Protein 5TQ0 (pdb70)

Solvent-accessible surface area: 45813 Å² total; per-residue (Å²): 142,89,85,0,14,0,0,0,0,0,8,50,52,159,42,9,60,67,0,24,56,15,3,107,134,21,37,78,84,76,105,102,10,89,6,74,25,19,8,0,27,28,13,62,36,26,5,0,7,0,2,0,0,3,27,7,0,0,55,40,69,0,5,0,0,0,2,3,59,34,84,149,88,97,53,5,24,10,0,5,15,0,0,15,0,0,49,0,0,0,2,0,1,22,4,12,45,11,60,0,25,71,25,28,27,2,49,6,1,0,0,0,0,2,0,25,7,24,7,0,61,0,2,41,32,3,7,158,45,33,116,42,84,150,2,13,0,0,3,1,60,43,47,3,0,138,27,1,47,140,61,0,42,80,42,23,70,71,135,96,116,27,22,35,47,18,62,11,104,52,73,50,84,113,2,65,81,25,0,37,82,0,92,142,89,92,12,125,3,0,0,0,5,0,33,66,116,12,0,10,13,0,1,103,11,0,57,134,31,115,0,32,27,81,42,27,4,0,0,1,0,20,31,3,4,26,57,53,0,48,70,111,2,8,63,1,0,1,0,1,62,18,58,54,8,176,79,13,29,12,4,0,43,4,2,2,21,2,0,12,75,1,0,50,49,0,40,141,96,82,143,46,61,75,5,19,66,12,4,65,44,47,24,130,49,5,74,10,0,42,34,0,20,31,19,0,44,88,12,128,54,66,122,18,104,8,21,88,0,16,12,17,137,30,0,3,6,70,73,8,51,6,13,0,18,0,1,29,86,126,52,49,25,72,0,0,45,2,66,9,51,154,32,80,45,56,151,146,51,1,65,31,5,51,73,69,51,106,29,8,58,130,67,157,80,32,4,0,18,10,25,14,81,90,85,35,98,127,123,71,129,117,113,27,75,42,54,21,45,36,40,73,70,129,109,13,0,0,42,8,4,1,40,50,3,1,86,28,3,77,42,50,49,5,30,1,2,0,8,2,6,65,36,55,18,31,18,0,9,25,0,0,8,8,0,1,23,62,3,71,8,6,0,0,0,0,28,9,0,0,6,27,37,52,19,101,14,51,109,109,0,4,4,2,8,5,0,2,6,31,67,43,7,0,53,1,0,10,26,26,0,102,65,48,101,56,63,76,0,0,0,0,0,2,59,23,13,22,45,141,78,0,23,63,50,0,108,85,46,23,88,92,47,105,34,62,34,86,45,28,82,33,6,61,5,128,44,10,112,24,72,74,53,8,86,60,48,1,77,117,18,139,11,48,3,0,0,0,7,0,11,27,73,39,0,40,49,0,0,47,42,0,171,96,60,55,28,13,40,158,107,38,68,5,0,0,0,11,33,0,1,8,15,29,98,48,46,31,92,65,2,14,32,33,0,17,0,0,1,24,28,13,98,79,16,43,45,113,43,4,26,36,13,0,10,0,0,3,16,40,0,7,24,45,6,47,90,172,33,115,71,42,47,91,26,82,92,43,13,63,34,122,157,49,100,131,46,9,62,81,38,0,33,110,7,94,77,127,82,31,62,8,20,12,34,93,27,3,46,10,59,103,9,97,2,2,6,9,38,1,58,78,74,79,104,35,37,92,49,2,85,44,37,54,101,100,55,24,68,153,75,104,126,53,44,13,93,9,31,42,52,54,47,59,42,63,56,71,61,7,102,0,31,0,100,5,60,36,27,14,18,8,0,1,0,0,3,0,0,27,25,31,112,90,65,29,15,44,15,0,0,21,2,26,2,58,68,49,53,53,53,74,11,91,131,23,68,80,87,15,43,12,44,43,34,65,107,50,29,10,0,52,0,56,0,61,57,6,42,104,82,5,39,3,33,0,8,0,0,11,0,18,12,39,86,7,8,1,27,87,26,1,97,11,1,44,2,20,1,28,99,33,78,59,40,75,26,38,22,35,29,1,22,62,120,134,114,23,25,2,0,0,3,0,22,21,0,8,3,58,42,15,82,20,65,4,35,95,42,87,54,84,104,31,44,29,60,2,71,24,40,103,59,99,46,67,40,32,12,3,0,2,7,46,8,64,54,94,48,21,84,96,114,108,8,30,0,23,2,30,1,62,45,27,101,65,144,48,79,23,57,7,113,114,143,10,70,12,64,25,77,48,71,73,25,75,14,55,78,49,44,82,27,65,13,37,0,43,10,78,103,80,1,28,26,30,2,1,5,0,17,22,82,65,116,51,28,4,50,29,17,26,98,72,122,114,14,26,52,43,56,43,82,22,42,65,8,38,3,44,6,87,52,6,69,55,44,5,13,11,53,4,12,0,0,0,5,84,49,92,30,11,30,18,8,70,9,2,73,5,24,2,35,90,72,71,20,64,21,82,15,9,18,1,33,13,16,92,58,14,50,110,56,87,14,1,13,0,0,0,0,0,14,56,1,33,33,99,102,16,93,34,96,3,11,17,73,74,58,96,97,148,107,33,38,50,68,9,129,24,86,10,44,47,93,56,6,6,16,2,0,4,0,12,0,67,23,85,39,105,24,17,58,158,62,69,28,1,24,0,60,2,80,13,151,51,32,123,74,78,39,65,92,66,32,89,106,129

CATH classification: 3.40.50.2300 (+1 more: 3.40.50.2300)

Structure (mmCIF, N/CA/C/O backbone):
data_5TQ0
#
_entry.id   5TQ0
#
_cell.length_a   79.980
_cell.length_b   118.346
_cell.length_c   156.200
_cell.angle_alpha   90.000
_cell.angle_beta   90.000
_cell.angle_gamma   90.000
#
_symmetry.space_group_name_H-M   'P 21 21 21'
#
loop_
_entity.id
_entity.type
_entity.pdbx_description
1 polymer 'NMDA glutamate receptor subunit'
2 polymer 'Glutamate receptor ionotropic, NMDA 2A'
3 polymer 'FAB, HEAVY CHAIN'
4 polymer 'FAB, LIGHT CHAIN'
5 non-polymer 2-acetamido-2-deoxy-beta-D-glucopyranose
6 non-polymer GLYCEROL
7 non-polymer 'SULFATE ION'
8 non-polymer 'ISOPROPYL ALCOHOL'
9 water water
#
loop_
_atom_site.group_PDB
_atom_site.id
_atom_site.type_symbol
_atom_site.label_atom_id
_atom_site.label_alt_id
_atom_site.label_comp_id
_atom_site.label_asym_id
_atom_site.label_entity_id
_atom_site.label_seq_id
_atom_site.pdbx_PDB_ins_code
_atom_site.Cartn_x
_atom_site.Cartn_y
_atom_site.Cartn_z
_atom_site.occupancy
_atom_site.B_iso_or_equiv
_atom_site.auth_seq_id
_atom_site.auth_comp_id
_atom_site.auth_asym_id
_atom_site.auth_atom_id
_atom_site.pdbx_PDB_model_num
ATOM 1 N N . PRO A 1 1 ? -13.238 35.971 -69.381 1.00 89.01 24 PRO A N 1
ATOM 2 C CA . PRO A 1 1 ? -13.115 34.576 -68.936 1.00 86.49 24 PRO A CA 1
ATOM 3 C C . PRO A 1 1 ? -12.227 34.422 -67.704 1.00 73.28 24 PRO A C 1
ATOM 4 O O . PRO A 1 1 ? -11.009 34.313 -67.840 1.00 75.12 24 PRO A O 1
ATOM 8 N N . LYS A 1 2 ? -12.828 34.409 -66.517 1.00 74.18 25 LYS A N 1
ATOM 9 C CA . LYS A 1 2 ? -12.052 34.274 -65.294 1.00 82.03 25 LYS A CA 1
ATOM 10 C C . LYS A 1 2 ? -11.734 32.809 -65.022 1.00 77.48 25 LYS A C 1
ATOM 11 O O . LYS A 1 2 ? -12.503 31.905 -65.367 1.00 70.59 25 LYS A O 1
ATOM 17 N N . ILE A 1 3 ? -10.581 32.579 -64.406 1.00 70.67 26 ILE A N 1
ATOM 18 C CA . ILE A 1 3 ? -10.128 31.228 -64.113 1.00 64.56 26 ILE A CA 1
ATOM 19 C C . ILE A 1 3 ? -10.735 30.777 -62.795 1.00 64.30 26 ILE A C 1
ATOM 20 O O . ILE A 1 3 ? -10.910 31.571 -61.863 1.00 66.55 26 ILE A O 1
ATOM 25 N N . VAL A 1 4 ? -11.088 29.497 -62.735 1.00 62.00 27 VAL A N 1
ATOM 26 C CA . VAL A 1 4 ? -11.593 28.854 -61.532 1.00 52.62 27 VAL A CA 1
ATOM 27 C C . VAL A 1 4 ? -10.734 27.619 -61.316 1.00 52.78 27 VAL A C 1
ATOM 28 O O . VAL A 1 4 ? -10.760 26.689 -62.132 1.00 53.51 27 VAL A O 1
ATOM 32 N N . ASN A 1 5 ? -9.957 27.616 -60.237 1.00 50.59 28 ASN A N 1
ATOM 33 C CA . ASN A 1 5 ? -9.045 26.519 -59.952 1.00 58.69 28 ASN A CA 1
ATOM 34 C C . ASN A 1 5 ? -9.752 25.416 -59.177 1.00 53.84 28 ASN A C 1
ATOM 35 O O . ASN A 1 5 ? -10.561 25.686 -58.282 1.00 41.07 28 ASN A O 1
ATOM 40 N N . ILE A 1 6 ? -9.429 24.172 -59.525 1.00 45.11 29 ILE A N 1
ATOM 41 C CA . ILE A 1 6 ? -9.949 22.983 -58.861 1.00 45.28 29 ILE A CA 1
ATOM 42 C C . ILE A 1 6 ? -8.764 22.213 -58.299 1.00 45.74 29 ILE A C 1
ATOM 43 O O . ILE A 1 6 ? -7.849 21.842 -59.045 1.00 44.53 29 ILE A O 1
ATOM 48 N N . GLY A 1 7 ? -8.780 21.968 -56.983 1.00 48.54 30 GLY A N 1
ATOM 49 C CA . GLY A 1 7 ? -7.692 21.269 -56.336 1.00 40.70 30 GLY A CA 1
ATOM 50 C C . GLY A 1 7 ? -7.881 19.763 -56.310 1.00 38.12 30 GLY A C 1
ATOM 51 O O . GLY A 1 7 ? -8.986 19.259 -56.500 1.00 40.05 30 GLY A O 1
ATOM 52 N N . ALA A 1 8 ? -6.776 19.051 -56.071 1.00 39.77 31 ALA A N 1
ATOM 53 C CA . ALA A 1 8 ? -6.802 17.595 -56.026 1.00 33.95 31 ALA A CA 1
ATOM 54 C C . ALA A 1 8 ? -5.603 17.073 -55.245 1.00 32.47 31 ALA A C 1
ATOM 55 O O . ALA A 1 8 ? -4.515 17.652 -55.293 1.00 32.97 31 ALA A O 1
ATOM 57 N N . VAL A 1 9 ? -5.818 15.978 -54.522 1.00 34.18 32 VAL A N 1
ATOM 58 C CA . VAL A 1 9 ? -4.766 15.262 -53.809 1.00 33.14 32 VAL A CA 1
ATOM 59 C C . VAL A 1 9 ? -4.911 13.800 -54.217 1.00 40.39 32 VAL A C 1
ATOM 60 O O . VAL A 1 9 ? -5.819 13.103 -53.747 1.00 44.57 32 VAL A O 1
ATOM 64 N N . LEU A 1 10 ? -4.033 13.335 -55.093 1.00 37.21 33 LEU A N 1
ATOM 65 C CA . LEU A 1 10 ? -4.192 12.047 -55.748 1.00 39.85 33 LEU A CA 1
ATOM 66 C C . LEU A 1 10 ? -3.055 11.110 -55.355 1.00 44.42 33 LEU A C 1
ATOM 67 O O . LEU A 1 10 ? -2.127 11.483 -54.632 1.00 47.29 33 LEU A O 1
ATOM 72 N N . SER A 1 11 ? -3.139 9.877 -55.855 1.00 43.61 34 SER A N 1
ATOM 73 C CA . SER A 1 11 ? -2.235 8.819 -55.418 1.00 44.86 34 SER A CA 1
ATOM 74 C C . SER A 1 11 ? -0.873 8.917 -56.096 1.00 50.66 34 SER A C 1
ATOM 75 O O . SER A 1 11 ? 0.165 8.861 -55.427 1.00 54.44 34 SER A O 1
ATOM 78 N N . THR A 1 12 ? -0.857 9.052 -57.420 1.00 50.86 35 THR A N 1
ATOM 79 C CA . THR A 1 12 ? 0.372 9.046 -58.201 1.00 50.31 35 THR A CA 1
ATOM 80 C C . THR A 1 12 ? 0.375 10.224 -59.167 1.00 49.04 35 THR A C 1
ATOM 81 O O . THR A 1 12 ? -0.653 10.861 -59.412 1.00 51.53 35 THR A O 1
ATOM 85 N N . LYS A 1 13 ? 1.556 10.511 -59.721 1.00 51.23 36 LYS A N 1
ATOM 86 C CA . LYS A 1 13 ? 1.643 11.521 -60.771 1.00 51.01 36 LYS A CA 1
ATOM 87 C C . LYS A 1 13 ? 0.850 11.106 -62.002 1.00 44.14 36 LYS A C 1
ATOM 88 O O . LYS A 1 13 ? 0.308 11.962 -62.709 1.00 52.92 36 LYS A O 1
ATOM 90 N N . LYS A 1 14 ? 0.764 9.802 -62.268 1.00 52.35 37 LYS A N 1
ATOM 91 C CA . LYS A 1 14 ? -0.024 9.320 -63.398 1.00 55.93 37 LYS A CA 1
ATOM 92 C C . LYS A 1 14 ? -1.485 9.734 -63.262 1.00 51.37 37 LYS A C 1
ATOM 93 O O . LYS A 1 14 ? -2.141 10.063 -64.257 1.00 56.14 37 LYS A O 1
ATOM 99 N N . HIS A 1 15 ? -2.007 9.741 -62.032 1.00 54.57 38 HIS A N 1
ATOM 100 C CA . HIS A 1 15 ? -3.387 10.150 -61.799 1.00 48.92 38 HIS A CA 1
ATOM 101 C C . HIS A 1 15 ? -3.562 11.663 -61.870 1.00 44.66 38 HIS A C 1
ATOM 102 O O . HIS A 1 15 ? -4.642 12.140 -62.239 1.00 41.76 38 HIS A O 1
ATOM 109 N N . GLU A 1 16 ? -2.527 12.430 -61.519 1.00 46.82 39 GLU A N 1
ATOM 110 C CA . GLU A 1 16 ? -2.590 13.872 -61.727 1.00 44.20 39 GLU A CA 1
ATOM 111 C C . GLU A 1 16 ? -2.750 14.198 -63.206 1.00 42.85 39 GLU A C 1
ATOM 112 O O . GLU A 1 16 ? -3.489 15.118 -63.572 1.00 46.79 39 GLU A O 1
ATOM 118 N N . GLN A 1 17 ? -2.068 13.445 -64.072 1.00 39.29 40 GLN A N 1
ATOM 119 C CA . GLN A 1 17 ? -2.229 13.640 -65.507 1.00 44.06 40 GLN A CA 1
ATOM 120 C C . GLN A 1 17 ? -3.662 13.363 -65.935 1.00 45.97 40 GLN A C 1
ATOM 121 O O . GLN A 1 17 ? -4.232 14.099 -66.751 1.00 40.03 40 GLN A O 1
ATOM 127 N N . ILE A 1 18 ? -4.266 12.310 -65.382 1.00 41.36 41 ILE A N 1
ATOM 128 C CA . ILE A 1 18 ? -5.660 12.009 -65.685 1.00 41.55 41 ILE A CA 1
ATOM 129 C C . ILE A 1 18 ? -6.569 13.106 -65.149 1.00 42.44 41 ILE A C 1
ATOM 130 O O . ILE A 1 18 ? -7.553 13.485 -65.795 1.00 43.84 41 ILE A O 1
ATOM 135 N N . PHE A 1 19 ? -6.243 13.649 -63.971 1.00 41.46 42 PHE A N 1
ATOM 136 C CA . PHE A 1 19 ? -7.011 14.761 -63.420 1.00 40.48 42 PHE A CA 1
ATOM 137 C C . PHE A 1 19 ? -6.943 15.981 -64.332 1.00 40.79 42 PHE A C 1
ATOM 138 O O . PHE A 1 19 ? -7.968 16.610 -64.621 1.00 40.15 42 PHE A O 1
ATOM 146 N N . ARG A 1 20 ? -5.741 16.329 -64.802 1.00 33.48 43 ARG A N 1
ATOM 147 C CA . ARG A 1 20 ? -5.620 17.451 -65.729 1.00 39.67 43 ARG A CA 1
ATOM 148 C C . ARG A 1 20 ? -6.375 17.190 -67.025 1.00 43.39 43 ARG A C 1
ATOM 149 O O . ARG A 1 20 ? -6.962 18.116 -67.598 1.00 42.80 43 ARG A O 1
ATOM 157 N N . GLU A 1 21 ? -6.388 15.941 -67.495 1.00 40.79 44 GLU A N 1
ATOM 158 C CA . GLU A 1 21 ? -7.119 15.634 -68.718 1.00 42.20 44 GLU A CA 1
ATOM 159 C C . GLU A 1 21 ? -8.623 15.803 -68.525 1.00 47.03 44 GLU A C 1
ATOM 160 O O . GLU A 1 21 ? -9.307 16.342 -69.404 1.00 47.25 44 GLU A O 1
ATOM 162 N N . ALA A 1 22 ? -9.157 15.358 -67.382 1.00 34.69 45 ALA A N 1
ATOM 163 C CA . ALA A 1 22 ? -10.594 15.474 -67.156 1.00 37.17 45 ALA A CA 1
ATOM 164 C C . ALA A 1 22 ? -11.028 16.932 -67.098 1.00 41.57 45 ALA A C 1
ATOM 165 O O . ALA A 1 22 ? -12.098 17.289 -67.603 1.00 43.33 45 ALA A O 1
ATOM 167 N N . VAL A 1 23 ? -10.211 17.787 -66.478 1.00 43.08 46 VAL A N 1
ATOM 168 C CA . VAL A 1 23 ? -10.518 19.212 -66.427 1.00 46.82 46 VAL A CA 1
ATOM 169 C C . VAL A 1 23 ? -10.378 19.833 -67.810 1.00 52.80 46 VAL A C 1
ATOM 170 O O . VAL A 1 23 ? -11.120 20.758 -68.169 1.00 43.27 46 VAL A O 1
ATOM 174 N N . ASN A 1 24 ? -9.436 19.333 -68.610 1.00 49.02 47 ASN A N 1
ATOM 175 C CA . ASN A 1 24 ? -9.291 19.807 -69.980 1.00 47.15 47 ASN A CA 1
ATOM 176 C C . ASN A 1 24 ? -10.514 19.449 -70.819 1.00 53.61 47 ASN A C 1
ATOM 177 O O . ASN A 1 24 ? -11.002 20.274 -71.599 1.00 54.70 47 ASN A O 1
ATOM 182 N N . GLN A 1 25 ? -11.023 18.222 -70.671 1.00 50.71 48 GLN A N 1
ATOM 183 C CA . GLN A 1 25 ? -12.258 17.840 -71.351 1.00 54.81 48 GLN A CA 1
ATOM 184 C C . GLN A 1 25 ? -13.459 18.613 -70.818 1.00 55.14 48 GLN A C 1
ATOM 185 O O . GLN A 1 25 ? -14.403 18.883 -71.570 1.00 58.76 48 GLN A O 1
ATOM 191 N N . ALA A 1 26 ? -13.450 18.965 -69.531 1.00 44.00 49 ALA A N 1
ATOM 192 C CA . ALA A 1 26 ? -14.529 19.781 -68.989 1.00 51.83 49 ALA A CA 1
ATOM 193 C C . ALA A 1 26 ? -14.517 21.182 -69.585 1.00 55.95 49 ALA A C 1
ATOM 194 O O . ALA A 1 26 ? -15.580 21.783 -69.772 1.00 58.72 49 ALA A O 1
ATOM 196 N N . ASN A 1 27 ? -13.333 21.713 -69.899 1.00 56.48 50 ASN A N 1
ATOM 197 C CA . ASN A 1 27 ? -13.261 23.022 -70.539 1.00 57.89 50 ASN A CA 1
ATOM 198 C C . ASN A 1 27 ? -13.742 22.971 -71.983 1.00 63.63 50 ASN A C 1
ATOM 199 O O . ASN A 1 27 ? -14.262 23.969 -72.493 1.00 75.77 50 ASN A O 1
ATOM 204 N N . LYS A 1 28 ? -13.589 21.824 -72.652 1.00 64.54 51 LYS A N 1
ATOM 205 C CA . LYS A 1 28 ? -14.071 21.703 -74.025 1.00 64.25 51 LYS A CA 1
ATOM 206 C C . LYS A 1 28 ? -15.588 21.798 -74.096 1.00 69.97 51 LYS A C 1
ATOM 207 O O . LYS A 1 28 ? -16.134 22.283 -75.093 1.00 79.36 51 LYS A O 1
ATOM 209 N N . ARG A 1 29 ? -16.281 21.360 -73.044 1.00 74.09 52 ARG A N 1
ATOM 210 C CA . ARG A 1 29 ? -17.738 21.303 -73.042 1.00 82.12 52 ARG A CA 1
ATOM 211 C C . ARG A 1 29 ? -18.399 22.675 -73.007 1.00 90.87 52 ARG A C 1
ATOM 212 O O . ARG A 1 29 ? -19.616 22.755 -73.212 1.00 94.92 52 ARG A O 1
ATOM 214 N N . HIS A 1 30 ? -17.643 23.740 -72.755 1.00 93.38 53 HIS A N 1
ATOM 215 C CA . HIS A 1 30 ? -18.197 25.088 -72.634 1.00 106.54 53 HIS A CA 1
ATOM 216 C C . HIS A 1 30 ? -19.247 25.164 -71.525 1.00 104.18 53 HIS A C 1
ATOM 217 O O . HIS A 1 30 ? -18.910 25.222 -70.341 1.00 100.06 53 HIS A O 1
ATOM 219 N N . ARG A 1 33 ? -21.976 32.468 -69.574 1.00 118.20 56 ARG A N 1
ATOM 220 C CA . ARG A 1 33 ? -20.720 32.718 -68.880 1.00 105.94 56 ARG A CA 1
ATOM 221 C C . ARG A 1 33 ? -19.631 31.792 -69.395 1.00 100.25 56 ARG A C 1
ATOM 222 O O . ARG A 1 33 ? -19.871 30.606 -69.617 1.00 110.18 56 ARG A O 1
ATOM 224 N N . LYS A 1 34 ? -18.429 32.322 -69.595 1.00 93.82 57 LYS A N 1
ATOM 225 C CA . LYS A 1 34 ? -17.294 31.497 -69.974 1.00 92.36 57 LYS A CA 1
ATOM 226 C C . LYS A 1 34 ? -16.317 31.429 -68.810 1.00 89.57 57 LYS A C 1
ATOM 227 O O . LYS A 1 34 ? -15.873 32.463 -68.295 1.00 82.90 57 LYS A O 1
ATOM 233 N N . ILE A 1 35 ? -16.012 30.203 -68.385 1.00 88.20 58 ILE A N 1
ATOM 234 C CA . ILE A 1 35 ? -15.097 29.919 -67.290 1.00 79.10 58 ILE A CA 1
ATOM 235 C C . ILE A 1 35 ? -13.969 29.066 -67.842 1.00 70.30 58 ILE A C 1
ATOM 236 O O . ILE A 1 35 ? -14.183 28.192 -68.688 1.00 84.72 58 ILE A O 1
ATOM 241 N N . GLN A 1 36 ? -12.760 29.318 -67.355 1.00 68.54 59 GLN A N 1
ATOM 242 C CA . GLN A 1 36 ? -11.597 28.508 -67.681 1.00 64.35 59 GLN A CA 1
ATOM 243 C C . GLN A 1 36 ? 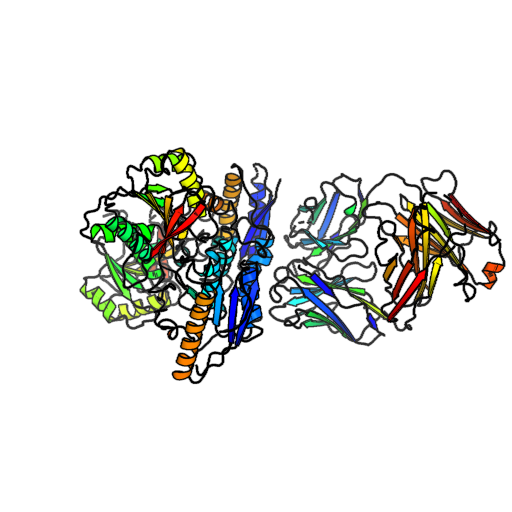-11.230 27.732 -66.425 1.00 61.84 59 GLN A C 1
ATOM 244 O O . GLN A 1 36 ? -10.677 28.298 -65.475 1.00 61.44 59 GLN A O 1
ATOM 250 N N . LEU A 1 37 ? -11.568 26.448 -66.402 1.00 51.52 60 LEU A N 1
ATOM 251 C CA . LEU A 1 37 ? -11.178 25.598 -65.291 1.00 50.05 60 LEU A CA 1
ATOM 252 C C . LEU A 1 37 ? -9.694 25.277 -65.380 1.00 52.85 60 LEU A C 1
ATOM 253 O O . LEU A 1 37 ? -9.173 24.972 -66.457 1.00 55.72 60 LEU A O 1
ATOM 258 N N . GLN A 1 38 ? -9.012 25.356 -64.243 1.00 47.57 61 GLN A N 1
ATOM 259 C CA . GLN A 1 38 ? -7.600 25.024 -64.154 1.00 52.25 61 GLN A CA 1
ATOM 260 C C . GLN A 1 38 ? -7.400 23.942 -63.102 1.00 57.19 61 GLN A C 1
ATOM 261 O O . GLN A 1 38 ? -8.068 23.939 -62.062 1.00 53.33 61 GLN A O 1
ATOM 267 N N . ALA A 1 39 ? -6.479 23.028 -63.382 1.00 47.95 62 ALA A N 1
ATOM 268 C CA . ALA A 1 39 ? -6.195 21.900 -62.510 1.00 36.83 62 ALA A CA 1
ATOM 269 C C . ALA A 1 39 ? -4.940 22.186 -61.695 1.00 44.80 62 ALA A C 1
ATOM 270 O O . ALA A 1 39 ? -3.882 22.486 -62.258 1.00 50.35 62 ALA A O 1
ATOM 272 N N . THR A 1 40 ? -5.063 22.088 -60.375 1.00 44.11 63 THR A N 1
ATOM 273 C CA . THR A 1 40 ? -3.941 22.185 -59.453 1.00 40.47 63 THR A CA 1
ATOM 274 C C . THR A 1 40 ? -3.988 20.980 -58.529 1.00 42.62 63 THR A C 1
ATOM 275 O O . THR A 1 40 ? -5.018 20.718 -57.903 1.00 41.98 63 THR A O 1
ATOM 279 N N . SER A 1 41 ? -2.884 20.246 -58.441 1.00 33.88 64 SER A N 1
ATOM 280 C CA . SER A 1 41 ? -2.904 19.014 -57.672 1.00 39.61 64 SER A CA 1
ATOM 281 C C . SER A 1 41 ? -1.529 18.739 -57.089 1.00 42.62 64 SER A C 1
ATOM 282 O O . SER A 1 41 ? -0.515 19.261 -57.557 1.00 47.23 64 SER A O 1
ATOM 285 N N . VAL A 1 42 ? -1.518 17.903 -56.050 1.00 45.60 65 VAL A N 1
ATOM 286 C CA . VAL A 1 42 ? -0.299 17.349 -55.475 1.00 47.41 65 VAL A CA 1
ATOM 287 C C . VAL A 1 42 ? -0.572 15.897 -55.113 1.00 44.09 65 VAL A C 1
ATOM 288 O O . VAL A 1 42 ? -1.720 15.457 -55.038 1.00 46.93 65 VAL A O 1
ATOM 292 N N . THR A 1 43 ? 0.503 15.149 -54.895 1.00 45.28 66 THR A N 1
ATOM 293 C CA . THR A 1 43 ? 0.387 13.820 -54.321 1.00 46.62 66 THR A CA 1
ATOM 294 C C . THR A 1 43 ? 0.387 13.922 -52.799 1.00 45.19 66 THR A C 1
ATOM 295 O O . THR A 1 43 ? 0.655 14.979 -52.224 1.00 56.84 66 THR A O 1
ATOM 299 N N . HIS A 1 44 ? 0.069 12.809 -52.143 1.00 41.20 67 HIS A N 1
ATOM 300 C CA . HIS A 1 44 ? 0.020 12.800 -50.689 1.00 44.53 67 HIS A CA 1
ATOM 301 C C . HIS A 1 44 ? 1.413 13.009 -50.111 1.00 50.93 67 HIS A C 1
ATOM 302 O O . HIS A 1 44 ? 2.413 12.550 -50.668 1.00 57.00 67 HIS A O 1
ATOM 309 N N . ARG A 1 45 ? 1.474 13.727 -48.997 1.00 59.12 68 ARG A N 1
ATOM 310 C CA . ARG A 1 45 ? 2.731 13.992 -48.319 1.00 54.26 68 ARG A CA 1
ATOM 311 C C . ARG A 1 45 ? 3.050 12.843 -47.371 1.00 58.71 68 ARG A C 1
ATOM 312 O O . ARG A 1 45 ? 2.206 11.980 -47.116 1.00 58.02 68 ARG A O 1
ATOM 320 N N . PRO A 1 46 ? 4.283 12.789 -46.845 1.00 69.07 69 PRO A N 1
ATOM 321 C CA . PRO A 1 46 ? 4.634 11.713 -45.905 1.00 70.87 69 PRO A CA 1
ATOM 322 C C . PRO A 1 46 ? 3.733 11.650 -44.681 1.00 67.82 69 PRO A C 1
ATOM 323 O O . PRO A 1 46 ? 2.996 10.674 -44.501 1.00 67.13 69 PRO A O 1
ATOM 327 N N . ASN A 1 47 ? 3.781 12.675 -43.835 1.00 57.05 70 ASN A N 1
ATOM 328 C CA . ASN A 1 47 ? 2.993 12.707 -42.612 1.00 54.51 70 ASN A CA 1
ATOM 329 C C . ASN A 1 47 ? 1.788 13.632 -42.763 1.00 52.46 70 ASN A C 1
ATOM 330 O O . ASN A 1 47 ? 1.706 14.457 -43.676 1.00 54.01 70 ASN A O 1
ATOM 335 N N . ALA A 1 48 ? 0.844 13.482 -41.831 1.00 51.09 71 ALA A N 1
ATOM 336 C CA . ALA A 1 48 ? -0.391 14.258 -41.880 1.00 42.84 71 ALA A CA 1
ATOM 337 C C . ALA A 1 48 ? -0.134 15.750 -41.712 1.00 46.64 71 ALA A C 1
ATOM 338 O O . ALA A 1 48 ? -0.824 16.566 -42.334 1.00 44.38 71 ALA A O 1
ATOM 340 N N . ILE A 1 49 ? 0.841 16.124 -40.879 1.00 49.97 72 ILE A N 1
ATOM 341 C CA . ILE A 1 49 ? 1.160 17.538 -40.688 1.00 49.43 72 ILE A CA 1
ATOM 342 C C . ILE A 1 49 ? 1.598 18.165 -42.004 1.00 47.57 72 ILE A C 1
ATOM 343 O O . ILE A 1 49 ? 1.059 19.193 -42.431 1.00 49.70 72 ILE A O 1
ATOM 348 N N . GLN A 1 50 ? 2.581 17.551 -42.671 1.00 47.01 73 GLN A N 1
ATOM 349 C CA . GLN A 1 50 ? 3.040 18.087 -43.948 1.00 43.69 73 GLN A CA 1
ATOM 350 C C . GLN A 1 50 ? 1.935 18.067 -44.991 1.00 43.84 73 GLN A C 1
ATOM 351 O O . GLN A 1 50 ? 1.890 18.943 -45.863 1.00 45.91 73 GLN A O 1
ATOM 357 N N . MET A 1 51 ? 1.036 17.084 -44.921 1.00 46.18 74 MET A N 1
ATOM 358 C CA . MET A 1 51 ? -0.109 17.070 -45.824 1.00 44.23 74 MET A CA 1
ATOM 359 C C . MET A 1 51 ? -0.988 18.297 -45.603 1.00 42.51 74 MET A C 1
ATOM 360 O O . MET A 1 51 ? -1.390 18.968 -46.560 1.00 39.06 74 MET A O 1
ATOM 365 N N . ALA A 1 52 ? -1.292 18.608 -44.339 1.00 40.13 75 ALA A N 1
ATOM 366 C CA . ALA A 1 52 ? -2.119 19.773 -44.045 1.00 37.24 75 ALA A CA 1
ATOM 367 C C . ALA A 1 52 ? -1.449 21.052 -44.524 1.00 39.94 75 ALA A C 1
ATOM 368 O O . ALA A 1 52 ? -2.100 21.919 -45.120 1.00 41.67 75 ALA A O 1
ATOM 370 N N . LEU A 1 53 ? -0.143 21.179 -44.281 1.00 38.29 76 LEU A N 1
ATOM 371 C CA . LEU A 1 53 ? 0.591 22.349 -44.746 1.00 43.10 76 LEU A CA 1
ATOM 372 C C . LEU A 1 53 ? 0.589 22.436 -46.270 1.00 47.68 76 LEU A C 1
ATOM 373 O O . LEU A 1 53 ? 0.488 23.531 -46.837 1.00 42.61 76 LEU A O 1
ATOM 378 N N . SER A 1 54 ? 0.681 21.290 -46.951 1.00 41.55 77 SER A N 1
ATOM 379 C CA . SER A 1 54 ? 0.653 21.299 -48.408 1.00 43.75 77 SER A CA 1
ATOM 380 C C . SER A 1 54 ? -0.721 21.685 -48.943 1.00 42.40 77 SER A C 1
ATOM 381 O O . SER A 1 54 ? -0.830 22.206 -50.060 1.00 40.41 77 SER A O 1
ATOM 384 N N . VAL A 1 55 ? -1.778 21.434 -48.172 1.00 40.11 78 VAL A N 1
ATOM 385 C CA . VAL A 1 55 ? -3.095 21.915 -48.571 1.00 43.58 78 VAL A CA 1
ATOM 386 C C . VAL A 1 55 ? -3.136 23.435 -48.526 1.00 42.16 78 VAL A C 1
ATOM 387 O O . VAL A 1 55 ? -3.721 24.080 -49.403 1.00 45.72 78 VAL A O 1
ATOM 391 N N . CYS A 1 56 ? -2.496 24.030 -47.518 1.00 45.42 79 CYS A N 1
ATOM 392 C CA . CYS A 1 56 ? -2.437 25.484 -47.426 1.00 42.91 79 CYS A CA 1
ATOM 393 C C . CYS A 1 56 ? -1.524 26.067 -48.496 1.00 43.57 79 CYS A C 1
ATOM 394 O O . CYS A 1 56 ? -1.917 26.975 -49.236 1.00 50.77 79 CYS A O 1
ATOM 397 N N . GLU A 1 57 ? -0.305 25.546 -48.601 1.00 42.33 80 GLU A N 1
ATOM 398 C CA . GLU A 1 57 ? 0.714 26.195 -49.416 1.00 44.66 80 GLU A CA 1
ATOM 399 C C . GLU A 1 57 ? 0.538 25.920 -50.907 1.00 47.86 80 GLU A C 1
ATOM 400 O O . GLU A 1 57 ? 0.823 26.794 -51.732 1.00 45.87 80 GLU A O 1
ATOM 406 N N . ASP A 1 58 ? 0.078 24.725 -51.280 1.00 45.76 81 ASP A N 1
ATOM 407 C CA . ASP A 1 58 ? 0.023 24.350 -52.691 1.00 41.81 81 ASP A CA 1
ATOM 408 C C . ASP A 1 58 ? -1.368 24.433 -53.303 1.00 48.55 81 ASP A C 1
ATOM 409 O O . ASP A 1 58 ? -1.485 24.621 -54.521 1.00 50.47 81 ASP A O 1
ATOM 414 N N . LEU A 1 59 ? -2.425 24.295 -52.505 1.00 43.16 82 LEU A N 1
ATOM 415 C CA . LEU A 1 59 ? -3.784 24.244 -53.027 1.00 37.29 82 LEU A CA 1
ATOM 416 C C . LEU A 1 59 ? -4.581 25.500 -52.701 1.00 44.49 82 LEU A C 1
ATOM 417 O O . LEU A 1 59 ? -5.082 26.164 -53.614 1.00 46.62 82 LEU A O 1
ATOM 422 N N . ILE A 1 60 ? -4.721 25.840 -51.417 1.00 44.19 83 ILE A N 1
ATOM 423 C CA . ILE A 1 60 ? -5.499 27.019 -51.050 1.00 45.78 83 ILE A CA 1
ATOM 424 C C . ILE A 1 60 ? -4.809 28.292 -51.533 1.00 46.68 83 ILE A C 1
ATOM 425 O O . ILE A 1 60 ? -5.475 29.270 -51.894 1.00 48.95 83 ILE A O 1
ATOM 430 N N . SER A 1 61 ? -3.477 28.291 -51.587 1.00 43.04 84 SER A N 1
ATOM 431 C CA . SER A 1 61 ? -2.751 29.438 -52.116 1.00 42.82 84 SER A CA 1
ATOM 432 C C . SER A 1 61 ? -3.060 29.699 -53.583 1.00 41.52 84 SER A C 1
ATOM 433 O O . SER A 1 61 ? -2.794 30.803 -54.069 1.00 54.20 84 SER A O 1
ATOM 436 N N . SER A 1 62 ? -3.602 28.717 -54.301 1.00 42.25 85 SER A N 1
ATOM 437 C CA . SER A 1 62 ? -4.020 28.895 -55.686 1.00 43.49 85 SER A CA 1
ATOM 438 C C . SER A 1 62 ? -5.499 29.231 -55.817 1.00 44.05 85 SER A C 1
ATOM 439 O O . SER A 1 62 ? -6.015 29.251 -56.939 1.00 44.59 85 SER A O 1
ATOM 442 N N . GLN A 1 63 ? -6.187 29.477 -54.697 1.00 45.15 86 GLN A N 1
ATOM 443 C CA . GLN A 1 63 ? -7.616 29.799 -54.661 1.00 45.63 86 GLN A CA 1
ATOM 444 C C . GLN A 1 63 ? -8.440 28.720 -55.371 1.00 41.74 86 GLN A C 1
ATOM 445 O O . GLN A 1 63 ? -8.996 28.921 -56.449 1.00 51.67 86 GLN A O 1
ATOM 451 N N . VAL A 1 64 ? -8.512 27.570 -54.725 1.00 39.75 87 VAL A N 1
ATOM 452 C CA . VAL A 1 64 ? -9.256 26.436 -55.259 1.00 44.06 87 VAL A CA 1
ATOM 453 C C . VAL A 1 64 ? -10.692 26.501 -54.764 1.00 46.29 87 VAL A C 1
ATOM 454 O O . VAL A 1 64 ? -10.950 26.795 -53.592 1.00 45.33 87 VAL A O 1
ATOM 458 N N . TYR A 1 65 ? -11.636 26.226 -55.667 1.00 43.60 88 TYR A N 1
ATOM 459 C CA . TYR A 1 65 ? -13.042 26.181 -55.289 1.00 40.46 88 TYR A CA 1
ATOM 460 C C . TYR A 1 65 ? -13.420 24.850 -54.658 1.00 43.51 88 TYR A C 1
ATOM 461 O O . TYR A 1 65 ? -14.383 24.786 -53.886 1.00 44.92 88 TYR A O 1
ATOM 470 N N . ALA A 1 66 ? -12.697 23.784 -54.985 1.00 44.04 89 ALA A N 1
ATOM 471 C CA . ALA A 1 66 ? -12.929 22.475 -54.394 1.00 39.84 89 ALA A CA 1
ATOM 472 C C . ALA A 1 66 ? -11.625 21.699 -54.449 1.00 36.56 89 ALA A C 1
ATOM 473 O O . ALA A 1 66 ? -10.681 22.086 -55.140 1.00 43.48 89 ALA A O 1
ATOM 475 N N . ILE A 1 67 ? -11.572 20.600 -53.699 1.00 40.60 90 ILE A N 1
ATOM 476 C CA . ILE A 1 67 ? -10.391 19.743 -53.659 1.00 39.98 90 ILE A CA 1
ATOM 477 C C . ILE A 1 67 ? -10.843 18.289 -53.714 1.00 43.27 90 ILE A C 1
ATOM 478 O O . ILE A 1 67 ? -11.600 17.835 -52.847 1.00 42.10 90 ILE A O 1
ATOM 483 N N . LEU A 1 68 ? -10.377 17.563 -54.726 1.00 38.60 91 LEU A N 1
ATOM 484 C CA . LEU A 1 68 ? -10.649 16.140 -54.874 1.00 38.08 91 LEU A CA 1
ATOM 485 C C . LEU A 1 68 ? -9.589 15.351 -54.119 1.00 38.43 91 LEU A C 1
ATOM 486 O O . LEU A 1 68 ? -8.397 15.648 -54.227 1.00 45.43 91 LEU A O 1
ATOM 491 N N . VAL A 1 69 ? -10.012 14.352 -53.351 1.00 36.45 92 VAL A N 1
ATOM 492 C CA . VAL A 1 69 ? -9.080 13.580 -52.538 1.00 42.51 92 VAL A CA 1
ATOM 493 C C . VAL A 1 69 ? -9.271 12.098 -52.813 1.00 40.36 92 VAL A C 1
ATOM 494 O O . VAL A 1 69 ? -10.385 11.574 -52.698 1.00 43.51 92 VAL A O 1
ATOM 498 N N . SER A 1 70 ? -8.189 11.427 -53.170 1.00 43.03 93 SER A N 1
ATOM 499 C CA . SER A 1 70 ? -8.134 9.975 -53.202 1.00 46.69 93 SER A CA 1
ATOM 500 C C . SER A 1 70 ? -7.137 9.509 -52.141 1.00 47.67 93 SER A C 1
ATOM 501 O O . SER A 1 70 ? -6.749 10.264 -51.247 1.00 75.60 93 SER A O 1
ATOM 504 N N . HIS A 1 71 ? -6.705 8.270 -52.259 1.00 52.45 94 HIS A N 1
ATOM 505 C CA . HIS A 1 71 ? -5.828 7.640 -51.282 1.00 52.61 94 HIS A CA 1
ATOM 506 C C . HIS A 1 71 ? -4.378 7.737 -51.728 1.00 53.24 94 HIS A C 1
ATOM 507 O O . HIS A 1 71 ? -4.082 8.086 -52.871 1.00 57.95 94 HIS A O 1
ATOM 514 N N . PRO A 1 72 ? -3.434 7.436 -50.840 1.00 55.20 95 PRO A N 1
ATOM 515 C CA . PRO A 1 72 ? -2.047 7.220 -51.274 1.00 54.30 95 PRO A CA 1
ATOM 516 C C . PRO A 1 72 ? -1.861 5.795 -51.761 1.00 57.17 95 PRO A C 1
ATOM 517 O O . PRO A 1 72 ? -2.768 4.963 -51.611 1.00 63.12 95 PRO A O 1
ATOM 521 N N . PRO A 1 73 ? -0.713 5.471 -52.364 1.00 63.26 96 PRO A N 1
ATOM 522 C CA . PRO A 1 73 ? -0.436 4.074 -52.731 1.00 63.73 96 PRO A CA 1
ATOM 523 C C . PRO A 1 73 ? -0.033 3.268 -51.510 1.00 76.51 96 PRO A C 1
ATOM 524 O O . PRO A 1 73 ? 1.011 3.521 -50.892 1.00 75.00 96 PRO A O 1
ATOM 528 N N . ALA A 1 74 ? -0.862 2.290 -51.146 1.00 80.37 97 ALA A N 1
ATOM 529 C CA . ALA A 1 74 ? -0.643 1.448 -49.968 1.00 87.49 97 ALA A CA 1
ATOM 530 C C . ALA A 1 74 ? -0.458 2.282 -48.699 1.00 85.29 97 ALA A C 1
ATOM 531 O O . ALA A 1 74 ? -1.243 2.183 -47.753 1.00 79.20 97 ALA A O 1
ATOM 533 N N . HIS A 1 78 ? -8.869 3.457 -44.413 1.00 77.52 101 HIS A N 1
ATOM 534 C CA . HIS A 1 78 ? -8.375 4.633 -45.126 1.00 90.25 101 HIS A CA 1
ATOM 535 C C . HIS A 1 78 ? -8.896 5.929 -44.511 1.00 91.80 101 HIS A C 1
ATOM 536 O O . HIS A 1 78 ? -9.992 6.388 -44.844 1.00 73.42 101 HIS A O 1
ATOM 543 N N . LEU A 1 79 ? -8.094 6.515 -43.615 1.00 94.12 102 LEU A N 1
ATOM 544 C CA . LEU A 1 79 ? -8.409 7.777 -42.954 1.00 73.81 102 LEU A CA 1
ATOM 545 C C . LEU A 1 79 ? -7.412 8.870 -43.330 1.00 64.67 102 LEU A C 1
ATOM 546 O O . LEU A 1 79 ? -7.169 9.797 -42.556 1.00 62.29 102 LEU A O 1
ATOM 551 N N . THR A 1 80 ? -6.831 8.769 -44.518 1.00 69.22 103 THR A N 1
ATOM 552 C CA . THR A 1 80 ? -5.886 9.753 -45.035 1.00 66.62 103 THR A CA 1
ATOM 553 C C . THR A 1 80 ? -6.521 11.075 -45.476 1.00 53.13 103 THR A C 1
ATOM 554 O O . THR A 1 80 ? -5.830 12.099 -45.447 1.00 58.01 103 THR A O 1
ATOM 558 N N . PRO A 1 81 ? -7.785 11.124 -45.923 1.00 52.95 104 PRO A N 1
ATOM 559 C CA . PRO A 1 81 ? -8.363 12.429 -46.296 1.00 49.18 104 PRO A CA 1
ATOM 560 C C . PRO A 1 81 ? -8.628 13.364 -45.126 1.00 41.49 104 PRO A C 1
ATOM 561 O O . PRO A 1 81 ? -8.992 14.522 -45.363 1.00 47.04 104 PRO A O 1
ATOM 565 N N . THR A 1 82 ? -8.443 12.918 -43.889 1.00 43.76 105 THR A N 1
ATOM 566 C CA . THR A 1 82 ? -8.744 13.777 -42.745 1.00 45.05 105 THR A CA 1
ATOM 567 C C . THR A 1 82 ? -7.925 15.064 -42.722 1.00 51.51 105 THR A C 1
ATOM 568 O O . THR A 1 82 ? -8.526 16.142 -42.562 1.00 49.60 105 THR A O 1
ATOM 572 N N . PRO A 1 83 ? -6.591 15.050 -42.869 1.00 48.23 106 PRO A N 1
ATOM 573 C CA . PRO A 1 83 ? -5.859 16.329 -42.873 1.00 47.28 106 PRO A CA 1
ATOM 574 C C . PRO A 1 83 ? -6.312 17.279 -43.963 1.00 46.79 106 PRO A C 1
ATOM 575 O O . PRO A 1 83 ? -6.264 18.499 -43.768 1.00 46.66 106 PRO A O 1
ATOM 579 N N . ILE A 1 84 ? -6.752 16.757 -45.109 1.00 47.91 107 ILE A N 1
ATOM 580 C CA . ILE A 1 84 ? -7.275 17.627 -46.154 1.00 47.32 107 ILE A CA 1
ATOM 581 C C . ILE A 1 84 ? -8.651 18.153 -45.765 1.00 45.11 107 ILE A C 1
ATOM 582 O O . ILE A 1 84 ? -8.968 19.327 -45.991 1.00 41.87 107 ILE A O 1
ATOM 587 N N . SER A 1 85 ? -9.477 17.302 -45.152 1.00 47.67 108 SER A N 1
ATOM 588 C CA . SER A 1 85 ? -10.825 17.710 -44.763 1.00 41.75 108 SER A CA 1
ATOM 589 C C . SER A 1 85 ? -10.798 18.848 -43.747 1.00 40.62 108 SER A C 1
ATOM 590 O O . SER A 1 85 ? -11.545 19.823 -43.881 1.00 41.09 108 SER A O 1
ATOM 593 N N . TYR A 1 86 ? -9.941 18.744 -42.727 1.00 46.79 109 TYR A N 1
ATOM 594 C CA . TYR A 1 86 ? -9.872 19.775 -41.693 1.00 39.09 109 TYR A CA 1
ATOM 595 C C . TYR A 1 86 ? -9.368 21.099 -42.257 1.00 37.70 109 TYR A C 1
ATOM 596 O O . TYR A 1 86 ? -9.949 22.158 -41.998 1.00 42.25 109 TYR A O 1
ATOM 605 N N . THR A 1 87 ? -8.270 21.062 -43.011 1.00 37.67 110 THR A N 1
ATOM 606 C CA . THR A 1 87 ? -7.636 22.298 -43.455 1.00 40.63 110 THR A CA 1
ATOM 607 C C . THR A 1 87 ? -8.511 23.044 -44.455 1.00 40.81 110 THR A C 1
ATOM 608 O O . THR A 1 87 ? -8.706 24.257 -44.338 1.00 49.94 110 THR A O 1
ATOM 612 N N . ALA A 1 88 ? -9.046 22.340 -45.448 1.00 40.41 111 ALA A N 1
ATOM 613 C CA . ALA A 1 88 ? -9.926 22.993 -46.405 1.00 35.18 111 ALA A CA 1
ATOM 614 C C . ALA A 1 88 ? -11.308 23.247 -45.818 1.00 40.77 111 ALA A C 1
ATOM 615 O O . ALA A 1 88 ? -11.968 24.218 -46.200 1.00 43.81 111 ALA A O 1
ATOM 617 N N . GLY A 1 89 ? -11.761 22.398 -44.893 1.00 39.26 112 GLY A N 1
ATOM 618 C CA . GLY A 1 89 ? -13.008 22.664 -44.196 1.00 39.67 112 GLY A CA 1
ATOM 619 C C . GLY A 1 89 ? -12.953 23.871 -43.282 1.00 40.16 112 GLY A C 1
ATOM 620 O O . GLY A 1 89 ? -14.000 24.451 -42.979 1.00 44.07 112 GLY A O 1
ATOM 621 N N . PHE A 1 90 ? -11.752 24.254 -42.835 1.00 38.01 113 PHE A N 1
ATOM 622 C CA . PHE A 1 90 ? -11.579 25.481 -42.063 1.00 42.03 113 PHE A CA 1
ATOM 623 C C . PHE A 1 90 ? -12.240 26.672 -42.752 1.00 52.21 113 PHE A C 1
ATOM 624 O O . PHE A 1 90 ? -12.941 27.461 -42.106 1.00 46.67 113 PHE A O 1
ATOM 632 N N . TYR A 1 91 ? -12.032 26.815 -44.064 1.00 43.38 114 TYR A N 1
ATOM 633 C CA . TYR A 1 91 ? -12.641 27.879 -44.851 1.00 40.62 114 TYR A CA 1
ATOM 634 C C . TYR A 1 91 ? -13.911 27.430 -45.555 1.00 45.27 114 TYR A C 1
ATOM 635 O O . TYR A 1 91 ? -14.408 28.153 -46.425 1.00 42.12 114 TYR A O 1
ATOM 644 N N . ARG A 1 92 ? -14.440 26.254 -45.202 1.00 43.57 115 ARG A N 1
ATOM 645 C CA . ARG A 1 92 ? -15.669 25.716 -45.794 1.00 39.55 115 ARG A CA 1
ATOM 646 C C . ARG A 1 92 ? -15.510 25.478 -47.298 1.00 43.40 115 ARG A C 1
ATOM 647 O O . ARG A 1 92 ? -16.444 25.665 -48.081 1.00 43.69 115 ARG A O 1
ATOM 655 N N . ILE A 1 93 ? -14.319 25.050 -47.703 1.00 41.26 116 ILE A N 1
ATOM 656 C CA . ILE A 1 93 ? -14.035 24.704 -49.090 1.00 38.95 116 ILE A CA 1
ATOM 657 C C . ILE A 1 93 ? -14.438 23.245 -49.304 1.00 41.17 116 ILE A C 1
ATOM 658 O O . ILE A 1 93 ? -13.959 22.375 -48.560 1.00 42.80 116 ILE A O 1
ATOM 663 N N . PRO A 1 94 ? -15.297 22.943 -50.274 1.00 40.42 117 PRO A N 1
ATOM 664 C CA . PRO A 1 94 ? -15.780 21.565 -50.423 1.00 37.92 117 PRO A CA 1
ATOM 665 C C . PRO A 1 94 ? -14.651 20.595 -50.739 1.00 38.81 117 PRO A C 1
ATOM 666 O O . PRO A 1 94 ? -13.749 20.888 -51.525 1.00 42.19 117 PRO A O 1
ATOM 670 N N . VAL A 1 95 ? -14.714 19.428 -50.109 1.00 42.60 118 VAL A N 1
ATOM 671 C CA . VAL A 1 95 ? -13.728 18.370 -50.283 1.00 45.72 118 VAL A CA 1
ATOM 672 C C . VAL A 1 95 ? -14.463 17.131 -50.776 1.00 43.81 118 VAL A C 1
ATOM 673 O O . VAL A 1 95 ? -15.342 16.605 -50.080 1.00 41.28 118 VAL A O 1
ATOM 677 N N . ILE A 1 96 ? -14.119 16.675 -51.974 1.00 37.25 119 ILE A N 1
ATOM 678 C CA . ILE A 1 96 ? -14.802 15.556 -52.609 1.00 36.40 119 ILE A CA 1
ATOM 679 C C . ILE A 1 96 ? -13.918 14.325 -52.464 1.00 42.95 119 ILE A C 1
ATOM 680 O O . ILE A 1 96 ? -12.872 14.214 -53.116 1.00 38.25 119 ILE A O 1
ATOM 685 N N . GLY A 1 97 ? -14.341 13.398 -51.606 1.00 44.48 120 GLY A N 1
ATOM 686 C CA . GLY A 1 97 ? -13.616 12.148 -51.434 1.00 35.21 120 GLY A CA 1
ATOM 687 C C . GLY A 1 97 ? -13.923 11.174 -52.557 1.00 43.38 120 GLY A C 1
ATOM 688 O O . GLY A 1 97 ? -15.083 10.985 -52.939 1.00 45.76 120 GLY A O 1
ATOM 689 N N . LEU A 1 98 ? -12.872 10.548 -53.087 1.00 42.39 121 LEU A N 1
ATOM 690 C CA . LEU A 1 98 ? -12.991 9.644 -54.218 1.00 39.09 121 LEU A CA 1
ATOM 691 C C . LEU A 1 98 ? -12.829 8.179 -53.852 1.00 43.86 121 LEU A C 1
ATOM 692 O O . LEU A 1 98 ? -13.328 7.319 -54.582 1.00 46.52 121 LEU A O 1
ATOM 697 N N . THR A 1 99 ? -12.157 7.875 -52.746 1.00 46.11 122 THR A N 1
ATOM 698 C CA . THR A 1 99 ? -11.804 6.505 -52.404 1.00 50.05 122 THR A CA 1
ATOM 699 C C . THR A 1 99 ? -12.403 6.052 -51.084 1.00 48.27 122 THR A C 1
ATOM 700 O O . THR A 1 99 ? -12.967 4.955 -51.014 1.00 49.00 122 THR A O 1
ATOM 704 N N . THR A 1 100 ? -12.305 6.872 -50.039 1.00 47.35 123 THR A N 1
ATOM 705 C CA . THR A 1 100 ? -12.599 6.406 -48.690 1.00 43.48 123 THR A CA 1
ATOM 706 C C . THR A 1 100 ? -14.065 6.028 -48.528 1.00 51.25 123 THR A C 1
ATOM 707 O O . THR A 1 100 ? -14.964 6.671 -49.077 1.00 46.39 123 THR A O 1
ATOM 711 N N . ARG A 1 101 ? -14.299 4.971 -47.751 1.00 51.46 124 ARG A N 1
ATOM 712 C CA . ARG A 1 101 ? -15.643 4.488 -47.481 1.00 47.70 124 ARG A CA 1
ATOM 713 C C . ARG A 1 101 ? -15.930 4.407 -45.989 1.00 44.17 124 ARG A C 1
ATOM 714 O O . ARG A 1 101 ? -16.951 3.833 -45.596 1.00 47.87 124 ARG A O 1
ATOM 722 N N . MET A 1 102 ? -15.062 4.963 -45.152 1.00 42.95 125 MET A N 1
ATOM 723 C CA . MET A 1 102 ? -15.297 4.945 -43.718 1.00 44.72 125 MET A CA 1
ATOM 724 C C . MET A 1 102 ? -16.429 5.899 -43.362 1.00 41.50 125 MET A C 1
ATOM 725 O O . MET A 1 102 ? -16.590 6.958 -43.974 1.00 47.58 125 MET A O 1
ATOM 730 N N . SER A 1 103 ? -17.222 5.512 -42.369 1.00 42.71 126 SER A N 1
ATOM 731 C CA . SER A 1 103 ? -18.445 6.235 -42.056 1.00 43.65 126 SER A CA 1
ATOM 732 C C . SER A 1 103 ? -18.218 7.477 -41.206 1.00 42.05 126 SER A C 1
ATOM 733 O O . SER A 1 103 ? -19.139 8.290 -41.077 1.00 43.75 126 SER A O 1
ATOM 736 N N . ILE A 1 104 ? -17.024 7.665 -40.641 1.00 41.34 127 ILE A N 1
ATOM 737 C CA . ILE A 1 104 ? -16.786 8.860 -39.843 1.00 41.09 127 ILE A CA 1
ATOM 738 C C . ILE A 1 104 ? -16.890 10.126 -40.688 1.00 50.85 127 ILE A C 1
ATOM 739 O O . ILE A 1 104 ? -17.130 11.211 -40.146 1.00 58.42 127 ILE A O 1
ATOM 744 N N . TYR A 1 105 ? -16.740 10.020 -42.010 1.00 45.40 128 TYR A N 1
ATOM 745 C CA . TYR A 1 105 ? -16.857 11.196 -42.862 1.00 46.25 128 TYR A CA 1
ATOM 746 C C . TYR A 1 105 ? -18.301 11.600 -43.119 1.00 44.35 128 TYR A C 1
ATOM 747 O O . TYR A 1 105 ? -18.535 12.692 -43.646 1.00 47.49 128 TYR A O 1
ATOM 756 N N . SER A 1 106 ? -19.270 10.763 -42.750 1.00 42.74 129 SER A N 1
ATOM 757 C CA . SER A 1 106 ? -20.672 11.138 -42.861 1.00 40.52 129 SER A CA 1
ATOM 758 C C . SER A 1 106 ? -21.143 12.001 -41.700 1.00 45.57 129 SER A C 1
ATOM 759 O O . SER A 1 106 ? -22.264 12.518 -41.748 1.00 52.40 129 SER A O 1
ATOM 762 N N . ASP A 1 107 ? -20.321 12.160 -40.664 1.00 50.02 130 ASP A N 1
ATOM 763 C CA . ASP A 1 107 ? -20.651 12.993 -39.513 1.00 47.38 130 ASP A CA 1
ATOM 764 C C . ASP A 1 107 ? -20.249 14.429 -39.828 1.00 47.71 130 ASP A C 1
ATOM 765 O O . ASP A 1 107 ? -19.058 14.757 -39.857 1.00 47.87 130 ASP A O 1
ATOM 770 N N . LYS A 1 108 ? -21.242 15.288 -40.051 1.00 47.41 131 LYS A N 1
ATOM 771 C CA . LYS A 1 108 ? -20.952 16.664 -40.429 1.00 48.41 131 LYS A CA 1
ATOM 772 C C . LYS A 1 108 ? -20.476 17.514 -39.261 1.00 43.17 131 LYS A C 1
ATOM 773 O O . LYS A 1 108 ? -19.992 18.626 -39.490 1.00 44.72 131 LYS A O 1
ATOM 779 N N . SER A 1 109 ? -20.588 17.024 -38.028 1.00 42.34 132 SER A N 1
ATOM 780 C CA . SER A 1 109 ? -20.045 17.760 -36.895 1.00 52.57 132 SER A CA 1
ATOM 781 C C . SER A 1 109 ? -18.525 17.815 -36.924 1.00 53.07 132 SER A C 1
ATOM 782 O O . SER A 1 109 ? -17.938 18.678 -36.263 1.00 61.76 132 SER A O 1
ATOM 785 N N . ILE A 1 110 ? -17.877 16.925 -37.674 1.00 46.71 133 ILE A N 1
ATOM 786 C CA . ILE A 1 110 ? -16.421 16.886 -37.717 1.00 50.13 133 ILE A CA 1
ATOM 787 C C . ILE A 1 110 ? -15.921 17.084 -39.146 1.00 44.17 133 ILE A C 1
ATOM 788 O O . ILE A 1 110 ? -14.865 17.689 -39.364 1.00 48.21 133 ILE A O 1
ATOM 793 N N . HIS A 1 111 ? -16.676 16.601 -40.129 1.00 39.91 134 HIS A N 1
ATOM 794 C CA . HIS A 1 111 ? -16.344 16.771 -41.545 1.00 32.73 134 HIS A CA 1
ATOM 795 C C . HIS A 1 111 ? -17.503 17.475 -42.250 1.00 45.05 134 HIS A C 1
ATOM 796 O O . HIS A 1 111 ? -18.184 16.886 -43.094 1.00 48.79 134 HIS A O 1
ATOM 803 N N . LEU A 1 112 ? -17.706 18.751 -41.922 1.00 48.10 135 LEU A N 1
ATOM 804 C CA . LEU A 1 112 ? -18.854 19.479 -42.454 1.00 42.29 135 LEU A CA 1
ATOM 805 C C . LEU A 1 112 ? -18.759 19.670 -43.966 1.00 43.94 135 LEU A C 1
ATOM 806 O O . LEU A 1 112 ? -19.767 19.560 -44.673 1.00 49.38 135 LEU A O 1
ATOM 811 N N . SER A 1 113 ? -17.563 19.955 -44.483 1.00 37.59 136 SER A N 1
ATOM 812 C CA . SER A 1 113 ? -17.380 20.311 -45.885 1.00 44.66 136 SER A CA 1
ATOM 813 C C . SER A 1 113 ? -16.926 19.134 -46.740 1.00 46.42 136 SER A C 1
ATOM 814 O O . SER A 1 113 ? -16.186 19.327 -47.710 1.00 49.56 136 SER A O 1
ATOM 817 N N . PHE A 1 114 ? -17.366 17.922 -46.414 1.00 42.01 137 PHE A N 1
ATOM 818 C CA . PHE A 1 114 ? -16.887 16.713 -47.067 1.00 41.87 137 PHE A CA 1
ATOM 819 C C . PHE A 1 114 ? -18.004 16.065 -47.877 1.00 44.88 137 PHE A C 1
ATOM 820 O O . PHE A 1 114 ? -19.142 15.962 -47.409 1.00 50.63 137 PHE A O 1
ATOM 828 N N . LEU A 1 115 ? -17.671 15.641 -49.097 1.00 42.10 138 LEU A N 1
ATOM 829 C CA . LEU A 1 115 ? -18.559 14.872 -49.957 1.00 35.73 138 LEU A CA 1
ATOM 830 C C . LEU A 1 115 ? -17.809 13.649 -50.460 1.00 39.61 138 LEU A C 1
ATOM 831 O O . LEU A 1 115 ? -16.601 13.508 -50.255 1.00 44.44 138 LEU A O 1
ATOM 836 N N . ARG A 1 116 ? -18.534 12.776 -51.157 1.00 37.04 139 ARG A N 1
ATOM 837 C CA . ARG A 1 116 ? -18.001 11.489 -51.581 1.00 33.75 139 ARG A CA 1
ATOM 838 C C . ARG A 1 116 ? -18.646 11.054 -52.889 1.00 40.90 139 ARG A C 1
ATOM 839 O O . ARG A 1 116 ? -19.870 11.113 -53.033 1.00 39.40 139 ARG A O 1
ATOM 847 N N . THR A 1 117 ? -17.823 10.585 -53.827 1.00 37.51 140 THR A N 1
ATOM 848 C CA . THR A 1 117 ? -18.344 9.911 -55.010 1.00 36.23 140 THR A CA 1
ATOM 849 C C . THR A 1 117 ? -18.541 8.417 -54.796 1.00 41.88 140 THR A C 1
ATOM 850 O O . THR A 1 117 ? -19.045 7.739 -55.699 1.00 42.98 140 THR A O 1
ATOM 854 N N . VAL A 1 118 ? -18.150 7.893 -53.637 1.00 39.16 141 VAL A N 1
ATOM 855 C CA . VAL A 1 118 ? -18.403 6.505 -53.261 1.00 37.77 141 VAL A CA 1
ATOM 856 C C . VAL A 1 118 ? -19.219 6.503 -51.975 1.00 41.96 141 VAL A C 1
ATOM 857 O O . VAL A 1 118 ? -19.066 7.412 -51.145 1.00 37.12 141 VAL A O 1
ATOM 861 N N . PRO A 1 119 ? -20.089 5.520 -51.765 1.00 37.90 142 PRO A N 1
ATOM 862 C CA . PRO A 1 119 ? -20.861 5.461 -50.524 1.00 39.52 142 PRO A CA 1
ATOM 863 C C . PRO A 1 119 ? -20.058 4.813 -49.412 1.00 40.11 142 PRO A C 1
ATOM 864 O O . PRO A 1 119 ? -19.187 3.969 -49.672 1.00 46.32 142 PRO A O 1
ATOM 868 N N . PRO A 1 120 ? -20.324 5.171 -48.158 1.00 45.06 143 PRO A N 1
ATOM 869 C CA . PRO A 1 120 ? -19.674 4.477 -47.043 1.00 50.02 143 PRO A CA 1
ATOM 870 C C . PRO A 1 120 ? -20.151 3.035 -46.933 1.00 41.15 143 PRO A C 1
ATOM 871 O O . PRO A 1 120 ? -21.172 2.644 -47.500 1.00 43.97 143 PRO A O 1
ATOM 875 N N . TYR A 1 121 ? -19.384 2.239 -46.183 1.00 44.20 144 TYR A N 1
ATOM 876 C CA . TYR A 1 121 ? -19.758 0.845 -45.964 1.00 46.94 144 TYR A CA 1
ATOM 877 C C . TYR A 1 121 ? -21.141 0.722 -45.342 1.00 46.51 144 TYR A C 1
ATOM 878 O O . TYR A 1 121 ? -21.845 -0.262 -45.590 1.00 45.86 144 TYR A O 1
ATOM 887 N N . SER A 1 122 ? -21.548 1.709 -44.538 1.00 48.44 145 SER A N 1
ATOM 888 C CA . SER A 1 122 ? -22.836 1.643 -43.855 1.00 44.33 145 SER A CA 1
ATOM 889 C C . SER A 1 122 ? -24.004 1.609 -44.832 1.00 44.51 145 SER A C 1
ATOM 890 O O . SER A 1 122 ? -25.047 1.022 -44.528 1.00 49.26 145 SER A O 1
ATOM 893 N N . HIS A 1 123 ? -23.862 2.234 -45.998 1.00 49.92 146 HIS A N 1
ATOM 894 C CA . HIS A 1 123 ? -24.952 2.246 -46.968 1.00 47.38 146 HIS A CA 1
ATOM 895 C C . HIS A 1 123 ? -25.145 0.910 -47.673 1.00 46.07 146 HIS A C 1
ATOM 896 O O . HIS A 1 123 ? -26.055 0.799 -48.503 1.00 46.19 146 HIS A O 1
ATOM 903 N N . GLN A 1 124 ? -24.322 -0.098 -47.379 1.00 41.76 147 GLN A N 1
ATOM 904 C CA . GLN A 1 124 ? -24.595 -1.438 -47.884 1.00 45.63 147 GLN A CA 1
ATOM 905 C C . GLN A 1 124 ? -25.906 -1.993 -47.341 1.00 46.95 147 GLN A C 1
ATOM 906 O O . GLN A 1 124 ? -26.477 -2.912 -47.942 1.00 42.55 147 GLN A O 1
ATOM 912 N N . ALA A 1 125 ? -26.403 -1.447 -46.226 1.00 43.07 148 ALA A N 1
ATOM 913 C CA . ALA A 1 125 ? -27.678 -1.897 -45.679 1.00 52.04 148 ALA A CA 1
ATOM 914 C C . ALA A 1 125 ? -28.834 -1.629 -46.630 1.00 48.23 148 ALA A C 1
ATOM 915 O O . ALA A 1 125 ? -29.887 -2.261 -46.506 1.00 53.31 148 ALA A O 1
ATOM 917 N N . LEU A 1 126 ? -28.663 -0.703 -47.572 1.00 44.20 149 LEU A N 1
ATOM 918 C CA . LEU A 1 126 ? -29.683 -0.492 -48.589 1.00 47.70 149 LEU A CA 1
ATOM 919 C C . LEU A 1 126 ? -29.907 -1.761 -49.401 1.00 48.10 149 LEU A C 1
ATOM 920 O O . LEU A 1 126 ? -31.047 -2.103 -49.739 1.00 49.68 149 LEU A O 1
ATOM 925 N N . VAL A 1 127 ? -28.831 -2.486 -49.708 1.00 45.09 150 VAL A N 1
ATOM 926 C CA . VAL A 1 127 ? -28.971 -3.718 -50.473 1.00 45.42 150 VAL A CA 1
ATOM 927 C C . VAL A 1 127 ? -29.514 -4.831 -49.587 1.00 46.37 150 VAL A C 1
ATOM 928 O O . VAL A 1 127 ? -30.345 -5.639 -50.020 1.00 51.84 150 VAL A O 1
ATOM 932 N N . TRP A 1 128 ? -29.056 -4.888 -48.333 1.00 41.49 151 TRP A N 1
ATOM 933 C CA . TRP A 1 128 ? -29.612 -5.832 -47.369 1.00 42.11 151 TRP A CA 1
ATOM 934 C C . TRP A 1 128 ? -31.115 -5.639 -47.208 1.00 49.85 151 TRP A C 1
ATOM 935 O O . TRP A 1 128 ? -31.868 -6.614 -47.115 1.00 44.56 151 TRP A O 1
ATOM 946 N N . PHE A 1 129 ? -31.572 -4.384 -47.173 1.00 50.36 152 PHE A N 1
ATOM 947 C CA . PHE A 1 129 ? -33.002 -4.125 -47.063 1.00 47.73 152 PHE A CA 1
ATOM 948 C C . PHE A 1 129 ? -33.750 -4.630 -48.291 1.00 50.05 152 PHE A C 1
ATOM 949 O O . PHE A 1 129 ? -34.849 -5.181 -48.172 1.00 56.64 152 PHE A O 1
ATOM 957 N N . GLU A 1 130 ? -33.166 -4.464 -49.479 1.00 43.77 153 GLU A N 1
ATOM 958 C CA . GLU A 1 130 ? -33.864 -4.865 -50.696 1.00 58.44 153 GLU A CA 1
ATOM 959 C C . GLU A 1 130 ? -33.923 -6.378 -50.851 1.00 57.59 153 GLU A C 1
ATOM 960 O O . GLU A 1 130 ? -34.905 -6.906 -51.387 1.00 54.23 153 GLU A O 1
ATOM 966 N N . MET A 1 131 ? -32.891 -7.093 -50.403 1.00 47.00 154 MET A N 1
ATOM 967 C CA . MET A 1 131 ? -32.960 -8.547 -50.451 1.00 51.46 154 MET A CA 1
ATOM 968 C C . MET A 1 131 ? -33.939 -9.097 -49.424 1.00 51.93 154 MET A C 1
ATOM 969 O O . MET A 1 131 ? -34.518 -10.167 -49.637 1.00 57.28 154 MET A O 1
ATOM 974 N N . MET A 1 132 ? -34.139 -8.390 -48.309 1.00 55.37 155 MET A N 1
ATOM 975 C CA . MET A 1 132 ? -35.168 -8.808 -47.367 1.00 48.17 155 MET A CA 1
ATOM 976 C C . MET A 1 132 ? -36.557 -8.649 -47.968 1.00 52.29 155 MET A C 1
ATOM 977 O O . MET A 1 132 ? -37.453 -9.446 -47.672 1.00 58.94 155 MET A O 1
ATOM 982 N N . ARG A 1 133 ? -36.753 -7.636 -48.817 1.00 49.00 156 ARG A N 1
ATOM 983 C CA . ARG A 1 133 ? -38.020 -7.503 -49.527 1.00 52.23 156 ARG A CA 1
ATOM 984 C C . ARG A 1 133 ? -38.135 -8.513 -50.662 1.00 58.12 156 ARG A C 1
ATOM 985 O O . ARG A 1 133 ? -39.242 -8.961 -50.983 1.00 60.64 156 ARG A O 1
ATOM 993 N N . LEU A 1 134 ? -37.010 -8.878 -51.281 1.00 57.02 157 LEU A N 1
ATOM 994 C CA . LEU A 1 134 ? -37.041 -9.824 -52.391 1.00 55.94 157 LEU A CA 1
ATOM 995 C C . LEU A 1 134 ? -37.417 -11.221 -51.913 1.00 59.97 157 LEU A C 1
ATOM 996 O O . LEU A 1 134 ? -38.258 -11.892 -52.522 1.00 62.65 157 LEU A O 1
ATOM 1001 N N . PHE A 1 135 ? -36.804 -11.675 -50.825 1.00 56.43 158 PHE A N 1
ATOM 1002 C CA . PHE A 1 135 ? -37.075 -12.993 -50.269 1.00 64.39 158 PHE A CA 1
ATOM 1003 C C . PHE A 1 135 ? -38.146 -12.975 -49.187 1.00 64.30 158 PHE A C 1
ATOM 1004 O O . PHE A 1 135 ? -38.410 -14.020 -48.582 1.00 64.15 158 PHE A O 1
ATOM 1012 N N . ASN A 1 136 ? -38.757 -11.818 -48.925 1.00 58.64 159 ASN A N 1
ATOM 1013 C CA . ASN A 1 136 ? -39.764 -11.673 -47.873 1.00 60.93 159 ASN A CA 1
ATOM 1014 C C . ASN A 1 136 ? -39.216 -12.113 -46.515 1.00 62.62 159 ASN A C 1
ATOM 1015 O O . ASN A 1 136 ? -39.925 -12.704 -45.698 1.00 66.52 159 ASN A O 1
ATOM 1020 N N . TRP A 1 137 ? -37.938 -11.832 -46.274 1.00 62.65 160 TRP A N 1
ATOM 1021 C CA . TRP A 1 137 ? -37.347 -12.094 -44.969 1.00 54.44 160 TRP A CA 1
ATOM 1022 C C . TRP A 1 137 ? -37.858 -11.076 -43.959 1.00 60.19 160 TRP A C 1
ATOM 1023 O O . TRP A 1 137 ? -37.833 -9.869 -44.216 1.00 71.13 160 TRP A O 1
ATOM 1034 N N . ASN A 1 138 ? -38.329 -11.561 -42.810 1.00 56.90 161 ASN A N 1
ATOM 1035 C CA . ASN A 1 138 ? -38.883 -10.689 -41.784 1.00 57.66 161 ASN A CA 1
ATOM 1036 C C . ASN A 1 138 ? -38.212 -10.837 -40.429 1.00 58.11 161 ASN A C 1
ATOM 1037 O O . ASN A 1 138 ? -38.553 -10.090 -39.505 1.00 72.10 161 ASN A O 1
ATOM 1042 N N . HIS A 1 139 ? -37.273 -11.769 -40.278 1.00 58.03 162 HIS A N 1
ATOM 1043 C CA . HIS A 1 139 ? -36.576 -11.980 -39.009 1.00 54.37 162 HIS A CA 1
ATOM 1044 C C . HIS A 1 139 ? -35.103 -12.206 -39.330 1.00 50.63 162 HIS A C 1
ATOM 1045 O O . HIS A 1 139 ? -34.721 -13.290 -39.778 1.00 65.85 162 HIS A O 1
ATOM 1052 N N . VAL A 1 140 ? -34.281 -11.184 -39.106 1.00 55.37 163 VAL A N 1
ATOM 1053 C CA . VAL A 1 140 ? -32.849 -11.284 -39.348 1.00 51.90 163 VAL A CA 1
ATOM 1054 C C . VAL A 1 140 ? -32.110 -10.987 -38.051 1.00 50.22 163 VAL A C 1
ATOM 1055 O O . VAL A 1 140 ? -32.628 -10.337 -37.140 1.00 50.11 163 VAL A O 1
ATOM 1059 N N . ILE A 1 141 ? -30.885 -11.490 -37.972 1.00 48.71 164 ILE A N 1
ATOM 1060 C CA . ILE A 1 141 ? -29.995 -11.242 -36.845 1.00 46.79 164 ILE A CA 1
ATOM 1061 C C . ILE A 1 141 ? -28.832 -10.410 -37.361 1.00 46.29 164 ILE A C 1
ATOM 1062 O O . ILE A 1 141 ? -28.122 -10.827 -38.284 1.00 45.67 164 ILE A O 1
ATOM 1067 N N . LEU A 1 142 ? -28.640 -9.234 -36.772 1.00 47.45 165 LEU A N 1
ATOM 1068 C CA . LEU A 1 142 ? -27.580 -8.319 -37.170 1.00 45.78 165 LEU A CA 1
ATOM 1069 C C . LEU A 1 142 ? -26.433 -8.413 -36.171 1.00 48.96 165 LEU A C 1
ATOM 1070 O O . LEU A 1 142 ? -26.627 -8.165 -34.977 1.00 49.51 165 LEU A O 1
ATOM 1075 N N . ILE A 1 143 ? -25.246 -8.776 -36.656 1.00 47.03 166 ILE A N 1
ATOM 1076 C CA . ILE A 1 143 ? -24.036 -8.837 -35.839 1.00 49.20 166 ILE A CA 1
ATOM 1077 C C . ILE A 1 143 ? -23.087 -7.756 -36.334 1.00 47.71 166 ILE A C 1
ATOM 1078 O O . ILE A 1 143 ? -22.592 -7.823 -37.465 1.00 48.15 166 ILE A O 1
ATOM 1083 N N . VAL A 1 144 ? -22.820 -6.764 -35.486 1.00 54.52 167 VAL A N 1
ATOM 1084 C CA . VAL A 1 144 ? -21.980 -5.629 -35.839 1.00 52.73 167 VAL A CA 1
ATOM 1085 C C . VAL A 1 144 ? -20.877 -5.481 -34.801 1.00 55.59 167 VAL A C 1
ATOM 1086 O O . VAL A 1 144 ? -20.998 -5.930 -33.661 1.00 55.98 167 VAL A O 1
ATOM 1090 N N . SER A 1 145 ? -19.791 -4.836 -35.214 1.00 56.00 168 SER A N 1
ATOM 1091 C CA . SER A 1 145 ? -18.703 -4.522 -34.303 1.00 56.95 168 SER A CA 1
ATOM 1092 C C . SER A 1 145 ? -18.986 -3.219 -33.568 1.00 62.22 168 SER A C 1
ATOM 1093 O O . SER A 1 145 ? -19.628 -2.307 -34.096 1.00 64.84 168 SER A O 1
ATOM 1096 N N . ASP A 1 146 ? -18.498 -3.137 -32.332 1.00 68.16 169 ASP A N 1
ATOM 1097 C CA . ASP A 1 146 ? -18.718 -1.959 -31.494 1.00 68.24 169 ASP A CA 1
ATOM 1098 C C . ASP A 1 146 ? -17.698 -0.888 -31.870 1.00 72.77 169 ASP A C 1
ATOM 1099 O O . ASP A 1 146 ? -16.702 -0.649 -31.182 1.00 74.33 169 ASP A O 1
ATOM 1104 N N . ASP A 1 147 ? -17.961 -0.232 -32.996 1.00 70.21 170 ASP A N 1
ATOM 1105 C CA . ASP A 1 147 ? -17.113 0.842 -33.490 1.00 63.53 170 ASP A CA 1
ATOM 1106 C C . ASP A 1 147 ? -17.966 1.755 -34.361 1.00 59.94 170 ASP A C 1
ATOM 1107 O O . ASP A 1 147 ? -19.168 1.534 -34.530 1.00 56.90 170 ASP A O 1
ATOM 1112 N N . HIS A 1 148 ? -17.333 2.794 -34.913 1.00 54.51 171 HIS A N 1
ATOM 1113 C CA . HIS A 1 148 ? -18.071 3.754 -35.729 1.00 58.59 171 HIS A CA 1
ATOM 1114 C C . HIS A 1 148 ? -18.730 3.073 -36.922 1.00 55.84 171 HIS A C 1
ATOM 1115 O O . HIS A 1 148 ? -19.893 3.349 -37.239 1.00 56.30 171 HIS A O 1
ATOM 1117 N N . GLU A 1 149 ? -18.012 2.161 -37.580 1.00 54.79 172 GLU A N 1
ATOM 1118 C CA . GLU A 1 149 ? -18.565 1.508 -38.760 1.00 56.99 172 GLU A CA 1
ATOM 1119 C C . GLU A 1 149 ? -19.689 0.544 -38.408 1.00 61.09 172 GLU A C 1
ATOM 1120 O O . GLU A 1 149 ? -20.648 0.406 -39.178 1.00 58.34 172 GLU A O 1
ATOM 1126 N N . GLY A 1 150 ? -19.595 -0.129 -37.261 1.00 60.55 173 GLY A N 1
ATOM 1127 C CA . GLY A 1 150 ? -20.634 -1.074 -36.889 1.00 52.63 173 GLY A CA 1
ATOM 1128 C C . GLY A 1 150 ? -21.942 -0.397 -36.528 1.00 57.09 173 GLY A C 1
ATOM 1129 O O . GLY A 1 150 ? -23.017 -0.861 -36.915 1.00 53.67 173 GLY A O 1
ATOM 1130 N N . ARG A 1 151 ? -21.871 0.708 -35.780 1.00 55.82 174 ARG A N 1
ATOM 1131 C CA . ARG A 1 151 ? -23.091 1.414 -35.403 1.00 48.50 174 ARG A CA 1
ATOM 1132 C C . ARG A 1 151 ? -23.755 2.046 -36.619 1.00 46.71 174 ARG A C 1
ATOM 1133 O O . ARG A 1 151 ? -24.987 2.062 -36.721 1.00 47.18 174 ARG A O 1
ATOM 1141 N N . ALA A 1 152 ? -22.956 2.570 -37.550 1.00 51.84 175 ALA A N 1
ATOM 1142 C CA . ALA A 1 152 ? -23.522 3.230 -38.722 1.00 45.65 175 ALA A CA 1
ATOM 1143 C C . ALA A 1 152 ? -24.261 2.238 -39.611 1.00 48.62 175 ALA A C 1
ATOM 1144 O O . ALA A 1 152 ? -25.311 2.564 -40.176 1.00 51.59 175 ALA A O 1
ATOM 1146 N N . ALA A 1 153 ? -23.728 1.023 -39.748 1.00 52.55 176 ALA A N 1
ATOM 1147 C CA . ALA A 1 153 ? -24.441 -0.003 -40.499 1.00 49.40 176 ALA A CA 1
ATOM 1148 C C . ALA A 1 153 ? -25.734 -0.388 -39.796 1.00 46.12 176 ALA A C 1
ATOM 1149 O O . ALA A 1 153 ? -26.766 -0.591 -40.447 1.00 47.73 176 ALA A O 1
ATOM 1151 N N . GLN A 1 154 ? -25.700 -0.474 -38.466 1.00 43.34 177 GLN A N 1
ATOM 1152 C CA . GLN A 1 154 ? -26.905 -0.809 -37.716 1.00 49.98 177 GLN A CA 1
ATOM 1153 C C . GLN A 1 154 ? -27.967 0.275 -37.853 1.00 51.01 177 GLN A C 1
ATOM 1154 O O . GLN A 1 154 ? -29.148 -0.030 -38.056 1.00 51.47 177 GLN A O 1
ATOM 1160 N N . LYS A 1 155 ? -27.565 1.545 -37.759 1.00 48.73 178 LYS A N 1
ATOM 1161 C CA . LYS A 1 155 ? -28.542 2.631 -37.763 1.00 53.15 178 LYS A CA 1
ATOM 1162 C C . LYS A 1 155 ? -29.207 2.786 -39.127 1.00 56.30 178 LYS A C 1
ATOM 1163 O O . LYS A 1 155 ? -30.407 3.077 -39.211 1.00 48.21 178 LYS A O 1
ATOM 1169 N N . LYS A 1 156 ? -28.442 2.603 -40.206 1.00 55.60 179 LYS A N 1
ATOM 1170 C CA . LYS A 1 156 ? -29.008 2.727 -41.546 1.00 49.99 179 LYS A CA 1
ATOM 1171 C C . LYS A 1 156 ? -30.005 1.608 -41.829 1.00 52.06 179 LYS A C 1
ATOM 1172 O O . LYS A 1 156 ? -31.040 1.839 -42.469 1.00 48.42 179 LYS A O 1
ATOM 1178 N N . LEU A 1 157 ? -29.715 0.393 -41.352 1.00 50.66 180 LEU A N 1
ATOM 1179 C CA . LEU A 1 157 ? -30.629 -0.728 -41.562 1.00 53.97 180 LEU A CA 1
ATOM 1180 C C . LEU A 1 157 ? -31.919 -0.550 -40.768 1.00 52.89 180 LEU A C 1
ATOM 1181 O O . LEU A 1 157 ? -33.014 -0.775 -41.298 1.00 49.68 180 LEU A O 1
ATOM 1186 N N . GLU A 1 158 ? -31.811 -0.144 -39.499 1.00 53.16 181 GLU A N 1
ATOM 1187 C CA . GLU A 1 158 ? -33.001 0.004 -38.668 1.00 58.00 181 GLU A CA 1
ATOM 1188 C C . GLU A 1 158 ? -33.867 1.170 -39.124 1.00 56.46 181 GLU A C 1
ATOM 1189 O O . GLU A 1 158 ? -35.080 1.168 -38.890 1.00 58.88 181 GLU A O 1
ATOM 1195 N N . THR A 1 159 ? -33.270 2.167 -39.773 1.00 55.07 182 THR A N 1
ATOM 1196 C CA . THR A 1 159 ? -34.060 3.264 -40.320 1.00 59.65 182 THR A CA 1
ATOM 1197 C C . THR A 1 159 ? -34.933 2.787 -41.473 1.00 64.59 182 THR A C 1
ATOM 1198 O O . THR A 1 159 ? -36.125 3.111 -41.539 1.00 67.99 182 THR A O 1
ATOM 1202 N N . LEU A 1 160 ? -34.354 2.013 -42.396 1.00 52.08 183 LEU A N 1
ATOM 1203 C CA . LEU A 1 160 ? -35.129 1.509 -43.523 1.00 51.12 183 LEU A CA 1
ATOM 1204 C C . LEU A 1 160 ? -36.231 0.566 -43.066 1.00 57.19 183 LEU A C 1
ATOM 1205 O O . LEU A 1 160 ? -37.299 0.512 -43.687 1.00 59.34 183 LEU A O 1
ATOM 1210 N N . LEU A 1 161 ? -35.992 -0.185 -41.987 1.00 63.14 184 LEU A N 1
ATOM 1211 C CA . LEU A 1 161 ? -37.014 -1.089 -41.470 1.00 64.65 184 LEU A CA 1
ATOM 1212 C C . LEU A 1 161 ? -38.101 -0.322 -40.727 1.00 68.06 184 LEU A C 1
ATOM 1213 O O . LEU A 1 161 ? -39.284 -0.666 -40.821 1.00 70.17 184 LEU A O 1
ATOM 1218 N N . GLU A 1 162 ? -37.720 0.724 -39.989 1.00 67.24 185 GLU A N 1
ATOM 1219 C CA . GLU A 1 162 ? -38.695 1.542 -39.279 1.00 68.16 185 GLU A CA 1
ATOM 1220 C C . GLU A 1 162 ? -39.555 2.375 -40.218 1.00 73.57 185 GLU A C 1
ATOM 1221 O O . GLU A 1 162 ? -40.558 2.940 -39.771 1.00 82.62 185 GLU A O 1
ATOM 1223 N N . GLY A 1 163 ? -39.193 2.464 -41.496 1.00 64.47 186 GLY A N 1
ATOM 1224 C CA . GLY A 1 163 ? -40.015 3.151 -42.469 1.00 74.48 186 GLY A CA 1
ATOM 1225 C C . GLY A 1 163 ? -41.257 2.401 -42.901 1.00 91.19 186 GLY A C 1
ATOM 1226 O O . GLY A 1 163 ? -41.958 2.870 -43.803 1.00 101.68 186 GLY A O 1
ATOM 1227 N N . LYS A 1 164 ? -41.546 1.253 -42.292 1.00 93.96 187 LYS A N 1
ATOM 1228 C CA . LYS A 1 164 ? -42.744 0.477 -42.607 1.00 97.77 187 LYS A CA 1
ATOM 1229 C C . LYS A 1 164 ? -43.909 0.852 -41.690 1.00 103.62 187 LYS A C 1
ATOM 1230 O O . LYS A 1 164 ? -45.052 0.981 -42.134 1.00 100.33 187 LYS A O 1
ATOM 1232 N N . PRO A 1 187 ? -36.231 -1.758 -35.480 1.00 102.13 210 PRO A N 1
ATOM 1233 C CA . PRO A 1 187 ? -36.680 -2.755 -34.502 1.00 105.91 210 PRO A CA 1
ATOM 1234 C C . PRO A 1 187 ? -37.872 -3.573 -34.996 1.00 99.86 210 PRO A C 1
ATOM 1235 O O . PRO A 1 187 ? -38.349 -3.344 -36.110 1.00 103.12 210 PRO A O 1
ATOM 1239 N N . LYS A 1 188 ? -38.317 -4.527 -34.173 1.00 94.87 211 LYS A N 1
ATOM 1240 C CA . LYS A 1 188 ? -39.487 -5.364 -34.436 1.00 102.08 211 LYS A CA 1
ATOM 1241 C C . LYS A 1 188 ? -39.269 -6.329 -35.597 1.00 95.43 211 LYS A C 1
ATOM 1242 O O . LYS A 1 188 ? -40.133 -7.165 -35.878 1.00 98.40 211 LYS A O 1
ATOM 1244 N N . ALA A 1 189 ? -38.125 -6.230 -36.273 1.00 87.23 212 ALA A N 1
ATOM 1245 C CA . ALA A 1 189 ? -37.804 -7.141 -37.366 1.00 82.88 212 ALA A CA 1
ATOM 1246 C C . ALA A 1 189 ? -36.372 -7.646 -37.336 1.00 74.11 212 ALA A C 1
ATOM 1247 O O . ALA A 1 189 ? -36.053 -8.568 -38.093 1.00 64.47 212 ALA A O 1
ATOM 1249 N N . ASP A 1 190 ? -35.505 -7.089 -36.496 1.00 59.82 213 ASP A N 1
ATOM 1250 C CA . ASP A 1 190 ? -34.110 -7.487 -36.441 1.00 60.05 213 ASP A CA 1
ATOM 1251 C C . ASP A 1 190 ? -33.636 -7.447 -34.999 1.00 62.26 213 ASP A C 1
ATOM 1252 O O . ASP A 1 190 ? -34.088 -6.622 -34.202 1.00 75.93 213 ASP A O 1
ATOM 1257 N N . LYS A 1 191 ? -32.721 -8.349 -34.671 1.00 58.98 214 LYS A N 1
ATOM 1258 C CA . LYS A 1 191 ? -32.070 -8.370 -33.371 1.00 57.63 214 LYS A CA 1
ATOM 1259 C C . LYS A 1 191 ? -30.592 -8.071 -33.577 1.00 60.32 214 LYS A C 1
ATOM 1260 O O . LYS A 1 191 ? -29.964 -8.629 -34.483 1.00 64.74 214 LYS A O 1
ATOM 1262 N N . VAL A 1 192 ? -30.046 -7.180 -32.755 1.00 57.24 215 VAL A N 1
ATOM 1263 C CA . VAL A 1 192 ? -28.687 -6.684 -32.921 1.00 52.80 215 VAL A CA 1
ATOM 1264 C C . VAL A 1 192 ? -27.809 -7.266 -31.824 1.00 59.12 215 VAL A C 1
ATOM 1265 O O . VAL A 1 192 ? -28.176 -7.240 -30.644 1.00 57.89 215 VAL A O 1
ATOM 1269 N N . LEU A 1 193 ? -26.649 -7.787 -32.217 1.00 61.48 216 LEU A N 1
ATOM 1270 C CA . LEU A 1 193 ? -25.645 -8.295 -31.291 1.00 59.95 216 LEU A CA 1
ATOM 1271 C C . LEU A 1 193 ? -24.322 -7.620 -31.618 1.00 62.31 216 LEU A C 1
ATOM 1272 O O . LEU A 1 193 ? -23.840 -7.711 -32.751 1.00 62.13 216 LEU A O 1
ATOM 1277 N N . GLN A 1 194 ? -23.741 -6.938 -30.640 1.00 61.39 217 GLN A N 1
ATOM 1278 C CA . GLN A 1 194 ? -22.501 -6.212 -30.846 1.00 64.53 217 GLN A CA 1
ATOM 1279 C C . GLN A 1 194 ? -21.359 -6.916 -30.125 1.00 69.45 217 GLN A C 1
ATOM 1280 O O . GLN A 1 194 ? -21.563 -7.591 -29.112 1.00 77.05 217 GLN A O 1
ATOM 1282 N N . PHE A 1 195 ? -20.154 -6.758 -30.667 1.00 70.14 218 PHE A N 1
ATOM 1283 C CA . PHE A 1 195 ? -18.956 -7.346 -30.088 1.00 73.73 218 PHE A CA 1
ATOM 1284 C C . PHE A 1 195 ? -17.814 -6.347 -30.181 1.00 70.96 218 PHE A C 1
ATOM 1285 O O . PHE A 1 195 ? -17.711 -5.586 -31.145 1.00 69.69 218 PHE A O 1
ATOM 1293 N N . GLU A 1 196 ? -16.960 -6.358 -29.170 1.00 76.91 219 GLU A N 1
ATOM 1294 C CA . GLU A 1 196 ? -15.835 -5.436 -29.148 1.00 77.32 219 GLU A CA 1
ATOM 1295 C C . GLU A 1 196 ? -14.841 -5.821 -30.236 1.00 74.57 219 GLU A C 1
ATOM 1296 O O . GLU A 1 196 ? -14.519 -7.006 -30.383 1.00 71.56 219 GLU A O 1
ATOM 1302 N N . PRO A 1 197 ? -14.356 -4.866 -31.029 1.00 73.93 220 PRO A N 1
ATOM 1303 C CA . PRO A 1 197 ? -13.370 -5.197 -32.065 1.00 75.19 220 PRO A CA 1
ATOM 1304 C C . PRO A 1 197 ? -12.083 -5.741 -31.462 1.00 71.74 220 PRO A C 1
ATOM 1305 O O . PRO A 1 197 ? -11.704 -5.404 -30.338 1.00 66.85 220 PRO A O 1
ATOM 1309 N N . GLY A 1 198 ? -11.408 -6.595 -32.229 1.00 68.27 221 GLY A N 1
ATOM 1310 C CA . GLY A 1 198 ? -10.199 -7.244 -31.766 1.00 81.06 221 GLY A CA 1
ATOM 1311 C C . GLY A 1 198 ? -10.420 -8.484 -30.930 1.00 77.13 221 GLY A C 1
ATOM 1312 O O . GLY A 1 198 ? -9.443 -9.150 -30.565 1.00 75.54 221 GLY A O 1
ATOM 1313 N N . THR A 1 199 ? -11.669 -8.812 -30.614 1.00 81.13 222 THR A N 1
ATOM 1314 C CA . THR A 1 199 ? -11.984 -9.992 -29.826 1.00 79.92 222 THR A CA 1
ATOM 1315 C C . THR A 1 199 ? -12.063 -11.213 -30.731 1.00 81.06 222 THR A C 1
ATOM 1316 O O . THR A 1 199 ? -12.812 -11.220 -31.713 1.00 79.75 222 THR A O 1
ATOM 1320 N N . LYS A 1 200 ? -11.286 -12.243 -30.404 1.00 81.07 223 LYS A N 1
ATOM 1321 C CA . LYS A 1 200 ? -11.298 -13.493 -31.150 1.00 83.63 223 LYS A CA 1
ATOM 1322 C C . LYS A 1 200 ? -12.129 -14.574 -30.467 1.00 74.93 223 LYS A C 1
ATOM 1323 O O . LYS A 1 200 ? -12.087 -15.732 -30.890 1.00 76.97 223 LYS A O 1
ATOM 1325 N N . ASN A 1 201 ? -12.891 -14.219 -29.439 1.00 68.81 224 ASN A N 1
ATOM 1326 C CA . ASN A 1 201 ? -13.641 -15.173 -28.627 1.00 69.00 224 ASN A CA 1
ATOM 1327 C C . ASN A 1 201 ? -15.125 -14.828 -28.721 1.00 69.94 224 ASN A C 1
ATOM 1328 O O . ASN A 1 201 ? -15.727 -14.346 -27.755 1.00 66.24 224 ASN A O 1
ATOM 1333 N N . LEU A 1 202 ? -15.715 -15.077 -29.890 1.00 64.65 225 LEU A N 1
ATOM 1334 C CA . LEU A 1 202 ? -17.126 -14.804 -30.125 1.00 65.41 225 LEU A CA 1
ATOM 1335 C C . LEU A 1 202 ? -18.012 -16.003 -29.817 1.00 60.37 225 LEU A C 1
ATOM 1336 O O . LEU A 1 202 ? -19.139 -16.077 -30.322 1.00 59.61 225 LEU A O 1
ATOM 1341 N N . THR A 1 203 ? -17.528 -16.941 -29.002 1.00 66.47 226 THR A N 1
ATOM 1342 C CA . THR A 1 203 ? -18.299 -18.149 -28.734 1.00 66.14 226 THR A CA 1
ATOM 1343 C C . THR A 1 203 ? -19.585 -17.829 -27.984 1.00 61.57 226 THR A C 1
ATOM 1344 O O . THR A 1 203 ? -20.656 -18.342 -28.327 1.00 62.59 226 THR A O 1
ATOM 1348 N N . ALA A 1 204 ? -19.502 -16.976 -26.962 1.00 64.76 227 ALA A N 1
ATOM 1349 C CA . ALA A 1 204 ? -20.695 -16.639 -26.192 1.00 60.24 227 ALA A CA 1
ATOM 1350 C C . ALA A 1 204 ? -21.676 -15.815 -27.018 1.00 59.67 227 ALA A C 1
ATOM 1351 O O . ALA A 1 204 ? -22.893 -16.014 -26.925 1.00 55.68 227 ALA A O 1
ATOM 1353 N N . LEU A 1 205 ? -21.164 -14.887 -27.832 1.00 62.90 228 LEU A N 1
ATOM 1354 C CA . LEU A 1 205 ? -22.036 -14.068 -28.668 1.00 62.72 228 LEU A CA 1
ATOM 1355 C C . LEU A 1 205 ? -22.774 -14.917 -29.693 1.00 59.47 228 LEU A C 1
ATOM 1356 O O . LEU A 1 205 ? -23.972 -14.719 -29.931 1.00 57.43 228 LEU A O 1
ATOM 1361 N N . LEU A 1 206 ? -22.074 -15.869 -30.311 1.00 58.32 229 LEU A N 1
ATOM 1362 C CA . LEU A 1 206 ? -22.699 -16.692 -31.339 1.00 60.77 229 LEU A CA 1
ATOM 1363 C C . LEU A 1 206 ? -23.692 -17.676 -30.736 1.00 67.36 229 LEU A C 1
ATOM 1364 O O . LEU A 1 206 ? -24.727 -17.972 -31.347 1.00 65.51 229 LEU A O 1
ATOM 1369 N N . LEU A 1 207 ? -23.399 -18.198 -29.539 1.00 62.51 230 LEU A N 1
ATOM 1370 C CA . LEU A 1 207 ? -24.371 -19.048 -28.858 1.00 61.22 230 LEU A CA 1
ATOM 1371 C C . LEU A 1 207 ? -25.634 -18.270 -28.520 1.00 63.16 230 LEU A C 1
ATOM 1372 O O . LEU A 1 207 ? -26.735 -18.829 -28.552 1.00 66.91 230 LEU A O 1
ATOM 1374 N N . GLU A 1 208 ? -25.497 -16.978 -28.214 1.00 57.29 231 GLU A N 1
ATOM 1375 C CA . GLU A 1 208 ? -26.672 -16.133 -28.028 1.00 62.86 231 GLU A CA 1
ATOM 1376 C C . GLU A 1 208 ? -27.454 -15.980 -29.329 1.00 63.24 231 GLU A C 1
ATOM 1377 O O . GLU A 1 208 ? -28.690 -15.946 -29.318 1.00 63.12 231 GLU A O 1
ATOM 1383 N N . ALA A 1 209 ? -26.752 -15.878 -30.460 1.00 59.02 232 ALA A N 1
ATOM 1384 C CA . ALA A 1 209 ? -27.440 -15.834 -31.745 1.00 58.95 232 ALA A CA 1
ATOM 1385 C C . ALA A 1 209 ? -28.208 -17.121 -31.990 1.00 62.11 232 ALA A C 1
ATOM 1386 O O . ALA A 1 209 ? -29.332 -17.097 -32.504 1.00 62.43 232 ALA A O 1
ATOM 1388 N N . LYS A 1 210 ? -27.617 -18.259 -31.622 1.00 66.84 233 LYS A N 1
ATOM 1389 C CA . LYS A 1 210 ? -28.309 -19.534 -31.769 1.00 65.38 233 LYS A CA 1
ATOM 1390 C C . LYS A 1 210 ? -29.539 -19.593 -30.871 1.00 67.41 233 LYS A C 1
ATOM 1391 O O . LYS A 1 210 ? -30.612 -20.032 -31.303 1.00 61.39 233 LYS A O 1
ATOM 1397 N N . GLU A 1 211 ? -29.410 -19.127 -29.626 1.00 67.94 234 GLU A N 1
ATOM 1398 C CA . GLU A 1 211 ? -30.533 -19.142 -28.695 1.00 63.29 234 GLU A CA 1
ATOM 1399 C C . GLU A 1 211 ? -31.680 -18.252 -29.153 1.00 66.88 234 GLU A C 1
ATOM 1400 O O . GLU A 1 211 ? -32.819 -18.459 -28.722 1.00 75.30 234 GLU A O 1
ATOM 1406 N N . LEU A 1 212 ? -31.413 -17.271 -30.010 1.00 65.49 235 LEU A N 1
ATOM 1407 C CA . LEU A 1 212 ? -32.454 -16.403 -30.542 1.00 67.64 235 LEU A CA 1
ATOM 1408 C C . LEU A 1 212 ? -33.066 -16.944 -31.828 1.00 69.98 235 LEU A C 1
ATOM 1409 O O . LEU A 1 212 ? -33.760 -16.198 -32.529 1.00 66.54 235 LEU A O 1
ATOM 1414 N N . GLU A 1 213 ? -32.827 -18.218 -32.145 1.00 63.98 236 GLU A N 1
ATOM 1415 C CA . GLU A 1 213 ? -33.396 -18.873 -33.322 1.00 71.57 236 GLU A CA 1
ATOM 1416 C C . GLU A 1 213 ? -32.984 -18.136 -34.597 1.00 74.11 236 GLU A C 1
ATOM 1417 O O . GLU A 1 213 ? -33.810 -17.667 -35.384 1.00 79.61 236 GLU A O 1
ATOM 1419 N N . ALA A 1 214 ? -31.672 -18.040 -34.780 1.00 69.43 237 ALA A N 1
ATOM 1420 C CA . ALA A 1 214 ? -31.116 -17.307 -35.905 1.00 66.81 237 ALA A CA 1
ATOM 1421 C C . ALA A 1 214 ? -31.228 -18.127 -37.183 1.00 69.03 237 ALA A C 1
ATOM 1422 O O . ALA A 1 214 ? -30.878 -19.311 -37.206 1.00 75.53 237 ALA A O 1
ATOM 1424 N N . ARG A 1 215 ? -31.727 -17.489 -38.240 1.00 70.59 238 ARG A N 1
ATOM 1425 C CA . ARG A 1 215 ? -31.778 -18.069 -39.578 1.00 67.29 238 ARG A CA 1
ATOM 1426 C C . ARG A 1 215 ? -30.947 -17.249 -40.556 1.00 63.54 238 ARG A C 1
ATOM 1427 O O . ARG A 1 215 ? -29.968 -17.758 -41.108 1.00 60.33 238 ARG A O 1
ATOM 1435 N N . VAL A 1 216 ? -31.290 -15.982 -40.765 1.00 61.71 239 VAL A N 1
ATOM 1436 C CA . VAL A 1 216 ? -30.537 -15.085 -41.632 1.00 49.36 239 VAL A CA 1
ATOM 1437 C C . VAL A 1 216 ? -29.674 -14.196 -40.746 1.00 52.09 239 VAL A C 1
ATOM 1438 O O . VAL A 1 216 ? -30.198 -13.456 -39.904 1.00 51.98 239 VAL A O 1
ATOM 1442 N N . ILE A 1 217 ? -28.358 -14.272 -40.923 1.00 47.99 240 ILE A N 1
ATOM 1443 C CA . ILE A 1 217 ? -27.411 -13.467 -40.161 1.00 44.42 240 ILE A CA 1
ATOM 1444 C C . ILE A 1 217 ? -26.802 -12.428 -41.086 1.00 49.60 240 ILE A C 1
ATOM 1445 O O . ILE A 1 217 ? -26.325 -12.765 -42.178 1.00 48.66 240 ILE A O 1
ATOM 1450 N N . ILE A 1 218 ? -26.814 -11.173 -40.645 1.00 47.62 241 ILE A N 1
ATOM 1451 C CA . ILE A 1 218 ? -26.186 -10.072 -41.356 1.00 42.98 241 ILE A CA 1
ATOM 1452 C C . ILE A 1 218 ? -25.002 -9.613 -40.523 1.00 37.23 241 ILE A C 1
ATOM 1453 O O . ILE A 1 218 ? -25.168 -9.222 -39.361 1.00 43.20 241 ILE A O 1
ATOM 1458 N N . LEU A 1 219 ? -23.810 -9.680 -41.106 1.00 44.41 242 LEU A N 1
ATOM 1459 C CA . LEU A 1 219 ? -22.567 -9.368 -40.414 1.00 44.34 242 LEU A CA 1
ATOM 1460 C C . LEU A 1 219 ? -21.981 -8.075 -40.963 1.00 46.97 242 LEU A C 1
ATOM 1461 O O . LEU A 1 219 ? -21.878 -7.902 -42.182 1.00 51.54 242 LEU A O 1
ATOM 1466 N N . SER A 1 220 ? -21.599 -7.175 -40.062 1.00 41.88 243 SER A N 1
ATOM 1467 C CA . SER A 1 220 ? -20.932 -5.924 -40.414 1.00 47.35 243 SER A CA 1
ATOM 1468 C C . SER A 1 220 ? -19.697 -5.790 -39.526 1.00 57.69 243 SER A C 1
ATOM 1469 O O . SER A 1 220 ? -19.811 -5.440 -38.347 1.00 57.56 243 SER A O 1
ATOM 1472 N N . ALA A 1 221 ? -18.522 -6.075 -40.086 1.00 59.36 244 ALA A N 1
ATOM 1473 C CA . ALA A 1 221 ? -17.274 -5.999 -39.336 1.00 55.43 244 ALA A CA 1
ATOM 1474 C C . ALA A 1 221 ? -16.116 -5.841 -40.310 1.00 58.26 244 ALA A C 1
ATOM 1475 O O . ALA A 1 221 ? -16.286 -5.925 -41.529 1.00 59.91 244 ALA A O 1
ATOM 1477 N N . SER A 1 222 ? -14.930 -5.608 -39.753 1.00 58.71 245 SER A N 1
ATOM 1478 C CA . SER A 1 222 ? -13.728 -5.495 -40.563 1.00 58.41 245 SER A CA 1
ATOM 1479 C C . SER A 1 222 ? -13.279 -6.875 -41.039 1.00 64.94 245 SER A C 1
ATOM 1480 O O . SER A 1 222 ? -13.837 -7.907 -40.658 1.00 61.04 245 SER A O 1
ATOM 1483 N N . GLU A 1 223 ? -12.247 -6.887 -41.889 1.00 66.75 246 GLU A N 1
ATOM 1484 C CA . GLU A 1 223 ? -11.719 -8.156 -42.380 1.00 61.89 246 GLU A CA 1
ATOM 1485 C C . GLU A 1 223 ? -11.196 -9.014 -41.236 1.00 64.68 246 GLU A C 1
ATOM 1486 O O . GLU A 1 223 ? -11.466 -10.218 -41.182 1.00 64.77 246 GLU A O 1
ATOM 1492 N N . ASP A 1 224 ? -10.451 -8.408 -40.307 1.00 67.49 247 ASP A N 1
ATOM 1493 C CA . ASP A 1 224 ? -9.928 -9.160 -39.171 1.00 63.63 247 ASP A CA 1
ATOM 1494 C C . ASP A 1 224 ? -11.046 -9.608 -38.240 1.00 62.62 247 ASP A C 1
ATOM 1495 O O . ASP A 1 224 ? -10.998 -10.714 -37.692 1.00 72.60 247 ASP A O 1
ATOM 1500 N N . ASP A 1 225 ? -12.061 -8.769 -38.048 1.00 63.28 248 ASP A N 1
ATOM 1501 C CA . ASP A 1 225 ? -13.154 -9.152 -37.164 1.00 59.58 248 ASP A CA 1
ATOM 1502 C C . ASP A 1 225 ? -14.064 -10.187 -37.814 1.00 59.39 248 ASP A C 1
ATOM 1503 O O . ASP A 1 225 ? -14.495 -11.136 -37.149 1.00 53.99 248 ASP A O 1
ATOM 1508 N N . ALA A 1 226 ? -14.372 -10.024 -39.104 1.00 59.51 249 ALA A N 1
ATOM 1509 C CA . ALA A 1 226 ? -15.215 -11.001 -39.784 1.00 52.19 249 ALA A CA 1
ATOM 1510 C C . ALA A 1 226 ? -14.549 -12.363 -39.829 1.00 62.41 249 ALA A C 1
ATOM 1511 O O . ALA A 1 226 ? -15.229 -13.392 -39.749 1.00 63.51 249 ALA A O 1
ATOM 1513 N N . THR A 1 227 ? -13.221 -12.388 -39.956 1.00 59.32 250 THR A N 1
ATOM 1514 C CA . THR A 1 227 ? -12.503 -13.655 -39.904 1.00 59.52 250 THR A CA 1
ATOM 1515 C C . THR A 1 227 ? -12.723 -14.350 -38.569 1.00 59.47 250 THR A C 1
ATOM 1516 O O . THR A 1 227 ? -12.960 -15.563 -38.523 1.00 65.67 250 THR A O 1
ATOM 1520 N N . ALA A 1 228 ? -12.666 -13.595 -37.472 1.00 61.62 251 ALA A N 1
ATOM 1521 C CA . ALA A 1 228 ? -12.888 -14.183 -36.157 1.00 57.28 251 ALA A CA 1
ATOM 1522 C C . ALA A 1 228 ? -14.319 -14.675 -35.994 1.00 59.95 251 ALA A C 1
ATOM 1523 O O . ALA A 1 228 ? -14.557 -15.666 -35.294 1.00 64.78 251 ALA A O 1
ATOM 1525 N N . VAL A 1 229 ? -15.281 -14.005 -36.630 1.00 59.11 252 VAL A N 1
ATOM 1526 C CA . VAL A 1 229 ? -16.665 -14.455 -36.547 1.00 58.12 252 VAL A CA 1
ATOM 1527 C C . VAL A 1 229 ? -16.841 -15.768 -37.296 1.00 60.25 252 VAL A C 1
ATOM 1528 O O . VAL A 1 229 ? -17.481 -16.700 -36.797 1.00 56.75 252 VAL A O 1
ATOM 1532 N N . TYR A 1 230 ? -16.257 -15.873 -38.493 1.00 57.83 253 TYR A N 1
ATOM 1533 C CA . TYR A 1 230 ? -16.408 -17.088 -39.287 1.00 60.11 253 TYR A CA 1
ATOM 1534 C C . TYR A 1 230 ? -15.793 -18.294 -38.585 1.00 66.21 253 TYR A C 1
ATOM 1535 O O . TYR A 1 230 ? -16.376 -19.386 -38.584 1.00 60.80 253 TYR A O 1
ATOM 1544 N N . LYS A 1 231 ? -14.612 -18.117 -37.984 1.00 65.36 254 LYS A N 1
ATOM 1545 C CA . LYS A 1 231 ? -13.944 -19.240 -37.332 1.00 62.54 254 LYS A CA 1
ATOM 1546 C C . LYS A 1 231 ? -14.739 -19.736 -36.132 1.00 66.72 254 LYS A C 1
ATOM 1547 O O . LYS A 1 231 ? -14.844 -20.947 -35.908 1.00 74.01 254 LYS A O 1
ATOM 1553 N N . SER A 1 232 ? -15.319 -18.821 -35.358 1.00 63.88 255 SER A N 1
ATOM 1554 C CA . SER A 1 232 ? -16.178 -19.229 -34.257 1.00 63.39 255 SER A CA 1
ATOM 1555 C C . SER A 1 232 ? -17.542 -19.705 -34.731 1.00 67.41 255 SER A C 1
ATOM 1556 O O . SER A 1 232 ? -18.217 -20.439 -34.001 1.00 75.92 255 SER A O 1
ATOM 1559 N N . ALA A 1 233 ? -17.965 -19.307 -35.931 1.00 68.78 256 ALA A N 1
ATOM 1560 C CA . ALA A 1 233 ? -19.231 -19.803 -36.458 1.00 70.89 256 ALA A CA 1
ATOM 1561 C C . ALA A 1 233 ? -19.110 -21.257 -36.895 1.00 70.75 256 ALA A C 1
ATOM 1562 O O . ALA A 1 233 ? -20.023 -22.057 -36.666 1.00 71.92 256 ALA A O 1
ATOM 1564 N N . ALA A 1 234 ? -17.989 -21.617 -37.525 1.00 72.96 257 ALA A N 1
ATOM 1565 C CA . ALA A 1 234 ? -17.747 -23.016 -37.855 1.00 76.35 257 ALA A CA 1
ATOM 1566 C C . ALA A 1 234 ? -17.645 -23.877 -36.606 1.00 76.30 257 ALA A C 1
ATOM 1567 O O . ALA A 1 234 ? -17.877 -25.089 -36.677 1.00 75.09 257 ALA A O 1
ATOM 1569 N N . MET A 1 235 ? -17.314 -23.273 -35.464 1.00 77.24 258 MET A N 1
ATOM 1570 C CA . MET A 1 235 ? -17.267 -24.016 -34.211 1.00 84.04 258 MET A CA 1
ATOM 1571 C C . MET A 1 235 ? -18.640 -24.540 -33.817 1.00 83.83 258 MET A C 1
ATOM 1572 O O . MET A 1 235 ? -18.768 -25.687 -33.376 1.00 87.95 258 MET A O 1
ATOM 1577 N N . LEU A 1 236 ? -19.678 -23.719 -33.963 1.00 76.32 259 LEU A N 1
ATOM 1578 C CA . LEU A 1 236 ? -21.017 -24.084 -33.527 1.00 72.77 259 LEU A CA 1
ATOM 1579 C C . LEU A 1 236 ? -21.858 -24.655 -34.662 1.00 78.48 259 LEU A C 1
ATOM 1580 O O . LEU A 1 236 ? -23.087 -24.717 -34.545 1.00 77.18 259 LEU A O 1
ATOM 1585 N N . ASP A 1 237 ? -21.214 -25.072 -35.754 1.00 74.82 260 ASP A N 1
ATOM 1586 C CA . ASP A 1 237 ? -21.897 -25.622 -36.924 1.00 78.24 260 ASP A CA 1
ATOM 1587 C C . ASP A 1 237 ? -22.965 -24.656 -37.439 1.00 73.73 260 ASP A C 1
ATOM 1588 O O . ASP A 1 237 ? -24.108 -25.036 -37.701 1.00 75.51 260 ASP A O 1
ATOM 1593 N N . MET A 1 238 ? -22.579 -23.386 -37.570 1.00 71.55 261 MET A N 1
ATOM 1594 C CA . MET A 1 238 ? -23.443 -22.347 -38.117 1.00 72.98 261 MET A CA 1
ATOM 1595 C C . MET A 1 238 ? -22.979 -21.866 -39.487 1.00 70.56 261 MET A C 1
ATOM 1596 O O . MET A 1 238 ? -23.531 -20.894 -40.012 1.00 65.78 261 MET A O 1
ATOM 1601 N N . THR A 1 239 ? -21.977 -22.513 -40.075 1.00 69.69 262 THR A N 1
ATOM 1602 C CA . THR A 1 239 ? -21.511 -22.174 -41.410 1.00 63.91 262 THR A CA 1
ATOM 1603 C C . THR A 1 239 ? -22.120 -23.060 -42.485 1.00 64.94 262 THR A C 1
ATOM 1604 O O . THR A 1 239 ? -21.782 -22.906 -43.662 1.00 71.29 262 THR A O 1
ATOM 1608 N N . GLY A 1 240 ? -23.007 -23.977 -42.112 1.00 69.23 263 GLY A N 1
ATOM 1609 C CA . GLY A 1 240 ? -23.579 -24.901 -43.068 1.00 58.93 263 GLY A CA 1
ATOM 1610 C C . GLY A 1 240 ? -25.071 -24.730 -43.247 1.00 70.39 263 GLY A C 1
ATOM 1611 O O . GLY A 1 240 ? -25.579 -23.605 -43.242 1.00 65.20 263 GLY A O 1
ATOM 1612 N N . ALA A 1 241 ? -25.783 -25.843 -43.399 1.00 77.09 264 ALA A N 1
ATOM 1613 C CA . ALA A 1 241 ? -27.211 -25.786 -43.667 1.00 62.57 264 ALA A CA 1
ATOM 1614 C C . ALA A 1 241 ? -27.951 -25.107 -42.520 1.00 62.18 264 ALA A C 1
ATOM 1615 O O . ALA A 1 241 ? -27.473 -25.039 -41.384 1.00 63.24 264 ALA A O 1
ATOM 1617 N N . GLY A 1 242 ? -29.136 -24.593 -42.835 1.00 68.05 265 GLY A N 1
ATOM 1618 C CA . GLY A 1 242 ? -29.963 -23.946 -41.840 1.00 57.24 265 GLY A CA 1
ATOM 1619 C C . GLY A 1 242 ? -29.605 -22.511 -41.541 1.00 59.72 265 GLY A C 1
ATOM 1620 O O . GLY A 1 242 ? -30.156 -21.939 -40.593 1.00 68.74 265 GLY A O 1
ATOM 1621 N N . TYR A 1 243 ? -28.706 -21.908 -42.315 1.00 67.11 266 TYR A N 1
ATOM 1622 C CA . TYR A 1 243 ? -28.262 -20.546 -42.069 1.00 61.44 266 TYR A CA 1
ATOM 1623 C C . TYR A 1 243 ? -28.016 -19.832 -43.390 1.00 58.17 266 TYR A C 1
ATOM 1624 O O . TYR A 1 243 ? -27.618 -20.443 -44.384 1.00 59.54 266 TYR A O 1
ATOM 1633 N N . VAL A 1 244 ? -28.260 -18.526 -43.384 1.00 56.21 267 VAL A N 1
ATOM 1634 C CA . VAL A 1 244 ? -28.012 -17.659 -44.527 1.00 54.23 267 VAL A CA 1
ATOM 1635 C C . VAL A 1 244 ? -27.163 -16.494 -44.039 1.00 54.58 267 VAL A C 1
ATOM 1636 O O . VAL A 1 244 ? -27.542 -15.805 -43.084 1.00 56.12 267 VAL A O 1
ATOM 1640 N N . TRP A 1 245 ? -26.016 -16.280 -44.681 1.00 47.82 268 TRP A N 1
ATOM 1641 C CA . TRP A 1 245 ? -25.086 -15.223 -44.300 1.00 53.94 268 TRP A CA 1
ATOM 1642 C C . TRP A 1 245 ? -25.137 -14.097 -45.326 1.00 49.94 268 TRP A C 1
ATOM 1643 O O . TRP A 1 245 ? -24.866 -14.316 -46.512 1.00 50.46 268 TRP A O 1
ATOM 1654 N N . LEU A 1 246 ? -25.490 -12.898 -44.863 1.00 46.88 269 LEU A N 1
ATOM 1655 C CA . LEU A 1 246 ? -25.532 -11.689 -45.678 1.00 51.03 269 LEU A CA 1
ATOM 1656 C C . LEU A 1 246 ? -24.494 -10.718 -45.135 1.00 49.32 269 LEU A C 1
ATOM 1657 O O . LEU A 1 246 ? -24.588 -10.297 -43.978 1.00 47.33 269 LEU A O 1
ATOM 1662 N N . VAL A 1 247 ? -23.505 -10.370 -45.955 1.00 46.15 270 VAL A N 1
ATOM 1663 C CA . VAL A 1 247 ? -22.392 -9.528 -45.533 1.00 48.36 270 VAL A CA 1
ATOM 1664 C C . VAL A 1 247 ? -22.134 -8.470 -46.600 1.00 50.78 270 VAL A C 1
ATOM 1665 O O . VAL A 1 247 ? -22.788 -8.433 -47.646 1.00 49.42 270 VAL A O 1
ATOM 1669 N N . GLY A 1 248 ? -21.167 -7.605 -46.322 1.00 53.69 271 GLY A N 1
ATOM 1670 C CA . GLY A 1 248 ? -20.725 -6.556 -47.220 1.00 48.41 271 GLY A CA 1
ATOM 1671 C C . GLY A 1 248 ? -19.444 -6.921 -47.940 1.00 53.93 271 GLY A C 1
ATOM 1672 O O . GLY A 1 248 ? -19.196 -8.089 -48.264 1.00 53.44 271 GLY A O 1
ATOM 1673 N N . GLU A 1 249 ? -18.606 -5.912 -48.186 1.00 52.39 272 GLU A N 1
ATOM 1674 C CA . GLU A 1 249 ? -17.406 -6.126 -48.986 1.00 48.08 272 GLU A CA 1
ATOM 1675 C C . GLU A 1 249 ? -16.196 -6.518 -48.152 1.00 48.69 272 GLU A C 1
ATOM 1676 O O . GLU A 1 249 ? -15.452 -7.42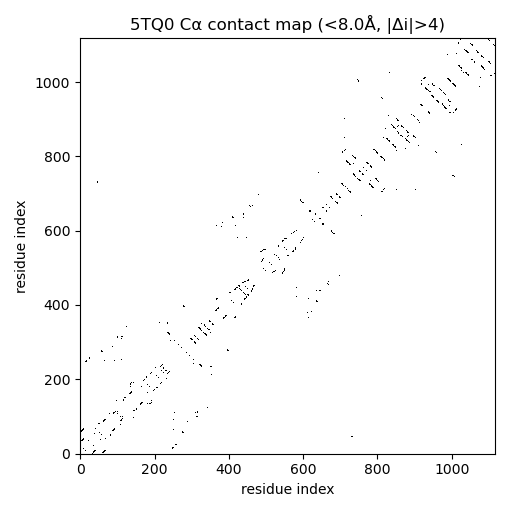8 -48.536 1.00 52.07 272 GLU A O 1
ATOM 1682 N N . ARG A 1 250 ? -15.968 -5.847 -47.022 1.00 45.04 273 ARG A N 1
ATOM 1683 C CA . ARG A 1 250 ? -14.817 -6.192 -46.195 1.00 50.81 273 ARG A CA 1
ATOM 1684 C C . ARG A 1 250 ? -14.893 -7.630 -45.703 1.00 53.34 273 ARG A C 1
ATOM 1685 O O . ARG A 1 250 ? -13.859 -8.283 -45.533 1.00 52.62 273 ARG A O 1
ATOM 1693 N N . GLU A 1 251 ? -16.102 -8.141 -45.479 1.00 56.91 274 GLU A N 1
ATOM 1694 C CA . GLU A 1 251 ? -16.281 -9.483 -44.949 1.00 50.91 274 GLU A CA 1
ATOM 1695 C C . GLU A 1 251 ? -16.053 -10.569 -45.992 1.00 55.15 274 GLU A C 1
ATOM 1696 O O . GLU A 1 251 ? -16.068 -11.754 -45.642 1.00 56.07 274 GLU A O 1
ATOM 1702 N N . ILE A 1 252 ? -15.851 -10.202 -47.257 1.00 51.85 275 ILE A N 1
ATOM 1703 C CA . ILE A 1 252 ? -15.480 -11.170 -48.283 1.00 54.57 275 ILE A CA 1
ATOM 1704 C C . ILE A 1 252 ? -14.189 -10.717 -48.954 1.00 58.24 275 ILE A C 1
ATOM 1705 O O . ILE A 1 252 ? -13.985 -10.947 -50.151 1.00 66.37 275 ILE A O 1
ATOM 1710 N N . SER A 1 253 ? -13.302 -10.082 -48.187 1.00 52.96 276 SER A N 1
ATOM 1711 C CA . SER A 1 253 ? -12.072 -9.513 -48.724 1.00 62.07 276 SER A CA 1
ATOM 1712 C C . SER A 1 253 ? -10.874 -10.043 -47.951 1.00 71.25 276 SER A C 1
ATOM 1713 O O . SER A 1 253 ? -10.848 -9.980 -46.718 1.00 67.39 276 SER A O 1
ATOM 1716 N N . GLY A 1 254 ? -9.886 -10.557 -48.681 1.00 62.90 277 GLY A N 1
ATOM 1717 C CA . GLY A 1 254 ? -8.638 -10.990 -48.086 1.00 56.74 277 GLY A CA 1
ATOM 1718 C C . GLY A 1 254 ? -8.761 -12.140 -47.108 1.00 64.15 277 GLY A C 1
ATOM 1719 O O . GLY A 1 254 ? -9.206 -13.235 -47.470 1.00 67.64 277 GLY A O 1
ATOM 1720 N N . SER A 1 255 ? -8.365 -11.894 -45.857 1.00 65.54 278 SER A N 1
ATOM 1721 C CA . SER A 1 255 ? -8.348 -12.954 -44.855 1.00 60.95 278 SER A CA 1
ATOM 1722 C C . SER A 1 255 ? -9.748 -13.488 -44.585 1.00 71.36 278 SER A C 1
ATOM 1723 O O . SER A 1 255 ? -9.928 -14.691 -44.363 1.00 72.40 278 SER A O 1
ATOM 1726 N N . ALA A 1 256 ? -10.750 -12.606 -44.591 1.00 69.03 279 ALA A N 1
ATOM 1727 C CA . ALA A 1 256 ? -12.116 -13.034 -44.310 1.00 57.73 279 ALA A CA 1
ATOM 1728 C C . ALA A 1 256 ? -12.629 -14.007 -45.363 1.00 64.48 279 ALA A C 1
ATOM 1729 O O . ALA A 1 256 ? -13.396 -14.923 -45.039 1.00 65.04 279 ALA A O 1
ATOM 1731 N N . LEU A 1 257 ? -12.218 -13.834 -46.621 1.00 61.61 280 LEU A N 1
ATOM 1732 C CA . LEU A 1 257 ? -12.671 -14.740 -47.669 1.00 61.11 280 LEU A CA 1
ATOM 1733 C C . LEU A 1 257 ? -12.127 -16.147 -47.471 1.00 66.52 280 LEU A C 1
ATOM 1734 O O . LEU A 1 257 ? -12.788 -17.122 -47.847 1.00 68.18 280 LEU A O 1
ATOM 1739 N N . ARG A 1 258 ? -10.936 -16.274 -46.881 1.00 68.42 281 ARG A N 1
ATOM 1740 C CA . ARG A 1 258 ? -10.342 -17.595 -46.700 1.00 72.00 281 ARG A CA 1
ATOM 1741 C C . ARG A 1 258 ? -11.112 -18.423 -45.680 1.00 68.98 281 ARG A C 1
ATOM 1742 O O . ARG A 1 258 ? -11.102 -19.656 -45.753 1.00 80.60 281 ARG A O 1
ATOM 1744 N N . TYR A 1 259 ? -11.782 -17.774 -44.733 1.00 69.17 282 TYR A N 1
ATOM 1745 C CA . TYR A 1 259 ? -12.562 -18.468 -43.719 1.00 64.92 282 TYR A CA 1
ATOM 1746 C C . TYR A 1 259 ? -14.063 -18.309 -43.910 1.00 65.24 282 TYR A C 1
ATOM 1747 O O . TYR A 1 259 ? -14.837 -18.828 -43.098 1.00 63.65 282 TYR A O 1
ATOM 1756 N N . ALA A 1 260 ? -14.493 -17.610 -44.953 1.00 66.96 283 ALA A N 1
ATOM 1757 C CA . ALA A 1 260 ? -15.915 -17.402 -45.163 1.00 63.90 283 ALA A CA 1
ATOM 1758 C C . ALA A 1 260 ? -16.599 -18.739 -45.439 1.00 62.64 283 ALA A C 1
ATOM 1759 O O . ALA A 1 260 ? -16.027 -19.603 -46.111 1.00 70.59 283 ALA A O 1
ATOM 1761 N N . PRO A 1 261 ? -17.810 -18.949 -44.932 1.00 61.17 284 PRO A N 1
ATOM 1762 C CA . PRO A 1 261 ? -18.519 -20.199 -45.226 1.00 61.18 284 PRO A CA 1
ATOM 1763 C C . PRO A 1 261 ? -18.968 -20.253 -46.675 1.00 61.05 284 PRO A C 1
ATOM 1764 O O . PRO A 1 261 ? -19.345 -19.238 -47.264 1.00 62.38 284 PRO A O 1
ATOM 1768 N N . ASP A 1 262 ? -18.922 -21.452 -47.249 1.00 68.89 285 ASP A N 1
ATOM 1769 C CA . ASP A 1 262 ? -19.447 -21.650 -48.592 1.00 64.63 285 ASP A CA 1
ATOM 1770 C C . ASP A 1 262 ? -20.931 -21.314 -48.624 1.00 61.35 285 ASP A C 1
ATOM 1771 O O . ASP A 1 262 ? -21.700 -21.756 -47.765 1.00 59.01 285 ASP A O 1
ATOM 1776 N N . GLY A 1 263 ? -21.330 -20.521 -49.617 1.00 54.06 286 GLY A N 1
ATOM 1777 C CA . GLY A 1 263 ? -22.702 -20.086 -49.752 1.00 51.38 286 GLY A CA 1
ATOM 1778 C C . GLY A 1 263 ? -22.984 -18.708 -49.205 1.00 56.09 286 GLY A C 1
ATOM 1779 O O . GLY A 1 263 ? -24.134 -18.256 -49.269 1.00 47.61 286 GLY A O 1
ATOM 1780 N N . ILE A 1 264 ? -21.972 -18.033 -48.659 1.00 57.85 287 ILE A N 1
ATOM 1781 C CA . ILE A 1 264 ? -22.144 -16.680 -48.158 1.00 48.30 287 ILE A CA 1
ATOM 1782 C C . ILE A 1 264 ? -22.453 -15.744 -49.321 1.00 52.99 287 ILE A C 1
ATOM 1783 O O . ILE A 1 264 ? -22.083 -16.001 -50.476 1.00 51.02 287 ILE A O 1
ATOM 1788 N N . ILE A 1 265 ? -23.167 -14.662 -49.024 1.00 43.16 288 ILE A N 1
ATOM 1789 C CA . ILE A 1 265 ? -23.523 -13.658 -50.017 1.00 43.31 288 ILE A CA 1
ATOM 1790 C C . ILE A 1 265 ? -22.994 -12.311 -49.543 1.00 45.82 288 ILE A C 1
ATOM 1791 O O . ILE A 1 265 ? -23.357 -11.839 -48.459 1.00 44.96 288 ILE A O 1
ATOM 1796 N N . GLY A 1 266 ? -22.128 -11.702 -50.353 1.00 46.39 289 GLY A N 1
ATOM 1797 C CA . GLY A 1 266 ? -21.529 -10.428 -50.024 1.00 45.90 289 GLY A CA 1
ATOM 1798 C C . GLY A 1 266 ? -21.727 -9.426 -51.146 1.00 46.73 289 GLY A C 1
ATOM 1799 O O . GLY A 1 266 ? -22.400 -9.699 -52.142 1.00 45.71 289 GLY A O 1
ATOM 1800 N N . LEU A 1 267 ? -21.123 -8.258 -50.958 1.00 46.47 290 LEU A N 1
ATOM 1801 C CA . LEU A 1 267 ? -21.276 -7.151 -51.885 1.00 48.77 290 LEU A CA 1
ATOM 1802 C C . LEU A 1 267 ? -19.912 -6.668 -52.352 1.00 53.84 290 LEU A C 1
ATOM 1803 O O . LEU A 1 267 ? -18.909 -6.804 -51.647 1.00 52.67 290 LEU A O 1
ATOM 1808 N N . GLN A 1 268 ? -19.884 -6.110 -53.558 1.00 49.97 291 GLN A N 1
ATOM 1809 C CA . GLN A 1 268 ? -18.680 -5.492 -54.098 1.00 49.90 291 GLN A CA 1
ATOM 1810 C C . GLN A 1 268 ? -19.091 -4.227 -54.824 1.00 44.97 291 GLN A C 1
ATOM 1811 O O . GLN A 1 268 ? -19.854 -4.294 -55.792 1.00 38.59 291 GLN A O 1
ATOM 1817 N N . LEU A 1 269 ? -18.597 -3.086 -54.349 1.00 43.67 292 LEU A N 1
ATOM 1818 C CA . LEU A 1 269 ? -18.957 -1.801 -54.936 1.00 43.09 292 LEU A CA 1
ATOM 1819 C C . LEU A 1 269 ? -18.343 -1.670 -56.324 1.00 41.89 292 LEU A C 1
ATOM 1820 O O . LEU A 1 269 ? -17.117 -1.688 -56.473 1.00 37.06 292 LEU A O 1
ATOM 1825 N N . ILE A 1 270 ? -19.196 -1.538 -57.337 1.00 35.62 293 ILE A N 1
ATOM 1826 C CA . ILE A 1 270 ? -18.724 -1.403 -58.707 1.00 36.46 293 ILE A CA 1
ATOM 1827 C C . ILE A 1 270 ? -17.953 -0.100 -58.845 1.00 39.39 293 ILE A C 1
ATOM 1828 O O . ILE A 1 270 ? -18.415 0.960 -58.404 1.00 48.77 293 ILE A O 1
ATOM 1833 N N . ASN A 1 271 ? -16.755 -0.181 -59.427 1.00 39.05 294 ASN A N 1
ATOM 1834 C CA . ASN A 1 271 ? -15.862 0.962 -59.623 1.00 43.28 294 ASN A CA 1
ATOM 1835 C C . ASN A 1 271 ? -15.446 1.617 -58.309 1.00 47.13 294 ASN A C 1
ATOM 1836 O O . ASN A 1 271 ? -14.975 2.762 -58.306 1.00 44.91 294 ASN A O 1
ATOM 1841 N N . GLY A 1 272 ? -15.601 0.907 -57.189 1.00 39.71 295 GLY A N 1
ATOM 1842 C CA . GLY A 1 272 ? -15.259 1.485 -55.904 1.00 38.42 295 GLY A CA 1
ATOM 1843 C C . GLY A 1 272 ? -13.782 1.774 -55.758 1.00 45.46 295 GLY A C 1
ATOM 1844 O O . GLY A 1 272 ? -13.395 2.703 -55.043 1.00 55.24 295 GLY A O 1
ATOM 1845 N N . LYS A 1 273 ? -12.939 0.999 -56.433 1.00 45.42 296 LYS A N 1
ATOM 1846 C CA . LYS A 1 273 ? -11.494 1.164 -56.352 1.00 46.20 296 LYS A CA 1
ATOM 1847 C C . LYS A 1 273 ? -10.886 1.732 -57.629 1.00 46.26 296 LYS A C 1
ATOM 1848 O O . LYS A 1 273 ? -9.661 1.721 -57.768 1.00 57.47 296 LYS A O 1
ATOM 1854 N N . ASN A 1 274 ? -11.696 2.225 -58.566 1.00 46.33 297 ASN A N 1
ATOM 1855 C CA . ASN A 1 274 ? -11.151 2.806 -59.791 1.00 48.56 297 ASN A CA 1
ATOM 1856 C C . ASN A 1 274 ? -11.023 4.310 -59.585 1.00 47.89 297 ASN A C 1
ATOM 1857 O O . ASN A 1 274 ? -12.002 5.051 -59.686 1.00 48.45 297 ASN A O 1
ATOM 1862 N N . GLU A 1 275 ? -9.797 4.759 -59.303 1.00 50.49 298 GLU A N 1
ATOM 1863 C CA . GLU A 1 275 ? -9.569 6.162 -58.974 1.00 48.23 298 GLU A CA 1
ATOM 1864 C C . GLU A 1 275 ? -9.853 7.071 -60.163 1.00 45.27 298 GLU A C 1
ATOM 1865 O O . GLU A 1 275 ? -10.460 8.136 -60.007 1.00 45.02 298 GLU A O 1
ATOM 1871 N N . SER A 1 276 ? -9.431 6.666 -61.359 1.00 41.77 299 SER A N 1
ATOM 1872 C CA . SER A 1 276 ? -9.617 7.520 -62.525 1.00 47.28 299 SER A CA 1
ATOM 1873 C C . SER A 1 276 ? -11.094 7.729 -62.832 1.00 41.28 299 SER A C 1
ATOM 1874 O O . SER A 1 276 ? -11.512 8.841 -63.169 1.00 42.33 299 SER A O 1
ATOM 1877 N N . ALA A 1 277 ? -11.901 6.673 -62.716 1.00 40.84 300 ALA A N 1
ATOM 1878 C CA . ALA A 1 277 ? -13.333 6.816 -62.953 1.00 37.76 300 ALA A CA 1
ATOM 1879 C C . ALA A 1 277 ? -13.941 7.864 -62.032 1.00 37.36 300 ALA A C 1
ATOM 1880 O O . ALA A 1 277 ? -14.770 8.676 -62.456 1.00 37.71 300 ALA A O 1
ATOM 1882 N N . HIS A 1 278 ? -13.534 7.870 -60.767 1.00 37.06 301 HIS A N 1
ATOM 1883 C CA . HIS A 1 278 ? -14.047 8.865 -59.840 1.00 42.73 301 HIS A CA 1
ATOM 1884 C C . HIS A 1 278 ? -13.358 10.211 -59.998 1.00 42.67 301 HIS A C 1
ATOM 1885 O O . HIS A 1 278 ? -13.914 11.229 -59.575 1.00 42.84 301 HIS A O 1
ATOM 1892 N N . ILE A 1 279 ? -12.172 10.243 -60.603 1.00 39.75 302 ILE A N 1
ATOM 1893 C CA . ILE A 1 279 ? -11.562 11.523 -60.937 1.00 40.73 302 ILE A CA 1
ATOM 1894 C C . ILE A 1 279 ? -12.376 12.229 -62.012 1.00 37.95 302 ILE A C 1
ATOM 1895 O O . ILE A 1 279 ? -12.680 13.420 -61.901 1.00 45.15 302 ILE A O 1
ATOM 1900 N N . SER A 1 280 ? -12.764 11.499 -63.058 1.00 39.12 303 SER A N 1
ATOM 1901 C CA . SER A 1 280 ? -13.478 12.136 -64.158 1.00 44.73 303 SER A CA 1
ATOM 1902 C C . SER A 1 280 ? -14.941 12.373 -63.815 1.00 45.68 303 SER A C 1
ATOM 1903 O O . SER A 1 280 ? -15.569 13.279 -64.374 1.00 49.67 303 SER A O 1
ATOM 1906 N N . ASP A 1 281 ? -15.502 11.581 -62.905 1.00 47.30 304 ASP A N 1
ATOM 1907 C CA . ASP A 1 281 ? -16.876 11.821 -62.483 1.00 44.15 304 ASP A CA 1
ATOM 1908 C C . ASP A 1 281 ? -16.978 13.029 -61.562 1.00 46.69 304 ASP A C 1
ATOM 1909 O O . ASP A 1 281 ? -17.889 13.852 -61.717 1.00 43.90 304 ASP A O 1
ATOM 1914 N N . ALA A 1 282 ? -16.056 13.150 -60.601 1.00 42.68 305 ALA A N 1
ATOM 1915 C CA . ALA A 1 282 ? -16.088 14.291 -59.690 1.00 43.95 305 ALA A CA 1
ATOM 1916 C C . ALA A 1 282 ? -15.831 15.594 -60.430 1.00 40.68 305 ALA A C 1
ATOM 1917 O O . ALA A 1 282 ? -16.475 16.609 -60.147 1.00 42.63 305 ALA A O 1
ATOM 1919 N N . VAL A 1 283 ? -14.888 15.583 -61.379 1.00 38.71 306 VAL A N 1
ATOM 1920 C CA . VAL A 1 283 ? -14.636 16.762 -62.205 1.00 39.08 306 VAL A CA 1
ATOM 1921 C C . VAL A 1 283 ? -15.904 17.180 -62.941 1.00 41.24 306 VAL A C 1
ATOM 1922 O O . VAL A 1 283 ? -16.255 18.366 -62.977 1.00 46.41 306 VAL A O 1
ATOM 1926 N N . ALA A 1 284 ? -16.623 16.217 -63.519 1.00 41.98 307 ALA A N 1
ATOM 1927 C CA . ALA A 1 284 ? -17.845 16.545 -64.246 1.00 44.45 307 ALA A CA 1
ATOM 1928 C C . ALA A 1 284 ? -18.887 17.171 -63.326 1.00 46.69 307 ALA A C 1
ATOM 1929 O O . ALA A 1 284 ? -19.542 18.153 -63.695 1.00 49.46 307 ALA A O 1
ATOM 1931 N N . VAL A 1 285 ? -19.052 16.618 -62.123 1.00 45.79 308 VAL A N 1
ATOM 1932 C CA . VAL A 1 285 ? -20.019 17.167 -61.177 1.00 40.98 308 VAL A CA 1
ATOM 1933 C C . VAL A 1 285 ? -19.588 18.554 -60.716 1.00 44.07 308 VAL A C 1
ATOM 1934 O O . VAL A 1 285 ? -20.408 19.477 -60.630 1.00 50.21 308 VAL A O 1
ATOM 1938 N N . VAL A 1 286 ? -18.296 18.729 -60.427 1.00 46.17 309 VAL A N 1
ATOM 1939 C CA . VAL A 1 286 ? -17.802 20.029 -59.981 1.00 48.70 309 VAL A CA 1
ATOM 1940 C C . VAL A 1 286 ? -17.957 21.067 -61.085 1.00 46.39 309 VAL A C 1
ATOM 1941 O O . VAL A 1 286 ? -18.402 22.193 -60.837 1.00 49.27 309 VAL A O 1
ATOM 1945 N N . ALA A 1 287 ? -17.611 20.702 -62.322 1.00 44.27 310 ALA A N 1
ATOM 1946 C CA . ALA A 1 287 ? -17.739 21.639 -63.435 1.00 38.23 310 ALA A CA 1
ATOM 1947 C C . ALA A 1 287 ? -19.188 22.068 -63.628 1.00 49.88 310 ALA A C 1
ATOM 1948 O O . ALA A 1 287 ? -19.483 23.261 -63.774 1.00 50.95 310 ALA A O 1
ATOM 1950 N N . GLN A 1 288 ? -20.109 21.104 -63.626 1.00 54.48 311 GLN A N 1
ATOM 1951 C CA . GLN A 1 288 ? -21.524 21.437 -63.750 1.00 45.13 311 GLN A CA 1
ATOM 1952 C C . GLN A 1 288 ? -21.979 22.329 -62.601 1.00 48.46 311 GLN A C 1
ATOM 1953 O O . GLN A 1 288 ? -22.806 23.227 -62.793 1.00 49.04 311 GLN A O 1
ATOM 1959 N N . ALA A 1 289 ? -21.434 22.110 -61.402 1.00 49.24 312 ALA A N 1
ATOM 1960 C CA . ALA A 1 289 ? -21.836 22.902 -60.246 1.00 48.48 312 ALA A CA 1
ATOM 1961 C C . ALA A 1 289 ? -21.183 24.276 -60.236 1.00 45.33 312 ALA A C 1
ATOM 1962 O O . ALA A 1 289 ? -21.763 25.223 -59.695 1.00 43.46 312 ALA A O 1
ATOM 1964 N N . ILE A 1 290 ? -19.985 24.405 -60.812 1.00 47.19 313 ILE A N 1
ATOM 1965 C CA . ILE A 1 290 ? -19.344 25.715 -60.902 1.00 51.68 313 ILE A CA 1
ATOM 1966 C C . ILE A 1 290 ? -20.174 26.654 -61.768 1.00 58.49 313 ILE A C 1
ATOM 1967 O O . ILE A 1 290 ? -20.372 27.826 -61.428 1.00 55.56 313 ILE A O 1
ATOM 1972 N N . HIS A 1 291 ? -20.680 26.155 -62.897 1.00 58.76 314 HIS A N 1
ATOM 1973 C CA . HIS A 1 291 ? -21.449 27.016 -63.787 1.00 56.55 314 HIS A CA 1
ATOM 1974 C C . HIS A 1 291 ? -22.825 27.315 -63.211 1.00 56.23 314 HIS A C 1
ATOM 1975 O O . HIS A 1 291 ? -23.328 28.435 -63.352 1.00 57.69 314 HIS A O 1
ATOM 1982 N N . GLU A 1 292 ? -23.446 26.335 -62.551 1.00 51.64 315 GLU A N 1
ATOM 1983 C CA . GLU A 1 292 ? -24.707 26.598 -61.869 1.00 49.50 315 GLU A CA 1
ATOM 1984 C C . GLU A 1 292 ? -24.521 27.521 -60.670 1.00 54.52 315 GLU A C 1
ATOM 1985 O O . GLU A 1 292 ? -25.498 28.111 -60.198 1.00 58.71 315 GLU A O 1
ATOM 1987 N N . LEU A 1 293 ? -23.289 27.667 -60.178 1.00 55.85 316 LEU A N 1
ATOM 1988 C CA . LEU A 1 293 ? -23.014 28.592 -59.083 1.00 51.17 316 LEU A CA 1
ATOM 1989 C C . LEU A 1 293 ? -22.887 30.023 -59.588 1.00 57.54 316 LEU A C 1
ATOM 1990 O O . LEU A 1 293 ? -23.443 30.951 -58.990 1.00 58.24 316 LEU A O 1
ATOM 1995 N N . PHE A 1 294 ? -22.156 30.218 -60.689 1.00 54.34 317 PHE A N 1
ATOM 1996 C CA . PHE A 1 294 ? -21.920 31.549 -61.239 1.00 60.30 317 PHE A CA 1
ATOM 1997 C C . PHE A 1 294 ? -23.145 32.143 -61.927 1.00 60.56 317 PHE A C 1
ATOM 1998 O O . PHE A 1 294 ? -23.070 33.282 -62.398 1.00 67.76 317 PHE A O 1
ATOM 2006 N N . GLU A 1 295 ? -24.256 31.409 -62.008 1.00 61.11 318 GLU A N 1
ATOM 2007 C CA . GLU A 1 295 ? -25.518 31.984 -62.453 1.00 66.22 318 GLU A CA 1
ATOM 2008 C C . GLU A 1 295 ? -26.176 32.838 -61.379 1.00 63.23 318 GLU A C 1
ATOM 2009 O O . GLU A 1 295 ? -27.180 33.500 -61.662 1.00 68.26 318 GLU A O 1
ATOM 2015 N N . MET A 1 296 ? -25.635 32.836 -60.165 1.00 65.59 319 MET A N 1
ATOM 2016 C CA . MET A 1 296 ? -26.170 33.585 -59.042 1.00 62.41 319 MET A CA 1
ATOM 2017 C C . MET A 1 296 ? -25.342 34.849 -58.825 1.00 66.66 319 MET A C 1
ATOM 2018 O O . MET A 1 296 ? -24.338 35.093 -59.499 1.00 70.73 319 MET A O 1
ATOM 2023 N N . GLU A 1 297 ? -25.771 35.662 -57.868 1.00 72.51 320 GLU A N 1
ATOM 2024 C CA . GLU A 1 297 ? -25.145 36.944 -57.590 1.00 74.26 320 GLU A CA 1
ATOM 2025 C C . GLU A 1 297 ? -24.418 36.900 -56.250 1.00 75.59 320 GLU A C 1
ATOM 2026 O O . GLU A 1 297 ? -24.595 35.980 -55.448 1.00 79.58 320 GLU A O 1
ATOM 2028 N N . ASN A 1 298 ? -23.587 37.920 -56.021 1.00 82.27 321 ASN A N 1
ATOM 2029 C CA . ASN A 1 298 ? -22.833 38.081 -54.776 1.00 82.19 321 ASN A CA 1
ATOM 2030 C C . ASN A 1 298 ? -21.959 36.854 -54.501 1.00 78.50 321 ASN A C 1
ATOM 2031 O O . ASN A 1 298 ? -22.137 36.132 -53.517 1.00 77.56 321 ASN A O 1
ATOM 2036 N N . ILE A 1 299 ? -20.997 36.636 -55.394 1.00 72.37 322 ILE A N 1
ATOM 2037 C CA . ILE A 1 299 ? -20.124 35.467 -55.359 1.00 55.89 322 ILE A CA 1
ATOM 2038 C C . ILE A 1 299 ? -18.702 35.937 -55.102 1.00 55.22 322 ILE A C 1
ATOM 2039 O O . ILE A 1 299 ? -18.144 36.707 -55.892 1.00 56.11 322 ILE A O 1
ATOM 2044 N N . THR A 1 300 ? -18.111 35.458 -54.019 1.00 59.03 323 THR A N 1
ATOM 2045 C CA . THR A 1 300 ? -16.756 35.825 -53.644 1.00 55.49 323 THR A CA 1
ATOM 2046 C C . THR A 1 300 ? -15.776 34.732 -54.055 1.00 52.83 323 THR A C 1
ATOM 2047 O O . THR A 1 300 ? -16.151 33.581 -54.290 1.00 53.35 323 THR A O 1
ATOM 2051 N N . ASP A 1 301 ? -14.512 35.114 -54.157 1.00 54.09 324 ASP A N 1
ATOM 2052 C CA . ASP A 1 301 ? -13.457 34.180 -54.505 1.00 49.37 324 ASP A CA 1
ATOM 2053 C C . ASP A 1 301 ? -12.985 33.425 -53.265 1.00 51.99 324 ASP A C 1
ATOM 2054 O O . ASP A 1 301 ? -13.064 33.942 -52.147 1.00 57.67 324 ASP A O 1
ATOM 2059 N N . PRO A 1 302 ? -12.499 32.200 -53.438 1.00 53.59 325 PRO A N 1
ATOM 2060 C CA . PRO A 1 302 ? -11.944 31.447 -52.305 1.00 46.73 325 PRO A CA 1
ATOM 2061 C C . PRO A 1 302 ? -10.725 32.145 -51.730 1.00 46.30 325 PRO A C 1
ATOM 2062 O O . PRO A 1 302 ? -10.104 32.982 -52.402 1.00 47.05 325 PRO A O 1
ATOM 2066 N N . PRO A 1 303 ? -10.356 31.834 -50.486 1.00 48.90 326 PRO A N 1
ATOM 2067 C CA . PRO A 1 303 ? -9.198 32.494 -49.873 1.00 42.45 326 PRO A CA 1
ATOM 2068 C C . PRO A 1 303 ? -7.932 32.286 -50.688 1.00 46.60 326 PRO A C 1
ATOM 2069 O O . PRO A 1 303 ? -7.748 31.257 -51.341 1.00 50.45 326 PRO A O 1
ATOM 2073 N N . ARG A 1 304 ? -7.053 33.288 -50.649 1.00 46.61 327 ARG A N 1
ATOM 2074 C CA . ARG A 1 304 ? -5.748 33.204 -51.303 1.00 52.70 327 ARG A CA 1
ATOM 2075 C C . ARG A 1 304 ? -4.709 32.890 -50.231 1.00 48.88 327 ARG A C 1
ATOM 2076 O O . ARG A 1 304 ? -4.071 33.772 -49.660 1.00 69.57 327 ARG A O 1
ATOM 2078 N N . GLY A 1 305 ? -4.546 31.600 -49.958 1.00 46.63 328 GLY A N 1
ATOM 2079 C CA . GLY A 1 305 ? -3.637 31.150 -48.925 1.00 49.39 328 GLY A CA 1
ATOM 2080 C C . GLY A 1 305 ? -4.312 31.023 -47.577 1.00 46.52 328 GLY A C 1
ATOM 2081 O O . GLY A 1 305 ? -5.490 31.337 -47.390 1.00 47.94 328 GLY A O 1
ATOM 2082 N N . CYS A 1 306 ? -3.534 30.542 -46.608 1.00 49.78 329 CYS A N 1
ATOM 2083 C CA . CYS A 1 306 ? -4.013 30.367 -45.242 1.00 50.57 329 CYS A CA 1
ATOM 2084 C C . CYS A 1 306 ? -3.594 31.494 -44.308 1.00 43.58 329 CYS A C 1
ATOM 2085 O O . CYS A 1 306 ? -4.421 31.974 -43.529 1.00 48.30 329 CYS A O 1
ATOM 2088 N N . VAL A 1 307 ? -2.335 31.936 -44.383 1.00 40.96 330 VAL A N 1
ATOM 2089 C CA . VAL A 1 307 ? -1.797 32.880 -43.404 1.00 53.30 330 VAL A CA 1
ATOM 2090 C C . VAL A 1 307 ? -2.581 34.184 -43.429 1.00 52.95 330 VAL A C 1
ATOM 2091 O O . VAL A 1 307 ? -2.771 34.799 -44.486 1.00 55.19 330 VAL A O 1
ATOM 2095 N N . GLY A 1 308 ? -3.035 34.618 -42.251 1.00 44.03 331 GLY A N 1
ATOM 2096 C CA . GLY A 1 308 ? -3.801 35.837 -42.117 1.00 55.60 331 GLY A CA 1
ATOM 2097 C C . GLY A 1 308 ? -5.284 35.707 -42.387 1.00 58.50 331 GLY A C 1
ATOM 2098 O O . GLY A 1 308 ? -6.044 36.620 -42.039 1.00 63.66 331 GLY A O 1
ATOM 2099 N N . ASN A 1 309 ? -5.724 34.608 -42.993 1.00 53.67 332 ASN A N 1
ATOM 2100 C CA . ASN A 1 309 ? -7.131 34.388 -43.304 1.00 51.11 332 ASN A CA 1
ATOM 2101 C C . ASN A 1 309 ? -7.735 33.498 -42.227 1.00 55.62 332 ASN A C 1
ATOM 2102 O O . ASN A 1 309 ? -7.369 32.324 -42.105 1.00 58.16 332 ASN A O 1
ATOM 2107 N N . THR A 1 310 ? -8.660 34.057 -41.448 1.00 57.58 333 THR A N 1
ATOM 2108 C CA . THR A 1 310 ? -9.343 33.322 -40.393 1.00 52.27 333 THR A CA 1
ATOM 2109 C C . THR A 1 310 ? -10.832 33.149 -40.647 1.00 46.81 333 THR A C 1
ATOM 2110 O O . THR A 1 310 ? -11.398 32.127 -40.258 1.00 50.48 333 THR A O 1
ATOM 2114 N N . ASN A 1 311 ? -11.472 34.104 -41.312 1.00 55.25 334 ASN A N 1
ATOM 2115 C CA . ASN A 1 311 ? -12.872 33.946 -41.665 1.00 61.76 334 ASN A CA 1
ATOM 2116 C C . ASN A 1 311 ? -13.031 32.904 -42.766 1.00 57.74 334 ASN A C 1
ATOM 2117 O O . ASN A 1 311 ? -12.109 32.626 -43.538 1.00 64.29 334 ASN A O 1
ATOM 2122 N N . ILE A 1 312 ? -14.228 32.329 -42.839 1.00 49.18 335 ILE A N 1
ATOM 2123 C CA . ILE A 1 312 ? -14.515 31.296 -43.826 1.00 48.00 335 ILE A CA 1
ATOM 2124 C C . ILE A 1 312 ? -14.715 31.932 -45.192 1.00 47.75 335 ILE A C 1
ATOM 2125 O O . ILE A 1 312 ? -14.879 33.150 -45.308 1.00 48.90 335 ILE A O 1
ATOM 2130 N N . TRP A 1 313 ? -14.698 31.103 -46.229 1.00 48.68 336 TRP A N 1
ATOM 2131 C CA . TRP A 1 313 ? -15.088 31.543 -47.557 1.00 42.61 336 TRP A CA 1
ATOM 2132 C C . TRP A 1 313 ? -16.561 31.920 -47.543 1.00 53.71 336 TRP A C 1
ATOM 2133 O O . TRP A 1 313 ? -17.413 31.094 -47.199 1.00 53.65 336 TRP A O 1
ATOM 2144 N N . LYS A 1 314 ? -16.854 33.174 -47.906 1.00 51.16 337 LYS A N 1
ATOM 2145 C CA . LYS A 1 314 ? -18.214 33.697 -47.785 1.00 48.59 337 LYS A CA 1
ATOM 2146 C C . LYS A 1 314 ? -19.220 32.819 -48.524 1.00 55.28 337 LYS A C 1
ATOM 2147 O O . LYS A 1 314 ? -20.264 32.453 -47.973 1.00 52.84 337 LYS A O 1
ATOM 2149 N N . THR A 1 315 ? -18.924 32.468 -49.775 1.00 48.72 338 THR A N 1
ATOM 2150 C CA . THR A 1 315 ? -19.813 31.628 -50.565 1.00 48.35 338 THR A CA 1
ATOM 2151 C C . THR A 1 315 ? -19.472 30.149 -50.442 1.00 53.01 338 THR A C 1
ATOM 2152 O O . THR A 1 315 ? -19.922 29.345 -51.267 1.00 45.15 338 THR A O 1
ATOM 2156 N N . GLY A 1 316 ? -18.692 29.780 -49.428 1.00 52.73 339 GLY A N 1
ATOM 2157 C CA . GLY A 1 316 ? -18.337 28.403 -49.180 1.00 48.41 339 GLY A CA 1
ATOM 2158 C C . GLY A 1 316 ? -19.531 27.502 -48.939 1.00 48.93 339 GLY A C 1
ATOM 2159 O O . GLY A 1 316 ? -19.737 26.510 -49.649 1.00 47.46 339 GLY A O 1
ATOM 2160 N N . PRO A 1 317 ? -20.335 27.814 -47.915 1.00 48.51 340 PRO A N 1
ATOM 2161 C CA . PRO A 1 317 ? -21.521 26.979 -47.652 1.00 46.50 340 PRO A CA 1
ATOM 2162 C C . PRO A 1 317 ? -22.480 26.901 -48.828 1.00 46.30 340 PRO A C 1
ATOM 2163 O O . PRO A 1 317 ? -23.066 25.839 -49.071 1.00 57.53 340 PRO A O 1
ATOM 2167 N N . LEU A 1 318 ? -22.65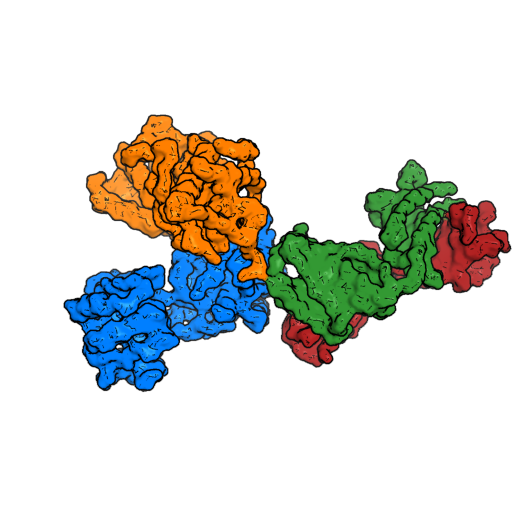7 27.993 -49.572 1.00 47.61 341 LEU A N 1
ATOM 2168 C CA . LEU A 1 318 ? -23.555 27.957 -50.722 1.00 45.27 341 LEU A CA 1
ATOM 2169 C C . LEU A 1 318 ? -23.060 26.975 -51.775 1.00 50.10 341 LEU A C 1
ATOM 2170 O O . LEU A 1 318 ? -23.834 26.168 -52.304 1.00 48.07 341 LEU A O 1
ATOM 2175 N N . PHE A 1 319 ? -21.765 27.031 -52.095 1.00 42.74 342 PHE A N 1
ATOM 2176 C CA . PHE A 1 319 ? -21.211 26.109 -53.078 1.00 42.25 342 PHE A CA 1
ATOM 2177 C C . PHE A 1 319 ? -21.399 24.661 -52.638 1.00 49.19 342 PHE A C 1
ATOM 2178 O O . PHE A 1 319 ? -21.667 23.781 -53.467 1.00 43.80 342 PHE A O 1
ATOM 2186 N N . LYS A 1 320 ? -21.276 24.395 -51.333 1.00 46.16 343 LYS A N 1
ATOM 2187 C CA . LYS A 1 320 ? -21.495 23.040 -50.835 1.00 43.18 343 LYS A CA 1
ATOM 2188 C C . LYS A 1 320 ? -22.943 22.612 -51.039 1.00 50.34 343 LYS A C 1
ATOM 2189 O O . LYS A 1 320 ? -23.215 21.457 -51.391 1.00 53.10 343 LYS A O 1
ATOM 2195 N N . ARG A 1 321 ? -23.890 23.531 -50.836 1.00 48.50 344 ARG A N 1
ATOM 2196 C CA . ARG A 1 321 ? -25.285 23.201 -51.103 1.00 49.09 344 ARG A CA 1
ATOM 2197 C C . ARG A 1 321 ? -25.542 23.018 -52.593 1.00 48.65 344 ARG A C 1
ATOM 2198 O O . ARG A 1 321 ? -26.422 22.239 -52.977 1.00 51.43 344 ARG A O 1
ATOM 2200 N N . VAL A 1 322 ? -24.791 23.718 -53.445 1.00 43.71 345 VAL A N 1
ATOM 2201 C CA . VAL A 1 322 ? -24.962 23.554 -54.886 1.00 42.78 345 VAL A CA 1
ATOM 2202 C C . VAL A 1 322 ? -24.437 22.196 -55.328 1.00 49.79 345 VAL A C 1
ATOM 2203 O O . VAL A 1 322 ? -25.048 21.518 -56.163 1.00 50.00 345 VAL A O 1
ATOM 2207 N N . LEU A 1 323 ? -23.307 21.770 -54.760 1.00 52.53 346 LEU A N 1
ATOM 2208 C CA . LEU A 1 323 ? -22.750 20.461 -55.084 1.00 47.66 346 LEU A CA 1
ATOM 2209 C C . LEU A 1 323 ? -23.681 19.338 -54.643 1.00 46.64 346 LEU A C 1
ATOM 2210 O O . LEU A 1 323 ? -23.990 18.433 -55.428 1.00 46.31 346 LEU A O 1
ATOM 2215 N N . MET A 1 324 ? -24.139 19.376 -53.389 1.00 46.41 347 MET A N 1
ATOM 2216 C CA . MET A 1 324 ? -24.961 18.282 -52.881 1.00 54.14 347 MET A CA 1
ATOM 2217 C C . MET A 1 324 ? -26.297 18.197 -53.603 1.00 51.50 347 MET A C 1
ATOM 2218 O O . MET A 1 324 ? -26.866 17.104 -53.718 1.00 49.80 347 MET A O 1
ATOM 2223 N N . SER A 1 325 ? -26.805 19.322 -54.104 1.00 45.86 348 SER A N 1
ATOM 2224 C CA . SER A 1 325 ? -28.044 19.312 -54.869 1.00 44.07 348 SER A CA 1
ATOM 2225 C C . SER A 1 325 ? -27.845 18.878 -56.314 1.00 53.69 348 SER A C 1
ATOM 2226 O O . SER A 1 325 ? -28.837 18.703 -57.028 1.00 58.25 348 SER A O 1
ATOM 2229 N N . SER A 1 326 ? -26.602 18.688 -56.753 1.00 46.08 349 SER A N 1
ATOM 2230 C CA . SER A 1 326 ? -26.334 18.367 -58.147 1.00 46.77 349 SER A CA 1
ATOM 2231 C C . SER A 1 326 ? -26.850 16.979 -58.515 1.00 47.23 349 SER A C 1
ATOM 2232 O O . SER A 1 326 ? -26.860 16.052 -57.702 1.00 53.32 349 SER A O 1
ATOM 2235 N N . LYS A 1 327 ? -27.282 16.849 -59.766 1.00 51.62 350 LYS A N 1
ATOM 2236 C CA . LYS A 1 327 ? -27.702 15.575 -60.337 1.00 46.82 350 LYS A CA 1
ATOM 2237 C C . LYS A 1 327 ? -26.972 15.401 -61.659 1.00 47.34 350 LYS A C 1
ATOM 2238 O O . LYS A 1 327 ? -27.219 16.146 -62.612 1.00 61.28 350 LYS A O 1
ATOM 2244 N N . TYR A 1 328 ? -26.068 14.427 -61.717 1.00 47.84 351 TYR A N 1
ATOM 2245 C CA . TYR A 1 328 ? -25.290 14.141 -62.919 1.00 45.72 351 TYR A CA 1
ATOM 2246 C C . TYR A 1 328 ? -25.567 12.693 -63.306 1.00 48.70 351 TYR A C 1
ATOM 2247 O O . TYR A 1 328 ? -24.862 11.771 -62.862 1.00 50.09 351 TYR A O 1
ATOM 2256 N N . PRO A 1 329 ? -26.601 12.449 -64.123 1.00 46.54 352 PRO A N 1
ATOM 2257 C CA . PRO A 1 329 ? -26.991 11.065 -64.433 1.00 47.53 352 PRO A CA 1
ATOM 2258 C C . PRO A 1 329 ? -26.030 10.364 -65.367 1.00 44.13 352 PRO A C 1
ATOM 2259 O O . PRO A 1 329 ? -25.774 9.168 -65.191 1.00 50.91 352 PRO A O 1
ATOM 2263 N N . ASP A 1 330 ? -25.511 11.061 -66.368 1.00 52.92 353 ASP A N 1
ATOM 2264 C CA . ASP A 1 330 ? -24.511 10.521 -67.286 1.00 54.02 353 ASP A CA 1
ATOM 2265 C C . ASP A 1 330 ? -23.177 10.472 -66.569 1.00 57.41 353 ASP A C 1
ATOM 2266 O O . ASP A 1 330 ? -22.302 11.310 -66.817 1.00 75.44 353 ASP A O 1
ATOM 2271 N N . GLY A 1 331 ? -23.013 9.504 -65.672 1.00 55.75 354 GLY A N 1
ATOM 2272 C CA . GLY A 1 331 ? -21.733 9.402 -65.012 1.00 52.12 354 GLY A CA 1
ATOM 2273 C C . GLY A 1 331 ? -21.061 8.087 -65.320 1.00 55.50 354 GLY A C 1
ATOM 2274 O O . GLY A 1 331 ? -21.735 7.073 -65.533 1.00 58.17 354 GLY A O 1
ATOM 2275 N N . VAL A 1 332 ? -19.730 8.068 -65.345 1.00 49.72 355 VAL A N 1
ATOM 2276 C CA . VAL A 1 332 ? -19.066 6.815 -65.678 1.00 50.76 355 VAL A CA 1
ATOM 2277 C C . VAL A 1 332 ? -19.340 5.768 -64.603 1.00 48.84 355 VAL A C 1
ATOM 2278 O O . VAL A 1 332 ? -19.359 4.564 -64.888 1.00 46.26 355 VAL A O 1
ATOM 2282 N N . THR A 1 333 ? -19.617 6.206 -63.375 1.00 47.93 356 THR A N 1
ATOM 2283 C CA . THR A 1 333 ? -20.057 5.338 -62.283 1.00 46.98 356 THR A CA 1
ATOM 2284 C C . THR A 1 333 ? -21.550 5.488 -62.013 1.00 49.30 356 THR A C 1
ATOM 2285 O O . THR A 1 333 ? -21.979 5.551 -60.858 1.00 53.68 356 THR A O 1
ATOM 2289 N N . GLY A 1 334 ? -22.366 5.566 -63.059 1.00 49.34 357 GLY A N 1
ATOM 2290 C CA . GLY A 1 334 ? -23.801 5.661 -62.886 1.00 49.12 357 GLY A CA 1
ATOM 2291 C C . GLY A 1 334 ? -24.256 7.060 -62.517 1.00 50.11 357 GLY A C 1
ATOM 2292 O O . GLY A 1 334 ? -23.509 8.037 -62.595 1.00 52.53 357 GLY A O 1
ATOM 2293 N N . ARG A 1 335 ? -25.522 7.148 -62.110 1.00 50.13 358 ARG A N 1
ATOM 2294 C CA . ARG A 1 335 ? -26.074 8.422 -61.673 1.00 41.48 358 ARG A CA 1
ATOM 2295 C C . ARG A 1 335 ? -25.356 8.906 -60.421 1.00 45.69 358 ARG A C 1
ATOM 2296 O O . ARG A 1 335 ? -25.137 8.136 -59.481 1.00 44.35 358 ARG A O 1
ATOM 2304 N N . ILE A 1 336 ? -24.987 10.186 -60.415 1.00 42.07 359 ILE A N 1
ATOM 2305 C CA . ILE A 1 336 ? -24.269 10.801 -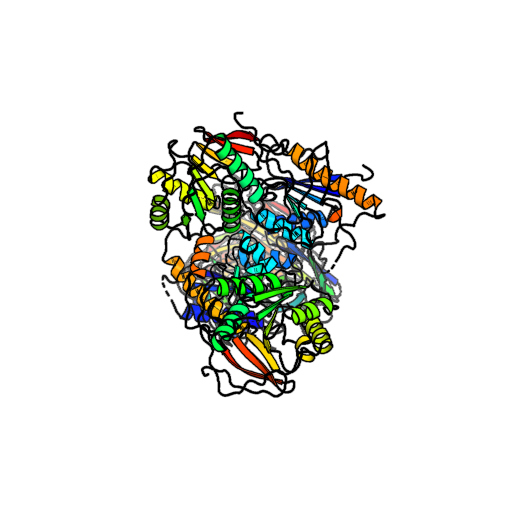59.305 1.00 41.70 359 ILE A CA 1
ATOM 2306 C C . ILE A 1 336 ? -25.199 11.822 -58.663 1.00 46.31 359 ILE A C 1
ATOM 2307 O O . ILE A 1 336 ? -25.394 12.924 -59.188 1.00 48.70 359 ILE A O 1
ATOM 2312 N N . GLU A 1 337 ? -25.779 11.457 -57.524 1.00 44.76 360 GLU A N 1
ATOM 2313 C CA . GLU A 1 337 ? -26.433 12.403 -56.633 1.00 48.94 360 GLU A CA 1
ATOM 2314 C C . GLU A 1 337 ? -25.839 12.215 -55.246 1.00 44.79 360 GLU A C 1
ATOM 2315 O O . GLU A 1 337 ? -25.197 11.203 -54.957 1.00 46.62 360 GLU A O 1
ATOM 2321 N N . PHE A 1 338 ? -26.040 13.201 -54.385 1.00 40.88 361 PHE A N 1
ATOM 2322 C CA . PHE A 1 338 ? -25.362 13.208 -53.101 1.00 44.31 361 PHE A CA 1
ATOM 2323 C C . PHE A 1 338 ? -26.358 13.204 -51.952 1.00 46.94 361 PHE A C 1
ATOM 2324 O O . PHE A 1 338 ? -27.432 13.808 -52.025 1.00 43.93 361 PHE A O 1
ATOM 2332 N N . ASN A 1 339 ? -25.966 12.508 -50.888 1.00 56.20 362 ASN A N 1
ATOM 2333 C CA . ASN A 1 339 ? -26.746 12.396 -49.671 1.00 52.44 362 ASN A CA 1
ATOM 2334 C C . ASN A 1 339 ? -26.918 13.762 -49.012 1.00 58.41 362 ASN A C 1
ATOM 2335 O O . ASN A 1 339 ? -26.256 14.747 -49.353 1.00 57.80 362 ASN A O 1
ATOM 2340 N N . GLU A 1 340 ? -27.820 13.806 -48.034 1.00 59.38 363 GLU A N 1
ATOM 2341 C CA . GLU A 1 340 ? -27.919 14.983 -47.186 1.00 58.53 363 GLU A CA 1
ATOM 2342 C C . GLU A 1 340 ? -26.635 15.208 -46.395 1.00 62.98 363 GLU A C 1
ATOM 2343 O O . GLU A 1 340 ? -26.366 16.337 -45.970 1.00 62.65 363 GLU A O 1
ATOM 2349 N N . ASP A 1 341 ? -25.831 14.162 -46.203 1.00 61.54 364 ASP A N 1
ATOM 2350 C CA . ASP A 1 341 ? -24.525 14.269 -45.569 1.00 52.99 364 ASP A CA 1
ATOM 2351 C C . ASP A 1 341 ? -23.386 14.342 -46.576 1.00 53.78 364 ASP A C 1
ATOM 2352 O O . ASP A 1 341 ? -22.220 14.343 -46.175 1.00 47.84 364 ASP A O 1
ATOM 2357 N N . GLY A 1 342 ? -23.688 14.388 -47.870 1.00 57.32 365 GLY A N 1
ATOM 2358 C CA . GLY A 1 342 ? -22.658 14.419 -48.882 1.00 43.39 365 GLY A CA 1
ATOM 2359 C C . GLY A 1 342 ? -22.211 13.067 -49.396 1.00 43.48 365 GLY A C 1
ATOM 2360 O O . GLY A 1 342 ? -21.305 13.019 -50.236 1.00 53.55 365 GLY A O 1
ATOM 2361 N N . ASP A 1 343 ? -22.806 11.972 -48.929 1.00 37.33 366 ASP A N 1
ATOM 2362 C CA . ASP A 1 343 ? -22.422 10.653 -49.410 1.00 45.11 366 ASP A CA 1
ATOM 2363 C C . ASP A 1 343 ? -23.082 10.366 -50.751 1.00 43.25 366 ASP A C 1
ATOM 2364 O O . ASP A 1 343 ? -24.158 10.881 -51.061 1.00 39.49 366 ASP A O 1
ATOM 2369 N N . ARG A 1 344 ? -22.431 9.530 -51.551 1.00 38.57 367 ARG A N 1
ATOM 2370 C CA . ARG A 1 344 ? -22.918 9.273 -52.896 1.00 42.56 367 ARG A CA 1
ATOM 2371 C C . ARG A 1 344 ? -24.174 8.410 -52.869 1.00 44.92 367 ARG A C 1
ATOM 2372 O O . ARG A 1 344 ? -24.256 7.419 -52.134 1.00 43.27 367 ARG A O 1
ATOM 2380 N N . LYS A 1 345 ? -25.154 8.797 -53.682 1.00 39.69 368 LYS A N 1
ATOM 2381 C CA . LYS A 1 345 ? -26.382 8.042 -53.873 1.00 36.81 368 LYS A CA 1
ATOM 2382 C C . LYS A 1 345 ? -26.367 7.320 -55.214 1.00 44.26 368 LYS A C 1
ATOM 2383 O O . LYS A 1 345 ? -25.596 7.651 -56.118 1.00 47.74 368 LYS A O 1
ATOM 2389 N N . PHE A 1 346 ? -27.242 6.320 -55.329 1.00 47.39 369 PHE A N 1
ATOM 2390 C CA . PHE A 1 346 ? -27.423 5.552 -56.561 1.00 51.05 369 PHE A CA 1
ATOM 2391 C C . PHE A 1 346 ? -26.153 4.805 -56.949 1.00 51.85 369 PHE A C 1
ATOM 2392 O O . PHE A 1 346 ? -25.855 4.625 -58.133 1.00 53.42 369 PHE A O 1
ATOM 2400 N N . ALA A 1 347 ? -25.394 4.369 -55.951 1.00 50.66 370 ALA A N 1
ATOM 2401 C CA . ALA A 1 347 ? -24.234 3.537 -56.216 1.00 46.90 370 ALA A CA 1
ATOM 2402 C C . ALA A 1 347 ? -24.681 2.125 -56.579 1.00 45.24 370 ALA A C 1
ATOM 2403 O O . ALA A 1 347 ? -25.748 1.662 -56.167 1.00 50.43 370 ALA A O 1
ATOM 2405 N N . GLN A 1 348 ? -23.863 1.443 -57.373 1.00 43.94 371 GLN A N 1
ATOM 2406 C CA . GLN A 1 348 ? -24.173 0.101 -57.842 1.00 44.63 371 GLN A CA 1
ATOM 2407 C C . GLN A 1 348 ? -23.249 -0.907 -57.177 1.00 46.62 371 GLN A C 1
ATOM 2408 O O . GLN A 1 348 ? -22.049 -0.658 -57.022 1.00 48.00 371 GLN A O 1
ATOM 2414 N N . TYR A 1 349 ? -23.811 -2.045 -56.788 1.00 40.96 372 TYR A N 1
ATOM 2415 C CA . TYR A 1 349 ? -23.062 -3.099 -56.124 1.00 42.11 372 TYR A CA 1
ATOM 2416 C C . TYR A 1 349 ? -23.182 -4.400 -56.906 1.00 45.54 372 TYR A C 1
ATOM 2417 O O . TYR A 1 349 ? -24.142 -4.620 -57.648 1.00 48.46 372 TYR A O 1
ATOM 2426 N N . SER A 1 350 ? -22.191 -5.267 -56.726 1.00 47.95 373 SER A N 1
ATOM 2427 C CA . SER A 1 350 ? -22.254 -6.637 -57.216 1.00 46.20 373 SER A CA 1
ATOM 2428 C C . SER A 1 350 ? -22.617 -7.555 -56.059 1.00 49.69 373 SER A C 1
ATOM 2429 O O . SER A 1 350 ? -21.975 -7.518 -55.004 1.00 47.55 373 SER A O 1
ATOM 2432 N N . ILE A 1 351 ? -23.653 -8.365 -56.258 1.00 49.85 374 ILE A N 1
ATOM 2433 C CA . ILE A 1 351 ? -24.096 -9.333 -55.265 1.00 40.22 374 ILE A CA 1
ATOM 2434 C C . ILE A 1 351 ? -23.309 -10.615 -55.515 1.00 50.75 374 ILE A C 1
ATOM 2435 O O . ILE A 1 351 ? -23.615 -11.383 -56.428 1.00 50.45 374 ILE A O 1
ATOM 2440 N N . MET A 1 352 ? -22.282 -10.837 -54.703 1.00 52.46 375 MET A N 1
ATOM 2441 C CA . MET A 1 352 ? -21.382 -11.968 -54.860 1.00 52.87 375 MET A CA 1
ATOM 2442 C C . MET A 1 352 ? -21.813 -13.119 -53.960 1.00 56.44 375 MET A C 1
ATOM 2443 O O . MET A 1 352 ? -22.213 -12.907 -52.812 1.00 54.61 375 MET A O 1
ATOM 2448 N N . ASN A 1 353 ? -21.723 -14.339 -54.486 1.00 58.44 376 ASN A N 1
ATOM 2449 C CA . ASN A 1 353 ? -22.085 -15.548 -53.755 1.00 44.94 376 ASN A CA 1
ATOM 2450 C C . ASN A 1 353 ? -20.937 -16.541 -53.863 1.00 51.61 376 ASN A C 1
ATOM 2451 O O . ASN A 1 353 ? -20.572 -16.948 -54.971 1.00 56.71 376 ASN A O 1
ATOM 2456 N N . LEU A 1 354 ? -20.368 -16.923 -52.719 1.00 50.27 377 LEU A N 1
ATOM 2457 C CA . LEU A 1 354 ? -19.192 -17.787 -52.702 1.00 52.31 377 LEU A CA 1
ATOM 2458 C C . LEU A 1 354 ? -19.582 -19.226 -53.031 1.00 70.64 377 LEU A C 1
ATOM 2459 O O . LEU A 1 354 ? -20.301 -19.876 -52.262 1.00 61.28 377 LEU A O 1
ATOM 2464 N N . GLN A 1 355 ? -19.094 -19.726 -54.167 1.00 74.24 378 GLN A N 1
ATOM 2465 C CA . GLN A 1 355 ? -19.366 -21.085 -54.629 1.00 68.78 378 GLN A CA 1
ATOM 2466 C C . GLN A 1 355 ? -18.037 -21.800 -54.839 1.00 69.56 378 GLN A C 1
ATOM 2467 O O . GLN A 1 355 ? -17.260 -21.424 -55.723 1.00 71.72 378 GLN A O 1
ATOM 2473 N N . ASN A 1 356 ? -17.784 -22.828 -54.032 1.00 72.05 379 ASN A N 1
ATOM 2474 C CA . ASN A 1 356 ? -16.588 -23.663 -54.145 1.00 79.86 379 ASN A CA 1
ATOM 2475 C C . ASN A 1 356 ? -15.318 -22.814 -54.113 1.00 76.43 379 ASN A C 1
ATOM 2476 O O . ASN A 1 356 ? -14.482 -22.854 -55.018 1.00 77.38 379 ASN A O 1
ATOM 2478 N N . ARG A 1 357 ? -15.198 -22.026 -53.046 1.00 72.68 380 ARG A N 1
ATOM 2479 C CA . ARG A 1 357 ? -14.040 -21.170 -52.800 1.00 75.79 380 ARG A CA 1
ATOM 2480 C C . ARG A 1 357 ? -13.857 -20.099 -53.877 1.00 76.99 380 ARG A C 1
ATOM 2481 O O . ARG A 1 357 ? -12.783 -19.498 -53.983 1.00 75.12 380 ARG A O 1
ATOM 2489 N N . LYS A 1 358 ? -14.886 -19.833 -54.680 1.00 68.77 381 LYS A N 1
ATOM 2490 C CA . LYS A 1 358 ? -14.804 -18.838 -55.742 1.00 71.97 381 LYS A CA 1
ATOM 2491 C C . LYS A 1 358 ? -16.019 -17.923 -55.672 1.00 66.82 381 LYS A C 1
ATOM 2492 O O . LYS A 1 358 ? -17.156 -18.400 -55.596 1.00 67.26 381 LYS A O 1
ATOM 2494 N N . LEU A 1 359 ? -15.776 -16.614 -55.697 1.00 52.27 382 LEU A N 1
ATOM 2495 C CA . LEU A 1 359 ? -16.868 -15.651 -55.656 1.00 49.81 382 LEU A CA 1
ATOM 2496 C C . LEU A 1 359 ? -17.563 -15.591 -57.009 1.00 53.97 382 LEU A C 1
ATOM 2497 O O . LEU A 1 359 ? -16.914 -15.415 -58.043 1.00 68.31 382 LEU A O 1
ATOM 2502 N N . VAL A 1 360 ? -18.886 -15.736 -57.001 1.00 53.48 383 VAL A N 1
ATOM 2503 C CA . VAL A 1 360 ? -19.693 -15.745 -58.216 1.00 53.78 383 VAL A CA 1
ATOM 2504 C C . VAL A 1 360 ? -20.719 -14.624 -58.127 1.00 50.17 383 VAL A C 1
ATOM 2505 O O . VAL A 1 360 ? -21.436 -14.509 -57.127 1.00 55.28 383 VAL A O 1
ATOM 2509 N N . GLN A 1 361 ? -20.792 -13.806 -59.171 1.00 47.87 384 GLN A N 1
ATOM 2510 C CA . GLN A 1 361 ? -21.765 -12.724 -59.214 1.00 52.63 384 GLN A CA 1
ATOM 2511 C C . GLN A 1 361 ? -23.129 -13.293 -59.583 1.00 56.90 384 GLN A C 1
ATOM 2512 O O . GLN A 1 361 ? -23.311 -13.818 -60.686 1.00 64.55 384 GLN A O 1
ATOM 2518 N N . VAL A 1 362 ? -24.082 -13.196 -58.662 1.00 63.31 385 VAL A N 1
ATOM 2519 C CA . VAL A 1 362 ? -25.429 -13.705 -58.875 1.00 59.92 385 VAL A CA 1
ATOM 2520 C C . VAL A 1 362 ? -26.421 -12.570 -59.110 1.00 57.84 385 VAL A C 1
ATOM 2521 O O . VAL A 1 362 ? -27.621 -12.750 -58.927 1.00 60.80 385 VAL A O 1
ATOM 2525 N N . GLY A 1 363 ? -25.932 -11.398 -59.508 1.00 65.63 386 GLY A N 1
ATOM 2526 C CA . GLY A 1 363 ? -26.797 -10.258 -59.740 1.00 64.47 386 GLY A CA 1
ATOM 2527 C C . GLY A 1 363 ? -26.179 -8.945 -59.307 1.00 57.17 386 GLY A C 1
ATOM 2528 O O . GLY A 1 363 ? -25.132 -8.934 -58.654 1.00 60.85 386 GLY A O 1
ATOM 2529 N N . ILE A 1 364 ? -26.807 -7.830 -59.671 1.00 53.06 387 ILE A N 1
ATOM 2530 C CA . ILE A 1 364 ? -26.312 -6.511 -59.307 1.00 56.13 387 ILE A CA 1
ATOM 2531 C C . ILE A 1 364 ? -27.458 -5.691 -58.735 1.00 55.72 387 ILE A C 1
ATOM 2532 O O . ILE A 1 364 ? -28.631 -5.908 -59.057 1.00 55.44 387 ILE A O 1
ATOM 2537 N N . PHE A 1 365 ? -27.106 -4.752 -57.862 1.00 49.80 388 PHE A N 1
ATOM 2538 C CA . PHE A 1 365 ? -28.024 -3.731 -57.375 1.00 45.55 388 PHE A CA 1
ATOM 2539 C C . PHE A 1 365 ? -27.709 -2.463 -58.158 1.00 48.91 388 PHE A C 1
ATOM 2540 O O . PHE A 1 365 ? -26.671 -1.835 -57.934 1.00 53.97 388 PHE A O 1
ATOM 2548 N N . ASN A 1 366 ? -28.589 -2.101 -59.091 1.00 52.03 389 ASN A N 1
ATOM 2549 C CA . ASN A 1 366 ? -28.280 -1.051 -60.053 1.00 59.90 389 ASN A CA 1
ATOM 2550 C C . ASN A 1 366 ? -28.579 0.353 -59.529 1.00 61.51 389 ASN A C 1
ATOM 2551 O O . ASN A 1 366 ? -28.659 1.296 -60.325 1.00 65.76 389 ASN A O 1
ATOM 2556 N N . GLY A 1 367 ? -28.728 0.513 -58.212 1.00 55.85 390 GLY A N 1
ATOM 2557 C CA . GLY A 1 367 ? -28.976 1.793 -57.582 1.00 53.52 390 GLY A CA 1
ATOM 2558 C C . GLY A 1 367 ? -30.338 1.893 -56.926 1.00 53.96 390 GLY A C 1
ATOM 2559 O O . GLY A 1 367 ? -30.485 2.609 -55.928 1.00 54.87 390 GLY A O 1
ATOM 2560 N N . SER A 1 368 ? -31.332 1.196 -57.466 1.00 55.27 391 SER A N 1
ATOM 2561 C CA . SER A 1 368 ? -32.672 1.198 -56.890 1.00 67.47 391 SER A CA 1
ATOM 2562 C C . SER A 1 368 ? -33.327 -0.176 -56.838 1.00 66.60 391 SER A C 1
ATOM 2563 O O . SER A 1 368 ? -34.190 -0.389 -55.981 1.00 66.39 391 SER A O 1
ATOM 2565 N N . TYR A 1 369 ? -32.948 -1.117 -57.703 1.00 60.76 392 TYR A N 1
ATOM 2566 C CA . TYR A 1 369 ? -33.542 -2.444 -57.728 1.00 58.18 392 TYR A CA 1
ATOM 2567 C C . TYR A 1 369 ? -32.438 -3.487 -57.868 1.00 61.03 392 TYR A C 1
ATOM 2568 O O . TYR A 1 369 ? -31.261 -3.162 -58.046 1.00 61.68 392 TYR A O 1
ATOM 2577 N N . ILE A 1 370 ? -32.829 -4.757 -57.784 1.00 58.82 393 ILE A N 1
ATOM 2578 C CA . ILE A 1 370 ? -31.918 -5.888 -57.920 1.00 48.57 393 ILE A CA 1
ATOM 2579 C C . ILE A 1 370 ? -32.232 -6.603 -59.227 1.00 56.19 393 ILE A C 1
ATOM 2580 O O . ILE A 1 370 ? -33.396 -6.902 -59.511 1.00 61.31 393 ILE A O 1
ATOM 2585 N N . ILE A 1 371 ? -31.196 -6.888 -60.012 1.00 63.12 394 ILE A N 1
ATOM 2586 C CA . ILE A 1 371 ? -31.323 -7.513 -61.327 1.00 61.74 394 ILE A CA 1
ATOM 2587 C C . ILE A 1 371 ? -30.718 -8.912 -61.237 1.00 65.13 394 ILE A C 1
ATOM 2588 O O . ILE A 1 371 ? -29.611 -9.077 -60.706 1.00 69.91 394 ILE A O 1
ATOM 2593 N N . GLN A 1 372 ? -31.415 -9.910 -61.793 1.00 71.92 395 GLN A N 1
ATOM 2594 C CA . GLN A 1 372 ? -31.195 -11.294 -61.371 1.00 81.00 395 GLN A CA 1
ATOM 2595 C C . GLN A 1 372 ? -29.918 -11.908 -61.973 1.00 79.88 395 GLN A C 1
ATOM 2596 O O . GLN A 1 372 ? -29.075 -12.443 -61.244 1.00 81.29 395 GLN A O 1
ATOM 2598 N N . ASN A 1 373 ? -29.799 -11.924 -63.298 1.00 78.22 396 ASN A N 1
ATOM 2599 C CA . ASN A 1 373 ? -28.577 -12.113 -64.110 1.00 87.43 396 ASN A CA 1
ATOM 2600 C C . ASN A 1 373 ? -28.278 -13.545 -64.566 1.00 99.99 396 ASN A C 1
ATOM 2601 O O . ASN A 1 373 ? -27.193 -13.756 -65.135 1.00 112.89 396 ASN A O 1
ATOM 2606 N N . ASP A 1 374 ? -29.154 -14.527 -64.337 1.00 90.04 397 ASP A N 1
ATOM 2607 C CA . ASP A 1 374 ? -29.084 -15.843 -64.977 1.00 93.29 397 ASP A CA 1
ATOM 2608 C C . ASP A 1 374 ? -28.244 -16.868 -64.221 1.00 93.51 397 ASP A C 1
ATOM 2609 O O . ASP A 1 374 ? -28.128 -18.008 -64.681 1.00 101.38 397 ASP A O 1
ATOM 2614 N N . ARG A 1 375 ? -27.644 -16.523 -63.089 1.00 90.26 398 ARG A N 1
ATOM 2615 C CA . ARG A 1 375 ? -26.960 -17.526 -62.284 1.00 87.38 398 ARG A CA 1
ATOM 2616 C C . ARG A 1 375 ? -27.859 -17.967 -61.124 1.00 83.77 398 ARG A C 1
ATOM 2617 O O . ARG A 1 375 ? -28.903 -17.375 -60.839 1.00 85.87 398 ARG A O 1
ATOM 2625 N N . LYS A 1 376 ? -27.458 -19.045 -60.463 1.00 73.64 399 LYS A N 1
ATOM 2626 C CA . LYS A 1 376 ? -28.218 -19.581 -59.346 1.00 75.04 399 LYS A CA 1
ATOM 2627 C C . LYS A 1 376 ? -27.399 -19.443 -58.072 1.00 73.73 399 LYS A C 1
ATOM 2628 O O . LYS A 1 376 ? -26.199 -19.744 -58.058 1.00 74.73 399 LYS A O 1
ATOM 2630 N N . ILE A 1 377 ? -28.053 -18.965 -57.011 1.00 73.01 400 ILE A N 1
ATOM 2631 C CA . ILE A 1 377 ? -27.415 -18.863 -55.708 1.00 66.45 400 ILE A CA 1
ATOM 2632 C C . ILE A 1 377 ? -27.242 -20.256 -55.122 1.00 72.08 400 ILE A C 1
ATOM 2633 O O . ILE A 1 377 ? -28.139 -21.105 -55.211 1.00 79.68 400 ILE A O 1
ATOM 2638 N N . ILE A 1 378 ? -26.083 -20.501 -54.529 1.00 63.77 401 ILE A N 1
ATOM 2639 C CA . ILE A 1 378 ? -25.819 -21.723 -53.786 1.00 55.31 401 ILE A CA 1
ATOM 2640 C C . ILE A 1 378 ? -25.828 -21.357 -52.309 1.00 59.29 401 ILE A C 1
ATOM 2641 O O . ILE A 1 378 ? -24.888 -20.730 -51.809 1.00 63.68 401 ILE A O 1
ATOM 2646 N N . TRP A 1 379 ? -26.898 -21.727 -51.611 1.00 61.34 402 TRP A N 1
ATOM 2647 C CA . TRP A 1 379 ? -27.003 -21.451 -50.192 1.00 51.05 402 TRP A CA 1
ATOM 2648 C C . TRP A 1 379 ? -25.953 -22.244 -49.418 1.00 55.96 402 TRP A C 1
ATOM 2649 O O . TRP A 1 379 ? -25.380 -23.204 -49.935 1.00 65.11 402 TRP A O 1
ATOM 2660 N N . PRO A 1 380 ? -25.664 -21.846 -48.181 1.00 61.95 403 PRO A N 1
ATOM 2661 C CA . PRO A 1 380 ? -24.700 -22.611 -47.377 1.00 61.61 403 PRO A CA 1
ATOM 2662 C C . PRO A 1 380 ? -25.125 -24.058 -47.174 1.00 63.89 403 PRO A C 1
ATOM 2663 O O . PRO A 1 380 ? -25.968 -24.359 -46.325 1.00 56.75 403 PRO A O 1
ATOM 2667 N N . GLY A 1 381 ? -24.542 -24.961 -47.958 1.00 84.23 404 GLY A N 1
ATOM 2668 C CA . GLY A 1 381 ? -24.917 -26.361 -47.933 1.00 75.38 404 GLY A CA 1
ATOM 2669 C C . GLY A 1 381 ? -25.155 -26.932 -49.318 1.00 81.78 404 GLY A C 1
ATOM 2670 O O . GLY A 1 381 ? -24.306 -26.803 -50.206 1.00 68.88 404 GLY A O 1
ATOM 2671 N N . GLY A 1 382 ? -26.310 -27.558 -49.521 1.00 91.26 405 GLY A N 1
ATOM 2672 C CA . GLY A 1 382 ? -26.612 -28.167 -50.802 1.00 93.94 405 GLY A CA 1
ATOM 2673 C C . GLY A 1 382 ? -27.746 -27.496 -51.549 1.00 99.64 405 GLY A C 1
ATOM 2674 O O . GLY A 1 382 ? -27.809 -27.568 -52.781 1.00 102.25 405 GLY A O 1
ATOM 2675 N N . GLU A 1 383 ? -28.650 -26.846 -50.818 1.00 98.26 406 GLU A N 1
ATOM 2676 C CA . GLU A 1 383 ? -29.763 -26.152 -51.451 1.00 89.82 406 GLU A CA 1
ATOM 2677 C C . GLU A 1 383 ? -29.248 -25.056 -52.380 1.00 89.52 406 GLU A C 1
ATOM 2678 O O . GLU A 1 383 ? -28.315 -24.321 -52.045 1.00 88.53 406 GLU A O 1
ATOM 2680 N N . THR A 1 384 ? -29.857 -24.966 -53.562 1.00 88.82 407 THR A N 1
ATOM 2681 C CA . THR A 1 384 ? -29.487 -24.010 -54.598 1.00 81.71 407 THR A CA 1
ATOM 2682 C C . THR A 1 384 ? -30.751 -23.342 -55.126 1.00 93.45 407 THR A C 1
ATOM 2683 O O . THR A 1 384 ? -31.752 -24.022 -55.363 1.00 107.06 407 THR A O 1
ATOM 2685 N N . GLU A 1 385 ? -30.712 -22.019 -55.314 1.00 94.05 408 GLU A N 1
ATOM 2686 C CA . GLU A 1 385 ? -31.879 -21.292 -55.812 1.00 93.07 408 GLU A CA 1
ATOM 2687 C C . GLU A 1 385 ? -31.435 -20.031 -56.549 1.00 97.54 408 GLU A C 1
ATOM 2688 O O . GLU A 1 385 ? -30.291 -19.592 -56.429 1.00 93.35 408 GLU A O 1
ATOM 2694 N N . GLY A 1 386 ? -32.360 -19.451 -57.327 1.00 104.29 409 GLY A N 1
ATOM 2695 C CA . GLY A 1 386 ? -32.042 -18.280 -58.123 1.00 92.31 409 GLY A CA 1
ATOM 2696 C C . GLY A 1 386 ? -32.220 -16.973 -57.364 1.00 99.23 409 GLY A C 1
ATOM 2697 O O . GLY A 1 386 ? -32.659 -16.941 -56.215 1.00 94.79 409 GLY A O 1
ATOM 2698 N N . THR A 1 387 ? -31.886 -15.864 -58.036 1.00 101.35 410 THR A N 1
ATOM 2699 C CA . THR A 1 387 ? -32.073 -14.548 -57.430 1.00 92.37 410 THR A CA 1
ATOM 2700 C C . THR A 1 387 ? -33.549 -14.171 -57.495 1.00 96.08 410 THR A C 1
ATOM 2701 O O . THR A 1 387 ? -33.916 -13.045 -57.844 1.00 79.08 410 THR A O 1
ATOM 2705 N N . LEU A 1 388 ? -34.388 -15.155 -57.177 1.00 103.90 411 LEU A N 1
ATOM 2706 C CA . LEU A 1 388 ? -35.798 -15.050 -56.777 1.00 100.63 411 LEU A CA 1
ATOM 2707 C C . LEU A 1 388 ? -36.597 -14.253 -57.810 1.00 103.86 411 LEU A C 1
ATOM 2708 O O . LEU A 1 388 ? -36.439 -14.507 -59.012 1.00 100.50 411 LEU A O 1
ATOM 2713 N N . VAL A 1 389 ? -37.466 -13.335 -57.385 1.00 100.37 412 VAL A N 1
ATOM 2714 C CA . VAL A 1 389 ? -38.521 -12.666 -58.151 1.00 111.53 412 VAL A CA 1
ATOM 2715 C C . VAL A 1 389 ? -39.687 -13.645 -58.316 1.00 112.21 412 VAL A C 1
ATOM 2716 O O . VAL A 1 389 ? -40.678 -13.315 -58.985 1.00 114.01 412 VAL A O 1
ATOM 2720 N N . PRO A 1 390 ? -39.669 -14.824 -57.637 1.00 119.80 413 PRO A N 1
ATOM 2721 C CA . PRO A 1 390 ? -40.797 -15.771 -57.752 1.00 119.22 413 PRO A CA 1
ATOM 2722 C C . PRO A 1 390 ? -41.075 -16.543 -56.458 1.00 113.39 413 PRO A C 1
ATOM 2723 O O . PRO A 1 390 ? -40.203 -16.613 -55.586 1.00 104.92 413 PRO A O 1
ATOM 2725 N N . ARG A 1 391 ? -42.264 -17.140 -56.331 1.00 115.73 414 ARG A N 1
ATOM 2726 C CA . ARG A 1 391 ? -42.688 -17.861 -55.112 1.00 104.57 414 ARG A CA 1
ATOM 2727 C C . ARG A 1 391 ? -41.583 -18.673 -54.426 1.00 86.00 414 ARG A C 1
ATOM 2728 O O . ARG A 1 391 ? -41.725 -19.081 -53.271 1.00 75.71 414 ARG A O 1
ATOM 2730 N N . LEU B 2 1 ? 6.198 20.348 -16.850 1.00 87.18 34 LEU B N 1
ATOM 2731 C CA . LEU B 2 1 ? 7.548 20.887 -16.726 1.00 92.26 34 LEU B CA 1
ATOM 2732 C C . LEU B 2 1 ? 7.738 22.087 -17.652 1.00 90.11 34 LEU B C 1
ATOM 2733 O O . LEU B 2 1 ? 8.153 23.160 -17.214 1.00 96.53 34 LEU B O 1
ATOM 2738 N N . ASN B 2 2 ? 7.435 21.896 -18.935 1.00 83.87 35 ASN B N 1
ATOM 2739 C CA . ASN B 2 2 ? 7.470 22.961 -19.931 1.00 82.20 35 ASN B CA 1
ATOM 2740 C C . ASN B 2 2 ? 6.091 23.085 -20.557 1.00 75.95 35 ASN B C 1
ATOM 2741 O O . ASN B 2 2 ? 5.611 22.147 -21.200 1.00 77.00 35 ASN B O 1
ATOM 2746 N N . ILE B 2 3 ? 5.460 24.239 -20.370 1.00 72.42 36 ILE B N 1
ATOM 2747 C CA . ILE B 2 3 ? 4.109 24.488 -20.851 1.00 68.12 36 ILE B CA 1
ATOM 2748 C C . ILE B 2 3 ? 4.097 25.817 -21.587 1.00 72.10 36 ILE B C 1
ATOM 2749 O O . ILE B 2 3 ? 4.738 26.780 -21.153 1.00 77.13 36 ILE B O 1
ATOM 2754 N N . ALA B 2 4 ? 3.383 25.870 -22.707 1.00 71.29 37 ALA B N 1
ATOM 2755 C CA . ALA B 2 4 ? 3.254 27.091 -23.487 1.00 74.39 37 ALA B CA 1
ATOM 2756 C C . ALA B 2 4 ? 1.834 27.633 -23.386 1.00 65.67 37 ALA B C 1
ATOM 2757 O O . ALA B 2 4 ? 0.879 26.882 -23.160 1.00 62.20 37 ALA B O 1
ATOM 2759 N N . VAL B 2 5 ? 1.705 28.950 -23.544 1.00 61.37 38 VAL B N 1
ATOM 2760 C CA . VAL B 2 5 ? 0.417 29.638 -23.507 1.00 67.86 38 VAL B CA 1
ATOM 2761 C C . VAL B 2 5 ? 0.345 30.584 -24.699 1.00 68.86 38 VAL B C 1
ATOM 2762 O O . VAL B 2 5 ? 1.203 31.463 -24.851 1.00 64.04 38 VAL B O 1
ATOM 2766 N N . LEU B 2 6 ? -0.679 30.411 -25.536 1.00 64.26 39 LEU B N 1
ATOM 2767 C CA . LEU B 2 6 ? -0.895 31.242 -26.714 1.00 63.08 39 LEU B CA 1
ATOM 2768 C C . LEU B 2 6 ? -2.228 31.960 -26.582 1.00 68.04 39 LEU B C 1
ATOM 2769 O O . LEU B 2 6 ? -3.258 31.321 -26.339 1.00 73.70 39 LEU B O 1
ATOM 2774 N N . LEU B 2 7 ? -2.212 33.283 -26.755 1.00 76.06 40 LEU B N 1
ATOM 2775 C CA . LEU B 2 7 ? -3.431 34.070 -26.600 1.00 78.68 40 LEU B CA 1
ATOM 2776 C C . LEU B 2 7 ? -3.643 35.054 -27.743 1.00 85.77 40 LEU B C 1
ATOM 2777 O O . LEU B 2 7 ? -2.946 35.003 -28.761 1.00 81.39 40 LEU B O 1
ATOM 2782 N N . GLY B 2 8 ? -4.612 35.952 -27.572 1.00 90.98 41 GLY B N 1
ATOM 2783 C CA . GLY B 2 8 ? -4.850 37.031 -28.510 1.00 91.06 41 GLY B CA 1
ATOM 2784 C C . GLY B 2 8 ? -4.638 38.393 -27.884 1.00 90.18 41 GLY B C 1
ATOM 2785 O O . GLY B 2 8 ? -4.492 38.504 -26.664 1.00 92.90 41 GLY B O 1
ATOM 2786 N N . HIS B 2 9 ? -4.634 39.439 -28.703 1.00 91.16 42 HIS B N 1
ATOM 2787 C CA . HIS B 2 9 ? -4.357 40.777 -28.197 1.00 91.42 42 HIS B CA 1
ATOM 2788 C C . HIS B 2 9 ? -5.484 41.277 -27.289 1.00 93.74 42 HIS B C 1
ATOM 2789 O O . HIS B 2 9 ? -6.674 41.098 -27.572 1.00 94.16 42 HIS B O 1
ATOM 2791 N N . SER B 2 10 ? -5.071 41.920 -26.193 1.00 97.27 43 SER B N 1
ATOM 2792 C CA . SER B 2 10 ? -5.848 42.440 -25.071 1.00 104.01 43 SER B CA 1
ATOM 2793 C C . SER B 2 10 ? -4.797 42.687 -23.994 1.00 113.67 43 SER B C 1
ATOM 2794 O O . SER B 2 10 ? -3.600 42.678 -24.307 1.00 117.89 43 SER B O 1
ATOM 2797 N N . HIS B 2 11 ? -5.197 42.890 -22.740 1.00 107.00 44 HIS B N 1
ATOM 2798 C CA . HIS B 2 11 ? -4.230 42.835 -21.650 1.00 107.18 44 HIS B CA 1
ATOM 2799 C C . HIS B 2 11 ? -3.604 41.447 -21.585 1.00 110.57 44 HIS B C 1
ATOM 2800 O O . HIS B 2 11 ? -4.315 40.442 -21.447 1.00 113.65 44 HIS B O 1
ATOM 2802 N N . ASP B 2 12 ? -2.273 41.408 -21.700 1.00 102.71 45 ASP B N 1
ATOM 2803 C CA . ASP B 2 12 ? -1.523 40.163 -21.841 1.00 103.57 45 ASP B CA 1
ATOM 2804 C C . ASP B 2 12 ? -0.019 40.401 -21.662 1.00 105.34 45 ASP B C 1
ATOM 2805 O O . ASP B 2 12 ? 0.465 41.543 -21.676 1.00 104.55 45 ASP B O 1
ATOM 2807 N N . VAL B 2 13 ? 0.669 39.290 -21.326 1.00 117.42 46 VAL B N 1
ATOM 2808 C CA . VAL B 2 13 ? 2.059 38.929 -21.647 1.00 103.07 46 VAL B CA 1
ATOM 2809 C C . VAL B 2 13 ? 2.964 38.817 -20.417 1.00 114.33 46 VAL B C 1
ATOM 2810 O O . VAL B 2 13 ? 4.180 38.816 -20.576 1.00 118.19 46 VAL B O 1
ATOM 2814 N N . THR B 2 14 ? 2.426 38.632 -19.200 1.00 116.58 47 THR B N 1
ATOM 2815 C CA . THR B 2 14 ? 3.234 38.796 -17.996 1.00 112.08 47 THR B CA 1
ATOM 2816 C C . THR B 2 14 ? 3.817 37.471 -17.480 1.00 121.23 47 THR B C 1
ATOM 2817 O O . THR B 2 14 ? 4.362 37.396 -16.372 1.00 121.05 47 THR B O 1
ATOM 2821 N N . GLU B 2 15 ? 3.783 36.437 -18.323 1.00 125.18 48 GLU B N 1
ATOM 2822 C CA . GLU B 2 15 ? 4.411 35.126 -18.093 1.00 117.39 48 GLU B CA 1
ATOM 2823 C C . GLU B 2 15 ? 3.657 34.432 -16.967 1.00 111.91 48 GLU B C 1
ATOM 2824 O O . GLU B 2 15 ? 2.441 34.207 -17.094 1.00 104.52 48 GLU B O 1
ATOM 2830 N N . ARG B 2 16 ? 4.288 34.172 -15.825 1.00 106.70 49 ARG B N 1
ATOM 2831 C CA . ARG B 2 16 ? 4.053 32.947 -15.097 1.00 110.58 49 ARG B CA 1
ATOM 2832 C C . ARG B 2 16 ? 3.035 33.093 -13.958 1.00 116.98 49 ARG B C 1
ATOM 2833 O O . ARG B 2 16 ? 2.612 34.191 -13.553 1.00 110.99 49 ARG B O 1
ATOM 2835 N N . GLU B 2 17 ? 2.648 31.934 -13.441 1.00 117.44 50 GLU B N 1
ATOM 2836 C CA . GLU B 2 17 ? 1.754 31.818 -12.301 1.00 114.66 50 GLU B CA 1
ATOM 2837 C C . GLU B 2 17 ? 2.469 32.121 -10.987 1.00 121.85 50 GLU B C 1
ATOM 2838 O O . GLU B 2 17 ? 2.669 31.237 -10.151 1.00 119.91 50 GLU B O 1
ATOM 2844 N N . LEU B 2 30 ? 3.823 21.516 -8.278 1.00 91.82 63 LEU B N 1
ATOM 2845 C CA . LEU B 2 30 ? 4.127 20.785 -7.053 1.00 101.57 63 LEU B CA 1
ATOM 2846 C C . LEU B 2 30 ? 5.553 20.130 -7.213 1.00 109.24 63 LEU B C 1
ATOM 2847 O O . LEU B 2 30 ? 6.522 20.891 -7.161 1.00 103.48 63 LEU B O 1
ATOM 2849 N N . PRO B 2 31 ? 5.748 18.806 -7.417 1.00 112.14 64 PRO B N 1
ATOM 2850 C CA . PRO B 2 31 ? 7.139 18.362 -7.642 1.00 111.10 64 PRO B CA 1
ATOM 2851 C C . PRO B 2 31 ? 7.733 18.869 -8.945 1.00 115.70 64 PRO B C 1
ATOM 2852 O O . PRO B 2 31 ? 8.955 19.050 -9.027 1.00 110.70 64 PRO B O 1
ATOM 2856 N N . LEU B 2 32 ? 6.913 19.102 -9.963 1.00 118.81 65 LEU B N 1
ATOM 2857 C CA . LEU B 2 32 ? 7.411 19.591 -11.238 1.00 116.65 65 LEU B CA 1
ATOM 2858 C C . LEU B 2 32 ? 7.759 21.074 -11.154 1.00 116.34 65 LEU B C 1
ATOM 2859 O O . LEU B 2 32 ? 7.134 21.845 -10.419 1.00 111.52 65 LEU B O 1
ATOM 2861 N N . ASP B 2 33 ? 8.782 21.465 -11.911 1.00 113.74 66 ASP B N 1
ATOM 2862 C CA . ASP B 2 33 ? 9.136 22.865 -12.109 1.00 111.17 66 ASP B CA 1
ATOM 2863 C C . ASP B 2 33 ? 8.538 23.319 -13.435 1.00 104.60 66 ASP B C 1
ATOM 2864 O O . ASP B 2 33 ? 8.834 22.734 -14.483 1.00 107.33 66 ASP B O 1
ATOM 2866 N N . VAL B 2 34 ? 7.706 24.353 -13.389 1.00 86.61 67 VAL B N 1
ATOM 2867 C CA . VAL B 2 34 ? 6.898 24.764 -14.530 1.00 86.98 67 VAL B CA 1
ATOM 2868 C C . VAL B 2 34 ? 7.557 25.972 -15.184 1.00 94.35 67 VAL B C 1
ATOM 2869 O O . VAL B 2 34 ? 7.604 27.060 -14.600 1.00 88.14 67 VAL B O 1
ATOM 2871 N N . ASN B 2 35 ? 8.059 25.786 -16.403 1.00 91.45 68 ASN B N 1
ATOM 2872 C CA . ASN B 2 35 ? 8.576 26.879 -17.224 1.00 88.69 68 ASN B CA 1
ATOM 2873 C C . ASN B 2 35 ? 7.505 27.213 -18.255 1.00 91.16 68 ASN B C 1
ATOM 2874 O O . ASN B 2 35 ? 7.308 26.474 -19.223 1.00 92.05 68 ASN B O 1
ATOM 2876 N N . VAL B 2 36 ? 6.807 28.318 -18.044 1.00 84.58 69 VAL B N 1
ATOM 2877 C CA . VAL B 2 36 ? 5.715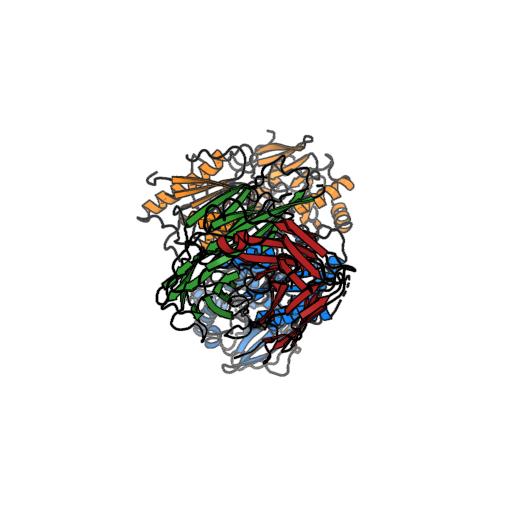 28.709 -18.925 1.00 83.04 69 VAL B CA 1
ATOM 2878 C C . VAL B 2 36 ? 6.269 29.545 -20.069 1.00 83.71 69 VAL B C 1
ATOM 2879 O O . VAL B 2 36 ? 7.124 30.418 -19.874 1.00 85.54 69 VAL B O 1
ATOM 2883 N N . VAL B 2 37 ? 5.796 29.260 -21.277 1.00 79.50 70 VAL B N 1
ATOM 2884 C CA . VAL B 2 37 ? 6.165 30.011 -22.470 1.00 80.03 70 VAL B CA 1
ATOM 2885 C C . VAL B 2 37 ? 4.942 30.806 -22.900 1.00 77.85 70 VAL B C 1
ATOM 2886 O O . VAL B 2 37 ? 3.875 30.231 -23.149 1.00 79.24 70 VAL B O 1
ATOM 2890 N N . ALA B 2 38 ? 5.090 32.124 -22.974 1.00 74.47 71 ALA B N 1
ATOM 2891 C CA . ALA B 2 38 ? 3.988 33.019 -23.293 1.00 76.86 71 ALA B CA 1
ATOM 2892 C C . ALA B 2 38 ? 4.284 33.717 -24.611 1.00 80.15 71 ALA B C 1
ATOM 2893 O O . ALA B 2 38 ? 5.238 34.496 -24.703 1.00 83.26 71 ALA B O 1
ATOM 2895 N N . LEU B 2 39 ? 3.470 33.435 -25.626 1.00 77.52 72 LEU B N 1
ATOM 2896 C CA . LEU B 2 39 ? 3.579 34.104 -26.912 1.00 81.15 72 LEU B CA 1
ATOM 2897 C C . LEU B 2 39 ? 2.192 34.534 -27.365 1.00 77.94 72 LEU B C 1
ATOM 2898 O O . LEU B 2 39 ? 1.189 33.896 -27.033 1.00 77.65 72 LEU B O 1
ATOM 2900 N N . LEU B 2 40 ? 2.142 35.631 -28.119 1.00 77.37 73 LEU B N 1
ATOM 2901 C CA . LEU B 2 40 ? 0.901 36.144 -28.679 1.00 83.48 73 LEU B CA 1
ATOM 2902 C C . LEU B 2 40 ? 0.991 36.165 -30.199 1.00 81.15 73 LEU B C 1
ATOM 2903 O O . LEU B 2 40 ? 2.074 36.327 -30.770 1.00 81.31 73 LEU B O 1
ATOM 2908 N N . MET B 2 41 ? -0.157 35.996 -30.853 1.00 83.54 74 MET B N 1
ATOM 2909 C CA . MET B 2 41 ? -0.220 36.051 -32.306 1.00 79.66 74 MET B CA 1
ATOM 2910 C C . MET B 2 41 ? -1.626 36.444 -32.731 1.00 63.39 74 MET B C 1
ATOM 2911 O O . MET B 2 41 ? -2.607 36.053 -32.093 1.00 70.38 74 MET B O 1
ATOM 2916 N N . ASN B 2 42 ? -1.713 37.225 -33.806 1.00 63.58 75 ASN B N 1
ATOM 2917 C CA . ASN B 2 42 ? -2.992 37.665 -34.342 1.00 76.25 75 ASN B CA 1
ATOM 2918 C C . ASN B 2 42 ? -3.550 36.717 -35.393 1.00 71.63 75 ASN B C 1
ATOM 2919 O O . ASN B 2 42 ? -4.734 36.819 -35.733 1.00 77.86 75 ASN B O 1
ATOM 2924 N N . ARG B 2 43 ? -2.735 35.803 -35.905 1.00 70.92 76 ARG B N 1
ATOM 2925 C CA . ARG B 2 43 ? -3.139 34.896 -36.967 1.00 72.45 76 ARG B CA 1
ATOM 2926 C C . ARG B 2 43 ? -3.486 33.535 -36.380 1.00 67.79 76 ARG B C 1
ATOM 2927 O O . ARG B 2 43 ? -2.700 32.957 -35.619 1.00 68.74 76 ARG B O 1
ATOM 2935 N N . THR B 2 44 ? -4.672 33.034 -36.736 1.00 59.12 77 THR B N 1
ATOM 2936 C CA . THR B 2 44 ? -5.181 31.754 -36.256 1.00 55.69 77 THR B CA 1
ATOM 2937 C C . THR B 2 44 ? -5.758 30.989 -37.448 1.00 59.29 77 THR B C 1
ATOM 2938 O O . THR B 2 44 ? -6.957 30.724 -37.519 1.00 72.29 77 THR B O 1
ATOM 2942 N N . ASP B 2 45 ? -4.899 30.641 -38.389 1.00 55.97 78 ASP B N 1
ATOM 2943 C CA . ASP B 2 45 ? -5.270 29.869 -39.559 1.00 51.92 78 ASP B CA 1
ATOM 2944 C C . ASP B 2 45 ? -4.580 28.515 -39.485 1.00 52.90 78 ASP B C 1
ATOM 2945 O O . ASP B 2 45 ? -3.646 28.333 -38.692 1.00 47.01 78 ASP B O 1
ATOM 2950 N N . PRO B 2 46 ? -5.041 27.530 -40.267 1.00 50.42 79 PRO B N 1
ATOM 2951 C CA . PRO B 2 46 ? -4.434 26.191 -40.197 1.00 50.72 79 PRO B CA 1
ATOM 2952 C C . PRO B 2 46 ? -2.916 26.189 -40.278 1.00 45.87 79 PRO B C 1
ATOM 2953 O O . PRO B 2 46 ? -2.269 25.484 -39.496 1.00 46.29 79 PRO B O 1
ATOM 2957 N N . LYS B 2 47 ? -2.326 26.974 -41.183 1.00 53.48 80 LYS B N 1
ATOM 2958 C CA . LYS B 2 47 ? -0.870 27.008 -41.281 1.00 48.21 80 LYS B CA 1
ATOM 2959 C C . LYS B 2 47 ? -0.246 27.683 -40.065 1.00 50.50 80 LYS B C 1
ATOM 2960 O O . LYS B 2 47 ? 0.773 27.214 -39.544 1.00 40.68 80 LYS B O 1
ATOM 2966 N N . SER B 2 48 ? -0.840 28.785 -39.599 1.00 50.90 81 SER B N 1
ATOM 2967 C CA . SER B 2 48 ? -0.288 29.478 -38.438 1.00 50.30 81 SER B CA 1
ATOM 2968 C C . SER B 2 48 ? -0.417 28.636 -37.175 1.00 52.59 81 SER B C 1
ATOM 2969 O O . SER B 2 48 ? 0.492 28.622 -36.339 1.00 56.43 81 SER B O 1
ATOM 2972 N N . LEU B 2 49 ? -1.537 27.928 -37.018 1.00 48.40 82 LEU B N 1
ATOM 2973 C CA . LEU B 2 49 ? -1.703 27.067 -35.853 1.00 50.91 82 LEU B CA 1
ATOM 2974 C C . LEU B 2 49 ? -0.668 25.949 -35.844 1.00 53.41 82 LEU B C 1
ATOM 2975 O O . LEU B 2 49 ? -0.009 25.708 -34.827 1.00 57.89 82 LEU B O 1
ATOM 2980 N N . ILE B 2 50 ? -0.511 25.253 -36.975 1.00 52.39 83 ILE B N 1
ATOM 2981 C CA . ILE B 2 50 ? 0.446 24.150 -37.042 1.00 51.21 83 ILE B CA 1
ATOM 2982 C C . ILE B 2 50 ? 1.867 24.659 -36.840 1.00 50.49 83 ILE B C 1
ATOM 2983 O O . ILE B 2 50 ? 2.651 24.075 -36.083 1.00 57.74 83 ILE B O 1
ATOM 2988 N N . THR B 2 51 ? 2.218 25.764 -37.497 1.00 52.70 84 THR B N 1
ATOM 2989 C CA . THR B 2 51 ? 3.588 26.261 -37.436 1.00 52.34 84 THR B CA 1
ATOM 2990 C C . THR B 2 51 ? 3.975 26.645 -36.013 1.00 61.62 84 THR B C 1
ATOM 2991 O O . THR B 2 51 ? 5.061 26.296 -35.538 1.00 65.77 84 THR B O 1
ATOM 2995 N N . HIS B 2 52 ? 3.092 27.361 -35.312 1.00 64.22 85 HIS B N 1
ATOM 2996 C CA . HIS B 2 52 ? 3.423 27.827 -33.969 1.00 56.46 85 HIS B CA 1
ATOM 2997 C C . HIS B 2 52 ? 3.591 26.665 -33.004 1.00 61.89 85 HIS B C 1
ATOM 2998 O O . HIS B 2 52 ? 4.533 26.649 -32.208 1.00 65.63 85 HIS B O 1
ATOM 3005 N N . VAL B 2 53 ? 2.690 25.683 -33.056 1.00 53.28 86 VAL B N 1
ATOM 3006 C CA . VAL B 2 53 ? 2.807 24.542 -32.156 1.00 55.84 86 VAL B CA 1
ATOM 3007 C C . VAL B 2 53 ? 4.031 23.706 -32.507 1.00 61.39 86 VAL B C 1
ATOM 3008 O O . VAL B 2 53 ? 4.721 23.191 -31.621 1.00 63.78 86 VAL B O 1
ATOM 3012 N N . CYS B 2 54 ? 4.333 23.571 -33.799 1.00 59.70 87 CYS B N 1
ATOM 3013 C CA . CYS B 2 54 ? 5.492 22.781 -34.202 1.00 66.64 87 CYS B CA 1
ATOM 3014 C C . CYS B 2 54 ? 6.793 23.511 -33.887 1.00 70.80 87 CYS B C 1
ATOM 3015 O O . CYS B 2 54 ? 7.723 22.918 -33.326 1.00 71.06 87 CYS B O 1
ATOM 3018 N N . ASP B 2 55 ? 6.883 24.798 -34.244 1.00 72.55 88 ASP B N 1
ATOM 3019 C CA . ASP B 2 55 ? 8.043 25.593 -33.843 1.00 71.95 88 ASP B CA 1
ATOM 3020 C C . ASP B 2 55 ? 8.210 25.589 -32.329 1.00 75.65 88 ASP B C 1
ATOM 3021 O O . ASP B 2 55 ? 9.334 25.506 -31.816 1.00 75.18 88 ASP B O 1
ATOM 3026 N N . LEU B 2 56 ? 7.091 25.672 -31.603 1.00 75.97 89 LEU B N 1
ATOM 3027 C CA . LEU B 2 56 ? 7.114 25.583 -30.144 1.00 71.06 89 LEU B CA 1
ATOM 3028 C C . LEU B 2 56 ? 7.527 24.198 -29.676 1.00 72.53 89 LEU B C 1
ATOM 3029 O O . LEU B 2 56 ? 8.105 24.036 -28.596 1.00 75.38 89 LEU B O 1
ATOM 3034 N N . MET B 2 57 ? 7.185 23.168 -30.448 1.00 79.31 90 MET B N 1
ATOM 3035 C CA . MET B 2 57 ? 7.580 21.844 -30.003 1.00 75.61 90 MET B CA 1
ATOM 3036 C C . MET B 2 57 ? 9.054 21.618 -30.292 1.00 80.37 90 MET B C 1
ATOM 3037 O O . MET B 2 57 ? 9.779 21.074 -29.450 1.00 78.96 90 MET B O 1
ATOM 3042 N N . SER B 2 58 ? 9.536 22.140 -31.426 1.00 80.89 91 SER B N 1
ATOM 3043 C CA . SER B 2 58 ? 10.912 21.888 -31.843 1.00 80.83 91 SER B CA 1
ATOM 3044 C C . SER B 2 58 ? 11.913 22.621 -30.949 1.00 87.94 91 SER B C 1
ATOM 3045 O O . SER B 2 58 ? 13.000 22.100 -30.674 1.00 92.87 91 SER B O 1
ATOM 3048 N N . GLY B 2 59 ? 11.576 23.820 -30.487 1.00 82.61 92 GLY B N 1
ATOM 3049 C CA . GLY B 2 59 ? 12.331 24.496 -29.440 1.00 84.68 92 GLY B CA 1
ATOM 3050 C C . GLY B 2 59 ? 11.449 24.630 -28.211 1.00 92.29 92 GLY B C 1
ATOM 3051 O O . GLY B 2 59 ? 10.316 25.105 -28.322 1.00 102.65 92 GLY B O 1
ATOM 3052 N N . ALA B 2 60 ? 11.967 24.141 -27.072 1.00 81.20 93 ALA B N 1
ATOM 3053 C CA . ALA B 2 60 ? 11.427 24.242 -25.709 1.00 89.88 93 ALA B CA 1
ATOM 3054 C C . ALA B 2 60 ? 10.922 22.934 -25.117 1.00 92.72 93 ALA B C 1
ATOM 3055 O O . ALA B 2 60 ? 10.709 22.847 -23.907 1.00 103.07 93 ALA B O 1
ATOM 3057 N N . ARG B 2 61 ? 10.693 21.933 -25.957 1.00 81.02 94 ARG B N 1
ATOM 3058 C CA . ARG B 2 61 ? 10.241 20.619 -25.522 1.00 84.24 94 ARG B CA 1
ATOM 3059 C C . ARG B 2 61 ? 9.074 20.740 -24.542 1.00 83.54 94 ARG B C 1
ATOM 3060 O O . ARG B 2 61 ? 9.179 20.410 -23.358 1.00 82.21 94 ARG B O 1
ATOM 3062 N N . ILE B 2 62 ? 7.954 21.214 -25.066 1.00 77.62 95 ILE B N 1
ATOM 3063 C CA . ILE B 2 62 ? 6.769 21.503 -24.263 1.00 77.08 95 ILE B CA 1
ATOM 3064 C C . ILE B 2 62 ? 5.987 20.221 -23.998 1.00 79.61 95 ILE B C 1
ATOM 3065 O O . ILE B 2 62 ? 5.864 19.358 -24.875 1.00 82.64 95 ILE B O 1
ATOM 3070 N N . HIS B 2 63 ? 5.446 20.090 -22.780 1.00 74.28 96 HIS B N 1
ATOM 3071 C CA . HIS B 2 63 ? 4.670 18.913 -22.399 1.00 73.03 96 HIS B CA 1
ATOM 3072 C C . HIS B 2 63 ? 3.167 19.151 -22.431 1.00 73.95 96 HIS B C 1
ATOM 3073 O O . HIS B 2 63 ? 2.400 18.193 -22.281 1.00 77.38 96 HIS B O 1
ATOM 3080 N N . GLY B 2 64 ? 2.731 20.391 -22.627 1.00 69.14 97 GLY B N 1
ATOM 3081 C CA . GLY B 2 64 ? 1.318 20.702 -22.680 1.00 71.55 97 GLY B CA 1
ATOM 3082 C C . GLY B 2 64 ? 1.076 22.116 -23.161 1.00 67.63 97 GLY B C 1
ATOM 3083 O O . GLY B 2 64 ? 1.900 23.001 -22.922 1.00 64.18 97 GLY B O 1
ATOM 3084 N N . LEU B 2 65 ? -0.049 22.346 -23.834 1.00 63.09 98 LEU B N 1
ATOM 3085 C CA . LEU B 2 65 ? -0.352 23.641 -24.423 1.00 57.96 98 LEU B CA 1
ATOM 3086 C C . LEU B 2 65 ? -1.662 24.190 -23.872 1.00 57.32 98 LEU B C 1
ATOM 3087 O O . LEU B 2 65 ? -2.659 23.469 -23.759 1.00 55.98 98 LEU B O 1
ATOM 3092 N N . VAL B 2 66 ? -1.647 25.470 -23.524 1.00 55.66 99 VAL B N 1
ATOM 3093 C CA . VAL B 2 66 ? -2.833 26.201 -23.102 1.00 56.58 99 VAL B CA 1
ATOM 3094 C C . VAL B 2 66 ? -3.087 27.256 -24.169 1.00 62.61 99 VAL B C 1
ATOM 3095 O O . VAL B 2 66 ? -2.310 28.207 -24.316 1.00 58.18 99 VAL B O 1
ATOM 3099 N N . PHE B 2 67 ? -4.154 27.076 -24.941 1.00 62.12 100 PHE B N 1
ATOM 3100 C CA . PHE B 2 67 ? -4.436 27.931 -26.082 1.00 60.50 100 PHE B CA 1
ATOM 3101 C C . PHE B 2 67 ? -5.727 28.696 -25.850 1.00 56.56 100 PHE B C 1
ATOM 3102 O O . PHE B 2 67 ? -6.753 28.103 -25.500 1.00 52.99 100 PHE B O 1
ATOM 3110 N N . GLY B 2 68 ? -5.668 29.998 -26.056 1.00 60.07 101 GLY B N 1
ATOM 3111 C CA . GLY B 2 68 ? -6.854 30.835 -26.002 1.00 61.24 101 GLY B CA 1
ATOM 3112 C C . GLY B 2 68 ? -6.980 31.633 -27.281 1.00 56.35 101 GLY B C 1
ATOM 3113 O O . GLY B 2 68 ? -5.985 31.957 -27.926 1.00 62.96 101 GLY B O 1
ATOM 3114 N N . ASP B 2 69 ? -8.214 31.961 -27.629 1.00 63.08 102 ASP B N 1
ATOM 3115 C CA . ASP B 2 69 ? -8.532 32.512 -28.932 1.00 66.55 102 ASP B CA 1
ATOM 3116 C C . ASP B 2 69 ? -9.550 33.641 -28.783 1.00 62.03 102 ASP B C 1
ATOM 3117 O O . ASP B 2 69 ? -10.267 33.737 -27.780 1.00 67.67 102 ASP B O 1
ATOM 3122 N N . ASP B 2 70 ? -9.621 34.492 -29.804 1.00 64.21 103 ASP B N 1
ATOM 3123 C CA . ASP B 2 70 ? -10.488 35.663 -29.787 1.00 70.71 103 ASP B CA 1
ATOM 3124 C C . ASP B 2 70 ? -11.325 35.741 -31.060 1.00 63.12 103 ASP B C 1
ATOM 3125 O O . ASP B 2 70 ? -11.567 36.826 -31.597 1.00 58.07 103 ASP B O 1
ATOM 3127 N N . THR B 2 71 ? -11.791 34.600 -31.571 1.00 61.45 104 THR B N 1
ATOM 3128 C CA . THR B 2 71 ? -12.534 34.570 -32.826 1.00 62.99 104 THR B CA 1
ATOM 3129 C C . THR B 2 71 ? -13.806 33.738 -32.672 1.00 70.45 104 THR B C 1
ATOM 3130 O O . THR B 2 71 ? -14.089 33.167 -31.614 1.00 73.48 104 THR B O 1
ATOM 3134 N N . ASP B 2 72 ? -14.586 33.697 -33.751 1.00 74.32 105 ASP B N 1
ATOM 3135 C CA . ASP B 2 72 ? -15.784 32.875 -33.857 1.00 73.99 105 ASP B CA 1
ATOM 3136 C C . ASP B 2 72 ? -15.561 31.626 -34.695 1.00 67.16 105 ASP B C 1
ATOM 3137 O O . ASP B 2 72 ? -16.522 30.909 -34.991 1.00 68.26 105 ASP B O 1
ATOM 3142 N N . GLN B 2 73 ? -14.326 31.359 -35.102 1.00 67.32 106 GLN B N 1
ATOM 3143 C CA . GLN B 2 73 ? -14.033 30.223 -35.970 1.00 61.86 106 GLN B CA 1
ATOM 3144 C C . GLN B 2 73 ? -14.029 28.953 -35.127 1.00 56.61 106 GLN B C 1
ATOM 3145 O O . GLN B 2 73 ? -13.070 28.672 -34.405 1.00 59.60 106 GLN B O 1
ATOM 3151 N N . GLU B 2 74 ? -15.109 28.174 -35.217 1.00 56.83 107 GLU B N 1
ATOM 3152 C CA . GLU B 2 74 ? -15.157 26.894 -34.522 1.00 52.67 107 GLU B CA 1
ATOM 3153 C C . GLU B 2 74 ? -14.107 25.921 -35.040 1.00 53.60 107 GLU B C 1
ATOM 3154 O O . GLU B 2 74 ? -13.746 24.978 -34.327 1.00 53.68 107 GLU B O 1
ATOM 3156 N N . ALA B 2 75 ? -13.600 26.133 -36.256 1.00 56.47 108 ALA B N 1
ATOM 3157 C CA . ALA B 2 75 ? -12.628 25.219 -36.839 1.00 42.74 108 ALA B CA 1
ATOM 3158 C C . ALA B 2 75 ? -11.248 25.339 -36.209 1.00 46.20 108 ALA B C 1
ATOM 3159 O O . ALA B 2 75 ? -10.385 24.506 -36.502 1.00 43.58 108 ALA B O 1
ATOM 3161 N N . VAL B 2 76 ? -11.009 26.350 -35.370 1.00 49.83 109 VAL B N 1
ATOM 3162 C CA . VAL B 2 76 ? -9.752 26.401 -34.630 1.00 44.75 109 VAL B CA 1
ATOM 3163 C C . VAL B 2 76 ? -9.636 25.187 -33.718 1.00 48.40 109 VAL B C 1
ATOM 3164 O O . VAL B 2 76 ? -8.576 24.558 -33.627 1.00 49.03 109 VAL B O 1
ATOM 3168 N N . ALA B 2 77 ? -10.731 24.827 -33.043 1.00 47.42 110 ALA B N 1
ATOM 3169 C CA . ALA B 2 77 ? -10.715 23.636 -32.202 1.00 47.95 110 ALA B CA 1
ATOM 3170 C C . ALA B 2 77 ? -10.531 22.380 -33.033 1.00 47.42 110 ALA B C 1
ATOM 3171 O O . ALA B 2 77 ? -9.961 21.392 -32.555 1.00 52.93 110 ALA B O 1
ATOM 3173 N N . GLN B 2 78 ? -11.010 22.396 -34.276 1.00 51.65 111 GLN B N 1
ATOM 3174 C CA . GLN B 2 78 ? -10.788 21.266 -35.169 1.00 45.15 111 GLN B CA 1
ATOM 3175 C C . GLN B 2 78 ? -9.300 21.082 -35.459 1.00 52.67 111 GLN B C 1
ATOM 3176 O O . GLN B 2 78 ? -8.789 19.956 -35.441 1.00 54.67 111 GLN B O 1
ATOM 3182 N N . MET B 2 79 ? -8.583 22.183 -35.710 1.00 49.70 112 MET B N 1
ATOM 3183 C CA . MET B 2 79 ? -7.152 22.090 -35.985 1.00 47.27 112 MET B CA 1
ATOM 3184 C C . MET B 2 79 ? -6.365 21.702 -34.739 1.00 48.09 112 MET B C 1
ATOM 3185 O O . MET B 2 79 ? -5.434 20.896 -34.819 1.00 48.79 112 MET B O 1
ATOM 3190 N N . LEU B 2 80 ? -6.720 22.260 -33.578 1.00 53.69 113 LEU B N 1
ATOM 3191 C CA . LEU B 2 80 ? -6.011 21.909 -32.350 1.00 52.94 113 LEU B CA 1
ATOM 3192 C C . LEU B 2 80 ? -6.200 20.442 -31.986 1.00 51.64 113 LEU B C 1
ATOM 3193 O O . LEU B 2 80 ? -5.274 19.815 -31.462 1.00 53.35 113 LEU B O 1
ATOM 3198 N N . ASP B 2 81 ? -7.385 19.882 -32.250 1.00 56.65 114 ASP B N 1
ATOM 3199 C CA . ASP B 2 81 ? -7.592 18.450 -32.044 1.00 48.48 114 ASP B CA 1
ATOM 3200 C C . ASP B 2 81 ? -6.697 17.635 -32.967 1.00 52.28 114 ASP B C 1
ATOM 3201 O O . ASP B 2 81 ? -6.118 16.625 -32.552 1.00 54.28 114 ASP B O 1
ATOM 3206 N N . PHE B 2 82 ? -6.566 18.067 -34.222 1.00 52.68 115 PHE B N 1
ATOM 3207 C CA . PHE B 2 82 ? -5.703 17.372 -35.172 1.00 51.07 115 PHE B CA 1
ATOM 3208 C C . PHE B 2 82 ? -4.235 17.476 -34.766 1.00 49.71 115 PHE B C 1
ATOM 3209 O O . PHE B 2 82 ? -3.503 16.479 -34.783 1.00 48.69 115 PHE B O 1
ATOM 3217 N N . ILE B 2 83 ? -3.787 18.679 -34.398 1.00 48.17 116 ILE B N 1
ATOM 3218 C CA . ILE B 2 83 ? -2.401 18.869 -33.974 1.00 47.95 116 ILE B CA 1
ATOM 3219 C C . ILE B 2 83 ? -2.094 18.026 -32.740 1.00 50.67 116 ILE B C 1
ATOM 3220 O O . ILE B 2 83 ? -1.003 17.459 -32.614 1.00 52.19 116 ILE B O 1
ATOM 3225 N N . SER B 2 84 ? -3.053 17.922 -31.816 1.00 50.42 117 SER B N 1
ATOM 3226 C CA . SER B 2 84 ? -2.809 17.193 -30.575 1.00 55.03 117 SER B CA 1
ATOM 3227 C C . SER B 2 84 ? -2.641 15.697 -30.815 1.00 58.30 117 SER B C 1
ATOM 3228 O O . SER B 2 84 ? -1.893 15.036 -30.086 1.00 55.57 117 SER B O 1
ATOM 3231 N N . SER B 2 85 ? -3.326 15.142 -31.815 1.00 48.60 118 SER B N 1
ATOM 3232 C CA . SER B 2 85 ? -3.176 13.725 -32.113 1.00 55.15 118 SER B CA 1
ATOM 3233 C C . SER B 2 85 ? -1.958 13.434 -32.980 1.00 55.44 118 SER B C 1
ATOM 3234 O O . SER B 2 85 ? -1.571 12.266 -33.107 1.00 57.92 118 SER B O 1
ATOM 3237 N N . GLN B 2 86 ? -1.338 14.458 -33.563 1.00 57.42 119 GLN B N 1
ATOM 3238 C CA . GLN B 2 86 ? -0.162 14.276 -34.403 1.00 61.60 119 GLN B CA 1
ATOM 3239 C C . GLN B 2 86 ? 1.144 14.567 -33.683 1.00 57.28 119 GLN B C 1
ATOM 3240 O O . GLN B 2 86 ? 2.183 14.032 -34.079 1.00 62.27 119 GLN B O 1
ATOM 3246 N N . THR B 2 87 ? 1.120 15.399 -32.641 1.00 52.55 120 THR B N 1
ATOM 3247 C CA . THR B 2 87 ? 2.306 15.686 -31.845 1.00 56.56 120 THR B CA 1
ATOM 3248 C C . THR B 2 87 ? 2.275 15.047 -30.464 1.00 61.43 120 THR B C 1
ATOM 3249 O O . THR B 2 87 ? 3.284 15.107 -29.752 1.00 60.20 120 THR B O 1
ATOM 3253 N N . PHE B 2 88 ? 1.151 14.442 -30.073 1.00 61.00 121 PHE B N 1
ATOM 3254 C CA . PHE B 2 88 ? 0.956 13.877 -28.737 1.00 60.69 121 PHE B CA 1
ATOM 3255 C C . PHE B 2 88 ? 1.112 14.935 -27.646 1.00 65.41 121 PHE B C 1
ATOM 3256 O O . PHE B 2 88 ? 1.515 14.632 -26.520 1.00 66.53 121 PHE B O 1
ATOM 3264 N N . ILE B 2 89 ? 0.781 16.180 -27.966 1.00 63.24 122 ILE B N 1
ATOM 3265 C CA . ILE B 2 89 ? 0.862 17.293 -27.025 1.00 64.00 122 ILE B CA 1
ATOM 3266 C C . ILE B 2 89 ? -0.530 17.534 -26.450 1.00 57.06 122 ILE B C 1
ATOM 3267 O O . ILE B 2 89 ? -1.464 17.794 -27.221 1.00 56.52 122 ILE B O 1
ATOM 3272 N N . PRO B 2 90 ? -0.714 17.453 -25.135 1.00 64.14 123 PRO B N 1
ATOM 3273 C CA . PRO B 2 90 ? -2.001 17.843 -24.545 1.00 64.14 123 PRO B CA 1
ATOM 3274 C C . PRO B 2 90 ? -2.267 19.328 -24.749 1.00 67.43 123 PRO B C 1
ATOM 3275 O O . PRO B 2 90 ? -1.455 20.181 -24.378 1.00 59.50 123 PRO B O 1
ATOM 3279 N N . ILE B 2 91 ? -3.418 19.635 -25.341 1.00 59.34 124 ILE B N 1
ATOM 3280 C CA . ILE B 2 91 ? -3.804 21.006 -25.643 1.00 56.84 124 ILE B CA 1
ATOM 3281 C C . ILE B 2 91 ? -5.125 21.301 -24.948 1.00 55.40 124 ILE B C 1
ATOM 3282 O O . ILE B 2 91 ? -6.054 20.486 -24.997 1.00 55.76 124 ILE B O 1
ATOM 3287 N N . LEU B 2 92 ? -5.206 22.457 -24.296 1.00 51.38 125 LEU B N 1
ATOM 3288 C CA . LEU B 2 92 ? -6.391 22.857 -23.545 1.00 52.72 125 LEU B CA 1
ATOM 3289 C C . LEU B 2 92 ? -7.017 24.079 -24.208 1.00 54.91 125 LEU B C 1
ATOM 3290 O O . LEU B 2 92 ? -6.438 25.172 -24.193 1.00 50.05 125 LEU B O 1
ATOM 3295 N N . GLY B 2 93 ? -8.200 23.888 -24.788 1.00 62.28 126 GLY B N 1
ATOM 3296 C CA . GLY B 2 93 ? -8.953 24.999 -25.337 1.00 58.75 126 GLY B CA 1
ATOM 3297 C C . GLY B 2 93 ? -9.493 25.867 -24.221 1.00 57.48 126 GLY B C 1
ATOM 3298 O O . GLY B 2 93 ? -10.308 25.406 -23.404 1.00 58.19 126 GLY B O 1
ATOM 3299 N N . ILE B 2 94 ? -9.061 27.123 -24.173 1.00 59.71 127 ILE B N 1
ATOM 3300 C CA . ILE B 2 94 ? -9.320 28.000 -23.041 1.00 59.44 127 ILE B CA 1
ATOM 3301 C C . ILE B 2 94 ? -10.393 29.034 -23.357 1.00 61.79 127 ILE B C 1
ATOM 3302 O O . ILE B 2 94 ? -11.276 29.285 -22.537 1.00 63.96 127 ILE B O 1
ATOM 3307 N N . HIS B 2 95 ? -10.333 29.639 -24.537 1.00 63.87 128 HIS B N 1
ATOM 3308 C CA . HIS B 2 95 ? -11.239 30.726 -24.867 1.00 62.85 128 HIS B CA 1
ATOM 3309 C C . HIS B 2 95 ? -11.327 30.850 -26.381 1.00 61.36 128 HIS B C 1
ATOM 3310 O O . HIS B 2 95 ? -10.404 30.462 -27.102 1.00 58.88 128 HIS B O 1
ATOM 3317 N N . GLY B 2 96 ? -12.454 31.379 -26.852 1.00 54.85 129 GLY B N 1
ATOM 3318 C CA . GLY B 2 96 ? -12.617 31.632 -28.271 1.00 57.19 129 GLY B CA 1
ATOM 3319 C C . GLY B 2 96 ? -13.063 30.396 -29.036 1.00 58.19 129 GLY B C 1
ATOM 3320 O O . GLY B 2 96 ? -13.745 29.517 -28.507 1.00 57.91 129 GLY B O 1
ATOM 3321 N N . GLY B 2 97 ? -12.670 30.343 -30.311 1.00 61.13 130 GLY B N 1
ATOM 3322 C CA . GLY B 2 97 ? -12.983 29.193 -31.141 1.00 47.53 130 GLY B CA 1
ATOM 3323 C C . GLY B 2 97 ? -12.345 27.906 -30.661 1.00 53.18 130 GLY B C 1
ATOM 3324 O O . GLY B 2 97 ? -12.851 26.820 -30.965 1.00 48.12 130 GLY B O 1
ATOM 3325 N N . ALA B 2 98 ? -11.247 28.001 -29.910 1.00 52.11 131 ALA B N 1
ATOM 3326 C CA . ALA B 2 98 ? -10.621 26.801 -29.373 1.00 52.77 131 ALA B CA 1
ATOM 3327 C C . ALA B 2 98 ? -11.523 26.102 -28.365 1.00 53.32 131 ALA B C 1
ATOM 3328 O O . ALA B 2 98 ? -11.422 24.883 -28.182 1.00 55.04 131 ALA B O 1
ATOM 3330 N N . SER B 2 99 ? -12.415 26.844 -27.714 1.00 47.81 132 SER B N 1
ATOM 3331 C CA . SER B 2 99 ? -13.257 26.295 -26.661 1.00 49.94 132 SER B CA 1
ATOM 3332 C C . SER B 2 99 ? -14.672 25.988 -27.127 1.00 56.20 132 SER B C 1
ATOM 3333 O O . SER B 2 99 ? -15.476 25.482 -26.336 1.00 55.66 132 SER B O 1
ATOM 3336 N N . MET B 2 100 ? -14.997 26.268 -28.386 1.00 56.32 133 MET B N 1
ATOM 3337 C CA . MET B 2 100 ? -16.326 25.978 -28.901 1.00 52.49 133 MET B CA 1
ATOM 3338 C C . MET B 2 100 ? -16.475 24.479 -29.120 1.00 54.96 133 MET B C 1
ATOM 3339 O O . MET B 2 100 ? -15.640 23.849 -29.777 1.00 63.34 133 MET B O 1
ATOM 3344 N N . ILE B 2 101 ? -17.535 23.906 -28.569 1.00 51.57 134 ILE B N 1
ATOM 3345 C CA . ILE B 2 101 ? -17.762 22.472 -28.641 1.00 46.45 134 ILE B CA 1
ATOM 3346 C C . ILE B 2 101 ? -18.573 22.182 -29.894 1.00 54.12 134 ILE B C 1
ATOM 3347 O O . ILE B 2 101 ? -19.675 22.714 -30.072 1.00 58.06 134 ILE B O 1
ATOM 3352 N N . MET B 2 102 ? -18.018 21.348 -30.767 1.00 62.35 135 MET B N 1
ATOM 3353 C CA . MET B 2 102 ? -18.688 20.924 -31.983 1.00 62.33 135 MET B CA 1
ATOM 3354 C C . MET B 2 102 ? -18.404 19.442 -32.189 1.00 60.79 135 MET B C 1
ATOM 3355 O O . MET B 2 102 ? -19.287 18.599 -31.996 1.00 64.16 135 MET B O 1
ATOM 3360 N N . ALA B 2 103 ? -17.163 19.114 -32.534 1.00 59.57 136 ALA B N 1
ATOM 3361 C CA . ALA B 2 103 ? -16.769 17.739 -32.792 1.00 59.88 136 ALA B CA 1
ATOM 3362 C C . ALA B 2 103 ? -16.248 17.065 -31.526 1.00 54.75 136 ALA B C 1
ATOM 3363 O O . ALA B 2 103 ? -15.578 17.685 -30.692 1.00 63.93 136 ALA B O 1
ATOM 3365 N N . ASP B 2 104 ? -16.544 15.773 -31.404 1.00 63.97 137 ASP B N 1
ATOM 3366 C CA . ASP B 2 104 ? -16.007 14.987 -30.303 1.00 58.31 137 ASP B CA 1
ATOM 3367 C C . ASP B 2 104 ? -14.493 14.904 -30.421 1.00 61.19 137 ASP B C 1
ATOM 3368 O O . ASP B 2 104 ? -13.950 14.793 -31.523 1.00 68.44 137 ASP B O 1
ATOM 3373 N N . LYS B 2 105 ? -13.814 14.984 -29.280 1.00 56.22 138 LYS B N 1
ATOM 3374 C CA . LYS B 2 105 ? -12.372 14.792 -29.250 1.00 59.98 138 LYS B CA 1
ATOM 3375 C C . LYS B 2 105 ? -12.002 13.464 -29.898 1.00 65.34 138 LYS B C 1
ATOM 3376 O O . LYS B 2 105 ? -12.688 12.454 -29.716 1.00 65.71 138 LYS B O 1
ATOM 3382 N N . ASP B 2 106 ? -10.927 13.476 -30.677 1.00 67.35 139 ASP B N 1
ATOM 3383 C CA . ASP B 2 106 ? -10.390 12.233 -31.203 1.00 65.38 139 ASP B CA 1
ATOM 3384 C C . ASP B 2 106 ? -9.936 11.348 -30.043 1.00 69.52 139 ASP B C 1
ATOM 3385 O O . ASP B 2 106 ? -9.320 11.845 -29.090 1.00 67.83 139 ASP B O 1
ATOM 3390 N N . PRO B 2 107 ? -10.237 10.046 -30.078 1.00 66.09 140 PRO B N 1
ATOM 3391 C CA . PRO B 2 107 ? -9.894 9.188 -28.930 1.00 68.04 140 PRO B CA 1
ATOM 3392 C C . PRO B 2 107 ? -8.412 9.181 -28.598 1.00 73.18 140 PRO B C 1
ATOM 3393 O O . PRO B 2 107 ? -8.045 9.218 -27.416 1.00 71.83 140 PRO B O 1
ATOM 3397 N N . THR B 2 108 ? -7.546 9.143 -29.609 1.00 71.78 141 THR B N 1
ATOM 3398 C CA . THR B 2 108 ? -6.110 9.175 -29.368 1.00 70.57 141 THR B CA 1
ATOM 3399 C C . THR B 2 108 ? -5.608 10.563 -28.997 1.00 67.45 141 THR B C 1
ATOM 3400 O O . THR B 2 108 ? -4.482 10.689 -28.505 1.00 73.58 141 THR B O 1
ATOM 3404 N N . SER B 2 109 ? -6.414 11.595 -29.208 1.00 61.31 142 SER B N 1
ATOM 3405 C CA . SER B 2 109 ? -5.993 12.958 -28.942 1.00 60.34 142 SER B CA 1
ATOM 3406 C C . SER B 2 109 ? -6.058 13.271 -27.451 1.00 60.90 142 SER B C 1
ATOM 3407 O O . SER B 2 109 ? -6.712 12.582 -26.664 1.00 58.79 142 SER B O 1
ATOM 3410 N N . THR B 2 110 ? -5.366 14.337 -27.070 1.00 59.90 143 THR B N 1
ATOM 3411 C CA . THR B 2 110 ? -5.377 14.846 -25.706 1.00 66.81 143 THR B CA 1
ATOM 3412 C C . THR B 2 110 ? -5.793 16.310 -25.694 1.00 59.57 143 THR B C 1
ATOM 3413 O O . THR B 2 110 ? -5.200 17.142 -25.000 1.00 64.80 143 THR B O 1
ATOM 3417 N N . PHE B 2 111 ? -6.828 16.644 -26.463 1.00 58.38 144 PHE B N 1
ATOM 3418 C CA . PHE B 2 111 ? -7.303 18.015 -26.616 1.00 62.55 144 PHE B CA 1
ATOM 3419 C C . PHE B 2 111 ? -8.634 18.172 -25.889 1.00 58.56 144 PHE B C 1
ATOM 3420 O O . PHE B 2 111 ? -9.628 17.540 -26.260 1.00 51.60 144 PHE B O 1
ATOM 3428 N N . PHE B 2 112 ? -8.653 19.017 -24.864 1.00 57.99 145 PHE B N 1
ATOM 3429 C CA . PHE B 2 112 ? -9.852 19.246 -24.074 1.00 54.53 145 PHE B CA 1
ATOM 3430 C C . PHE B 2 112 ? -10.167 20.733 -24.044 1.00 52.12 145 PHE B C 1
ATOM 3431 O O . PHE B 2 112 ? -9.272 21.576 -24.139 1.00 50.00 145 PHE B O 1
ATOM 3439 N N . GLN B 2 113 ? -11.453 21.046 -23.913 1.00 49.85 146 GLN B N 1
ATOM 3440 C CA . GLN B 2 113 ? -11.938 22.409 -24.062 1.00 54.26 146 GLN B CA 1
ATOM 3441 C C . GLN B 2 113 ? -12.736 22.830 -22.837 1.00 53.53 146 GLN B C 1
ATOM 3442 O O . GLN B 2 113 ? -13.437 22.021 -22.224 1.00 55.21 146 GLN B O 1
ATOM 3448 N N . PHE B 2 114 ? -12.624 24.114 -22.487 1.00 49.70 147 PHE B N 1
ATOM 3449 C CA . PHE B 2 114 ? -13.451 24.713 -21.436 1.00 49.54 147 PHE B CA 1
ATOM 3450 C C . PHE B 2 114 ? -14.797 25.118 -22.041 1.00 54.16 147 PHE B C 1
ATOM 3451 O O . PHE B 2 114 ? -15.118 26.294 -22.222 1.00 57.27 147 PHE B O 1
ATOM 3459 N N . GLY B 2 115 ? -15.597 24.103 -22.367 1.00 47.32 148 GLY B N 1
ATOM 3460 C CA . GLY B 2 115 ? -16.847 24.330 -23.057 1.00 51.19 148 GLY B CA 1
ATOM 3461 C C . GLY B 2 115 ? -17.934 23.406 -22.549 1.00 53.63 148 GLY B C 1
ATOM 3462 O O . GLY B 2 115 ? -17.682 22.473 -21.785 1.00 60.50 148 GLY B O 1
ATOM 3463 N N . ALA B 2 116 ? -19.154 23.688 -22.994 1.00 46.61 149 ALA B N 1
ATOM 3464 C CA . ALA B 2 116 ? -20.339 22.949 -22.590 1.00 53.28 149 ALA B CA 1
ATOM 3465 C C . ALA B 2 116 ? -20.956 22.270 -23.802 1.00 56.73 149 ALA B C 1
ATOM 3466 O O . ALA B 2 116 ? -20.975 22.837 -24.898 1.00 61.54 149 ALA B O 1
ATOM 3468 N N . SER B 2 117 ? -21.463 21.058 -23.601 1.00 52.62 150 SER B N 1
ATOM 3469 C CA . SER B 2 117 ? -22.124 20.353 -24.683 1.00 54.06 150 SER B CA 1
ATOM 3470 C C . SER B 2 117 ? -23.490 20.976 -24.961 1.00 57.33 150 SER B C 1
ATOM 3471 O O . SER B 2 117 ? -24.012 21.776 -24.180 1.00 55.47 150 SER B O 1
ATOM 3474 N N . ILE B 2 118 ? -24.076 20.590 -26.097 1.00 53.90 151 ILE B N 1
ATOM 3475 C CA . ILE B 2 118 ? -25.393 21.110 -26.447 1.00 51.22 151 ILE B CA 1
ATOM 3476 C C . ILE B 2 118 ? -26.447 20.625 -25.455 1.00 55.98 151 ILE B C 1
ATOM 3477 O O . ILE B 2 118 ? -27.403 21.350 -25.157 1.00 57.67 151 ILE B O 1
ATOM 3482 N N . GLN B 2 119 ? -26.286 19.414 -24.911 1.00 61.96 152 GLN B N 1
ATOM 3483 C CA . GLN B 2 119 ? -27.257 18.904 -23.946 1.00 55.54 152 GLN B CA 1
ATOM 3484 C C . GLN B 2 119 ? -27.206 19.694 -22.643 1.00 50.83 152 GLN B C 1
ATOM 3485 O O . GLN B 2 119 ? -28.244 19.942 -22.019 1.00 63.71 152 GLN B O 1
ATOM 3491 N N . GLN B 2 120 ? -26.010 20.097 -22.219 1.00 48.24 153 GLN B N 1
ATOM 3492 C CA . GLN B 2 120 ? -25.893 20.916 -21.019 1.00 55.73 153 GLN B CA 1
ATOM 3493 C C . GLN B 2 120 ? -26.495 22.299 -21.225 1.00 62.46 153 GLN B C 1
ATOM 3494 O O . GLN B 2 120 ? -27.071 22.870 -20.291 1.00 67.14 153 GLN B O 1
ATOM 3500 N N . GLN B 2 121 ? -26.381 22.851 -22.434 1.00 64.48 154 GLN B N 1
ATOM 3501 C CA . GLN B 2 121 ? -26.932 24.177 -22.690 1.00 66.97 154 GLN B CA 1
ATOM 3502 C C . GLN B 2 121 ? -28.452 24.143 -22.736 1.00 62.87 154 GLN B C 1
ATOM 3503 O O . GLN B 2 121 ? -29.113 25.025 -22.177 1.00 66.75 154 GLN B O 1
ATOM 3509 N N . ALA B 2 122 ? -29.023 23.137 -23.400 1.00 56.69 155 ALA B N 1
ATOM 3510 C CA . ALA B 2 122 ? -30.476 23.030 -23.456 1.00 63.72 155 ALA B CA 1
ATOM 3511 C C . ALA B 2 122 ? -31.068 22.767 -22.077 1.00 65.71 155 ALA B C 1
ATOM 3512 O O . ALA B 2 122 ? -32.217 23.141 -21.814 1.00 64.32 155 ALA B O 1
ATOM 3514 N N . THR B 2 123 ? -30.302 22.133 -21.184 1.00 60.58 156 THR B N 1
ATOM 3515 C CA . THR B 2 123 ? -30.746 21.994 -19.801 1.00 63.09 156 THR B CA 1
ATOM 3516 C C . THR B 2 123 ? -30.942 23.359 -19.153 1.00 65.31 156 THR B C 1
ATOM 3517 O O . THR B 2 123 ? -31.906 23.569 -18.406 1.00 66.87 156 THR B O 1
ATOM 3521 N N . VAL B 2 124 ? -30.045 24.305 -19.440 1.00 62.94 157 VAL B N 1
ATOM 3522 C CA . VAL B 2 124 ? -30.181 25.654 -18.901 1.00 64.91 157 VAL B CA 1
ATOM 3523 C C . VAL B 2 124 ? -31.368 26.369 -19.534 1.00 64.76 157 VAL B C 1
ATOM 3524 O O . VAL B 2 124 ? -32.124 27.069 -18.852 1.00 64.27 157 VAL B O 1
ATOM 3528 N N . MET B 2 125 ? -31.553 26.205 -20.845 1.00 65.11 158 MET B N 1
ATOM 3529 C CA . MET B 2 125 ? -32.624 26.923 -21.531 1.00 71.41 158 MET B CA 1
ATOM 3530 C C . MET B 2 125 ? -33.996 26.469 -21.046 1.00 71.97 158 MET B C 1
ATOM 3531 O O . MET B 2 125 ? -34.916 27.285 -20.920 1.00 71.33 158 MET B O 1
ATOM 3536 N N . LEU B 2 126 ? -34.150 25.173 -20.759 1.00 74.63 159 LEU B N 1
ATOM 3537 C CA . LEU B 2 126 ? -35.428 24.676 -20.258 1.00 75.70 159 LEU B CA 1
ATOM 3538 C C . LEU B 2 126 ? -35.693 25.161 -18.838 1.00 78.48 159 LEU B C 1
ATOM 3539 O O . LEU B 2 126 ? -36.839 25.461 -18.482 1.00 80.51 159 LEU B O 1
ATOM 3544 N N . LYS B 2 127 ? -34.648 25.236 -18.010 1.00 71.13 160 LYS B N 1
ATOM 3545 C CA . LYS B 2 127 ? -34.822 25.753 -16.659 1.00 74.88 160 LYS B CA 1
ATOM 3546 C C . LYS B 2 127 ? -35.245 27.214 -16.680 1.00 78.66 160 LYS B C 1
ATOM 3547 O O . LYS B 2 127 ? -36.025 27.645 -15.824 1.00 86.15 160 LYS B O 1
ATOM 3549 N N . ILE B 2 128 ? -34.749 27.986 -17.650 1.00 80.50 161 ILE B N 1
ATOM 3550 C CA . ILE B 2 128 ? -35.179 29.374 -17.800 1.00 76.02 161 ILE B CA 1
ATOM 3551 C C . ILE B 2 128 ? -36.675 29.434 -18.073 1.00 81.18 161 ILE B C 1
ATOM 3552 O O . ILE B 2 128 ? -37.413 30.200 -17.442 1.00 82.16 161 ILE B O 1
ATOM 3557 N N . MET B 2 129 ? -37.143 28.618 -19.021 1.00 80.05 162 MET B N 1
ATOM 3558 C CA . MET B 2 129 ? -38.554 28.633 -19.391 1.00 83.87 162 MET B CA 1
ATOM 3559 C C . MET B 2 129 ? -39.434 28.141 -18.249 1.00 88.95 162 MET B C 1
ATOM 3560 O O . MET B 2 129 ? -40.552 28.637 -18.063 1.00 87.75 162 MET B O 1
ATOM 3565 N N . GLN B 2 130 ? -38.949 27.165 -17.475 1.00 89.81 163 GLN B N 1
ATOM 3566 C CA . GLN B 2 130 ? -39.723 26.662 -16.345 1.00 89.61 163 GLN B CA 1
ATOM 3567 C C . GLN B 2 130 ? -39.895 27.730 -15.273 1.00 87.96 163 GLN B C 1
ATOM 3568 O O . GLN B 2 130 ? -40.961 27.833 -14.656 1.00 95.37 163 GLN B O 1
ATOM 3574 N N . ASP B 2 131 ? -38.859 28.539 -15.043 1.00 78.28 164 ASP B N 1
ATOM 3575 C CA . ASP B 2 131 ? -38.956 29.609 -14.055 1.00 87.64 164 ASP B CA 1
ATOM 3576 C C . ASP B 2 131 ? -39.982 30.654 -14.475 1.00 87.88 164 ASP B C 1
ATOM 3577 O O . ASP B 2 131 ? -40.883 31.003 -13.703 1.00 92.53 164 ASP B O 1
ATOM 3582 N N . TYR B 2 132 ? -39.865 31.163 -15.698 1.00 83.42 165 TYR B N 1
ATOM 3583 C CA . TYR B 2 132 ? -40.777 32.183 -16.198 1.00 79.69 165 TYR B CA 1
ATOM 3584 C C . TYR B 2 132 ? -42.100 31.608 -16.697 1.00 80.24 165 TYR B C 1
ATOM 3585 O O . TYR B 2 132 ? -42.896 32.353 -17.277 1.00 80.09 165 TYR B O 1
ATOM 3587 N N . ASP B 2 133 ? -42.348 30.317 -16.480 1.00 81.34 166 ASP B N 1
ATOM 3588 C CA . ASP B 2 133 ? -43.586 29.649 -16.885 1.00 86.56 166 ASP B CA 1
ATOM 3589 C C . ASP B 2 133 ? -43.870 29.864 -18.372 1.00 86.19 166 ASP B C 1
ATOM 3590 O O . ASP B 2 133 ? -44.912 30.385 -18.773 1.00 91.70 166 ASP B O 1
ATOM 3595 N N . TRP B 2 134 ? -42.908 29.447 -19.189 1.00 85.62 167 TRP B N 1
ATOM 3596 C CA . TRP B 2 134 ? -43.022 29.502 -20.642 1.00 85.11 167 TRP B CA 1
ATOM 3597 C C . TRP B 2 134 ? -43.238 28.088 -21.174 1.00 84.47 167 TRP B C 1
ATOM 3598 O O . TRP B 2 134 ? -42.369 27.491 -21.812 1.00 87.21 167 TRP B O 1
ATOM 3609 N N . HIS B 2 135 ? -44.424 27.547 -20.897 1.00 81.61 168 HIS B N 1
ATOM 3610 C CA . HIS B 2 135 ? -44.738 26.181 -21.296 1.00 83.97 168 HIS B CA 1
ATOM 3611 C C . HIS B 2 135 ? -45.035 26.053 -22.781 1.00 76.52 168 HIS B C 1
ATOM 3612 O O . HIS B 2 135 ? -45.086 24.928 -23.286 1.00 81.85 168 HIS B O 1
ATOM 3619 N N . VAL B 2 136 ? -45.238 27.161 -23.485 1.00 69.46 169 VAL B N 1
ATOM 3620 C CA . VAL B 2 136 ? -45.554 27.151 -24.908 1.00 76.90 169 VAL B CA 1
ATOM 3621 C C . VAL B 2 136 ? -44.361 27.729 -25.656 1.00 78.76 169 VAL B C 1
ATOM 3622 O O . VAL B 2 136 ? -43.930 28.854 -25.376 1.00 77.60 169 VAL B O 1
ATOM 3626 N N . PHE B 2 137 ? -43.829 26.964 -26.607 1.00 81.60 170 PHE B N 1
ATOM 3627 C CA . PHE B 2 137 ? -42.637 27.382 -27.331 1.00 77.88 170 PHE B CA 1
ATOM 3628 C C . PHE B 2 137 ? -42.564 26.638 -28.655 1.00 74.33 170 PHE B C 1
ATOM 3629 O O . PHE B 2 137 ? -43.157 25.570 -28.827 1.00 64.25 170 PHE B O 1
ATOM 3637 N N . SER B 2 138 ? -41.819 27.224 -29.588 1.00 68.98 171 SER B N 1
ATOM 3638 C CA . SER B 2 138 ? -41.584 26.640 -30.896 1.00 69.95 171 SER B CA 1
ATOM 3639 C C . SER B 2 138 ? -40.095 26.386 -31.079 1.00 67.23 171 SER B C 1
ATOM 3640 O O . SER B 2 138 ? -39.249 27.027 -30.449 1.00 66.49 171 SER B O 1
ATOM 3643 N N . LEU B 2 139 ? -39.785 25.437 -31.956 1.00 70.96 172 LEU B N 1
ATOM 3644 C CA . LEU B 2 139 ? -38.415 25.017 -32.219 1.00 62.92 172 LEU B CA 1
ATOM 3645 C C . LEU B 2 139 ? -38.084 25.334 -33.670 1.00 61.23 172 LEU B C 1
ATOM 3646 O O . LEU B 2 139 ? -38.750 24.836 -34.583 1.00 62.80 172 LEU B O 1
ATOM 3651 N N . VAL B 2 140 ? -37.067 26.165 -33.877 1.00 61.20 173 VAL B N 1
ATOM 3652 C CA . VAL B 2 140 ? -36.632 26.585 -35.206 1.00 66.22 173 VAL B CA 1
ATOM 3653 C C . VAL B 2 140 ? -35.165 26.207 -35.353 1.00 62.56 173 VAL B C 1
ATOM 3654 O O . VAL B 2 140 ? -34.297 26.793 -34.693 1.00 62.59 173 VAL B O 1
ATOM 3658 N N . THR B 2 141 ? -34.882 25.234 -36.215 1.00 54.43 174 THR B N 1
ATOM 3659 C CA . THR B 2 141 ? -33.519 24.777 -36.438 1.00 61.72 174 THR B CA 1
ATOM 3660 C C . THR B 2 141 ? -33.219 24.745 -37.929 1.00 62.54 174 THR B C 1
ATOM 3661 O O . THR B 2 141 ? -34.120 24.715 -38.772 1.00 60.09 174 THR B O 1
ATOM 3665 N N . THR B 2 142 ? -31.931 24.756 -38.239 1.00 58.20 175 THR B N 1
ATOM 3666 C CA . THR B 2 142 ? -31.446 24.516 -39.584 1.00 59.92 175 THR B CA 1
ATOM 3667 C C . THR B 2 142 ? -30.885 23.096 -39.654 1.00 58.15 175 THR B C 1
ATOM 3668 O O . THR B 2 142 ? -31.033 22.301 -38.721 1.00 64.16 175 THR B O 1
ATOM 3672 N N . ILE B 2 143 ? -30.242 22.758 -40.770 1.00 61.60 176 ILE B N 1
ATOM 3673 C CA . ILE B 2 143 ? -29.657 21.431 -40.934 1.00 56.62 176 ILE B CA 1
ATOM 3674 C C . ILE B 2 143 ? -28.203 21.480 -40.485 1.00 47.51 176 ILE B C 1
ATOM 3675 O O . ILE B 2 143 ? -27.384 20.649 -40.894 1.00 49.55 176 ILE B O 1
ATOM 3677 N N . PHE B 2 144 ? -27.873 22.459 -39.648 1.00 44.83 177 PHE B N 1
ATOM 3678 C CA . PHE B 2 144 ? -26.503 22.607 -39.183 1.00 49.74 177 PHE B CA 1
ATOM 3679 C C . PHE B 2 144 ? -26.151 21.458 -38.240 1.00 52.43 177 PHE B C 1
ATOM 3680 O O . PHE B 2 144 ? -27.017 20.975 -37.505 1.00 51.90 177 PHE B O 1
ATOM 3688 N N . PRO B 2 145 ? -24.905 20.985 -38.257 1.00 54.60 178 PRO B N 1
ATOM 3689 C CA . PRO B 2 145 ? -24.527 19.860 -37.392 1.00 50.76 178 PRO B CA 1
ATOM 3690 C C . PRO B 2 145 ? -24.851 20.125 -35.930 1.00 55.20 178 PRO B C 1
ATOM 3691 O O . PRO B 2 145 ? -24.521 21.177 -35.378 1.00 51.09 178 PRO B O 1
ATOM 3695 N N . GLY B 2 146 ? -25.514 19.154 -35.307 1.00 54.12 179 GLY B N 1
ATOM 3696 C CA . GLY B 2 146 ? -25.932 19.241 -33.923 1.00 56.57 179 GLY B CA 1
ATOM 3697 C C . GLY B 2 146 ? -27.417 19.435 -33.730 1.00 58.25 179 GLY B C 1
ATOM 3698 O O . GLY B 2 146 ? -27.905 19.265 -32.606 1.00 55.67 179 GLY B O 1
ATOM 3699 N N . TYR B 2 147 ? -28.157 19.771 -34.789 1.00 61.36 180 TYR B N 1
ATOM 3700 C CA . TYR B 2 147 ? -29.569 20.094 -34.623 1.00 60.38 180 TYR B CA 1
ATOM 3701 C C . TYR B 2 147 ? -30.394 18.861 -34.284 1.00 59.15 180 TYR B C 1
ATOM 3702 O O . TYR B 2 147 ? -31.423 18.975 -33.610 1.00 64.50 180 TYR B O 1
ATOM 3711 N N . ARG B 2 148 ? -29.968 17.679 -34.731 1.00 61.98 181 ARG B N 1
ATOM 3712 C CA . ARG B 2 148 ? -30.712 16.473 -34.386 1.00 61.05 181 ARG B CA 1
ATOM 3713 C C . ARG B 2 148 ? -30.514 16.108 -32.920 1.00 57.44 181 ARG B C 1
ATOM 3714 O O . ARG B 2 148 ? -31.456 15.666 -32.256 1.00 61.97 181 ARG B O 1
ATOM 3722 N N . ASP B 2 149 ? -29.302 16.299 -32.392 1.00 53.86 182 ASP B N 1
ATOM 3723 C CA . ASP B 2 149 ? -29.093 16.116 -30.960 1.00 61.27 182 ASP B CA 1
ATOM 3724 C C . ASP B 2 149 ? -29.871 17.144 -30.155 1.00 63.71 182 ASP B C 1
ATOM 3725 O O . ASP B 2 149 ? -30.343 16.847 -29.052 1.00 63.60 182 ASP B O 1
ATOM 3730 N N . PHE B 2 150 ? -30.010 18.356 -30.692 1.00 65.79 183 PHE B N 1
ATOM 3731 C CA . PHE B 2 150 ? -30.746 19.407 -30.001 1.00 59.76 183 PHE B CA 1
ATOM 3732 C C . PHE B 2 150 ? -32.226 19.061 -29.894 1.00 63.31 183 PHE B C 1
ATOM 3733 O O . PHE B 2 150 ? -32.826 19.174 -28.818 1.00 65.69 183 PHE B O 1
ATOM 3741 N N . ILE B 2 151 ? -32.831 18.630 -31.002 1.00 59.69 184 ILE B N 1
ATOM 3742 C CA . ILE B 2 151 ? -34.251 18.299 -30.988 1.00 63.41 184 ILE B CA 1
ATOM 3743 C C . ILE B 2 151 ? -34.512 17.095 -30.091 1.00 70.89 184 ILE B C 1
ATOM 3744 O O . ILE B 2 151 ? -35.498 17.062 -29.345 1.00 69.60 184 ILE B O 1
ATOM 3749 N N . SER B 2 152 ? -33.626 16.097 -30.133 1.00 68.49 185 SER B N 1
ATOM 3750 C CA . SER B 2 152 ? -33.834 14.887 -29.344 1.00 70.67 185 SER B CA 1
ATOM 3751 C C . SER B 2 152 ? -33.826 15.191 -27.853 1.00 66.13 185 SER B C 1
ATOM 3752 O O . SER B 2 152 ? -34.744 14.799 -27.124 1.00 68.81 185 SER B O 1
ATOM 3755 N N . PHE B 2 153 ? -32.797 15.894 -27.381 1.00 61.00 186 PHE B N 1
ATOM 3756 C CA . PHE B 2 153 ? -32.711 16.196 -25.958 1.00 58.61 186 PHE B CA 1
ATOM 3757 C C . PHE B 2 153 ? -33.900 17.020 -25.486 1.00 67.49 186 PHE B C 1
ATOM 3758 O O . PHE B 2 153 ? -34.332 16.882 -24.337 1.00 68.85 186 PHE B O 1
ATOM 3766 N N . ILE B 2 154 ? -34.449 17.869 -26.353 1.00 70.91 187 ILE B N 1
ATOM 3767 C CA . ILE B 2 154 ? -35.585 18.692 -25.951 1.00 72.87 187 ILE B CA 1
ATOM 3768 C C . ILE B 2 154 ? -36.882 17.897 -26.014 1.00 73.03 187 ILE B C 1
ATOM 3769 O O . ILE B 2 154 ? -37.742 18.028 -25.137 1.00 75.95 187 ILE B O 1
ATOM 3774 N N . LYS B 2 155 ? -37.047 17.057 -27.038 1.00 64.84 188 LYS B N 1
ATOM 3775 C CA . LYS B 2 155 ? -38.249 16.233 -27.117 1.00 71.20 188 LYS B CA 1
ATOM 3776 C C . LYS B 2 155 ? -38.298 15.219 -25.980 1.00 75.78 188 LYS B C 1
ATOM 3777 O O . LYS B 2 155 ? -39.345 15.028 -25.351 1.00 81.93 188 LYS B O 1
ATOM 3783 N N . THR B 2 156 ? -37.174 14.557 -25.699 1.00 73.54 189 THR B N 1
ATOM 3784 C CA . THR B 2 156 ? -37.176 13.536 -24.658 1.00 73.45 189 THR B CA 1
ATOM 3785 C C . THR B 2 156 ? -37.367 14.156 -23.283 1.00 76.90 189 THR B C 1
ATOM 3786 O O . THR B 2 156 ? -38.134 13.636 -22.464 1.00 87.65 189 THR B O 1
ATOM 3790 N N . THR B 2 157 ? -36.683 15.268 -23.009 1.00 75.18 190 THR B N 1
ATOM 3791 C CA . THR B 2 157 ? -36.820 15.898 -21.701 1.00 78.46 190 THR B CA 1
ATOM 3792 C C . THR B 2 157 ? -38.231 16.429 -21.498 1.00 83.67 190 THR B C 1
ATOM 3793 O O . THR B 2 157 ? -38.809 16.277 -20.416 1.00 93.29 190 THR B O 1
ATOM 3797 N N . VAL B 2 158 ? -38.810 17.039 -22.533 1.00 83.70 191 VAL B N 1
ATOM 3798 C CA . VAL B 2 158 ? -40.173 17.552 -22.429 1.00 89.80 191 VAL B CA 1
ATOM 3799 C C . VAL B 2 158 ? -41.163 16.407 -22.246 1.00 91.88 191 VAL B C 1
ATOM 3800 O O . VAL B 2 158 ? -42.088 16.491 -21.429 1.00 100.50 191 VAL B O 1
ATOM 3804 N N . ASP B 2 159 ? -40.974 15.312 -22.985 1.00 86.01 192 ASP B N 1
ATOM 3805 C CA . ASP B 2 159 ? -41.892 14.183 -22.865 1.00 89.17 192 ASP B CA 1
ATOM 3806 C C . ASP B 2 159 ? -41.679 13.413 -21.565 1.00 99.91 192 ASP B C 1
ATOM 3807 O O . ASP B 2 159 ? -42.632 12.835 -21.028 1.00 104.27 192 ASP B O 1
ATOM 3809 N N . ASN B 2 160 ? -40.450 13.392 -21.040 1.00 96.00 193 ASN B N 1
ATOM 3810 C CA . ASN B 2 160 ? -40.189 12.662 -19.803 1.00 92.63 193 ASN B CA 1
ATOM 3811 C C . ASN B 2 160 ? -40.524 13.484 -18.565 1.00 100.69 193 ASN B C 1
ATOM 3812 O O . ASN B 2 160 ? -40.896 12.913 -17.534 1.00 110.12 193 ASN B O 1
ATOM 3814 N N . SER B 2 161 ? -40.400 14.807 -18.636 1.00 103.02 194 SER B N 1
ATOM 3815 C CA . SER B 2 161 ? -40.737 15.642 -17.494 1.00 111.17 194 SER B CA 1
ATOM 3816 C C . SER B 2 161 ? -42.252 15.713 -17.309 1.00 117.32 194 SER B C 1
ATOM 3817 O O . SER B 2 161 ? -43.039 15.249 -18.143 1.00 117.01 194 SER B O 1
ATOM 3819 N N . PHE B 2 162 ? -42.658 16.318 -16.192 1.00 116.98 195 PHE B N 1
ATOM 3820 C CA . PHE B 2 162 ? -44.068 16.509 -15.878 1.00 116.02 195 PHE B CA 1
ATOM 3821 C C . PHE B 2 162 ? -44.484 17.974 -15.903 1.00 115.59 195 PHE B C 1
ATOM 3822 O O . PHE B 2 162 ? -45.605 18.295 -15.494 1.00 116.63 195 PHE B O 1
ATOM 3824 N N . VAL B 2 163 ? -43.623 18.872 -16.387 1.00 115.33 196 VAL B N 1
ATOM 3825 C CA . VAL B 2 163 ? -43.972 20.281 -16.454 1.00 97.69 196 VAL B CA 1
ATOM 3826 C C . VAL B 2 163 ? -45.154 20.538 -17.377 1.00 105.65 196 VAL B C 1
ATOM 3827 O O . VAL B 2 163 ? -45.725 21.631 -17.347 1.00 110.52 196 VAL B O 1
ATOM 3829 N N . GLY B 2 164 ? -45.537 19.557 -18.192 1.00 108.46 197 GLY B N 1
ATOM 3830 C CA . GLY B 2 164 ? -46.712 19.686 -19.034 1.00 114.31 197 GLY B CA 1
ATOM 3831 C C . GLY B 2 164 ? -46.582 20.774 -20.079 1.00 108.61 197 GLY B C 1
ATOM 3832 O O . GLY B 2 164 ? -47.433 21.667 -20.178 1.00 104.05 197 GLY B O 1
ATOM 3833 N N . TRP B 2 165 ? -45.515 20.703 -20.866 1.00 100.84 198 TRP B N 1
ATOM 3834 C CA . TRP B 2 165 ? -45.250 21.714 -21.871 1.00 94.33 198 TRP B CA 1
ATOM 3835 C C . TRP B 2 165 ? -46.122 21.507 -23.102 1.00 90.38 198 TRP B C 1
ATOM 3836 O O . TRP B 2 165 ? -46.635 20.417 -23.372 1.00 84.54 198 TRP B O 1
ATOM 3847 N N . ASP B 2 166 ? -46.242 22.574 -23.878 1.00 85.44 199 ASP B N 1
ATOM 3848 C CA . ASP B 2 166 ? -46.793 22.532 -25.220 1.00 80.07 199 ASP B CA 1
ATOM 3849 C C . ASP B 2 166 ? -45.679 22.916 -26.178 1.00 85.03 199 ASP B C 1
ATOM 3850 O O . ASP B 2 166 ? -45.053 23.967 -26.007 1.00 86.75 199 ASP B O 1
ATOM 3855 N N . MET B 2 167 ? -45.418 22.066 -27.169 1.00 78.38 200 MET B N 1
ATOM 3856 C CA . MET B 2 167 ? -44.342 22.295 -28.126 1.00 76.54 200 MET B CA 1
ATOM 3857 C C . MET B 2 167 ? -44.890 22.166 -29.538 1.00 81.39 200 MET B C 1
ATOM 3858 O O . MET B 2 167 ? -45.400 21.106 -29.915 1.00 83.53 200 MET B O 1
ATOM 3863 N N . GLN B 2 168 ? -44.783 23.242 -30.314 1.00 77.79 201 GLN B N 1
ATOM 3864 C CA . GLN B 2 168 ? -45.148 23.194 -31.720 1.00 84.39 201 GLN B CA 1
ATOM 3865 C C . GLN B 2 168 ? -44.211 22.252 -32.468 1.00 90.05 201 GLN B C 1
ATOM 3866 O O . GLN B 2 168 ? -43.063 22.037 -32.068 1.00 82.26 201 GLN B O 1
ATOM 3872 N N . ASN B 2 169 ? -44.726 21.664 -33.549 1.00 97.61 202 ASN B N 1
ATOM 3873 C CA . ASN B 2 169 ? -43.897 20.858 -34.433 1.00 95.19 202 ASN B CA 1
ATOM 3874 C C . ASN B 2 169 ? -42.679 21.657 -34.879 1.00 89.35 202 ASN B C 1
ATOM 3875 O O . ASN B 2 169 ? -42.777 22.848 -35.187 1.00 89.28 202 ASN B O 1
ATOM 3877 N N . VAL B 2 170 ? -41.524 20.992 -34.899 1.00 82.67 203 VAL B N 1
ATOM 3878 C CA . VAL B 2 170 ? -40.261 21.681 -35.132 1.00 77.94 203 VAL B CA 1
ATOM 3879 C C . VAL B 2 170 ? -40.238 22.262 -36.539 1.00 71.66 203 VAL B C 1
ATOM 3880 O O . VAL B 2 170 ? -40.528 21.571 -37.524 1.00 69.86 203 VAL B O 1
ATOM 3884 N N . ILE B 2 171 ? -39.895 23.541 -36.635 1.00 65.68 204 ILE B N 1
ATOM 3885 C CA . ILE B 2 171 ? -39.751 24.223 -37.915 1.00 70.31 204 ILE B CA 1
ATOM 3886 C C . ILE B 2 171 ? -38.297 24.099 -38.350 1.00 71.66 204 ILE B C 1
ATOM 3887 O O . ILE B 2 171 ? -37.386 24.528 -37.633 1.00 66.78 204 ILE B O 1
ATOM 3892 N N . THR B 2 172 ? -38.075 23.508 -39.521 1.00 71.30 205 THR B N 1
ATOM 3893 C CA . THR B 2 172 ? -36.733 23.236 -40.016 1.00 75.19 205 THR B CA 1
ATOM 3894 C C . THR B 2 172 ? -36.496 23.988 -41.316 1.00 79.24 205 THR B C 1
ATOM 3895 O O . THR B 2 172 ? -37.311 23.909 -42.241 1.00 81.37 205 THR B O 1
ATOM 3899 N N . LEU B 2 173 ? -35.378 24.707 -41.378 1.00 77.66 206 LEU B N 1
ATOM 3900 C CA . LEU B 2 173 ? -34.956 25.442 -42.564 1.00 78.01 206 LEU B CA 1
ATOM 3901 C C . LEU B 2 173 ? -33.766 24.711 -43.175 1.00 86.78 206 LEU B C 1
ATOM 3902 O O . LEU B 2 173 ? -32.720 24.582 -42.530 1.00 85.36 206 LEU B O 1
ATOM 3907 N N . ASP B 2 174 ? -33.924 24.240 -44.415 1.00 97.67 207 ASP B N 1
ATOM 3908 C CA . ASP B 2 174 ? -32.887 23.418 -45.038 1.00 97.41 207 ASP B CA 1
ATOM 3909 C C . ASP B 2 174 ? -31.723 24.247 -45.557 1.00 103.58 207 ASP B C 1
ATOM 3910 O O . ASP B 2 174 ? -30.559 23.916 -45.308 1.00 107.73 207 ASP B O 1
ATOM 3915 N N . THR B 2 175 ? -32.010 25.301 -46.302 1.00 104.26 208 THR B N 1
ATOM 3916 C CA . THR B 2 175 ? -30.992 26.226 -46.768 1.00 105.69 208 THR B CA 1
ATOM 3917 C C . THR B 2 175 ? -31.247 27.561 -46.102 1.00 106.60 208 THR B C 1
ATOM 3918 O O . THR B 2 175 ? -32.399 28.014 -46.061 1.00 108.71 208 THR B O 1
ATOM 3920 N N . SER B 2 176 ? -30.182 28.200 -45.587 1.00 115.48 209 SER B N 1
ATOM 3921 C CA . SER B 2 176 ? -30.281 29.618 -45.283 1.00 114.47 209 SER B CA 1
ATOM 3922 C C . SER B 2 176 ? -30.482 30.285 -46.627 1.00 111.61 209 SER B C 1
ATOM 3923 O O . SER B 2 176 ? -31.215 29.755 -47.475 1.00 125.00 209 SER B O 1
ATOM 3926 N N . PHE B 2 177 ? -29.815 31.417 -46.880 1.00 109.91 210 PHE B N 1
ATOM 3927 C CA . PHE B 2 177 ? -29.977 32.125 -48.165 1.00 111.74 210 PHE B CA 1
ATOM 3928 C C . PHE B 2 177 ? -31.308 31.831 -48.896 1.00 115.45 210 PHE B C 1
ATOM 3929 O O . PHE B 2 177 ? -31.381 31.865 -50.131 1.00 116.17 210 PHE B O 1
ATOM 3937 N N . GLU B 2 178 ? -32.360 31.561 -48.129 1.00 115.38 211 GLU B N 1
ATOM 3938 C CA . GLU B 2 178 ? -33.539 30.902 -48.673 1.00 114.20 211 GLU B CA 1
ATOM 3939 C C . GLU B 2 178 ? -34.437 31.909 -49.349 1.00 116.92 211 GLU B C 1
ATOM 3940 O O . GLU B 2 178 ? -35.215 31.561 -50.248 1.00 122.24 211 GLU B O 1
ATOM 3942 N N . ASP B 2 179 ? -34.298 33.172 -48.950 1.00 116.38 212 ASP B N 1
ATOM 3943 C CA . ASP B 2 179 ? -35.172 34.252 -49.366 1.00 111.45 212 ASP B CA 1
ATOM 3944 C C . ASP B 2 179 ? -36.592 33.910 -48.950 1.00 103.53 212 ASP B C 1
ATOM 3945 O O . ASP B 2 179 ? -36.917 33.930 -47.758 1.00 94.66 212 ASP B O 1
ATOM 3947 N N . ALA B 2 180 ? -37.436 33.567 -49.920 1.00 100.45 213 ALA B N 1
ATOM 3948 C CA . ALA B 2 180 ? -38.839 33.313 -49.613 1.00 103.79 213 ALA B CA 1
ATOM 3949 C C . ALA B 2 180 ? -39.008 32.085 -48.721 1.00 97.96 213 ALA B C 1
ATOM 3950 O O . ALA B 2 180 ? -39.924 32.036 -47.892 1.00 92.78 213 ALA B O 1
ATOM 3952 N N . LYS B 2 181 ? -38.137 31.082 -48.874 1.00 96.72 214 LYS B N 1
ATOM 3953 C CA . LYS B 2 181 ? -38.300 29.846 -48.113 1.00 97.62 214 LYS B CA 1
ATOM 3954 C C . LYS B 2 181 ? -38.186 30.092 -46.608 1.00 90.16 214 LYS B C 1
ATOM 3955 O O . LYS B 2 181 ? -38.997 29.574 -45.829 1.00 86.66 214 LYS B O 1
ATOM 3957 N N . THR B 2 182 ? -37.182 30.871 -46.178 1.00 88.23 215 THR B N 1
ATOM 3958 C CA . THR B 2 182 ? -37.111 31.286 -44.777 1.00 87.49 215 THR B CA 1
ATOM 3959 C C . THR B 2 182 ? -38.377 32.017 -44.359 1.00 87.60 215 THR B C 1
ATOM 3960 O O . THR B 2 182 ? -38.920 31.767 -43.278 1.00 88.61 215 THR B O 1
ATOM 3964 N N . GLN B 2 183 ? -38.859 32.930 -45.205 1.00 89.46 216 GLN B N 1
ATOM 3965 C CA . GLN B 2 183 ? -40.071 33.675 -44.891 1.00 86.71 216 GLN B CA 1
ATOM 3966 C C . GLN B 2 183 ? -41.289 32.763 -44.792 1.00 83.98 216 GLN B C 1
ATOM 3967 O O . GLN B 2 183 ? -42.178 33.000 -43.965 1.00 81.86 216 GLN B O 1
ATOM 3973 N N . VAL B 2 184 ? -41.347 31.717 -45.618 1.00 81.22 217 VAL B N 1
ATOM 3974 C CA . VAL B 2 184 ? -42.475 30.792 -45.565 1.00 82.34 217 VAL B CA 1
ATOM 3975 C C . VAL B 2 184 ? -42.407 29.935 -44.307 1.00 83.93 217 VAL B C 1
ATOM 3976 O O . VAL B 2 184 ? -43.437 29.618 -43.700 1.00 84.58 217 VAL B O 1
ATOM 3978 N N . GLN B 2 185 ? -41.200 29.547 -43.893 1.00 84.30 218 GLN B N 1
ATOM 3979 C CA . GLN B 2 185 ? -41.063 28.705 -42.709 1.00 84.11 218 GLN B CA 1
ATOM 3980 C C . GLN B 2 185 ? -41.258 29.503 -41.424 1.00 83.48 218 GLN B C 1
ATOM 3981 O O . GLN B 2 185 ? -41.874 29.008 -40.473 1.00 81.17 218 GLN B O 1
ATOM 3987 N N . LEU B 2 186 ? -40.740 30.735 -41.377 1.00 85.16 219 LEU B N 1
ATOM 3988 C CA . LEU B 2 186 ? -40.902 31.575 -40.195 1.00 80.84 219 LEU B CA 1
ATOM 3989 C C . LEU B 2 186 ? -42.354 31.969 -39.958 1.00 81.85 219 LEU B C 1
ATOM 3990 O O . LEU B 2 186 ? -42.720 32.283 -38.820 1.00 86.39 219 LEU B O 1
ATOM 3995 N N . LYS B 2 187 ? -43.187 31.957 -41.000 1.00 83.33 220 LYS B N 1
ATOM 3996 C CA . LYS B 2 187 ? -44.603 32.245 -40.819 1.00 82.73 220 LYS B CA 1
ATOM 3997 C C . LYS B 2 187 ? -45.337 31.114 -40.111 1.00 82.91 220 LYS B C 1
ATOM 3998 O O . LYS B 2 187 ? -46.419 31.345 -39.563 1.00 84.53 220 LYS B O 1
ATOM 4000 N N . LYS B 2 188 ? -44.777 29.901 -40.110 1.00 84.96 221 LYS B N 1
ATOM 4001 C CA . LYS B 2 188 ? -45.412 28.788 -39.411 1.00 86.65 221 LYS B CA 1
ATOM 4002 C C . LYS B 2 188 ? -45.332 28.935 -37.898 1.00 88.92 221 LYS B C 1
ATOM 4003 O O . LYS B 2 188 ? -46.049 28.229 -37.182 1.00 94.72 221 LYS B O 1
ATOM 4009 N N . ILE B 2 189 ? -44.479 29.828 -37.397 1.00 83.09 222 ILE B N 1
ATOM 4010 C CA . ILE B 2 189 ? -44.359 30.025 -35.959 1.00 89.91 222 ILE B CA 1
ATOM 4011 C C . ILE B 2 189 ? -45.638 30.654 -35.426 1.00 92.63 222 ILE B C 1
ATOM 4012 O O . ILE B 2 189 ? -46.157 31.623 -35.994 1.00 102.92 222 ILE B O 1
ATOM 4017 N N . HIS B 2 190 ? -46.155 30.103 -34.333 1.00 90.06 223 HIS B N 1
ATOM 4018 C CA . HIS B 2 190 ? -47.310 30.673 -33.648 1.00 94.56 223 HIS B CA 1
ATOM 4019 C C . HIS B 2 190 ? -47.138 30.522 -32.139 1.00 86.89 223 HIS B C 1
ATOM 4020 O O . HIS B 2 190 ? -48.041 30.091 -31.420 1.00 82.92 223 HIS B O 1
ATOM 4027 N N . SER B 2 191 ? -45.955 30.887 -31.645 1.00 76.62 224 SER B N 1
ATOM 4028 C CA . SER B 2 191 ? -45.658 30.853 -30.221 1.00 74.08 224 SER B CA 1
ATOM 4029 C C . SER B 2 191 ? -44.869 32.097 -29.843 1.00 69.42 224 SER B C 1
ATOM 4030 O O . SER B 2 191 ? -44.227 32.732 -30.683 1.00 72.70 224 SER B O 1
ATOM 4033 N N . SER B 2 192 ? -44.926 32.443 -28.557 1.00 71.16 225 SER B N 1
ATOM 4034 C CA . SER B 2 192 ? -44.224 33.628 -28.079 1.00 75.40 225 SER B CA 1
ATOM 4035 C C . SER B 2 192 ? -42.758 33.341 -27.784 1.00 71.72 225 SER B C 1
ATOM 4036 O O . SER B 2 192 ? -41.908 34.219 -27.969 1.00 67.95 225 SER B O 1
ATOM 4038 N N . VAL B 2 193 ? -42.445 32.132 -27.329 1.00 64.75 226 VAL B N 1
ATOM 4039 C CA . VAL B 2 193 ? -41.076 31.722 -27.043 1.00 69.05 226 VAL B CA 1
ATOM 4040 C C . VAL B 2 193 ? -40.579 30.871 -28.202 1.00 64.95 226 VAL B C 1
ATOM 4041 O O . VAL B 2 193 ? -41.284 29.968 -28.669 1.00 66.10 226 VAL B O 1
ATOM 4045 N N . ILE B 2 194 ? -39.372 31.163 -28.677 1.00 54.14 227 ILE B N 1
ATOM 4046 C CA . ILE B 2 194 ? -38.806 30.488 -29.837 1.00 57.64 227 ILE B CA 1
ATOM 4047 C C . ILE B 2 194 ? -37.380 30.076 -29.506 1.00 56.73 227 ILE B C 1
ATOM 4048 O O . ILE B 2 194 ? -36.549 30.925 -29.158 1.00 56.77 227 ILE B O 1
ATOM 4053 N N . LEU B 2 195 ? -37.095 28.782 -29.613 1.00 57.61 228 LEU B N 1
ATOM 4054 C CA . LEU B 2 195 ? -35.744 28.257 -29.447 1.00 55.83 228 LEU B CA 1
ATOM 4055 C C . LEU B 2 195 ? -35.132 28.087 -30.832 1.00 57.52 228 LEU B C 1
ATOM 4056 O O . LEU B 2 195 ? -35.577 27.240 -31.612 1.00 65.25 228 LEU B O 1
ATOM 4061 N N . LEU B 2 196 ? -34.119 28.891 -31.137 1.00 54.68 229 LEU B N 1
ATOM 4062 C CA . LEU B 2 196 ? -33.469 28.869 -32.440 1.00 55.81 229 LEU B CA 1
ATOM 4063 C C . LEU B 2 196 ? -32.118 28.174 -32.332 1.00 57.47 229 LEU B C 1
ATOM 4064 O O . LEU B 2 196 ? -31.298 28.533 -31.480 1.00 61.66 229 LEU B O 1
ATOM 4069 N N . TYR B 2 197 ? -31.891 27.182 -33.193 1.00 48.93 230 TYR B N 1
ATOM 4070 C CA . TYR B 2 197 ? -30.607 26.493 -33.275 1.00 54.74 230 TYR B CA 1
ATOM 4071 C C . TYR B 2 197 ? -30.060 26.634 -34.688 1.00 49.20 230 TYR B C 1
ATOM 4072 O O . TYR B 2 197 ? -30.679 26.159 -35.645 1.00 52.52 230 TYR B O 1
ATOM 4081 N N . CYS B 2 198 ? -28.903 27.276 -34.811 1.00 41.74 231 CYS B N 1
ATOM 4082 C CA . CYS B 2 198 ? -28.226 27.465 -36.091 1.00 49.29 231 CYS B CA 1
ATOM 4083 C C . CYS B 2 198 ? -26.852 28.051 -35.795 1.00 47.22 231 CYS B C 1
ATOM 4084 O O . CYS B 2 198 ? -26.510 28.324 -34.641 1.00 50.45 231 CYS B O 1
ATOM 4087 N N . SER B 2 199 ? -26.064 28.245 -36.847 1.00 52.85 232 SER B N 1
ATOM 4088 C CA . SER B 2 199 ? -24.756 28.855 -36.675 1.00 57.07 232 SER B CA 1
ATOM 4089 C C . SER B 2 199 ? -24.886 30.375 -36.565 1.00 57.42 232 SER B C 1
ATOM 4090 O O . SER B 2 199 ? -25.920 30.965 -36.897 1.00 55.24 232 SER B O 1
ATOM 4093 N N . LYS B 2 200 ? -23.812 31.010 -36.086 1.00 54.34 233 LYS B N 1
ATOM 4094 C CA . LYS B 2 200 ? -23.822 32.462 -35.930 1.00 51.20 233 LYS B CA 1
ATOM 4095 C C . LYS B 2 200 ? -23.980 33.162 -37.276 1.00 51.41 233 LYS B C 1
ATOM 4096 O O . LYS B 2 200 ? -24.647 34.198 -37.371 1.00 59.97 233 LYS B O 1
ATOM 4102 N N . ASP B 2 201 ? -23.377 32.611 -38.330 1.00 59.35 234 ASP B N 1
ATOM 4103 C CA . ASP B 2 201 ? -23.573 33.181 -39.657 1.00 61.42 234 ASP B CA 1
ATOM 4104 C C . ASP B 2 201 ? -24.983 32.921 -40.167 1.00 56.47 234 ASP B C 1
ATOM 4105 O O . ASP B 2 201 ? -25.554 33.765 -40.867 1.00 55.34 234 ASP B O 1
ATOM 4107 N N . GLU B 2 202 ? -25.564 31.769 -39.824 1.00 51.86 235 GLU B N 1
ATOM 4108 C CA . GLU B 2 202 ? -26.945 31.503 -40.211 1.00 53.39 235 GLU B CA 1
ATOM 4109 C C . GLU B 2 202 ? -27.932 32.341 -39.409 1.00 56.05 235 GLU B C 1
ATOM 4110 O O . GLU B 2 202 ? -29.010 32.671 -39.914 1.00 53.31 235 GLU B O 1
ATOM 4116 N N . ALA B 2 203 ? -27.591 32.690 -38.165 1.00 58.83 236 ALA B N 1
ATOM 4117 C CA . ALA B 2 203 ? -28.509 33.471 -37.340 1.00 61.27 236 ALA B CA 1
ATOM 4118 C C . ALA B 2 203 ? -28.652 34.898 -37.848 1.00 60.61 236 ALA B C 1
ATOM 4119 O O . ALA B 2 203 ? -29.729 35.493 -37.728 1.00 58.70 236 ALA B O 1
ATOM 4121 N N . VAL B 2 204 ? -27.582 35.464 -38.403 1.00 59.41 237 VAL B N 1
ATOM 4122 C CA . VAL B 2 204 ? -27.652 36.811 -38.958 1.00 55.10 237 VAL B CA 1
ATOM 4123 C C . VAL B 2 204 ? -28.731 36.886 -40.031 1.00 57.58 237 VAL B C 1
ATOM 4124 O O . VAL B 2 204 ? -29.571 37.791 -40.029 1.00 74.72 237 VAL B O 1
ATOM 4128 N N . LEU B 2 205 ? -28.737 35.923 -40.951 1.00 53.63 238 LEU B N 1
ATOM 4129 C CA . LEU B 2 205 ? -29.711 35.955 -42.036 1.00 58.35 238 LEU B CA 1
ATOM 4130 C C . LEU B 2 205 ? -31.117 35.626 -41.546 1.00 64.30 238 LEU B C 1
ATOM 4131 O O . LEU B 2 205 ? -32.097 36.134 -42.103 1.00 69.53 238 LEU B O 1
ATOM 4133 N N . ILE B 2 206 ? -31.241 34.794 -40.511 1.00 59.92 239 ILE B N 1
ATOM 4134 C CA . ILE B 2 206 ? -32.563 34.385 -40.042 1.00 61.97 239 ILE B CA 1
ATOM 4135 C C . ILE B 2 206 ? -33.197 35.477 -39.189 1.00 64.03 239 ILE B C 1
ATOM 4136 O O . ILE B 2 206 ? -34.371 35.821 -39.369 1.00 61.52 239 ILE B O 1
ATOM 4141 N N . LEU B 2 207 ? -32.434 36.040 -38.248 1.00 61.05 240 LEU B N 1
ATOM 4142 C CA . LEU B 2 207 ? -32.983 37.075 -37.377 1.00 63.14 240 LEU B CA 1
ATOM 4143 C C . LEU B 2 207 ? -33.233 38.375 -38.130 1.00 68.77 240 LEU B C 1
ATOM 4144 O O . LEU B 2 207 ? -34.158 39.119 -37.786 1.00 66.96 240 LEU B O 1
ATOM 4149 N N . SER B 2 208 ? -32.423 38.668 -39.151 1.00 66.60 241 SER B N 1
ATOM 4150 C CA . SER B 2 208 ? -32.707 39.810 -40.013 1.00 62.84 241 SER B CA 1
ATOM 4151 C C . SER B 2 208 ? -33.980 39.592 -40.819 1.00 63.69 241 SER B C 1
ATOM 4152 O O . SER B 2 208 ? -34.713 40.550 -41.091 1.00 72.35 241 SER B O 1
ATOM 4155 N N . GLU B 2 209 ? -34.254 38.347 -41.214 1.00 61.82 242 GLU B N 1
ATOM 4156 C CA . GLU B 2 209 ? -35.501 38.040 -41.904 1.00 67.39 242 GLU B CA 1
ATOM 4157 C C . GLU B 2 209 ? -36.681 38.030 -40.940 1.00 70.49 242 GLU B C 1
ATOM 4158 O O . GLU B 2 209 ? -37.792 38.418 -41.318 1.00 75.74 242 GLU B O 1
ATOM 4164 N N . ALA B 2 210 ? -36.462 37.594 -39.697 1.00 66.49 243 ALA B N 1
ATOM 4165 C CA . ALA B 2 210 ? -37.543 37.577 -38.718 1.00 63.86 243 ALA B CA 1
ATOM 4166 C C . ALA B 2 210 ? -37.917 38.985 -38.272 1.00 66.89 243 ALA B C 1
ATOM 4167 O O . ALA B 2 210 ? -39.072 39.233 -37.905 1.00 56.98 243 ALA B O 1
ATOM 4169 N N . ARG B 2 211 ? -36.959 39.916 -38.300 1.00 67.55 244 ARG B N 1
ATOM 4170 C CA . ARG B 2 211 ? -37.252 41.292 -37.914 1.00 65.27 244 ARG B CA 1
ATOM 4171 C C . ARG B 2 211 ? -38.202 41.955 -38.904 1.00 72.12 244 ARG B C 1
ATOM 4172 O O . ARG B 2 211 ? -39.098 42.706 -38.504 1.00 78.10 244 ARG B O 1
ATOM 4180 N N . SER B 2 212 ? -38.025 41.687 -40.200 1.00 71.77 245 SER B N 1
ATOM 4181 C CA . SER B 2 212 ? -38.916 42.261 -41.202 1.00 71.96 245 SER B CA 1
ATOM 4182 C C . SER B 2 212 ? -40.343 41.754 -41.039 1.00 70.57 245 SER B C 1
ATOM 4183 O O . SER B 2 212 ? -41.297 42.466 -41.375 1.00 78.36 245 SER B O 1
ATOM 4186 N N . LEU B 2 213 ? -40.512 40.536 -40.531 1.00 65.08 246 LEU B N 1
ATOM 4187 C CA . LEU B 2 213 ? -41.827 39.957 -40.301 1.00 65.18 246 LEU B CA 1
ATOM 4188 C C . LEU B 2 213 ? -42.404 40.336 -38.944 1.00 67.21 246 LEU B C 1
ATOM 4189 O O . LEU B 2 213 ? -43.455 39.811 -38.561 1.00 67.63 246 LEU B O 1
ATOM 4194 N N . GLY B 2 214 ? -41.745 41.226 -38.211 1.00 61.79 247 GLY B N 1
ATOM 4195 C CA . GLY B 2 214 ? -42.253 41.634 -36.913 1.00 67.46 247 GLY B CA 1
ATOM 4196 C C . GLY B 2 214 ? -42.264 40.524 -35.887 1.00 59.14 247 GLY B C 1
ATOM 4197 O O . GLY B 2 214 ? -43.210 40.420 -35.098 1.00 68.99 247 GLY B O 1
ATOM 4198 N N . LEU B 2 215 ? -41.230 39.688 -35.880 1.00 61.16 248 LEU B N 1
ATOM 4199 C CA . LEU B 2 215 ? -41.137 38.583 -34.941 1.00 65.12 248 LEU B CA 1
ATOM 4200 C C . LEU B 2 215 ? -40.009 38.753 -33.934 1.00 62.43 248 LEU B C 1
ATOM 4201 O O . LEU B 2 215 ? -39.830 37.884 -33.077 1.00 68.91 248 LEU B O 1
ATOM 4206 N N . THR B 2 216 ? -39.252 39.846 -34.006 1.00 58.08 249 THR B N 1
ATOM 4207 C CA . THR B 2 216 ? -38.118 40.058 -33.119 1.00 63.14 249 THR B CA 1
ATOM 4208 C C . THR B 2 216 ? -38.369 41.130 -32.069 1.00 62.66 249 THR B C 1
ATOM 4209 O O . THR B 2 216 ? -37.487 41.381 -31.240 1.00 67.59 249 THR B O 1
ATOM 4213 N N . GLY B 2 217 ? -39.534 41.767 -32.078 1.00 64.38 250 GLY B N 1
ATOM 4214 C CA . GLY B 2 217 ? -39.852 42.735 -31.051 1.00 62.69 250 GLY B CA 1
ATOM 4215 C C . GLY B 2 217 ? -40.016 42.084 -29.691 1.00 64.89 250 GLY B C 1
ATOM 4216 O O . GLY B 2 217 ? -40.086 40.863 -29.548 1.00 61.37 250 GLY B O 1
ATOM 4217 N N . TYR B 2 218 ? -40.090 42.933 -28.662 1.00 68.24 251 TYR B N 1
ATOM 4218 C CA . TYR B 2 218 ? -40.233 42.449 -27.291 1.00 63.78 251 TYR B CA 1
ATOM 4219 C C . TYR B 2 218 ? -41.519 41.662 -27.078 1.00 63.73 251 TYR B C 1
ATOM 4220 O O . TYR B 2 218 ? -41.736 41.140 -25.978 1.00 61.63 251 TYR B O 1
ATOM 4229 N N . ASP B 2 219 ? -42.378 41.584 -28.096 1.00 66.68 252 ASP B N 1
ATOM 4230 C CA . ASP B 2 219 ? -43.495 40.648 -28.087 1.00 63.64 252 ASP B CA 1
ATOM 4231 C C . ASP B 2 219 ? -43.011 39.201 -27.971 1.00 65.46 252 ASP B C 1
ATOM 4232 O O . ASP B 2 219 ? -43.680 38.369 -27.349 1.00 60.54 252 ASP B O 1
ATOM 4237 N N . PHE B 2 220 ? -41.846 38.889 -28.535 1.00 70.65 253 PHE B N 1
ATOM 4238 C CA . PHE B 2 220 ? -41.333 37.528 -28.596 1.00 66.08 253 PHE B CA 1
ATOM 4239 C C . PHE B 2 220 ? -40.095 37.356 -27.724 1.00 66.88 253 PHE B C 1
ATOM 4240 O O . PHE B 2 220 ? -39.454 38.325 -27.304 1.00 60.41 253 PHE B O 1
ATOM 4248 N N . PHE B 2 221 ? -39.764 36.091 -27.460 1.00 67.91 254 PHE B N 1
ATOM 4249 C CA . PHE B 2 221 ? -38.598 35.714 -26.665 1.00 65.15 254 PHE B CA 1
ATOM 4250 C C . PHE B 2 221 ? -37.791 34.701 -27.461 1.00 61.38 254 PHE B C 1
ATOM 4251 O O . PHE B 2 221 ? -38.218 33.553 -27.622 1.00 59.44 254 PHE B O 1
ATOM 4259 N N . TRP B 2 222 ? -36.634 35.125 -27.962 1.00 65.89 255 TRP B N 1
ATOM 4260 C CA . TRP B 2 222 ? -35.742 34.263 -28.727 1.00 59.45 255 TRP B CA 1
ATOM 4261 C C . TRP B 2 222 ? -34.625 33.781 -27.812 1.00 53.21 255 TRP B C 1
ATOM 4262 O O . TRP B 2 222 ? -33.909 34.596 -27.220 1.00 54.01 255 TRP B O 1
ATOM 4273 N N . ILE B 2 223 ? -34.486 32.464 -27.690 1.00 53.90 256 ILE B N 1
ATOM 4274 C CA . ILE B 2 223 ? -33.452 31.848 -26.866 1.00 60.35 256 ILE B CA 1
ATOM 4275 C C . ILE B 2 223 ? -32.556 31.026 -27.781 1.00 59.35 256 ILE B C 1
ATOM 4276 O O . ILE B 2 223 ? -33.035 30.116 -28.470 1.00 54.29 256 ILE B O 1
ATOM 4281 N N . VAL B 2 224 ? -31.263 31.342 -27.787 1.00 54.85 257 VAL B N 1
ATOM 4282 C CA . VAL B 2 224 ? -30.310 30.672 -28.671 1.00 60.00 257 VAL B CA 1
ATOM 4283 C C . VAL B 2 22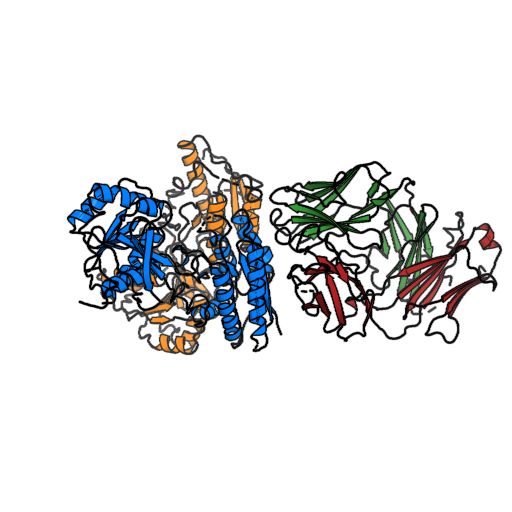4 ? -29.145 30.110 -27.863 1.00 63.21 257 VAL B C 1
ATOM 4284 O O . VAL B 2 224 ? -28.741 30.709 -26.856 1.00 59.10 257 VAL B O 1
ATOM 4288 N N . PRO B 2 225 ? -28.574 28.963 -28.264 1.00 71.13 258 PRO B N 1
ATOM 4289 C CA . PRO B 2 225 ? -27.407 28.431 -27.548 1.00 66.00 258 PRO B CA 1
ATOM 4290 C C . PRO B 2 225 ? -26.150 29.228 -27.845 1.00 61.19 258 PRO B C 1
ATOM 4291 O O . PRO B 2 225 ? -26.201 30.226 -28.572 1.00 62.52 258 PRO B O 1
ATOM 4295 N N . SER B 2 226 ? -25.013 28.799 -27.292 1.00 55.95 259 SER B N 1
ATOM 4296 C CA . SER B 2 226 ? -23.785 29.567 -27.458 1.00 61.20 259 SER B CA 1
ATOM 4297 C C . SER B 2 226 ? -23.267 29.531 -28.889 1.00 56.52 259 SER B C 1
ATOM 4298 O O . SER B 2 226 ? -22.414 30.351 -29.244 1.00 58.19 259 SER B O 1
ATOM 4301 N N . LEU B 2 227 ? -23.759 28.604 -29.713 1.00 57.82 260 LEU B N 1
ATOM 4302 C CA . LEU B 2 227 ? -23.375 28.584 -31.120 1.00 54.65 260 LEU B CA 1
ATOM 4303 C C . LEU B 2 227 ? -23.761 29.878 -31.822 1.00 55.80 260 LEU B C 1
ATOM 4304 O O . LEU B 2 227 ? -23.033 30.347 -32.704 1.00 55.48 260 LEU B O 1
ATOM 4309 N N . VAL B 2 228 ? -24.892 30.473 -31.437 1.00 58.74 261 VAL B N 1
ATOM 4310 C CA . VAL B 2 228 ? -25.360 31.699 -32.071 1.00 50.57 261 VAL B CA 1
ATOM 4311 C C . VAL B 2 228 ? -24.666 32.920 -31.480 1.00 56.21 261 VAL B C 1
ATOM 4312 O O . VAL B 2 228 ? -24.262 33.832 -32.211 1.00 61.14 261 VAL B O 1
ATOM 4316 N N . SER B 2 229 ? -24.515 32.969 -30.156 1.00 48.44 262 SER B N 1
ATOM 4317 C CA . SER B 2 229 ? -23.861 34.120 -29.542 1.00 56.75 262 SER B CA 1
ATOM 4318 C C . SER B 2 229 ? -22.369 34.129 -29.852 1.00 53.99 262 SER B C 1
ATOM 4319 O O . SER B 2 229 ? -21.816 35.153 -30.269 1.00 59.02 262 SER B O 1
ATOM 4322 N N . GLY B 2 230 ? -21.707 32.995 -29.663 1.00 52.03 263 GLY B N 1
ATOM 4323 C CA . GLY B 2 230 ? -20.292 32.915 -29.976 1.00 54.48 263 GLY B CA 1
ATOM 4324 C C . GLY B 2 230 ? -19.485 33.813 -29.067 1.00 62.10 263 GLY B C 1
ATOM 4325 O O . GLY B 2 230 ? -19.697 33.865 -27.851 1.00 71.17 263 GLY B O 1
ATOM 4326 N N . ASN B 2 231 ? -18.541 34.530 -29.665 1.00 60.54 264 ASN B N 1
ATOM 4327 C CA . ASN B 2 231 ? -17.717 35.473 -28.925 1.00 64.15 264 ASN B CA 1
ATOM 4328 C C . ASN B 2 231 ? -18.582 36.638 -28.454 1.00 72.29 264 ASN B C 1
ATOM 4329 O O . ASN B 2 231 ? -19.219 37.317 -29.267 1.00 66.00 264 ASN B O 1
ATOM 4334 N N . THR B 2 232 ? -18.611 36.864 -27.139 1.00 78.17 265 THR B N 1
ATOM 4335 C CA . THR B 2 232 ? -19.467 37.894 -26.562 1.00 70.21 265 THR B CA 1
ATOM 4336 C C . THR B 2 232 ? -19.035 39.309 -26.931 1.00 70.85 265 THR B C 1
ATOM 4337 O O . THR B 2 232 ? -19.781 40.252 -26.652 1.00 81.75 265 THR B O 1
ATOM 4339 N N . GLU B 2 233 ? -17.866 39.482 -27.549 1.00 69.64 266 GLU B N 1
ATOM 4340 C CA . GLU B 2 233 ? -17.387 40.802 -27.943 1.00 72.46 266 GLU B CA 1
ATOM 4341 C C . GLU B 2 233 ? -17.745 41.171 -29.378 1.00 68.65 266 GLU B C 1
ATOM 4342 O O . GLU B 2 233 ? -17.515 42.316 -29.781 1.00 67.49 266 GLU B O 1
ATOM 4344 N N . LEU B 2 234 ? -18.299 40.243 -30.155 1.00 70.55 267 LEU B N 1
ATOM 4345 C CA . LEU B 2 234 ? -18.680 40.493 -31.542 1.00 68.32 267 LEU B CA 1
ATOM 4346 C C . LEU B 2 234 ? -20.189 40.324 -31.659 1.00 61.63 267 LEU B C 1
ATOM 4347 O O . LEU B 2 234 ? -20.694 39.196 -31.641 1.00 62.39 267 LEU B O 1
ATOM 4349 N N . ILE B 2 235 ? -20.904 41.437 -31.779 1.00 63.23 268 ILE B N 1
ATOM 4350 C CA . ILE B 2 235 ? -22.361 41.434 -31.829 1.00 59.70 268 ILE B CA 1
ATOM 4351 C C . ILE B 2 235 ? -22.791 41.953 -33.201 1.00 60.58 268 ILE B C 1
ATOM 4352 O O . ILE B 2 235 ? -22.613 43.144 -33.497 1.00 67.44 268 ILE B O 1
ATOM 4357 N N . PRO B 2 236 ? -23.349 41.108 -34.065 1.00 58.91 269 PRO B N 1
ATOM 4358 C CA . PRO B 2 236 ? -23.831 41.592 -35.363 1.00 64.24 269 PRO B CA 1
ATOM 4359 C C . PRO B 2 236 ? -24.996 42.554 -35.199 1.00 67.14 269 PRO B C 1
ATOM 4360 O O . PRO B 2 236 ? -25.752 42.490 -34.227 1.00 65.61 269 PRO B O 1
ATOM 4364 N N . LYS B 2 237 ? -25.137 43.452 -36.177 1.00 79.11 270 LYS B N 1
ATOM 4365 C CA . LYS B 2 237 ? -26.215 44.434 -36.167 1.00 74.93 270 LYS B CA 1
ATOM 4366 C C . LYS B 2 237 ? -27.590 43.811 -36.380 1.00 69.96 270 LYS B C 1
ATOM 4367 O O . LYS B 2 237 ? -28.597 44.474 -36.111 1.00 75.25 270 LYS B O 1
ATOM 4369 N N . GLU B 2 238 ? -27.658 42.565 -36.849 1.00 68.07 271 GLU B N 1
ATOM 4370 C CA . GLU B 2 238 ? -28.928 41.904 -37.117 1.00 58.86 271 GLU B CA 1
ATOM 4371 C C . GLU B 2 238 ? -29.511 41.211 -35.892 1.00 60.02 271 GLU B C 1
ATOM 4372 O O . GLU B 2 238 ? -30.663 40.767 -35.942 1.00 70.93 271 GLU B O 1
ATOM 4378 N N . PHE B 2 239 ? -28.753 41.099 -34.811 1.00 62.42 272 PHE B N 1
ATOM 4379 C CA . PHE B 2 239 ? -29.286 40.500 -33.595 1.00 62.54 272 PHE B CA 1
ATOM 4380 C C . PHE B 2 239 ? -30.264 41.466 -32.935 1.00 67.74 272 PHE B C 1
ATOM 4381 O O . PHE B 2 239 ? -29.924 42.635 -32.724 1.00 75.90 272 PHE B O 1
ATOM 4389 N N . PRO B 2 240 ? -31.475 41.029 -32.603 1.00 69.43 273 PRO B N 1
ATOM 4390 C CA . PRO B 2 240 ? -32.457 41.943 -32.017 1.00 70.53 273 PRO B CA 1
ATOM 4391 C C . PRO B 2 240 ? -32.183 42.212 -30.544 1.00 67.06 273 PRO B C 1
ATOM 4392 O O . PRO B 2 240 ? -31.550 41.423 -29.840 1.00 63.21 273 PRO B O 1
ATOM 4396 N N . SER B 2 241 ? -32.674 43.362 -30.089 1.00 72.51 274 SER B N 1
ATOM 4397 C CA . SER B 2 241 ? -32.620 43.695 -28.672 1.00 70.64 274 SER B CA 1
ATOM 4398 C C . SER B 2 241 ? -33.532 42.762 -27.883 1.00 71.42 274 SER B C 1
ATOM 4399 O O . SER B 2 241 ? -34.665 42.486 -28.286 1.00 65.87 274 SER B O 1
ATOM 4402 N N . GLY B 2 242 ? -33.034 42.274 -26.752 1.00 59.35 275 GLY B N 1
ATOM 4403 C CA . GLY B 2 242 ? -33.774 41.304 -25.974 1.00 57.90 275 GLY B CA 1
ATOM 4404 C C . GLY B 2 242 ? -33.524 39.866 -26.355 1.00 66.86 275 GLY B C 1
ATOM 4405 O O . GLY B 2 242 ? -34.381 39.011 -26.098 1.00 70.63 275 GLY B O 1
ATOM 4406 N N . LEU B 2 243 ? -32.381 39.571 -26.968 1.00 71.46 276 LEU B N 1
ATOM 4407 C CA . LEU B 2 243 ? -32.038 38.208 -27.345 1.00 62.92 276 LEU B CA 1
ATOM 4408 C C . LEU B 2 243 ? -31.427 37.482 -26.151 1.00 60.88 276 LEU B C 1
ATOM 4409 O O . LEU B 2 243 ? -30.476 37.974 -25.533 1.00 60.65 276 LEU B O 1
ATOM 4414 N N . ILE B 2 244 ? -31.990 36.322 -25.813 1.00 53.76 277 ILE B N 1
ATOM 4415 C CA . ILE B 2 244 ? -31.548 35.529 -24.670 1.00 58.19 277 ILE B CA 1
ATOM 4416 C C . ILE B 2 244 ? -30.611 34.441 -25.172 1.00 66.17 277 ILE B C 1
ATOM 4417 O O . ILE B 2 244 ? -30.909 33.761 -26.162 1.00 66.22 277 ILE B O 1
ATOM 4422 N N . SER B 2 245 ? -29.480 34.269 -24.492 1.00 58.02 278 SER B N 1
ATOM 4423 C CA . SER B 2 245 ? -28.507 33.267 -24.897 1.00 58.64 278 SER B CA 1
ATOM 4424 C C . SER B 2 245 ? -27.893 32.601 -23.677 1.00 57.24 278 SER B C 1
ATOM 4425 O O . SER B 2 245 ? -27.664 33.244 -22.650 1.00 56.90 278 SER B O 1
ATOM 4428 N N . VAL B 2 246 ? -27.624 31.307 -23.801 1.00 65.80 279 VAL B N 1
ATOM 4429 C CA . VAL B 2 246 ? -26.884 30.549 -22.801 1.00 67.12 279 VAL B CA 1
ATOM 4430 C C . VAL B 2 246 ? -25.512 30.267 -23.390 1.00 63.46 279 VAL B C 1
ATOM 4431 O O . VAL B 2 246 ? -25.392 29.520 -24.368 1.00 74.89 279 VAL B O 1
ATOM 4435 N N . SER B 2 247 ? -24.475 30.864 -22.811 1.00 51.95 280 SER B N 1
ATOM 4436 C CA . SER B 2 247 ? -23.126 30.682 -23.316 1.00 61.80 280 SER B CA 1
ATOM 4437 C C . SER B 2 247 ? -22.174 30.431 -22.158 1.00 68.69 280 SER B C 1
ATOM 4438 O O . SER B 2 247 ? -22.465 30.750 -21.003 1.00 63.92 280 SER B O 1
ATOM 4441 N N . TYR B 2 248 ? -21.022 29.848 -22.487 1.00 75.75 281 TYR B N 1
ATOM 4442 C CA . TYR B 2 248 ? -19.939 29.677 -21.532 1.00 75.46 281 TYR B CA 1
ATOM 4443 C C . TYR B 2 248 ? -18.840 30.712 -21.709 1.00 78.85 281 TYR B C 1
ATOM 4444 O O . TYR B 2 248 ? -17.754 30.551 -21.145 1.00 83.54 281 TYR B O 1
ATOM 4453 N N . ASP B 2 249 ? -19.098 31.774 -22.475 1.00 85.96 282 ASP B N 1
ATOM 4454 C CA . ASP B 2 249 ? -18.197 32.924 -22.527 1.00 97.48 282 ASP B CA 1
ATOM 4455 C C . ASP B 2 249 ? -18.573 33.853 -21.377 1.00 99.58 282 ASP B C 1
ATOM 4456 O O . ASP B 2 249 ? -19.221 34.887 -21.549 1.00 107.26 282 ASP B O 1
ATOM 4461 N N . ASP B 2 250 ? -18.161 33.458 -20.177 1.00 99.23 283 ASP B N 1
ATOM 4462 C CA . ASP B 2 250 ? -18.301 34.331 -19.023 1.00 99.74 283 ASP B CA 1
ATOM 4463 C C . ASP B 2 250 ? -17.329 35.497 -19.152 1.00 93.57 283 ASP B C 1
ATOM 4464 O O . ASP B 2 250 ? -16.133 35.300 -19.383 1.00 87.42 283 ASP B O 1
ATOM 4469 N N . TRP B 2 251 ? -17.851 36.718 -19.032 1.00 100.06 284 TRP B N 1
ATOM 4470 C CA . TRP B 2 251 ? -16.966 37.871 -18.946 1.00 106.51 284 TRP B CA 1
ATOM 4471 C C . TRP B 2 251 ? -16.259 37.914 -17.599 1.00 100.96 284 TRP B C 1
ATOM 4472 O O . TRP B 2 251 ? -15.111 38.364 -17.518 1.00 101.37 284 TRP B O 1
ATOM 4474 N N . ASP B 2 252 ? -16.919 37.429 -16.541 1.00 103.20 285 ASP B N 1
ATOM 4475 C CA . ASP B 2 252 ? -16.319 37.434 -15.210 1.00 98.95 285 ASP B CA 1
ATOM 4476 C C . ASP B 2 252 ? -15.194 36.412 -15.087 1.00 98.21 285 ASP B C 1
ATOM 4477 O O . ASP B 2 252 ? -14.277 36.599 -14.280 1.00 101.97 285 ASP B O 1
ATOM 4479 N N . TYR B 2 253 ? -15.250 35.328 -15.859 1.00 97.29 286 TYR B N 1
ATOM 4480 C CA . TYR B 2 253 ? -14.168 34.345 -15.921 1.00 88.44 286 TYR B CA 1
ATOM 4481 C C . TYR B 2 253 ? -13.004 34.975 -16.675 1.00 86.50 286 TYR B C 1
ATOM 4482 O O . TYR B 2 253 ? -13.035 35.094 -17.902 1.00 81.70 286 TYR B O 1
ATOM 4491 N N . SER B 2 254 ? -11.973 35.394 -15.943 1.00 88.44 287 SER B N 1
ATOM 4492 C CA . SER B 2 254 ? -10.877 36.140 -16.542 1.00 80.77 287 SER B CA 1
ATOM 4493 C C . SER B 2 254 ? -9.964 35.223 -17.346 1.00 81.70 287 SER B C 1
ATOM 4494 O O . SER B 2 254 ? -9.843 34.025 -17.069 1.00 82.58 287 SER B O 1
ATOM 4497 N N . LEU B 2 255 ? -9.321 35.803 -18.362 1.00 72.28 288 LEU B N 1
ATOM 4498 C CA . LEU B 2 255 ? -8.292 35.073 -19.091 1.00 69.34 288 LEU B CA 1
ATOM 4499 C C . LEU B 2 255 ? -7.171 34.636 -18.160 1.00 79.86 288 LEU B C 1
ATOM 4500 O O . LEU B 2 255 ? -6.657 33.518 -18.278 1.00 77.11 288 LEU B O 1
ATOM 4505 N N . GLU B 2 256 ? -6.777 35.509 -17.226 1.00 80.64 289 GLU B N 1
ATOM 4506 C CA . GLU B 2 256 ? -5.765 35.135 -16.243 1.00 79.55 289 GLU B CA 1
ATOM 4507 C C . GLU B 2 256 ? -6.226 33.947 -15.410 1.00 80.52 289 GLU B C 1
ATOM 4508 O O . GLU B 2 256 ? -5.432 33.053 -15.091 1.00 80.03 289 GLU B O 1
ATOM 4514 N N . ALA B 2 257 ? -7.510 33.918 -15.047 1.00 74.54 290 ALA B N 1
ATOM 4515 C CA . ALA B 2 257 ? -8.028 32.790 -14.282 1.00 78.20 290 ALA B CA 1
ATOM 4516 C C . ALA B 2 257 ? -8.148 31.542 -15.149 1.00 79.97 290 ALA B C 1
ATOM 4517 O O . ALA B 2 257 ? -7.891 30.426 -14.680 1.00 75.76 290 ALA B O 1
ATOM 4519 N N . ARG B 2 258 ? -8.535 31.710 -16.416 1.00 76.22 291 ARG B N 1
ATOM 4520 C CA . ARG B 2 258 ? -8.682 30.561 -17.305 1.00 72.80 291 ARG B CA 1
ATOM 4521 C C . ARG B 2 258 ? -7.342 29.872 -17.540 1.00 73.79 291 ARG B C 1
ATOM 4522 O O . ARG B 2 258 ? -7.238 28.643 -17.440 1.00 69.46 291 ARG B O 1
ATOM 4530 N N . VAL B 2 259 ? -6.299 30.648 -17.857 1.00 71.20 292 VAL B N 1
ATOM 4531 C CA . VAL B 2 259 ? -4.990 30.045 -18.091 1.00 74.11 292 VAL B CA 1
ATOM 4532 C C . VAL B 2 259 ? -4.444 29.444 -16.805 1.00 76.92 292 VAL B C 1
ATOM 4533 O O . VAL B 2 259 ? -3.687 28.466 -16.842 1.00 73.90 292 VAL B O 1
ATOM 4537 N N . ARG B 2 260 ? -4.820 30.004 -15.652 1.00 79.92 293 ARG B N 1
ATOM 4538 C CA . ARG B 2 260 ? -4.438 29.400 -14.382 1.00 76.64 293 ARG B CA 1
ATOM 4539 C C . ARG B 2 260 ? -5.083 28.030 -14.221 1.00 71.50 293 ARG B C 1
ATOM 4540 O O . ARG B 2 260 ? -4.442 27.082 -13.752 1.00 70.61 293 ARG B O 1
ATOM 4542 N N . ASP B 2 261 ? -6.351 27.905 -14.613 1.00 68.05 294 ASP B N 1
ATOM 4543 C CA . ASP B 2 261 ? -6.993 26.596 -14.605 1.00 68.25 294 ASP B CA 1
ATOM 4544 C C . ASP B 2 261 ? -6.348 25.666 -15.622 1.00 71.14 294 ASP B C 1
ATOM 4545 O O . ASP B 2 261 ? -6.215 24.462 -15.374 1.00 73.27 294 ASP B O 1
ATOM 4550 N N . GLY B 2 262 ? -5.939 26.204 -16.772 1.00 72.31 295 GLY B N 1
ATOM 4551 C CA . GLY B 2 262 ? -5.233 25.387 -17.744 1.00 74.77 295 GLY B CA 1
ATOM 4552 C C . GLY B 2 262 ? -3.909 24.875 -17.212 1.00 71.24 295 GLY B C 1
ATOM 4553 O O . GLY B 2 262 ? -3.582 23.695 -17.364 1.00 70.64 295 GLY B O 1
ATOM 4554 N N . LEU B 2 263 ? -3.131 25.754 -16.578 1.00 75.78 296 LEU B N 1
ATOM 4555 C CA . LEU B 2 263 ? -1.870 25.329 -15.979 1.00 78.36 296 LEU B CA 1
ATOM 4556 C C . LEU B 2 263 ? -2.108 24.366 -14.822 1.00 76.05 296 LEU B C 1
ATOM 4557 O O . LEU B 2 263 ? -1.376 23.381 -14.667 1.00 73.55 296 LEU B O 1
ATOM 4562 N N . GLY B 2 264 ? -3.132 24.629 -14.005 1.00 73.74 297 GLY B N 1
ATOM 4563 C CA . GLY B 2 264 ? -3.417 23.757 -12.880 1.00 73.79 297 GLY B CA 1
ATOM 4564 C C . GLY B 2 264 ? -3.803 22.350 -13.292 1.00 77.20 297 GLY B C 1
ATOM 4565 O O . GLY B 2 264 ? -3.500 21.389 -12.581 1.00 77.23 297 GLY B O 1
ATOM 4566 N N . ILE B 2 265 ? -4.476 22.206 -14.437 1.00 73.55 298 ILE B N 1
ATOM 4567 C CA . ILE B 2 265 ? -4.840 20.877 -14.921 1.00 74.47 298 ILE B CA 1
ATOM 4568 C C . ILE B 2 265 ? -3.602 20.116 -15.375 1.00 74.54 298 ILE B C 1
ATOM 4569 O O . ILE B 2 265 ? -3.440 18.928 -15.073 1.00 75.06 298 ILE B O 1
ATOM 4574 N N . LEU B 2 266 ? -2.704 20.788 -16.099 1.00 71.88 299 LEU B N 1
ATOM 4575 C CA . LEU B 2 266 ? -1.542 20.105 -16.657 1.00 74.84 299 LEU B CA 1
ATOM 4576 C C . LEU B 2 266 ? -0.530 19.747 -15.575 1.00 76.71 299 LEU B C 1
ATOM 4577 O O . LEU B 2 266 ? 0.015 18.637 -15.574 1.00 76.11 299 LEU B O 1
ATOM 4582 N N . THR B 2 267 ? -0.264 20.674 -14.648 1.00 75.76 300 THR B N 1
ATOM 4583 C CA . THR B 2 267 ? 0.700 20.405 -13.585 1.00 71.09 300 THR B CA 1
ATOM 4584 C C . THR B 2 267 ? 0.213 19.294 -12.663 1.00 69.68 300 THR B C 1
ATOM 4585 O O . THR B 2 267 ? 1.007 18.459 -12.217 1.00 78.06 300 THR B O 1
ATOM 4589 N N . THR B 2 268 ? -1.089 19.270 -12.365 1.00 71.68 301 THR B N 1
ATOM 4590 C CA . THR B 2 268 ? -1.642 18.179 -11.569 1.00 71.27 301 THR B CA 1
ATOM 4591 C C . THR B 2 268 ? -1.524 16.851 -12.304 1.00 79.47 301 THR B C 1
ATOM 4592 O O . THR B 2 268 ? -1.170 15.831 -11.703 1.00 87.09 301 THR B O 1
ATOM 4596 N N . ALA B 2 269 ? -1.813 16.844 -13.606 1.00 76.83 302 ALA B N 1
ATOM 4597 C CA . ALA B 2 269 ? -1.657 15.621 -14.382 1.00 77.59 302 ALA B CA 1
ATOM 4598 C C . ALA B 2 269 ? -0.191 15.254 -14.552 1.00 83.73 302 ALA B C 1
ATOM 4599 O O . ALA B 2 269 ? 0.131 14.080 -14.765 1.00 91.24 302 ALA B O 1
ATOM 4601 N N . ALA B 2 270 ? 0.709 16.235 -14.461 1.00 77.02 303 ALA B N 1
ATOM 4602 C CA . ALA B 2 270 ? 2.133 15.945 -14.586 1.00 81.57 303 ALA B CA 1
ATOM 4603 C C . ALA B 2 270 ? 2.658 15.248 -13.337 1.00 87.58 303 ALA B C 1
ATOM 4604 O O . ALA B 2 270 ? 3.298 14.193 -13.423 1.00 82.12 303 ALA B O 1
ATOM 4606 N N . SER B 2 271 ? 2.390 15.825 -12.162 1.00 88.84 304 SER B N 1
ATOM 4607 C CA . SER B 2 271 ? 2.840 15.212 -10.918 1.00 89.18 304 SER B CA 1
ATOM 4608 C C . SER B 2 271 ? 2.150 13.878 -10.666 1.00 82.79 304 SER B C 1
ATOM 4609 O O . SER B 2 271 ? 2.764 12.961 -10.109 1.00 94.28 304 SER B O 1
ATOM 4612 N N . SER B 2 272 ? 0.883 13.749 -11.059 1.00 82.54 305 SER B N 1
ATOM 4613 C CA . SER B 2 272 ? 0.208 12.462 -10.935 1.00 86.09 305 SER B CA 1
ATOM 4614 C C . SER B 2 272 ? 0.851 11.421 -11.842 1.00 94.03 305 SER B C 1
ATOM 4615 O O . SER B 2 272 ? 0.997 10.255 -11.455 1.00 95.44 305 SER B O 1
ATOM 4618 N N . MET B 2 273 ? 1.242 11.823 -13.055 1.00 95.42 306 MET B N 1
ATOM 4619 C CA . MET B 2 273 ? 1.993 10.930 -13.927 1.00 96.50 306 MET B CA 1
ATOM 4620 C C . MET B 2 273 ? 3.421 10.734 -13.443 1.00 96.04 306 MET B C 1
ATOM 4621 O O . MET B 2 273 ? 4.039 9.714 -13.768 1.00 99.85 306 MET B O 1
ATOM 4623 N N . LEU B 2 274 ? 3.958 11.686 -12.678 1.00 96.35 307 LEU B N 1
ATOM 4624 C CA . LEU B 2 274 ? 5.266 11.521 -12.060 1.00 95.42 307 LEU B CA 1
ATOM 4625 C C . LEU B 2 274 ? 5.227 10.620 -10.832 1.00 99.95 307 LEU B C 1
ATOM 4626 O O . LEU B 2 274 ? 6.290 10.217 -10.348 1.00 101.04 307 LEU B O 1
ATOM 4628 N N . GLU B 2 275 ? 4.038 10.291 -10.323 1.00 99.68 308 GLU B N 1
ATOM 4629 C CA . GLU B 2 275 ? 3.877 9.374 -9.200 1.00 92.98 308 GLU B CA 1
ATOM 4630 C C . GLU B 2 275 ? 3.611 7.941 -9.637 1.00 90.89 308 GLU B C 1
ATOM 4631 O O . GLU B 2 275 ? 4.135 7.006 -9.025 1.00 95.18 308 GLU B O 1
ATOM 4633 N N . LYS B 2 276 ? 2.803 7.744 -10.681 1.00 95.47 309 LYS B N 1
ATOM 4634 C CA . LYS B 2 276 ? 2.570 6.398 -11.193 1.00 92.63 309 LYS B CA 1
ATOM 4635 C C . LYS B 2 276 ? 3.732 5.924 -12.057 1.00 96.50 309 LYS B C 1
ATOM 4636 O O . LYS B 2 276 ? 4.143 4.762 -11.964 1.00 101.01 309 LYS B O 1
ATOM 4642 N N . PHE B 2 277 ? 4.266 6.802 -12.898 1.00 96.88 310 PHE B N 1
ATOM 4643 C CA . PHE B 2 277 ? 5.463 6.523 -13.675 1.00 96.67 310 PHE B CA 1
ATOM 4644 C C . PHE B 2 277 ? 6.607 7.393 -13.171 1.00 103.39 310 PHE B C 1
ATOM 4645 O O . PHE B 2 277 ? 6.389 8.473 -12.615 1.00 106.59 310 PHE B O 1
ATOM 4647 N N . SER B 2 278 ? 7.832 6.913 -13.362 1.00 101.48 311 SER B N 1
ATOM 4648 C CA . SER B 2 278 ? 9.013 7.600 -12.858 1.00 102.37 311 SER B CA 1
ATOM 4649 C C . SER B 2 278 ? 9.533 8.669 -13.811 1.00 107.13 311 SER B C 1
ATOM 4650 O O . SER B 2 278 ? 10.588 9.254 -13.546 1.00 106.38 311 SER B O 1
ATOM 4652 N N . TYR B 2 279 ? 8.821 8.944 -14.903 1.00 111.75 312 TYR B N 1
ATOM 4653 C CA . TYR B 2 279 ? 9.282 9.905 -15.894 1.00 112.79 312 TYR B CA 1
ATOM 4654 C C . TYR B 2 279 ? 8.099 10.672 -16.465 1.00 108.50 312 TYR B C 1
ATOM 4655 O O . TYR B 2 279 ? 6.942 10.257 -16.350 1.00 104.07 312 TYR B O 1
ATOM 4657 N N . ILE B 2 280 ? 8.410 11.804 -17.077 1.00 107.99 313 ILE B N 1
ATOM 4658 C CA . ILE B 2 280 ? 7.448 12.623 -17.812 1.00 106.74 313 ILE B CA 1
ATOM 4659 C C . ILE B 2 280 ? 7.733 12.451 -19.298 1.00 101.11 313 ILE B C 1
ATOM 4660 O O . ILE B 2 280 ? 8.898 12.531 -19.705 1.00 97.70 313 ILE B O 1
ATOM 4665 N N . PRO B 2 281 ? 6.720 12.203 -20.128 1.00 98.44 314 PRO B N 1
ATOM 4666 C CA . PRO B 2 281 ? 6.970 11.957 -21.559 1.00 93.07 314 PRO B CA 1
ATOM 4667 C C . PRO B 2 281 ? 7.687 13.126 -22.213 1.00 93.58 314 PRO B C 1
ATOM 4668 O O . PRO B 2 281 ? 7.190 14.255 -22.227 1.00 96.80 314 PRO B O 1
ATOM 4672 N N . GLU B 2 282 ? 8.873 12.849 -22.750 1.00 96.14 315 GLU B N 1
ATOM 4673 C CA . GLU B 2 282 ? 9.626 13.871 -23.462 1.00 90.50 315 GLU B CA 1
ATOM 4674 C C . GLU B 2 282 ? 8.874 14.297 -24.715 1.00 88.25 315 GLU B C 1
ATOM 4675 O O . GLU B 2 282 ? 8.198 13.489 -25.359 1.00 84.65 315 GLU B O 1
ATOM 4677 N N . ALA B 2 283 ? 8.987 15.577 -25.053 1.00 83.97 316 ALA B N 1
ATOM 4678 C CA . ALA B 2 283 ? 8.306 16.088 -26.231 1.00 80.70 316 ALA B CA 1
ATOM 4679 C C . ALA B 2 283 ? 8.845 15.422 -27.491 1.00 78.73 316 ALA B C 1
ATOM 4680 O O . ALA B 2 283 ? 10.000 14.990 -27.550 1.00 75.05 316 ALA B O 1
ATOM 4682 N N . LYS B 2 284 ? 7.985 15.334 -28.502 1.00 81.14 317 LYS B N 1
ATOM 4683 C CA . LYS B 2 284 ? 8.377 14.773 -29.784 1.00 77.29 317 LYS B CA 1
ATOM 4684 C C . LYS B 2 284 ? 9.548 15.560 -30.372 1.00 77.46 317 LYS B C 1
ATOM 4685 O O . LYS B 2 284 ? 9.768 16.735 -30.059 1.00 67.14 317 LYS B O 1
ATOM 4691 N N . ALA B 2 285 ? 10.318 14.884 -31.226 1.00 80.07 318 ALA B N 1
ATOM 4692 C CA . ALA B 2 285 ? 11.489 15.510 -31.829 1.00 76.07 318 ALA B CA 1
ATOM 4693 C C . ALA B 2 285 ? 11.087 16.656 -32.752 1.00 81.78 318 ALA B C 1
ATOM 4694 O O . ALA B 2 285 ? 11.430 17.820 -32.505 1.00 74.24 318 ALA B O 1
ATOM 4696 N N . SER B 2 286 ? 10.346 16.349 -33.817 1.00 68.82 319 SER B N 1
ATOM 4697 C CA . SER B 2 286 ? 9.989 17.353 -34.807 1.00 61.56 319 SER B CA 1
ATOM 4698 C C . SER B 2 286 ? 8.681 16.965 -35.481 1.00 64.43 319 SER B C 1
ATOM 4699 O O . SER B 2 286 ? 8.274 15.801 -35.470 1.00 72.14 319 SER B O 1
ATOM 4702 N N . CYS B 2 287 ? 8.020 17.966 -36.068 1.00 69.11 320 CYS B N 1
ATOM 4703 C CA . CYS B 2 287 ? 6.821 17.715 -36.862 1.00 67.53 320 CYS B CA 1
ATOM 4704 C C . CYS B 2 287 ? 7.151 17.185 -38.251 1.00 65.29 320 CYS B C 1
ATOM 4705 O O . CYS B 2 287 ? 6.345 16.452 -38.838 1.00 58.11 320 CYS B O 1
ATOM 4708 N N . TYR B 2 288 ? 8.314 17.542 -38.790 1.00 58.99 321 TYR B N 1
ATOM 4709 C CA . TYR B 2 288 ? 8.683 17.227 -40.159 1.00 69.28 321 TYR B CA 1
ATOM 4710 C C . TYR B 2 288 ? 9.948 16.380 -40.183 1.00 75.21 321 TYR B C 1
ATOM 4711 O O . TYR B 2 288 ? 10.751 16.400 -39.246 1.00 83.53 321 TYR B O 1
ATOM 4720 N N . GLY B 2 289 ? 10.121 15.628 -41.274 1.00 74.93 322 GLY B N 1
ATOM 4721 C CA . GLY B 2 289 ? 11.374 14.960 -41.585 1.00 85.46 322 GLY B CA 1
ATOM 4722 C C . GLY B 2 289 ? 11.286 13.446 -41.634 1.00 95.34 322 GLY B C 1
ATOM 4723 O O . GLY B 2 289 ? 12.073 12.811 -42.346 1.00 97.24 322 GLY B O 1
ATOM 4724 N N . GLN B 2 290 ? 10.361 12.853 -40.886 1.00 92.89 323 GLN B N 1
ATOM 4725 C CA . GLN B 2 290 ? 10.298 11.393 -40.811 1.00 96.91 323 GLN B CA 1
ATOM 4726 C C . GLN B 2 290 ? 8.887 10.877 -40.558 1.00 101.26 323 GLN B C 1
ATOM 4727 O O . GLN B 2 290 ? 8.670 9.666 -40.473 1.00 99.54 323 GLN B O 1
ATOM 4729 N N . THR B 2 296 ? 6.142 7.213 -31.246 1.00 103.30 329 THR B N 1
ATOM 4730 C CA . THR B 2 296 ? 4.923 7.212 -30.444 1.00 108.41 329 THR B CA 1
ATOM 4731 C C . THR B 2 296 ? 5.249 7.124 -28.953 1.00 112.94 329 THR B C 1
ATOM 4732 O O . THR B 2 296 ? 6.244 6.510 -28.567 1.00 118.97 329 THR B O 1
ATOM 4736 N N . PRO B 2 297 ? 4.420 7.743 -28.118 1.00 97.62 330 PRO B N 1
ATOM 4737 C CA . PRO B 2 297 ? 4.652 7.687 -26.674 1.00 99.89 330 PRO B CA 1
ATOM 4738 C C . PRO B 2 297 ? 4.063 6.431 -26.055 1.00 107.19 330 PRO B C 1
ATOM 4739 O O . PRO B 2 297 ? 3.043 5.901 -26.503 1.00 106.18 330 PRO B O 1
ATOM 4743 N N . LEU B 2 298 ? 4.733 5.953 -25.004 1.00 107.12 331 LEU B N 1
ATOM 4744 C CA . LEU B 2 298 ? 4.241 4.786 -24.280 1.00 102.37 331 LEU B CA 1
ATOM 4745 C C . LEU B 2 298 ? 3.130 5.165 -23.308 1.00 99.57 331 LEU B C 1
ATOM 4746 O O . LEU B 2 298 ? 2.166 4.410 -23.138 1.00 95.56 331 LEU B O 1
ATOM 4748 N N . HIS B 2 299 ? 3.246 6.327 -22.669 1.00 98.15 332 HIS B N 1
ATOM 4749 C CA . HIS B 2 299 ? 2.243 6.811 -21.732 1.00 103.54 332 HIS B CA 1
ATOM 4750 C C . HIS B 2 299 ? 2.022 8.297 -21.959 1.00 94.46 332 HIS B C 1
ATOM 4751 O O . HIS B 2 299 ? 2.967 9.034 -22.250 1.00 92.84 332 HIS B O 1
ATOM 4758 N N . THR B 2 300 ? 0.770 8.730 -21.828 1.00 96.70 333 THR B N 1
ATOM 4759 C CA . THR B 2 300 ? 0.407 10.134 -21.952 1.00 96.72 333 THR B CA 1
ATOM 4760 C C . THR B 2 300 ? -0.397 10.556 -20.730 1.00 96.39 333 THR B C 1
ATOM 4761 O O . THR B 2 300 ? -0.773 9.736 -19.885 1.00 87.80 333 THR B O 1
ATOM 4765 N N . LEU B 2 301 ? -0.662 11.859 -20.647 1.00 93.77 334 LEU B N 1
ATOM 4766 C CA . LEU B 2 301 ? -1.423 12.437 -19.549 1.00 85.83 334 LEU B CA 1
ATOM 4767 C C . LEU B 2 301 ? -2.929 12.308 -19.742 1.00 81.52 334 LEU B C 1
ATOM 4768 O O . LEU B 2 301 ? -3.686 12.987 -19.041 1.00 87.70 334 LEU B O 1
ATOM 4773 N N . HIS B 2 302 ? -3.373 11.454 -20.667 1.00 77.35 335 HIS B N 1
ATOM 4774 C CA . HIS B 2 302 ? -4.797 11.365 -20.980 1.00 78.29 335 HIS B CA 1
ATOM 4775 C C . HIS B 2 302 ? -5.604 10.947 -19.756 1.00 79.01 335 HIS B C 1
ATOM 4776 O O . HIS B 2 302 ? -6.609 11.581 -19.414 1.00 85.09 335 HIS B O 1
ATOM 4783 N N . GLN B 2 303 ? -5.176 9.885 -19.077 1.00 83.64 336 GLN B N 1
ATOM 4784 C CA . GLN B 2 303 ? -5.897 9.404 -17.907 1.00 78.69 336 GLN B CA 1
ATOM 4785 C C . GLN B 2 303 ? -5.648 10.247 -16.663 1.00 81.83 336 GLN B C 1
ATOM 4786 O O . GLN B 2 303 ? -6.324 10.037 -15.651 1.00 89.96 336 GLN B O 1
ATOM 4788 N N . PHE B 2 304 ? -4.712 11.195 -16.711 1.00 77.23 337 PHE B N 1
ATOM 4789 C CA . PHE B 2 304 ? -4.359 11.980 -15.536 1.00 81.73 337 PHE B CA 1
ATOM 4790 C C . PHE B 2 304 ? -5.017 13.352 -15.492 1.00 87.60 337 PHE B C 1
ATOM 4791 O O . PHE B 2 304 ? -5.114 13.935 -14.406 1.00 90.98 337 PHE B O 1
ATOM 4799 N N . MET B 2 305 ? -5.466 13.883 -16.630 1.00 87.44 338 MET B N 1
ATOM 4800 C CA . MET B 2 305 ? -6.140 15.175 -16.671 1.00 83.16 338 MET B CA 1
ATOM 4801 C C . MET B 2 305 ? -7.628 15.053 -16.970 1.00 75.02 338 MET B C 1
ATOM 4802 O O . MET B 2 305 ? -8.293 16.071 -17.184 1.00 71.77 338 MET B O 1
ATOM 4807 N N . VAL B 2 306 ? -8.168 13.834 -16.989 1.00 81.08 339 VAL B N 1
ATOM 4808 C CA . VAL B 2 306 ? -9.608 13.669 -17.158 1.00 79.89 339 VAL B CA 1
ATOM 4809 C C . VAL B 2 306 ? -10.347 14.096 -15.894 1.00 75.12 339 VAL B C 1
ATOM 4810 O O . VAL B 2 306 ? -11.400 14.739 -15.965 1.00 68.36 339 VAL B O 1
ATOM 4812 N N . ASN B 2 307 ? -9.815 13.745 -14.721 1.00 87.21 340 ASN B N 1
ATOM 4813 C CA . ASN B 2 307 ? -10.359 14.179 -13.434 1.00 85.69 340 ASN B CA 1
ATOM 4814 C C . ASN B 2 307 ? -9.271 14.945 -12.689 1.00 86.68 340 ASN B C 1
ATOM 4815 O O . ASN B 2 307 ? -8.240 14.374 -12.317 1.00 89.90 340 ASN B O 1
ATOM 4820 N N . VAL B 2 308 ? -9.496 16.239 -12.485 1.00 83.33 341 VAL B N 1
ATOM 4821 C CA . VAL B 2 308 ? -8.536 17.099 -11.799 1.00 79.77 341 VAL B CA 1
ATOM 4822 C C . VAL B 2 308 ? -9.303 18.226 -11.124 1.00 84.93 341 VAL B C 1
ATOM 4823 O O . VAL B 2 308 ? -10.141 18.881 -11.750 1.00 84.42 341 VAL B O 1
ATOM 4827 N N . THR B 2 309 ? -9.027 18.440 -9.842 1.00 95.93 342 THR B N 1
ATOM 4828 C CA . THR B 2 309 ? -9.641 19.511 -9.072 1.00 95.45 342 THR B CA 1
ATOM 4829 C C . THR B 2 309 ? -8.593 20.576 -8.774 1.00 92.60 342 THR B C 1
ATOM 4830 O O . THR B 2 309 ? -7.450 20.256 -8.430 1.00 92.32 342 THR B O 1
ATOM 4834 N N . TRP B 2 310 ? -8.983 21.841 -8.919 1.00 86.21 343 TRP B N 1
ATOM 4835 C CA . TRP B 2 310 ? -8.069 22.963 -8.735 1.00 82.11 343 TRP B CA 1
ATOM 4836 C C . TRP B 2 310 ? -8.823 24.105 -8.075 1.00 92.53 343 TRP B C 1
ATOM 4837 O O . TRP B 2 310 ? -9.786 24.625 -8.649 1.00 90.95 343 TRP B O 1
ATOM 4848 N N . ASP B 2 311 ? -8.389 24.480 -6.869 1.00 97.14 344 ASP B N 1
ATOM 4849 C CA . ASP B 2 311 ? -8.962 25.602 -6.121 1.00 90.10 344 ASP B CA 1
ATOM 4850 C C . ASP B 2 311 ? -10.460 25.414 -5.882 1.00 84.40 344 ASP B C 1
ATOM 4851 O O . ASP B 2 311 ? -11.262 26.332 -6.063 1.00 85.83 344 ASP B O 1
ATOM 4856 N N . GLY B 2 312 ? -10.833 24.207 -5.464 1.00 81.83 345 GLY B N 1
ATOM 4857 C CA . GLY B 2 312 ? -12.219 23.924 -5.150 1.00 90.40 345 GLY B CA 1
ATOM 4858 C C . GLY B 2 312 ? -13.164 23.958 -6.328 1.00 100.75 345 GLY B C 1
ATOM 4859 O O . GLY B 2 312 ? -14.374 24.115 -6.136 1.00 94.59 345 GLY B O 1
ATOM 4860 N N . LYS B 2 313 ? -12.650 23.816 -7.546 1.00 103.20 346 LYS B N 1
ATOM 4861 C CA . LYS B 2 313 ? -13.460 23.831 -8.756 1.00 91.96 346 LYS B CA 1
ATOM 4862 C C . LYS B 2 313 ? -13.225 22.540 -9.524 1.00 84.91 346 LYS B C 1
ATOM 4863 O O . LYS B 2 313 ? -12.077 22.185 -9.811 1.00 90.32 346 LYS B O 1
ATOM 4865 N N . ASP B 2 314 ? -14.310 21.839 -9.848 1.00 84.66 347 ASP B N 1
ATOM 4866 C CA . ASP B 2 314 ? -14.224 20.595 -10.609 1.00 79.96 347 ASP B CA 1
ATOM 4867 C C . ASP B 2 314 ? -13.914 20.917 -12.068 1.00 83.39 347 ASP B C 1
ATOM 4868 O O . ASP B 2 314 ? -14.741 21.508 -12.771 1.00 85.73 347 ASP B O 1
ATOM 4873 N N . LEU B 2 315 ? -12.724 20.531 -12.528 1.00 75.23 348 LEU B N 1
ATOM 4874 C CA . LEU B 2 315 ? -12.298 20.764 -13.902 1.00 76.07 348 LEU B CA 1
ATOM 4875 C C . LEU B 2 315 ? -12.236 19.468 -14.706 1.00 75.25 348 LEU B C 1
ATOM 4876 O O . LEU B 2 315 ? -11.422 19.337 -15.623 1.00 73.09 348 LEU B O 1
ATOM 4881 N N . SER B 2 316 ? -13.094 18.508 -14.374 1.00 76.88 349 SER B N 1
ATOM 4882 C CA . SER B 2 316 ? -13.087 17.225 -15.061 1.00 69.06 349 SER B CA 1
ATOM 4883 C C . SER B 2 316 ? -13.575 17.376 -16.494 1.00 65.59 349 SER B C 1
ATOM 4884 O O . SER B 2 316 ? -14.377 18.256 -16.815 1.00 66.56 349 SER B O 1
ATOM 4887 N N . PHE B 2 317 ? -13.085 16.497 -17.360 1.00 65.31 350 PHE B N 1
ATOM 4888 C CA . PHE B 2 317 ? -13.487 16.469 -18.756 1.00 55.81 350 PHE B CA 1
ATOM 4889 C C . PHE B 2 317 ? -14.193 15.158 -19.067 1.00 57.60 350 PHE B C 1
ATOM 4890 O O . PHE B 2 317 ? -13.917 14.124 -18.451 1.00 74.16 350 PHE B O 1
ATOM 4898 N N . THR B 2 318 ? -15.109 15.208 -20.028 1.00 58.74 351 THR B N 1
ATOM 4899 C CA . THR B 2 318 ? -15.716 13.994 -20.545 1.00 61.94 351 THR B CA 1
ATOM 4900 C C . THR B 2 318 ? -14.821 13.377 -21.617 1.00 62.83 351 THR B C 1
ATOM 4901 O O . THR B 2 318 ? -13.907 14.016 -22.146 1.00 59.24 351 THR B O 1
ATOM 4905 N N . GLU B 2 319 ? -15.093 12.109 -21.933 1.00 61.65 352 GLU B N 1
ATOM 4906 C CA . GLU B 2 319 ? -14.351 11.448 -22.999 1.00 60.81 352 GLU B CA 1
ATOM 4907 C C . GLU B 2 319 ? -14.581 12.116 -24.348 1.00 62.34 352 GLU B C 1
ATOM 4908 O O . GLU B 2 319 ? -13.749 11.971 -25.250 1.00 59.98 352 GLU B O 1
ATOM 4910 N N . GLU B 2 320 ? -15.684 12.854 -24.501 1.00 57.63 353 GLU B N 1
ATOM 4911 C CA . GLU B 2 320 ? -15.952 13.561 -25.747 1.00 61.79 353 GLU B CA 1
ATOM 4912 C C . GLU B 2 320 ? -15.160 14.859 -25.874 1.00 58.91 353 GLU B C 1
ATOM 4913 O O . GLU B 2 320 ? -14.991 15.357 -26.993 1.00 56.38 353 GLU B O 1
ATOM 4915 N N . GLY B 2 321 ? -14.672 15.419 -24.767 1.00 54.35 354 GLY B N 1
ATOM 4916 C CA . GLY B 2 321 ? -13.786 16.564 -24.850 1.00 51.54 354 GLY B CA 1
ATOM 4917 C C . GLY B 2 321 ? -14.172 17.769 -24.015 1.00 54.21 354 GLY B C 1
ATOM 4918 O O . GLY B 2 321 ? -13.301 18.552 -23.626 1.00 54.16 354 GLY B O 1
ATOM 4919 N N . TYR B 2 322 ? -15.463 17.937 -23.737 1.00 57.36 355 TYR B N 1
ATOM 4920 C CA . TYR B 2 322 ? -15.949 19.115 -23.034 1.00 49.82 355 TYR B CA 1
ATOM 4921 C C . TYR B 2 322 ? -15.900 18.910 -21.523 1.00 57.18 355 TYR B C 1
ATOM 4922 O O . TYR B 2 322 ? -15.577 17.832 -21.022 1.00 60.82 355 TYR B O 1
ATOM 4931 N N . GLN B 2 323 ? -16.229 19.974 -20.794 1.00 60.13 356 GLN B N 1
ATOM 4932 C CA . GLN B 2 323 ? -16.189 19.951 -19.339 1.00 58.19 356 GLN B CA 1
ATOM 4933 C C . GLN B 2 323 ? -17.428 19.274 -18.763 1.00 61.75 356 GLN B C 1
ATOM 4934 O O . GLN B 2 323 ? -18.499 19.267 -19.374 1.00 67.27 356 GLN B O 1
ATOM 4940 N N . VAL B 2 324 ? -17.269 18.700 -17.568 1.00 63.93 357 VAL B N 1
ATOM 4941 C CA . VAL B 2 324 ? -18.402 18.087 -16.878 1.00 66.51 357 VAL B CA 1
ATOM 4942 C C . VAL B 2 324 ? -19.206 19.138 -16.122 1.00 67.71 357 VAL B C 1
ATOM 4943 O O . VAL B 2 324 ? -20.437 19.058 -16.044 1.00 60.16 357 VAL B O 1
ATOM 4947 N N . HIS B 2 325 ? -18.528 20.136 -15.551 1.00 68.86 358 HIS B N 1
ATOM 4948 C CA . HIS B 2 325 ? -19.165 21.221 -14.809 1.00 66.73 358 HIS B CA 1
ATOM 4949 C C . HIS B 2 325 ? -18.724 22.554 -15.403 1.00 60.60 358 HIS B C 1
ATOM 4950 O O . HIS B 2 325 ? -17.952 23.298 -14.785 1.00 63.45 358 HIS B O 1
ATOM 4957 N N . PRO B 2 326 ? -19.197 22.886 -16.599 1.00 62.21 359 PRO B N 1
ATOM 4958 C CA . PRO B 2 326 ? -18.823 24.160 -17.215 1.00 61.78 359 PRO B CA 1
ATOM 4959 C C . PRO B 2 326 ? -19.590 25.327 -16.609 1.00 66.99 359 PRO B C 1
ATOM 4960 O O . PRO B 2 326 ? -20.650 25.169 -16.000 1.00 64.23 359 PRO B O 1
ATOM 4964 N N . ARG B 2 327 ? -19.026 26.524 -16.799 1.00 64.07 360 ARG B N 1
ATOM 4965 C CA . ARG B 2 327 ? -19.609 27.753 -16.260 1.00 63.89 360 ARG B CA 1
ATOM 4966 C C . ARG B 2 327 ? -20.608 28.312 -17.267 1.00 65.55 360 ARG B C 1
ATOM 4967 O O . ARG B 2 327 ? -20.312 29.209 -18.060 1.00 72.44 360 ARG B O 1
ATOM 4975 N N . LEU B 2 328 ? -21.820 27.764 -17.231 1.00 64.03 361 LEU B N 1
ATOM 4976 C CA . LEU B 2 328 ? -22.890 28.315 -18.047 1.00 65.61 361 LEU B CA 1
ATOM 4977 C C . LEU B 2 328 ? -23.354 29.648 -17.476 1.00 71.34 361 LEU B C 1
ATOM 4978 O O . LEU B 2 328 ? -23.355 29.867 -16.262 1.00 71.28 361 LEU B O 1
ATOM 4983 N N . VAL B 2 329 ? -23.747 30.545 -18.373 1.00 74.52 362 VAL B N 1
ATOM 4984 C CA . VAL B 2 329 ? -24.208 31.878 -18.001 1.00 68.34 362 VAL B CA 1
ATOM 4985 C C . VAL B 2 329 ? -25.311 32.279 -18.968 1.00 69.04 362 VAL B C 1
ATOM 4986 O O . VAL B 2 329 ? -25.165 32.125 -20.184 1.00 73.75 362 VAL B O 1
ATOM 4990 N N . VAL B 2 330 ? -26.422 32.769 -18.432 1.00 63.74 363 VAL B N 1
ATOM 4991 C CA . VAL B 2 330 ? -27.504 33.298 -19.252 1.00 61.70 363 VAL B CA 1
ATOM 4992 C C . VAL B 2 330 ? -27.232 34.776 -19.495 1.00 65.84 363 VAL B C 1
ATOM 4993 O O . VAL B 2 330 ? -27.038 35.543 -18.546 1.00 67.61 363 VAL B O 1
ATOM 4997 N N . ILE B 2 331 ? -27.206 35.173 -20.764 1.00 57.91 364 ILE B N 1
ATOM 4998 C CA . ILE B 2 331 ? -26.901 36.543 -21.150 1.00 56.25 364 ILE B CA 1
ATOM 4999 C C . ILE B 2 331 ? -28.055 37.094 -21.972 1.00 60.61 364 ILE B C 1
ATOM 5000 O O . ILE B 2 331 ? -28.761 36.354 -22.666 1.00 59.25 364 ILE B O 1
ATOM 5005 N N . VAL B 2 332 ? -28.245 38.409 -21.885 1.00 61.35 365 VAL B N 1
ATOM 5006 C CA . VAL B 2 332 ? -29.271 39.106 -22.646 1.00 61.44 365 VAL B CA 1
ATOM 5007 C C . VAL B 2 332 ? -28.619 40.238 -23.424 1.00 61.60 365 VAL B C 1
ATOM 5008 O O . VAL B 2 332 ? -27.574 40.767 -23.035 1.00 60.52 365 VAL B O 1
ATOM 5012 N N . LEU B 2 333 ? -29.250 40.608 -24.531 1.00 61.57 366 LEU B N 1
ATOM 5013 C CA . LEU B 2 333 ? -28.771 41.675 -25.401 1.00 66.34 366 LEU B CA 1
ATOM 5014 C C . LEU B 2 333 ? -29.662 42.893 -25.193 1.00 65.65 366 LEU B C 1
ATOM 5015 O O . LEU B 2 333 ? -30.832 42.889 -25.595 1.00 65.99 366 LEU B O 1
ATOM 5020 N N . ASN B 2 334 ? -29.114 43.930 -24.567 1.00 69.82 367 ASN B N 1
ATOM 5021 C CA . ASN B 2 334 ? -29.872 45.142 -24.302 1.00 80.11 367 ASN B CA 1
ATOM 5022 C C . ASN B 2 334 ? -29.817 46.090 -25.500 1.00 80.94 367 ASN B C 1
ATOM 5023 O O . ASN B 2 334 ? -29.093 45.869 -26.473 1.00 78.19 367 ASN B O 1
ATOM 5028 N N . LYS B 2 335 ? -30.600 47.169 -25.411 1.00 89.54 368 LYS B N 1
ATOM 5029 C CA . LYS B 2 335 ? -30.678 48.133 -26.503 1.00 88.83 368 LYS B CA 1
ATOM 5030 C C . LYS B 2 335 ? -29.349 48.837 -26.753 1.00 88.38 368 LYS B C 1
ATOM 5031 O O . LYS B 2 335 ? -29.141 49.370 -27.848 1.00 86.29 368 LYS B O 1
ATOM 5033 N N . ASP B 2 336 ? -28.448 48.849 -25.770 1.00 86.35 369 ASP B N 1
ATOM 5034 C CA . ASP B 2 336 ? -27.118 49.423 -25.936 1.00 87.40 369 ASP B CA 1
ATOM 5035 C C . ASP B 2 336 ? -26.161 48.497 -26.682 1.00 83.96 369 ASP B C 1
ATOM 5036 O O . ASP B 2 336 ? -24.964 48.801 -26.757 1.00 77.82 369 ASP B O 1
ATOM 5038 N N . ARG B 2 337 ? -26.663 47.384 -27.223 1.00 79.10 370 ARG B N 1
ATOM 5039 C CA . ARG B 2 337 ? -25.868 46.437 -28.007 1.00 83.22 370 ARG B CA 1
ATOM 5040 C C . ARG B 2 337 ? -24.713 45.863 -27.186 1.00 85.77 370 ARG B C 1
ATOM 5041 O O . ARG B 2 337 ? -23.570 45.783 -27.642 1.00 85.45 370 ARG B O 1
ATOM 5049 N N . GLU B 2 338 ? -25.027 45.459 -25.958 1.00 78.19 371 GLU B N 1
ATOM 5050 C CA . GLU B 2 338 ? -24.081 44.806 -25.066 1.00 76.17 371 GLU B CA 1
ATOM 5051 C C . GLU B 2 338 ? -24.751 43.584 -24.459 1.00 72.11 371 GLU B C 1
ATOM 5052 O O . GLU B 2 338 ? -25.946 43.613 -24.154 1.00 76.20 371 GLU B O 1
ATOM 5058 N N . TRP B 2 339 ? -23.986 42.511 -24.291 1.00 73.40 372 TRP B N 1
ATOM 5059 C CA . TRP B 2 339 ? -24.494 41.343 -23.586 1.00 66.22 372 TRP B CA 1
ATOM 5060 C C . TRP B 2 339 ? -24.430 41.594 -22.088 1.00 67.13 372 TRP B C 1
ATOM 5061 O O . TRP B 2 339 ? -23.380 41.971 -21.558 1.00 64.09 372 TRP B O 1
ATOM 5072 N N . GLU B 2 340 ? -25.555 41.402 -21.409 1.00 69.50 373 GLU B N 1
ATOM 5073 C CA . GLU B 2 340 ? -25.646 41.601 -19.969 1.00 69.97 373 GLU B CA 1
ATOM 5074 C C . GLU B 2 340 ? -25.811 40.243 -19.299 1.00 67.71 373 GLU B C 1
ATOM 5075 O O . GLU B 2 340 ? -26.754 39.504 -19.605 1.00 64.57 373 GLU B O 1
ATOM 5077 N N . LYS B 2 341 ? -24.885 39.912 -18.403 1.00 62.53 374 LYS B N 1
ATOM 5078 C CA . LYS B 2 341 ? -25.003 38.686 -17.628 1.00 67.57 374 LYS B CA 1
ATOM 5079 C C . LYS B 2 341 ? -26.216 38.787 -16.715 1.00 65.74 374 LYS B C 1
ATOM 5080 O O . LYS B 2 341 ? -26.237 39.597 -15.784 1.00 71.19 374 LYS B O 1
ATOM 5086 N N . VAL B 2 342 ? -27.238 37.984 -16.989 1.00 65.64 375 VAL B N 1
ATOM 5087 C CA . VAL B 2 342 ? -28.484 38.043 -16.240 1.00 68.82 375 VAL B CA 1
ATOM 5088 C C . VAL B 2 342 ? -28.704 36.811 -15.370 1.00 67.81 375 VAL B C 1
ATOM 5089 O O . VAL B 2 342 ? -29.560 36.853 -14.473 1.00 79.08 375 VAL B O 1
ATOM 5093 N N . GLY B 2 343 ? -27.967 35.728 -15.591 1.00 74.99 376 GLY B N 1
ATOM 5094 C CA . GLY B 2 343 ? -28.149 34.529 -14.796 1.00 74.90 376 GLY B CA 1
ATOM 5095 C C . GLY B 2 343 ? -26.891 33.693 -14.787 1.00 73.39 376 GLY B C 1
ATOM 5096 O O . GLY B 2 343 ? -25.966 33.902 -15.574 1.00 77.72 376 GLY B O 1
ATOM 5097 N N . LYS B 2 344 ? -26.874 32.732 -13.868 1.00 75.68 377 LYS B N 1
ATOM 5098 C CA . LYS B 2 344 ? -25.771 31.794 -13.722 1.00 71.67 377 LYS B CA 1
ATOM 5099 C C . LYS B 2 344 ? -26.343 30.440 -13.340 1.00 79.52 377 LYS B C 1
ATOM 5100 O O . LYS B 2 344 ? -27.198 30.350 -12.456 1.00 85.37 377 LYS B O 1
ATOM 5106 N N . TRP B 2 345 ? -25.883 29.394 -14.017 1.00 82.22 378 TRP B N 1
ATOM 5107 C CA . TRP B 2 345 ? -26.304 28.037 -13.712 1.00 84.65 378 TRP B CA 1
ATOM 5108 C C . TRP B 2 345 ? -25.272 27.275 -12.891 1.00 90.41 378 TRP B C 1
ATOM 5109 O O . TRP B 2 345 ? -25.611 26.249 -12.296 1.00 101.75 378 TRP B O 1
ATOM 5120 N N . GLU B 2 346 ? -24.049 27.794 -12.788 1.00 92.73 379 GLU B N 1
ATOM 5121 C CA . GLU B 2 346 ? -22.887 26.977 -12.450 1.00 107.52 379 GLU B CA 1
ATOM 5122 C C . GLU B 2 346 ? -22.934 26.364 -11.053 1.00 122.99 379 GLU B C 1
ATOM 5123 O O . GLU B 2 346 ? -22.241 25.368 -10.815 1.00 131.87 379 GLU B O 1
ATOM 5125 N N . ASN B 2 347 ? -23.718 26.911 -10.129 1.00 113.05 380 ASN B N 1
ATOM 5126 C CA . ASN B 2 347 ? -23.636 26.525 -8.724 1.00 119.56 380 ASN B CA 1
ATOM 5127 C C . ASN B 2 347 ? -24.685 25.470 -8.381 1.00 124.34 380 ASN B C 1
ATOM 5128 O O . ASN B 2 347 ? -25.886 25.692 -8.578 1.00 117.28 380 ASN B O 1
ATOM 5130 N N . GLN B 2 348 ? -24.219 24.327 -7.867 1.00 126.54 381 GLN B N 1
ATOM 5131 C CA . GLN B 2 348 ? -25.068 23.299 -7.256 1.00 124.71 381 GLN B CA 1
ATOM 5132 C C . GLN B 2 348 ? -26.216 22.872 -8.171 1.00 120.64 381 GLN B C 1
ATOM 5133 O O . GLN B 2 348 ? -27.332 22.613 -7.717 1.00 124.66 381 GLN B O 1
ATOM 5135 N N . THR B 2 349 ? -25.935 22.798 -9.474 1.00 111.75 382 THR B N 1
ATOM 5136 C CA . THR B 2 349 ? -26.869 22.259 -10.468 1.00 111.83 382 THR B CA 1
ATOM 5137 C C . THR B 2 349 ? -28.214 22.999 -10.427 1.00 103.78 382 THR B C 1
ATOM 5138 O O . THR B 2 349 ? -29.279 22.410 -10.231 1.00 98.41 382 THR B O 1
ATOM 5142 N N . LEU B 2 350 ? -28.148 24.315 -10.616 1.00 98.32 383 LEU B N 1
ATOM 5143 C CA . LEU B 2 350 ? -29.356 25.130 -10.588 1.00 91.85 383 LEU B CA 1
ATOM 5144 C C . LEU B 2 350 ? -29.075 26.482 -11.227 1.00 93.35 383 LEU B C 1
ATOM 5145 O O . LEU B 2 350 ? -27.963 27.008 -11.136 1.00 95.46 383 LEU B O 1
ATOM 5147 N N . SER B 2 351 ? -30.105 27.043 -11.859 1.00 87.47 384 SER B N 1
ATOM 5148 C CA . SER B 2 351 ? -30.024 28.338 -12.525 1.00 82.50 384 SER B CA 1
ATOM 5149 C C . SER B 2 351 ? -30.521 29.424 -11.579 1.00 82.60 384 SER B C 1
ATOM 5150 O O . SER B 2 351 ? -31.678 29.392 -11.145 1.00 81.56 384 SER B O 1
ATOM 5153 N N . LEU B 2 352 ? -29.650 30.382 -11.271 1.00 81.10 385 LEU B N 1
ATOM 5154 C CA . LEU B 2 352 ? -29.962 31.512 -10.398 1.00 79.61 385 LEU B CA 1
ATOM 5155 C C . LEU B 2 352 ? -30.073 32.763 -11.265 1.00 88.17 385 LEU B C 1
ATOM 5156 O O . LEU B 2 352 ? -29.060 33.379 -11.609 1.00 82.77 385 LEU B O 1
ATOM 5158 N N . ARG B 2 353 ? -31.304 33.141 -11.609 1.00 94.99 386 ARG B N 1
ATOM 5159 C CA . ARG B 2 353 ? -31.556 34.288 -12.468 1.00 97.14 386 ARG B CA 1
ATOM 5160 C C . ARG B 2 353 ? -31.828 35.537 -11.621 1.00 103.70 386 ARG B C 1
ATOM 5161 O O . ARG B 2 353 ? -31.554 35.572 -10.417 1.00 103.59 386 ARG B O 1
ATOM 5169 N N . HIS B 2 354 ? -32.355 36.583 -12.269 1.00 104.65 387 HIS B N 1
ATOM 5170 C CA . HIS B 2 354 ? -32.739 37.845 -11.628 1.00 106.77 387 HIS B CA 1
ATOM 5171 C C . HIS B 2 354 ? -31.539 38.608 -11.072 1.00 109.67 387 HIS B C 1
ATOM 5172 O O . HIS B 2 354 ? -31.659 39.322 -10.072 1.00 115.01 387 HIS B O 1
ATOM 5174 N N . ALA B 2 355 ? -30.384 38.482 -11.717 1.00 100.12 388 ALA B N 1
ATOM 5175 C CA . ALA B 2 355 ? -29.190 39.214 -11.307 1.00 101.64 388 ALA B CA 1
ATOM 5176 C C . ALA B 2 355 ? -29.370 40.716 -11.512 1.00 112.43 388 ALA B C 1
ATOM 5177 O O . ALA B 2 355 ? -28.566 41.366 -12.183 1.00 109.14 388 ALA B O 1
ATOM 5179 N N . GLU C 3 1 ? 7.712 36.600 -48.668 1.00 62.53 1 GLU H N 1
ATOM 5180 C CA . GLU C 3 1 ? 7.245 35.311 -48.171 1.00 69.29 1 GLU H CA 1
ATOM 5181 C C . GLU C 3 1 ? 8.154 34.159 -48.620 1.00 62.88 1 GLU H C 1
ATOM 5182 O O . GLU C 3 1 ? 9.095 33.794 -47.911 1.00 56.97 1 GLU H O 1
ATOM 5184 N N . VAL C 3 2 ? 7.863 33.589 -49.789 1.00 54.22 2 VAL H N 1
ATOM 5185 C CA . VAL C 3 2 ? 8.645 32.476 -50.325 1.00 58.27 2 VAL H CA 1
ATOM 5186 C C . VAL C 3 2 ? 9.845 33.033 -51.081 1.00 60.17 2 VAL H C 1
ATOM 5187 O O . VAL C 3 2 ? 9.690 33.811 -52.028 1.00 62.97 2 VAL H O 1
ATOM 5191 N N . LYS C 3 3 ? 11.046 32.629 -50.669 1.00 50.12 3 LYS H N 1
ATOM 5192 C CA . LYS C 3 3 ? 12.266 33.186 -51.234 1.00 55.90 3 LYS H CA 1
ATOM 5193 C C . LYS C 3 3 ? 13.353 32.120 -51.267 1.00 57.13 3 LYS H C 1
ATOM 5194 O O . LYS C 3 3 ? 13.316 31.137 -50.521 1.00 44.54 3 LYS H O 1
ATOM 5196 N N . LEU C 3 4 ? 14.324 32.334 -52.155 1.00 57.49 4 LEU H N 1
ATOM 5197 C CA . LEU C 3 4 ? 15.516 31.495 -52.257 1.00 42.69 4 LEU H CA 1
ATOM 5198 C C . LEU C 3 4 ? 16.709 32.424 -52.417 1.00 49.03 4 LEU H C 1
ATOM 5199 O O . LEU C 3 4 ? 16.865 33.050 -53.469 1.00 57.06 4 LEU H O 1
ATOM 5204 N N . VAL C 3 5 ? 17.543 32.525 -51.386 1.00 48.40 5 VAL H N 1
ATOM 5205 C CA . VAL C 3 5 ? 18.702 33.410 -51.401 1.00 52.51 5 VAL H CA 1
ATOM 5206 C C . VAL C 3 5 ? 19.959 32.554 -51.422 1.00 54.32 5 VAL H C 1
ATOM 5207 O O . VAL C 3 5 ? 20.227 31.809 -50.471 1.00 57.52 5 VAL H O 1
ATOM 5211 N N . GLU C 3 6 ? 20.734 32.671 -52.497 1.00 47.79 6 GLU H N 1
ATOM 5212 C CA . GLU C 3 6 ? 21.956 31.899 -52.652 1.00 49.95 6 GLU H CA 1
ATOM 5213 C C . GLU C 3 6 ? 23.161 32.677 -52.134 1.00 55.04 6 GLU H C 1
ATOM 5214 O O . GLU C 3 6 ? 23.106 33.888 -51.904 1.00 50.57 6 GLU H O 1
ATOM 5220 N N . SER C 3 7 ? 24.269 31.961 -51.961 1.00 55.80 7 SER H N 1
ATOM 5221 C CA . SER C 3 7 ? 25.494 32.587 -51.497 1.00 51.84 7 SER H CA 1
ATOM 5222 C C . SER C 3 7 ? 26.088 33.471 -52.593 1.00 58.95 7 SER H C 1
ATOM 5223 O O . SER C 3 7 ? 25.670 33.444 -53.756 1.00 57.35 7 SER H O 1
ATOM 5226 N N . GLY C 3 8 ? 27.082 34.265 -52.206 1.00 61.64 8 GLY H N 1
ATOM 5227 C CA . GLY C 3 8 ? 27.667 35.239 -53.095 1.00 58.71 8 GLY H CA 1
ATOM 5228 C C . GLY C 3 8 ? 28.552 34.619 -54.155 1.00 59.22 8 GLY H C 1
ATOM 5229 O O . GLY C 3 8 ? 28.816 33.412 -54.151 1.00 54.00 8 GLY H O 1
ATOM 5230 N N . PRO C 3 9 ? 29.030 35.445 -55.087 1.00 62.58 9 PRO H N 1
ATOM 5231 C CA . PRO C 3 9 ? 29.897 34.934 -56.155 1.00 59.39 9 PRO H CA 1
ATOM 5232 C C . PRO C 3 9 ? 31.262 34.521 -55.630 1.00 61.39 9 PRO H C 1
ATOM 5233 O O . PRO C 3 9 ? 31.774 35.068 -54.650 1.00 68.02 9 PRO H O 1
ATOM 5237 N N . GLU C 3 10 ? 31.854 33.540 -56.306 1.00 62.78 10 GLU H N 1
ATOM 5238 C CA . GLU C 3 10 ? 33.091 32.917 -55.869 1.00 70.54 10 GLU H CA 1
ATOM 5239 C C . GLU C 3 10 ? 34.154 33.016 -56.957 1.00 72.60 10 GLU H C 1
ATOM 5240 O O . GLU C 3 10 ? 33.854 33.158 -58.146 1.00 67.97 10 GLU H O 1
ATOM 5246 N N . LEU C 3 11 ? 35.411 32.935 -56.527 1.00 70.46 11 LEU H N 1
ATOM 5247 C CA . LEU C 3 11 ? 36.555 32.911 -57.431 1.00 70.23 11 LEU H CA 1
ATOM 5248 C C . LEU C 3 11 ? 37.508 31.832 -56.944 1.00 67.87 11 LEU H C 1
ATOM 5249 O O . LEU C 3 11 ? 38.028 31.923 -55.828 1.00 75.19 11 LEU H O 1
ATOM 5254 N N . LYS C 3 12 ? 37.724 30.806 -57.765 1.00 58.97 12 LYS H N 1
ATOM 5255 C CA . LYS C 3 12 ? 38.573 29.685 -57.390 1.00 69.52 12 LYS H CA 1
ATOM 5256 C C . LYS C 3 12 ? 39.480 29.311 -58.554 1.00 73.68 12 LYS H C 1
ATOM 5257 O O . LYS C 3 12 ? 39.095 29.418 -59.721 1.00 69.10 12 LYS H O 1
ATOM 5263 N N . LYS C 3 13 ? 40.692 28.872 -58.224 1.00 83.31 13 LYS H N 1
ATOM 5264 C CA . LYS C 3 13 ? 41.634 28.414 -59.231 1.00 82.52 13 LYS H CA 1
ATOM 5265 C C . LYS C 3 13 ? 41.282 26.995 -59.670 1.00 78.10 13 LYS H C 1
ATOM 5266 O O . LYS C 3 13 ? 40.625 26.254 -58.933 1.00 74.84 13 LYS H O 1
ATOM 5268 N N . PRO C 3 14 ? 41.690 26.598 -60.875 1.00 74.63 14 PRO H N 1
ATOM 5269 C CA . PRO C 3 14 ? 41.364 25.246 -61.350 1.00 78.88 14 PRO H CA 1
ATOM 5270 C C . PRO C 3 14 ? 41.900 24.179 -60.407 1.00 80.00 14 PRO H C 1
ATOM 5271 O O . PRO C 3 14 ? 43.076 24.184 -60.036 1.00 82.92 14 PRO H O 1
ATOM 5275 N N . GLY C 3 15 ? 41.016 23.270 -60.006 1.00 79.48 15 GLY H N 1
ATOM 5276 C CA . GLY C 3 15 ? 41.379 22.156 -59.157 1.00 73.55 15 GLY H CA 1
ATOM 5277 C C . GLY C 3 15 ? 40.940 22.250 -57.711 1.00 82.83 15 GLY H C 1
ATOM 5278 O O . GLY C 3 15 ? 41.320 21.383 -56.914 1.00 90.82 15 GLY H O 1
ATOM 5279 N N . GLU C 3 16 ? 40.155 23.256 -57.341 1.00 81.70 16 GLU H N 1
ATOM 5280 C CA . GLU C 3 16 ? 39.742 23.431 -55.959 1.00 81.81 16 GLU H CA 1
ATOM 5281 C C . GLU C 3 16 ? 38.333 22.868 -55.757 1.00 85.40 16 GLU H C 1
ATOM 5282 O O . GLU C 3 16 ? 37.832 22.089 -56.576 1.00 78.04 16 GLU H O 1
ATOM 5288 N N . THR C 3 17 ? 37.685 23.264 -54.663 1.00 82.21 17 THR H N 1
ATOM 5289 C CA . THR C 3 17 ? 36.333 22.835 -54.342 1.00 78.81 17 THR H CA 1
ATOM 5290 C C . THR C 3 17 ? 35.568 24.022 -53.775 1.00 77.23 17 THR H C 1
ATOM 5291 O O . THR C 3 17 ? 36.117 24.815 -53.005 1.00 80.58 17 THR H O 1
ATOM 5295 N N . VAL C 3 18 ? 34.303 24.145 -54.165 1.00 77.74 18 VAL H N 1
ATOM 5296 C CA . VAL C 3 18 ? 33.459 25.246 -53.725 1.00 73.48 18 VAL H CA 1
ATOM 5297 C C . VAL C 3 18 ? 32.123 24.683 -53.262 1.00 68.59 18 VAL H C 1
ATOM 5298 O O . VAL C 3 18 ? 31.684 23.621 -53.715 1.00 61.02 18 VAL H O 1
ATOM 5302 N N . LYS C 3 19 ? 31.484 25.398 -52.337 1.00 71.31 19 LYS H N 1
ATOM 5303 C CA . LYS C 3 19 ? 30.194 25.007 -51.780 1.00 64.67 19 LYS H CA 1
ATOM 5304 C C . LYS C 3 19 ? 29.233 26.180 -51.909 1.00 67.99 19 LYS H C 1
ATOM 5305 O O . LYS C 3 19 ? 29.465 27.242 -51.322 1.00 74.05 19 LYS H O 1
ATOM 5311 N N . ILE C 3 20 ? 28.163 25.992 -52.679 1.00 67.67 20 ILE H N 1
ATOM 5312 C CA . ILE C 3 20 ? 27.151 27.019 -52.900 1.00 65.59 20 ILE H CA 1
ATOM 5313 C C . ILE C 3 20 ? 25.925 26.688 -52.063 1.00 61.93 20 ILE H C 1
ATOM 5314 O O . ILE C 3 20 ? 25.391 25.576 -52.146 1.00 66.47 20 ILE H O 1
ATOM 5319 N N . SER C 3 21 ? 25.471 27.650 -51.263 1.00 59.84 21 SER H N 1
ATOM 5320 C CA . SER C 3 21 ? 24.307 27.466 -50.411 1.00 59.05 21 SER H CA 1
ATOM 5321 C C . SER C 3 21 ? 23.058 28.047 -51.068 1.00 64.31 21 SER H C 1
ATOM 5322 O O . SER C 3 21 ? 23.131 28.950 -51.907 1.00 53.48 21 SER H O 1
ATOM 5325 N N . CYS C 3 22 ? 21.903 27.510 -50.670 1.00 62.09 22 CYS H N 1
ATOM 5326 C CA . CYS C 3 22 ? 20.598 27.947 -51.171 1.00 55.10 22 CYS H CA 1
ATOM 5327 C C . CYS C 3 22 ? 19.642 27.927 -49.984 1.00 53.46 22 CYS H C 1
ATOM 5328 O O . CYS C 3 22 ? 19.129 26.868 -49.611 1.00 59.90 22 CYS H O 1
ATOM 5331 N N . LYS C 3 23 ? 19.409 29.093 -49.393 1.00 56.90 23 LYS H N 1
ATOM 5332 C CA . LYS C 3 23 ? 18.598 29.211 -48.188 1.00 50.90 23 LYS H CA 1
ATOM 5333 C C . LYS C 3 23 ? 17.146 29.466 -48.573 1.00 51.62 23 LYS H C 1
ATOM 5334 O O . LYS C 3 23 ? 16.833 30.480 -49.207 1.00 54.59 23 LYS H O 1
ATOM 5340 N N . ALA C 3 24 ? 16.266 28.549 -48.186 1.00 55.56 24 ALA H N 1
ATOM 5341 C CA . ALA C 3 24 ? 14.855 28.628 -48.526 1.00 53.55 24 ALA H CA 1
ATOM 5342 C C . ALA C 3 24 ? 14.070 29.297 -47.406 1.00 53.17 24 ALA H C 1
ATOM 5343 O O . ALA C 3 24 ? 14.450 29.239 -46.234 1.00 59.47 24 ALA H O 1
ATOM 5345 N N . SER C 3 25 ? 12.958 29.928 -47.775 1.00 50.21 25 SER H N 1
ATOM 5346 C CA . SER C 3 25 ? 12.140 30.623 -46.794 1.00 52.72 25 SER H CA 1
ATOM 5347 C C . SER C 3 25 ? 10.689 30.638 -47.243 1.00 55.63 25 SER H C 1
ATOM 5348 O O . SER C 3 25 ? 10.394 30.614 -48.440 1.00 59.58 25 SER H O 1
ATOM 5351 N N . GLY C 3 26 ? 9.788 30.682 -46.267 1.00 55.65 26 GLY H N 1
ATOM 5352 C CA . GLY C 3 26 ? 8.389 30.924 -46.537 1.00 54.88 26 GLY H CA 1
ATOM 5353 C C . GLY C 3 26 ? 7.567 29.714 -46.911 1.00 58.38 26 GLY H C 1
ATOM 5354 O O . GLY C 3 26 ? 6.366 29.863 -47.168 1.00 71.70 26 GLY H O 1
ATOM 5355 N N . PHE C 3 27 ? 8.158 28.524 -46.957 1.00 51.44 27 PHE H N 1
ATOM 5356 C CA . PHE C 3 27 ? 7.404 27.321 -47.266 1.00 45.38 27 PHE H CA 1
ATOM 5357 C C . PHE C 3 27 ? 7.924 26.176 -46.412 1.00 55.41 27 PHE H C 1
ATOM 5358 O O . PHE C 3 27 ? 8.958 26.281 -45.747 1.00 55.87 27 PHE H O 1
ATOM 5366 N N . THR C 3 28 ? 7.182 25.073 -46.431 1.00 54.44 28 THR H N 1
ATOM 5367 C CA . THR C 3 28 ? 7.523 23.903 -45.631 1.00 54.90 28 THR H CA 1
ATOM 5368 C C . THR C 3 28 ? 8.632 23.129 -46.331 1.00 53.83 28 THR H C 1
ATOM 5369 O O . THR C 3 28 ? 8.396 22.470 -47.350 1.00 53.05 28 THR H O 1
ATOM 5373 N N . PHE C 3 29 ? 9.847 23.219 -45.799 1.00 56.78 29 PHE H N 1
ATOM 5374 C CA . PHE C 3 29 ? 10.916 22.348 -46.256 1.00 56.79 29 PHE H CA 1
ATOM 5375 C C . PHE C 3 29 ? 10.507 20.891 -46.050 1.00 61.65 29 PHE H C 1
ATOM 5376 O O . PHE C 3 29 ? 9.658 20.571 -45.212 1.00 71.24 29 PHE H O 1
ATOM 5384 N N . THR C 3 30 ? 11.121 20.003 -46.835 1.00 53.98 30 THR H N 1
ATOM 5385 C CA . THR C 3 30 ? 10.826 18.568 -46.907 1.00 58.84 30 THR H CA 1
ATOM 5386 C C . THR C 3 30 ? 9.491 18.280 -47.582 1.00 55.88 30 THR H C 1
ATOM 5387 O O . THR C 3 30 ? 9.052 17.124 -47.608 1.00 58.14 30 THR H O 1
ATOM 5391 N N . ASN C 3 31 ? 8.833 19.296 -48.133 1.00 51.81 31 ASN H N 1
ATOM 5392 C CA . ASN C 3 31 ? 7.645 19.100 -48.947 1.00 47.51 31 ASN H CA 1
ATOM 5393 C C . ASN C 3 31 ? 7.916 19.251 -50.437 1.00 54.83 31 ASN H C 1
ATOM 5394 O O . ASN C 3 31 ? 7.012 19.001 -51.241 1.00 61.03 31 ASN H O 1
ATOM 5399 N N . TYR C 3 32 ? 9.127 19.659 -50.820 1.00 47.60 32 TYR H N 1
ATOM 5400 C CA . TYR C 3 32 ? 9.469 19.934 -52.207 1.00 50.65 32 TYR H CA 1
ATOM 5401 C C . TYR C 3 32 ? 10.824 19.309 -52.512 1.00 51.99 32 TYR H C 1
ATOM 5402 O O . TYR C 3 32 ? 11.481 18.740 -51.636 1.00 45.35 32 TYR H O 1
ATOM 5411 N N . GLY C 3 33 ? 11.242 19.415 -53.770 1.00 53.35 33 GLY H N 1
ATOM 5412 C CA . GLY C 3 33 ? 12.579 19.011 -54.154 1.00 53.78 33 GLY H CA 1
ATOM 5413 C C . GLY C 3 33 ? 13.417 20.213 -54.537 1.00 56.35 33 GLY H C 1
ATOM 5414 O O . GLY C 3 33 ? 12.868 21.276 -54.847 1.00 56.78 33 GLY H O 1
ATOM 5415 N N . MET C 3 34 ? 14.740 20.073 -54.514 1.00 49.34 34 MET H N 1
ATOM 5416 C CA . MET C 3 34 ? 15.647 21.140 -54.920 1.00 57.13 34 MET H CA 1
ATOM 5417 C C . MET C 3 34 ? 16.343 20.744 -56.212 1.00 59.47 34 MET H C 1
ATOM 5418 O O . MET C 3 34 ? 17.045 19.728 -56.258 1.00 60.78 34 MET H O 1
ATOM 5423 N N . ASN C 3 35 ? 16.146 21.544 -57.253 1.00 52.86 35 ASN H N 1
ATOM 5424 C CA . ASN C 3 35 ? 16.824 21.365 -58.526 1.00 52.06 35 ASN H CA 1
ATOM 5425 C C . ASN C 3 35 ? 17.977 22.351 -58.640 1.00 50.73 35 ASN H C 1
ATOM 5426 O O . ASN C 3 35 ? 17.907 23.477 -58.143 1.00 57.72 35 ASN H O 1
ATOM 5431 N N . TRP C 3 36 ? 19.040 21.917 -59.304 1.00 53.19 36 TRP H N 1
ATOM 5432 C CA . TRP C 3 36 ? 20.208 22.749 -59.559 1.00 51.71 36 TRP H CA 1
ATOM 5433 C C . TRP C 3 36 ? 20.383 22.890 -61.064 1.00 48.89 36 TRP H C 1
ATOM 5434 O O . TRP C 3 36 ? 20.511 21.887 -61.772 1.00 52.18 36 TRP H O 1
ATOM 5445 N N . VAL C 3 37 ? 20.378 24.130 -61.549 1.00 51.30 37 VAL H N 1
ATOM 5446 C CA . VAL C 3 37 ? 20.457 24.433 -62.975 1.00 53.11 37 VAL H CA 1
ATOM 5447 C C . VAL C 3 37 ? 21.695 25.282 -63.234 1.00 54.49 37 VAL H C 1
ATOM 5448 O O . VAL C 3 37 ? 21.968 26.237 -62.496 1.00 53.56 37 VAL H O 1
ATOM 5452 N N . LYS C 3 38 ? 22.437 24.933 -64.281 1.00 57.65 38 LYS H N 1
ATOM 5453 C CA . LYS C 3 38 ? 23.647 25.637 -64.679 1.00 52.07 38 LYS H CA 1
ATOM 5454 C C . LYS C 3 38 ? 23.374 26.465 -65.927 1.00 48.27 38 LYS H C 1
ATOM 5455 O O . LYS C 3 38 ? 22.638 26.035 -66.819 1.00 54.92 38 LYS H O 1
ATOM 5461 N N . GLN C 3 39 ? 23.964 27.658 -65.982 1.00 49.05 39 GLN H N 1
ATOM 5462 C CA . GLN C 3 39 ? 23.822 28.545 -67.135 1.00 51.30 39 GLN H CA 1
ATOM 5463 C C . GLN C 3 39 ? 25.164 29.209 -67.410 1.00 54.26 39 GLN H C 1
ATOM 5464 O O . GLN C 3 39 ? 25.600 30.072 -66.642 1.00 62.04 39 GLN H O 1
ATOM 5470 N N . ALA C 3 40 ? 25.814 28.813 -68.500 1.00 65.85 40 ALA H N 1
ATOM 5471 C CA . ALA C 3 40 ? 27.041 29.466 -68.918 1.00 62.40 40 ALA H CA 1
ATOM 5472 C C . ALA C 3 40 ? 26.729 30.854 -69.471 1.00 60.90 40 ALA H C 1
ATOM 5473 O O . ALA C 3 40 ? 25.612 31.109 -69.929 1.00 59.84 40 ALA H O 1
ATOM 5475 N N . PRO C 3 41 ? 27.706 31.779 -69.425 1.00 66.99 41 PRO H N 1
ATOM 5476 C CA . PRO C 3 41 ? 27.462 33.145 -69.917 1.00 66.43 41 PRO H CA 1
ATOM 5477 C C . PRO C 3 41 ? 26.870 33.190 -71.320 1.00 69.21 41 PRO H C 1
ATOM 5478 O O . PRO C 3 41 ? 27.539 32.852 -72.303 1.00 68.94 41 PRO H O 1
ATOM 5482 N N . GLY C 3 42 ? 25.605 33.598 -71.413 1.00 76.78 42 GLY H N 1
ATOM 5483 C CA . GLY C 3 42 ? 24.911 33.657 -72.685 1.00 74.23 42 GLY H CA 1
ATOM 5484 C C . GLY C 3 42 ? 24.792 32.335 -73.408 1.00 71.44 42 GLY H C 1
ATOM 5485 O O . GLY C 3 42 ? 24.637 32.323 -74.632 1.00 80.29 42 GLY H O 1
ATOM 5486 N N . LYS C 3 43 ? 24.848 31.216 -72.689 1.00 70.53 43 LYS H N 1
ATOM 5487 C CA . LYS C 3 43 ? 24.877 29.892 -73.303 1.00 75.63 43 LYS H CA 1
ATOM 5488 C C . LYS C 3 43 ? 23.804 28.989 -72.700 1.00 85.31 43 LYS H C 1
ATOM 5489 O O . LYS C 3 43 ? 24.076 27.882 -72.227 1.00 87.56 43 LYS H O 1
ATOM 5491 N N . GLY C 3 44 ? 22.557 29.462 -72.710 1.00 79.66 44 GLY H N 1
ATOM 5492 C CA . GLY C 3 44 ? 21.404 28.624 -72.425 1.00 70.18 44 GLY H CA 1
ATOM 5493 C C . GLY C 3 44 ? 21.308 28.024 -71.034 1.00 65.39 44 GLY H C 1
ATOM 5494 O O . GLY C 3 44 ? 22.164 28.254 -70.175 1.00 76.33 44 GLY H O 1
ATOM 5495 N N . LEU C 3 45 ? 20.261 27.234 -70.813 1.00 54.46 45 LEU H N 1
ATOM 5496 C CA . LEU C 3 45 ? 19.952 26.650 -69.515 1.00 59.60 45 LEU H CA 1
ATOM 5497 C C . LEU C 3 45 ? 20.163 25.141 -69.565 1.00 58.41 45 LEU H C 1
ATOM 5498 O O . LEU C 3 45 ? 19.672 24.475 -70.482 1.00 60.34 45 LEU H O 1
ATOM 5503 N N . LYS C 3 46 ? 20.885 24.605 -68.580 1.00 49.75 46 LYS H N 1
ATOM 5504 C CA . LYS C 3 46 ? 21.233 23.189 -68.542 1.00 51.59 46 LYS H CA 1
ATOM 5505 C C . LYS C 3 46 ? 20.953 22.625 -67.159 1.00 57.10 46 LYS H C 1
ATOM 5506 O O . LYS C 3 46 ? 21.291 23.243 -66.146 1.00 57.70 46 LYS H O 1
ATOM 5508 N N . TRP C 3 47 ? 20.349 21.442 -67.125 1.00 59.88 47 TRP H N 1
ATOM 5509 C CA . TRP C 3 47 ? 19.905 20.832 -65.881 1.00 52.84 47 TRP H CA 1
ATOM 5510 C C . TRP C 3 47 ? 20.993 19.925 -65.321 1.00 56.74 47 TRP H C 1
ATOM 5511 O O . TRP C 3 47 ? 21.553 19.097 -66.045 1.00 60.09 47 TRP H O 1
ATOM 5522 N N . MET C 3 48 ? 21.287 20.088 -64.032 1.00 59.72 48 MET H N 1
ATOM 5523 C CA . MET C 3 48 ? 22.338 19.329 -63.368 1.00 53.81 48 MET H CA 1
ATOM 5524 C C . MET C 3 48 ? 21.818 18.143 -62.576 1.00 61.99 48 MET H C 1
ATOM 5525 O O . MET C 3 48 ? 22.539 17.154 -62.415 1.00 63.58 48 MET H O 1
ATOM 5530 N N . GLY C 3 49 ? 20.603 18.223 -62.073 1.00 68.03 49 GLY H N 1
ATOM 5531 C CA . GLY C 3 49 ? 20.072 17.190 -61.207 1.00 63.40 49 GLY H CA 1
ATOM 5532 C C . GLY C 3 49 ? 19.161 17.807 -60.168 1.00 60.99 49 GLY H C 1
ATOM 5533 O O . GLY C 3 49 ? 18.930 19.012 -60.144 1.00 64.31 49 GLY H O 1
ATOM 5534 N N . TRP C 3 50 ? 18.638 16.946 -59.303 1.00 53.23 50 TRP H N 1
ATOM 5535 C CA . TRP C 3 50 ? 17.768 17.396 -58.230 1.00 54.55 50 TRP H CA 1
ATOM 5536 C C . TRP C 3 50 ? 17.993 16.519 -57.012 1.00 60.35 50 TRP H C 1
ATOM 5537 O O . TRP C 3 50 ? 18.655 15.479 -57.077 1.00 62.20 50 TRP H O 1
ATOM 5548 N N . ILE C 3 51 ? 17.442 16.956 -55.886 1.00 56.87 51 ILE H N 1
ATOM 5549 C CA . ILE C 3 51 ? 17.565 16.225 -54.634 1.00 55.54 51 ILE H CA 1
ATOM 5550 C C . ILE C 3 51 ? 16.231 16.283 -53.908 1.00 59.31 51 ILE H C 1
ATOM 5551 O O . ILE C 3 51 ? 15.664 17.363 -53.711 1.00 67.44 51 ILE H O 1
ATOM 5556 N N . ASN C 3 52 ? 15.718 15.116 -53.541 1.00 55.78 52 ASN H N 1
ATOM 5557 C CA . ASN C 3 52 ? 14.549 15.057 -52.682 1.00 58.02 52 ASN H CA 1
ATOM 5558 C C . ASN C 3 52 ? 14.912 15.621 -51.315 1.00 63.13 52 ASN H C 1
ATOM 5559 O O . ASN C 3 52 ? 15.980 15.331 -50.772 1.00 67.51 52 ASN H O 1
ATOM 5564 N N . ILE C 3 53 ? 14.042 16.467 -50.774 1.00 61.88 53 ILE H N 1
ATOM 5565 C CA . ILE C 3 53 ? 14.354 17.099 -49.499 1.00 58.84 53 ILE H CA 1
ATOM 5566 C C . ILE C 3 53 ? 13.810 16.298 -48.318 1.00 59.21 53 ILE H C 1
ATOM 5567 O O . ILE C 3 53 ? 14.427 16.281 -47.247 1.00 63.68 53 ILE H O 1
ATOM 5572 N N . TYR C 3 54 ? 12.678 15.612 -48.490 1.00 60.02 54 TYR H N 1
ATOM 5573 C CA . TYR C 3 54 ? 12.187 14.739 -47.430 1.00 67.06 54 TYR H CA 1
ATOM 5574 C C . TYR C 3 54 ? 13.159 13.596 -47.180 1.00 65.86 54 TYR H C 1
ATOM 5575 O O . TYR C 3 54 ? 13.595 13.366 -46.047 1.00 64.69 54 TYR H O 1
ATOM 5584 N N . THR C 3 55 ? 13.496 12.861 -48.232 1.00 69.83 55 THR H N 1
ATOM 5585 C CA . THR C 3 55 ? 14.581 11.889 -48.227 1.00 63.84 55 THR H CA 1
ATOM 5586 C C . THR C 3 55 ? 15.752 12.507 -48.974 1.00 72.37 55 THR H C 1
ATOM 5587 O O . THR C 3 55 ? 15.639 12.793 -50.168 1.00 77.97 55 THR H O 1
ATOM 5591 N N . GLY C 3 56 ? 16.876 12.690 -48.298 1.00 68.06 56 GLY H N 1
ATOM 5592 C CA . GLY C 3 56 ? 18.005 13.336 -48.945 1.00 57.17 56 GLY H CA 1
ATOM 5593 C C . GLY C 3 56 ? 18.650 12.553 -50.071 1.00 55.68 56 GLY H C 1
ATOM 5594 O O . GLY C 3 56 ? 19.876 12.421 -50.118 1.00 61.74 56 GLY H O 1
ATOM 5595 N N . GLU C 3 57 ? 17.837 12.057 -51.003 1.00 63.79 57 GLU H N 1
ATOM 5596 C CA . GLU C 3 57 ? 18.323 11.222 -52.090 1.00 66.08 57 GLU H CA 1
ATOM 5597 C C . GLU C 3 57 ? 18.588 12.076 -53.320 1.00 63.68 57 GLU H C 1
ATOM 5598 O O . GLU C 3 57 ? 17.629 12.565 -53.950 1.00 57.49 57 GLU H O 1
ATOM 5600 N N . PRO C 3 58 ? 19.841 12.277 -53.705 1.00 63.48 58 PRO H N 1
ATOM 5601 C CA . PRO C 3 58 ? 20.133 13.064 -54.903 1.00 63.15 58 PRO H CA 1
ATOM 5602 C C . PRO C 3 58 ? 19.978 12.229 -56.168 1.00 55.95 58 PRO H C 1
ATOM 5603 O O . PRO C 3 58 ? 20.004 10.997 -56.149 1.00 58.22 58 PRO H O 1
ATOM 5607 N N . THR C 3 59 ? 19.815 12.934 -57.286 1.00 56.63 59 THR H N 1
ATOM 5608 C CA . THR C 3 59 ? 19.695 12.312 -58.606 1.00 56.56 59 THR H CA 1
ATOM 5609 C C . THR C 3 59 ? 20.482 13.188 -59.576 1.00 62.54 59 THR H C 1
ATOM 5610 O O . THR C 3 59 ? 19.995 14.239 -60.006 1.00 67.34 59 THR H O 1
ATOM 5614 N N . TYR C 3 60 ? 21.692 12.756 -59.914 1.00 65.82 60 TYR H N 1
ATOM 5615 C CA . TYR C 3 60 ? 22.566 13.525 -60.785 1.00 64.23 60 TYR H CA 1
ATOM 5616 C C . TYR C 3 60 ? 22.379 13.110 -62.237 1.00 65.62 60 TYR H C 1
ATOM 5617 O O . TYR C 3 60 ? 22.109 11.945 -62.542 1.00 71.41 60 TYR H O 1
ATOM 5626 N N . ALA C 3 61 ? 22.517 14.083 -63.133 1.00 66.67 61 ALA H N 1
ATOM 5627 C CA . ALA C 3 61 ? 22.459 13.811 -64.558 1.00 67.19 61 ALA H CA 1
ATOM 5628 C C . ALA C 3 61 ? 23.787 13.225 -65.036 1.00 76.54 61 ALA H C 1
ATOM 5629 O O . ALA C 3 61 ? 24.793 13.222 -64.321 1.00 73.85 61 ALA H O 1
ATOM 5631 N N . ASP C 3 62 ? 23.779 12.716 -66.271 1.00 82.48 62 ASP H N 1
ATOM 5632 C CA . ASP C 3 62 ? 24.958 12.032 -66.794 1.00 83.79 62 ASP H CA 1
ATOM 5633 C C . ASP C 3 62 ? 26.139 12.985 -66.931 1.00 80.87 62 ASP H C 1
ATOM 5634 O O . ASP C 3 62 ? 27.274 12.632 -66.589 1.00 76.21 62 ASP H O 1
ATOM 5636 N N . ASP C 3 63 ? 25.891 14.204 -67.416 1.00 78.01 63 ASP H N 1
ATOM 5637 C CA . ASP C 3 63 ? 26.980 15.147 -67.643 1.00 79.71 63 ASP H CA 1
ATOM 5638 C C . ASP C 3 63 ? 27.541 15.724 -66.350 1.00 77.83 63 ASP H C 1
ATOM 5639 O O . ASP C 3 63 ? 28.630 16.307 -66.371 1.00 84.00 63 ASP H O 1
ATOM 5644 N N . PHE C 3 64 ? 26.836 15.576 -65.231 1.00 76.17 64 PHE H N 1
ATOM 5645 C CA . PHE C 3 64 ? 27.240 16.199 -63.977 1.00 75.51 64 PHE H CA 1
ATOM 5646 C C . PHE C 3 64 ? 27.473 15.168 -62.879 1.00 73.15 64 PHE H C 1
ATOM 5647 O O . PHE C 3 64 ? 27.320 15.467 -61.695 1.00 67.72 64 PHE H O 1
ATOM 5655 N N . LYS C 3 65 ? 27.856 13.953 -63.257 1.00 86.88 65 LYS H N 1
ATOM 5656 C CA . LYS C 3 65 ? 28.165 12.901 -62.300 1.00 82.49 65 LYS H CA 1
ATOM 5657 C C . LYS C 3 65 ? 29.665 12.863 -62.036 1.00 77.61 65 LYS H C 1
ATOM 5658 O O . LYS C 3 65 ? 30.473 13.045 -62.951 1.00 78.03 65 LYS H O 1
ATOM 5660 N N . GLY C 3 66 ? 30.032 12.639 -60.778 1.00 84.21 66 GLY H N 1
ATOM 5661 C CA . GLY C 3 66 ? 31.430 12.483 -60.432 1.00 82.32 66 GLY H CA 1
ATOM 5662 C C . GLY C 3 66 ? 32.010 13.607 -59.600 1.00 81.77 66 GLY H C 1
ATOM 5663 O O . GLY C 3 66 ? 32.613 13.357 -58.553 1.00 85.01 66 GLY H O 1
ATOM 5664 N N . ARG C 3 67 ? 31.843 14.849 -60.051 1.00 78.65 67 ARG H N 1
ATOM 5665 C CA . ARG C 3 67 ? 32.414 16.001 -59.366 1.00 78.47 67 ARG H CA 1
ATOM 5666 C C . ARG C 3 67 ? 31.374 16.884 -58.694 1.00 77.48 67 ARG H C 1
ATOM 5667 O O . ARG C 3 67 ? 31.738 17.920 -58.130 1.00 81.37 67 ARG H O 1
ATOM 5675 N N . PHE C 3 68 ? 30.098 16.510 -58.733 1.00 77.41 68 PHE H N 1
ATOM 5676 C CA . PHE C 3 68 ? 29.023 17.313 -58.168 1.00 68.43 68 PHE H CA 1
ATOM 5677 C C . PHE C 3 68 ? 28.300 16.507 -57.101 1.00 71.11 68 PHE H C 1
ATOM 5678 O O . PHE C 3 68 ? 27.944 15.347 -57.329 1.00 78.57 68 PHE H O 1
ATOM 5686 N N . ALA C 3 69 ? 28.080 17.123 -55.944 1.00 63.79 69 ALA H N 1
ATOM 5687 C CA . ALA C 3 69 ? 27.410 16.472 -54.828 1.00 57.51 69 ALA H CA 1
ATOM 5688 C C . ALA C 3 69 ? 26.333 17.396 -54.282 1.00 67.90 69 ALA H C 1
ATOM 5689 O O . ALA C 3 69 ? 26.607 18.558 -53.964 1.00 66.91 69 ALA H O 1
ATOM 5691 N N . PHE C 3 70 ? 25.112 16.877 -54.176 1.00 64.69 70 PHE H N 1
ATOM 5692 C CA . PHE C 3 70 ? 24.014 17.611 -53.570 1.00 48.55 70 PHE H CA 1
ATOM 5693 C C . PHE C 3 70 ? 23.937 17.274 -52.091 1.00 53.33 70 PHE H C 1
ATOM 5694 O O . PHE C 3 70 ? 24.103 16.118 -51.695 1.00 68.75 70 PHE H O 1
ATOM 5702 N N . SER C 3 71 ? 23.695 18.296 -51.279 1.00 55.94 71 SER H N 1
ATOM 5703 C CA . SER C 3 71 ? 23.658 18.153 -49.834 1.00 56.07 71 SER H CA 1
ATOM 5704 C C . SER C 3 71 ? 22.604 19.108 -49.299 1.00 63.62 71 SER H C 1
ATOM 5705 O O . SER C 3 71 ? 22.104 19.977 -50.021 1.00 68.51 71 SER H O 1
ATOM 5708 N N . LEU C 3 72 ? 22.262 18.945 -48.023 1.00 51.38 72 LEU H N 1
ATOM 5709 C CA . LEU C 3 72 ? 21.302 19.858 -47.416 1.00 63.95 72 LEU H CA 1
ATOM 5710 C C . LEU C 3 72 ? 21.407 19.777 -45.897 1.00 69.49 72 LEU H C 1
ATOM 5711 O O . LEU C 3 72 ? 21.995 18.841 -45.347 1.00 71.70 72 LEU H O 1
ATOM 5716 N N . GLU C 3 73 ? 20.797 20.757 -45.226 1.00 72.58 73 GLU H N 1
ATOM 5717 C CA . GLU C 3 73 ? 20.806 20.852 -43.768 1.00 69.82 73 GLU H CA 1
ATOM 5718 C C . GLU C 3 73 ? 19.468 20.520 -43.106 1.00 81.05 73 GLU H C 1
ATOM 5719 O O . GLU C 3 73 ? 19.463 19.916 -42.031 1.00 99.60 73 GLU H O 1
ATOM 5721 N N . THR C 3 74 ? 18.329 20.896 -43.707 1.00 77.34 74 THR H N 1
ATOM 5722 C CA . THR C 3 74 ? 16.968 20.623 -43.215 1.00 76.62 74 THR H CA 1
ATOM 5723 C C . THR C 3 74 ? 16.606 21.269 -41.883 1.00 79.16 74 THR H C 1
ATOM 5724 O O . THR C 3 74 ? 15.424 21.333 -41.529 1.00 95.18 74 THR H O 1
ATOM 5728 N N . SER C 3 75 ? 17.592 21.680 -41.105 1.00 80.19 75 SER H N 1
ATOM 5729 C CA . SER C 3 75 ? 17.331 22.460 -39.907 1.00 84.97 75 SER H CA 1
ATOM 5730 C C . SER C 3 75 ? 17.437 23.946 -40.180 1.00 79.99 75 SER H C 1
ATOM 5731 O O . SER C 3 75 ? 16.590 24.713 -39.724 1.00 78.88 75 SER H O 1
ATOM 5734 N N . ALA C 3 76 ? 18.426 24.340 -40.982 1.00 81.57 76 ALA H N 1
ATOM 5735 C CA . ALA C 3 76 ? 18.586 25.697 -41.491 1.00 74.89 76 ALA H CA 1
ATOM 5736 C C . ALA C 3 76 ? 17.871 25.921 -42.817 1.00 65.09 76 ALA H C 1
ATOM 5737 O O . ALA C 3 76 ? 17.951 27.022 -43.366 1.00 67.14 76 ALA H O 1
ATOM 5739 N N . SER C 3 77 ? 17.179 24.906 -43.335 1.00 63.20 77 SER H N 1
ATOM 5740 C CA . SER C 3 77 ? 16.440 25.001 -44.592 1.00 55.99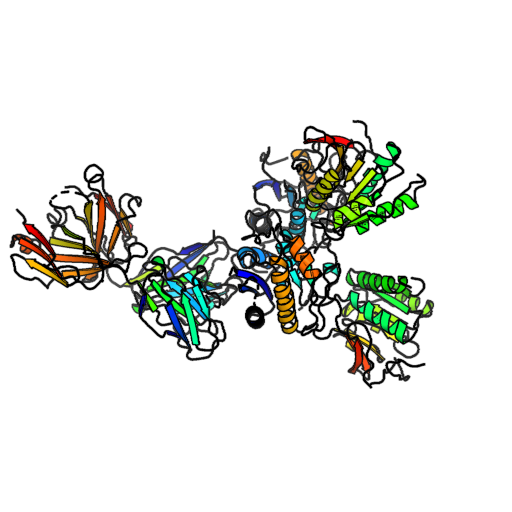 77 SER H CA 1
ATOM 5741 C C . SER C 3 77 ? 17.348 25.454 -45.733 1.00 58.12 77 SER H C 1
ATOM 5742 O O . SER C 3 77 ? 17.033 26.389 -46.473 1.00 61.02 77 SER H O 1
ATOM 5745 N N . THR C 3 78 ? 18.483 24.776 -45.877 1.00 56.77 78 THR H N 1
ATOM 5746 C CA . THR C 3 78 ? 19.513 25.157 -46.833 1.00 52.88 78 THR H CA 1
ATOM 5747 C C . THR C 3 78 ? 19.889 23.951 -47.677 1.00 54.02 78 THR H C 1
ATOM 5748 O O . THR C 3 78 ? 20.140 22.865 -47.140 1.00 54.96 78 THR H O 1
ATOM 5752 N N . ALA C 3 79 ? 19.935 24.152 -48.990 1.00 56.29 79 ALA H N 1
ATOM 5753 C CA . ALA C 3 79 ? 20.400 23.161 -49.946 1.00 58.11 79 ALA H CA 1
ATOM 5754 C C . ALA C 3 79 ? 21.774 23.580 -50.444 1.00 60.34 79 ALA H C 1
ATOM 5755 O O . ALA C 3 79 ? 22.024 24.768 -50.676 1.00 57.05 79 ALA H O 1
ATOM 5757 N N . TYR C 3 80 ? 22.664 22.606 -50.597 1.00 60.08 80 TYR H N 1
ATOM 5758 C CA . TYR C 3 80 ? 24.049 22.863 -50.949 1.00 60.83 80 TYR H CA 1
ATOM 5759 C C . TYR C 3 80 ? 24.377 22.249 -52.302 1.00 66.71 80 TYR H C 1
ATOM 5760 O O . TYR C 3 80 ? 23.775 21.253 -52.717 1.00 68.55 80 TYR H O 1
ATOM 5769 N N . LEU C 3 81 ? 25.339 22.864 -52.989 1.00 63.27 81 LEU H N 1
ATOM 5770 C CA . LEU C 3 81 ? 25.876 22.362 -54.249 1.00 64.22 81 LEU H CA 1
ATOM 5771 C C . LEU C 3 81 ? 27.394 22.443 -54.166 1.00 71.42 81 LEU H C 1
ATOM 5772 O O . LEU C 3 81 ? 27.959 23.542 -54.182 1.00 75.68 81 LEU H O 1
ATOM 5777 N N . GLN C 3 82 ? 28.052 21.292 -54.066 1.00 62.06 82 GLN H N 1
ATOM 5778 C CA . GLN C 3 82 ? 29.502 21.227 -53.944 1.00 70.71 82 GLN H CA 1
ATOM 5779 C C . GLN C 3 82 ? 30.095 20.685 -55.236 1.00 73.06 82 GLN H C 1
ATOM 5780 O O . GLN C 3 82 ? 29.609 19.684 -55.773 1.00 73.56 82 GLN H O 1
ATOM 5786 N N . ILE C 3 83 ? 31.139 21.349 -55.730 1.00 68.39 83 ILE H N 1
ATOM 5787 C CA . ILE C 3 83 ? 31.810 20.974 -56.970 1.00 66.85 83 ILE H CA 1
ATOM 5788 C C . ILE C 3 83 ? 33.292 20.793 -56.670 1.00 75.43 83 ILE H C 1
ATOM 5789 O O . ILE C 3 83 ? 33.959 21.739 -56.235 1.00 78.21 83 ILE H O 1
ATOM 5794 N N . ASN C 3 84 ? 33.803 19.587 -56.902 1.00 75.75 84 ASN H N 1
ATOM 5795 C CA . ASN C 3 84 ? 35.207 19.266 -56.689 1.00 77.02 84 ASN H CA 1
ATOM 5796 C C . ASN C 3 84 ? 35.954 19.222 -58.018 1.00 82.51 84 ASN H C 1
ATOM 5797 O O . ASN C 3 84 ? 35.360 19.048 -59.086 1.00 82.60 84 ASN H O 1
ATOM 5802 N N . ASN C 3 85 ? 37.277 19.377 -57.933 1.00 85.49 85 ASN H N 1
ATOM 5803 C CA . ASN C 3 85 ? 38.173 19.366 -59.092 1.00 83.89 85 ASN H CA 1
ATOM 5804 C C . ASN C 3 85 ? 37.671 20.323 -60.176 1.00 75.37 85 ASN H C 1
ATOM 5805 O O . ASN C 3 85 ? 37.210 19.927 -61.245 1.00 78.53 85 ASN H O 1
ATOM 5807 N N . LEU C 3 86 ? 37.777 21.610 -59.858 1.00 76.97 86 LEU H N 1
ATOM 5808 C CA . LEU C 3 86 ? 37.200 22.643 -60.706 1.00 77.95 86 LEU H CA 1
ATOM 5809 C C . LEU C 3 86 ? 37.967 22.765 -62.017 1.00 75.99 86 LEU H C 1
ATOM 5810 O O . LEU C 3 86 ? 39.199 22.837 -62.027 1.00 87.70 86 LEU H O 1
ATOM 5815 N N . LYS C 3 87 ? 37.232 22.787 -63.122 1.00 72.09 87 LYS H N 1
ATOM 5816 C CA . LYS C 3 87 ? 37.784 22.973 -64.454 1.00 80.23 87 LYS H CA 1
ATOM 5817 C C . LYS C 3 87 ? 37.320 24.310 -65.022 1.00 87.67 87 LYS H C 1
ATOM 5818 O O . LYS C 3 87 ? 36.460 24.991 -64.458 1.00 92.34 87 LYS H O 1
ATOM 5820 N N . ASN C 3 88 ? 37.907 24.686 -66.160 1.00 87.24 88 ASN H N 1
ATOM 5821 C CA . ASN C 3 88 ? 37.549 25.950 -66.793 1.00 83.28 88 ASN H CA 1
ATOM 5822 C C . ASN C 3 88 ? 36.132 25.945 -67.346 1.00 80.48 88 ASN H C 1
ATOM 5823 O O . ASN C 3 88 ? 35.549 27.017 -67.529 1.00 88.14 88 ASN H O 1
ATOM 5828 N N . GLU C 3 89 ? 35.566 24.772 -67.619 1.00 82.37 89 GLU H N 1
ATOM 5829 C CA . GLU C 3 89 ? 34.212 24.687 -68.150 1.00 73.66 89 GLU H CA 1
ATOM 5830 C C . GLU C 3 89 ? 33.144 24.885 -67.082 1.00 69.32 89 GLU H C 1
ATOM 5831 O O . GLU C 3 89 ? 31.954 24.918 -67.416 1.00 67.56 89 GLU H O 1
ATOM 5833 N N . ASP C 3 90 ? 33.534 25.021 -65.818 1.00 73.99 90 ASP H N 1
ATOM 5834 C CA . ASP C 3 90 ? 32.592 25.197 -64.723 1.00 70.13 90 ASP H CA 1
ATOM 5835 C C . ASP C 3 90 ? 32.234 26.654 -64.462 1.00 67.76 90 ASP H C 1
ATOM 5836 O O . ASP C 3 90 ? 31.372 26.921 -63.620 1.00 70.31 90 ASP H O 1
ATOM 5841 N N . THR C 3 91 ? 32.868 27.599 -65.151 1.00 74.31 91 THR H N 1
ATOM 5842 C CA . THR C 3 91 ? 32.562 29.016 -64.963 1.00 75.78 91 THR H CA 1
ATOM 5843 C C . THR C 3 91 ? 31.174 29.288 -65.529 1.00 69.35 91 THR H C 1
ATOM 5844 O O . THR C 3 91 ? 30.980 29.335 -66.745 1.00 69.60 91 THR H O 1
ATOM 5848 N N . ALA C 3 92 ? 30.200 29.460 -64.640 1.00 71.19 92 ALA H N 1
ATOM 5849 C CA . ALA C 3 92 ? 28.820 29.707 -65.035 1.00 63.07 92 ALA H CA 1
ATOM 5850 C C . ALA C 3 92 ? 28.056 30.226 -63.823 1.00 66.16 92 ALA H C 1
ATOM 5851 O O . ALA C 3 92 ? 28.592 30.322 -62.715 1.00 62.25 92 ALA H O 1
ATOM 5853 N N . THR C 3 93 ? 26.790 30.566 -64.047 1.00 63.65 93 THR H N 1
ATOM 5854 C CA . THR C 3 93 ? 25.871 30.926 -62.978 1.00 52.64 93 THR H CA 1
ATOM 5855 C C . THR C 3 93 ? 25.041 29.700 -62.613 1.00 57.83 93 THR H C 1
ATOM 5856 O O . THR C 3 93 ? 24.450 29.059 -63.488 1.00 54.26 93 THR H O 1
ATOM 5860 N N . TYR C 3 94 ? 25.015 29.367 -61.327 1.00 60.03 94 TYR H N 1
ATOM 5861 C CA . TYR C 3 94 ? 24.352 28.167 -60.831 1.00 61.11 94 TYR H CA 1
ATOM 5862 C C . TYR C 3 94 ? 23.120 28.585 -60.038 1.00 56.06 94 TYR H C 1
ATOM 5863 O O . TYR C 3 94 ? 23.237 29.231 -58.991 1.00 48.45 94 TYR H O 1
ATOM 5872 N N . PHE C 3 95 ? 21.944 28.227 -60.547 1.00 48.29 95 PHE H N 1
ATOM 5873 C CA . PHE C 3 95 ? 20.680 28.512 -59.890 1.00 49.24 95 PHE H CA 1
ATOM 5874 C C . PHE C 3 95 ? 20.226 27.299 -59.092 1.00 50.88 95 PHE H C 1
ATOM 5875 O O . PHE C 3 95 ? 20.491 26.155 -59.465 1.00 56.50 95 PHE H O 1
ATOM 5883 N N . CYS C 3 96 ? 19.537 27.557 -57.985 1.00 52.51 96 CYS H N 1
ATOM 5884 C CA . CYS C 3 96 ? 18.738 26.544 -57.311 1.00 51.19 96 CYS H CA 1
ATOM 5885 C C . CYS C 3 96 ? 17.274 26.856 -57.577 1.00 51.40 96 CYS H C 1
ATOM 5886 O O . CYS C 3 96 ? 16.859 28.016 -57.490 1.00 55.75 96 CYS H O 1
ATOM 5889 N N . ALA C 3 97 ? 16.504 25.833 -57.931 1.00 43.69 97 ALA H N 1
ATOM 5890 C CA . ALA C 3 97 ? 15.087 25.995 -58.222 1.00 52.32 97 ALA H CA 1
ATOM 5891 C C . ALA C 3 97 ? 14.295 24.973 -57.423 1.00 50.64 97 ALA H C 1
ATOM 5892 O O . ALA C 3 97 ? 14.669 23.797 -57.369 1.00 51.42 97 ALA H O 1
ATOM 5894 N N . ARG C 3 98 ? 13.211 25.423 -56.797 1.00 50.00 98 ARG H N 1
ATOM 5895 C CA . ARG C 3 98 ? 12.371 24.528 -56.013 1.00 51.45 98 ARG H CA 1
ATOM 5896 C C . ARG C 3 98 ? 11.542 23.656 -56.946 1.00 52.75 98 ARG H C 1
ATOM 5897 O O . ARG C 3 98 ? 10.934 24.154 -57.900 1.00 55.56 98 ARG H O 1
ATOM 5905 N N . GLY C 3 99 ? 11.527 22.354 -56.677 1.00 45.41 99 GLY H N 1
ATOM 5906 C CA . GLY C 3 99 ? 10.715 21.449 -57.461 1.00 46.44 99 GLY H CA 1
ATOM 5907 C C . GLY C 3 99 ? 9.324 21.300 -56.888 1.00 50.61 99 GLY H C 1
ATOM 5908 O O . GLY C 3 99 ? 9.157 20.730 -55.803 1.00 45.30 99 GLY H O 1
ATOM 5909 N N . TYR C 3 100 ? 8.323 21.823 -57.596 1.00 49.39 100 TYR H N 1
ATOM 5910 C CA . TYR C 3 100 ? 6.943 21.678 -57.152 1.00 50.13 100 TYR H CA 1
ATOM 5911 C C . TYR C 3 100 ? 6.591 20.206 -57.041 1.00 55.65 100 TYR H C 1
ATOM 5912 O O . TYR C 3 100 ? 7.102 19.370 -57.792 1.00 55.48 100 TYR H O 1
ATOM 5921 N N . ASP C 3 101 ? 5.709 19.886 -56.094 1.00 65.51 101 ASP H N 1
ATOM 5922 C CA . ASP C 3 101 ? 5.522 18.494 -55.698 1.00 59.16 101 ASP H CA 1
ATOM 5923 C C . ASP C 3 101 ? 6.918 18.014 -55.308 1.00 64.82 101 ASP H C 1
ATOM 5924 O O . ASP C 3 101 ? 7.642 18.731 -54.604 1.00 75.80 101 ASP H O 1
ATOM 5929 N N . TYR C 3 102 ? 7.341 16.850 -55.755 1.00 56.84 102 TYR H N 1
ATOM 5930 C CA . TYR C 3 102 ? 8.731 16.576 -56.057 1.00 61.36 102 TYR H CA 1
ATOM 5931 C C . TYR C 3 102 ? 8.717 16.171 -57.522 1.00 74.80 102 TYR H C 1
ATOM 5932 O O . TYR C 3 102 ? 7.729 15.603 -57.993 1.00 83.89 102 TYR H O 1
ATOM 5941 N N . GLU C 3 103 ? 9.773 16.509 -58.260 1.00 61.20 103 GLU H N 1
ATOM 5942 C CA . GLU C 3 103 ? 9.875 16.251 -59.701 1.00 68.21 103 GLU H CA 1
ATOM 5943 C C . GLU C 3 103 ? 8.918 17.082 -60.550 1.00 60.98 103 GLU H C 1
ATOM 5944 O O . GLU C 3 103 ? 8.777 16.806 -61.750 1.00 62.13 103 GLU H O 1
ATOM 5950 N N . GLY C 3 104 ? 8.242 18.079 -59.981 1.00 54.97 104 GLY H N 1
ATOM 5951 C CA . GLY C 3 104 ? 7.385 18.956 -60.749 1.00 45.35 104 GLY H CA 1
ATOM 5952 C C . GLY C 3 104 ? 8.169 20.087 -61.384 1.00 51.96 104 GLY H C 1
ATOM 5953 O O . GLY C 3 104 ? 9.401 20.073 -61.450 1.00 54.00 104 GLY H O 1
ATOM 5954 N N . TYR C 3 105 ? 7.431 21.090 -61.858 1.00 53.58 105 TYR H N 1
ATOM 5955 C CA . TYR C 3 105 ? 8.069 22.259 -62.441 1.00 50.61 105 TYR H CA 1
ATOM 5956 C C . TYR C 3 105 ? 8.841 23.032 -61.372 1.00 51.54 105 TYR H C 1
ATOM 5957 O O . TYR C 3 105 ? 8.686 22.817 -60.165 1.00 44.28 105 TYR H O 1
ATOM 5966 N N . PHE C 3 106 ? 9.690 23.941 -61.838 1.00 50.19 106 PHE H N 1
ATOM 5967 C CA . PHE C 3 106 ? 10.522 24.768 -60.969 1.00 46.35 106 PHE H CA 1
ATOM 5968 C C . PHE C 3 106 ? 9.795 26.094 -60.804 1.00 49.05 106 PHE H C 1
ATOM 5969 O O . PHE C 3 106 ? 9.917 26.983 -61.648 1.00 46.10 106 PHE H O 1
ATOM 5977 N N . ASP C 3 107 ? 9.027 26.224 -59.723 1.00 50.54 107 ASP H N 1
ATOM 5978 C CA . ASP C 3 107 ? 8.167 27.388 -59.536 1.00 47.48 107 ASP H CA 1
ATOM 5979 C C . ASP C 3 107 ? 8.842 28.533 -58.791 1.00 43.16 107 ASP H C 1
ATOM 5980 O O . ASP C 3 107 ? 8.292 29.638 -58.767 1.00 49.18 107 ASP H O 1
ATOM 5985 N N . TYR C 3 108 ? 10.010 28.308 -58.194 1.00 44.25 108 TYR H N 1
ATOM 5986 C CA . TYR C 3 108 ? 10.734 29.363 -57.496 1.00 45.41 108 TYR H CA 1
ATOM 5987 C C . TYR C 3 108 ? 12.228 29.157 -57.675 1.00 47.02 108 TYR H C 1
ATOM 5988 O O . TYR C 3 108 ? 12.748 28.073 -57.391 1.00 48.02 108 TYR H O 1
ATOM 5997 N N . TRP C 3 109 ? 12.910 30.200 -58.137 1.00 51.62 109 TRP H N 1
ATOM 5998 C CA . TRP C 3 109 ? 14.340 30.157 -58.393 1.00 50.47 109 TRP H CA 1
ATOM 5999 C C . TRP C 3 109 ? 15.069 31.097 -57.444 1.00 46.09 109 TRP H C 1
ATOM 6000 O O . TRP C 3 109 ? 14.497 32.068 -56.941 1.00 51.71 109 TRP H O 1
ATOM 6011 N N . GLY C 3 110 ? 16.336 30.789 -57.193 1.00 50.98 110 GLY H N 1
ATOM 6012 C CA . GLY C 3 110 ? 17.205 31.715 -56.505 1.00 44.52 110 GLY H CA 1
ATOM 6013 C C . GLY C 3 110 ? 17.744 32.772 -57.447 1.00 46.35 110 GLY H C 1
ATOM 6014 O O . GLY C 3 110 ? 17.508 32.746 -58.656 1.00 45.73 110 GLY H O 1
ATOM 6015 N N . GLN C 3 111 ? 18.479 33.729 -56.875 1.00 51.09 111 GLN H N 1
ATOM 6016 C CA . GLN C 3 111 ? 19.056 34.788 -57.693 1.00 42.88 111 GLN H CA 1
ATOM 6017 C C . GLN C 3 111 ? 20.255 34.298 -58.493 1.00 47.79 111 GLN H C 1
ATOM 6018 O O . GLN C 3 111 ? 20.654 34.959 -59.456 1.00 47.45 111 GLN H O 1
ATOM 6024 N N . GLY C 3 112 ? 20.818 33.158 -58.129 1.00 53.27 112 GLY H N 1
ATOM 6025 C CA . GLY C 3 112 ? 21.933 32.581 -58.850 1.00 55.55 112 GLY H CA 1
ATOM 6026 C C . GLY C 3 112 ? 23.266 32.934 -58.218 1.00 55.93 112 GLY H C 1
ATOM 6027 O O . GLY C 3 112 ? 23.442 34.000 -57.616 1.00 54.67 112 GLY H O 1
ATOM 6028 N N . THR C 3 113 ? 24.223 32.020 -58.348 1.00 46.23 113 THR H N 1
ATOM 6029 C CA . THR C 3 113 ? 25.581 32.226 -57.861 1.00 53.39 113 THR H CA 1
ATOM 6030 C C . THR C 3 113 ? 26.529 32.187 -59.048 1.00 54.59 113 THR H C 1
ATOM 6031 O O . THR C 3 113 ? 26.554 31.202 -59.791 1.00 56.96 113 THR H O 1
ATOM 6035 N N . THR C 3 114 ? 27.306 33.253 -59.226 1.00 58.75 114 THR H N 1
ATOM 6036 C CA . THR C 3 114 ? 28.274 33.331 -60.317 1.00 61.72 114 THR H CA 1
ATOM 6037 C C . THR C 3 114 ? 29.591 32.720 -59.846 1.00 61.85 114 THR H C 1
ATOM 6038 O O . THR C 3 114 ? 30.232 33.239 -58.928 1.00 64.39 114 THR H O 1
ATOM 6042 N N . LEU C 3 115 ? 29.989 31.612 -60.465 1.00 55.91 115 LEU H N 1
ATOM 6043 C CA . LEU C 3 115 ? 31.245 30.942 -60.156 1.00 59.02 115 LEU H CA 1
ATOM 6044 C C . LEU C 3 115 ? 32.225 31.154 -61.301 1.00 65.17 115 LEU H C 1
ATOM 6045 O O . LEU C 3 115 ? 31.865 30.982 -62.471 1.00 63.88 115 LEU H O 1
ATOM 6050 N N . THR C 3 116 ? 33.460 31.528 -60.962 1.00 77.63 116 THR H N 1
ATOM 6051 C CA . THR C 3 116 ? 34.512 31.771 -61.948 1.00 76.29 116 THR H CA 1
ATOM 6052 C C . THR C 3 116 ? 35.724 30.928 -61.581 1.00 70.78 116 THR H C 1
ATOM 6053 O O . THR C 3 116 ? 36.318 31.115 -60.513 1.00 67.70 116 THR H O 1
ATOM 6057 N N . VAL C 3 117 ? 36.091 30.007 -62.463 1.00 74.10 117 VAL H N 1
ATOM 6058 C CA . VAL C 3 117 ? 37.252 29.146 -62.260 1.00 70.93 117 VAL H CA 1
ATOM 6059 C C . VAL C 3 117 ? 38.333 29.664 -63.203 1.00 73.99 117 VAL H C 1
ATOM 6060 O O . VAL C 3 117 ? 38.423 29.262 -64.364 1.00 81.90 117 VAL H O 1
ATOM 6062 N N . SER C 3 118 ? 39.160 30.576 -62.696 1.00 72.41 118 SER H N 1
ATOM 6063 C CA . SER C 3 118 ? 40.260 31.152 -63.453 1.00 75.49 118 SER H CA 1
ATOM 6064 C C . SER C 3 118 ? 41.517 31.168 -62.596 1.00 74.31 118 SER H C 1
ATOM 6065 O O . SER C 3 118 ? 41.460 31.172 -61.364 1.00 75.87 118 SER H O 1
ATOM 6068 N N . SER C 3 119 ? 42.661 31.175 -63.267 1.00 75.97 119 SER H N 1
ATOM 6069 C CA . SER C 3 119 ? 43.952 31.188 -62.597 1.00 79.64 119 SER H CA 1
ATOM 6070 C C . SER C 3 119 ? 44.518 32.591 -62.437 1.00 69.98 119 SER H C 1
ATOM 6071 O O . SER C 3 119 ? 45.595 32.743 -61.854 1.00 67.04 119 SER H O 1
ATOM 6074 N N . ALA C 3 120 ? 43.821 33.613 -62.932 1.00 73.26 120 ALA H N 1
ATOM 6075 C CA . ALA C 3 120 ? 44.307 34.980 -62.845 1.00 70.03 120 ALA H CA 1
ATOM 6076 C C . ALA C 3 120 ? 44.173 35.510 -61.418 1.00 68.79 120 ALA H C 1
ATOM 6077 O O . ALA C 3 120 ? 43.515 34.918 -60.558 1.00 68.49 120 ALA H O 1
ATOM 6079 N N . LYS C 3 121 ? 44.806 36.654 -61.176 1.00 80.28 121 LYS H N 1
ATOM 6080 C CA . LYS C 3 121 ? 44.829 37.259 -59.853 1.00 85.17 121 LYS H CA 1
ATOM 6081 C C . LYS C 3 121 ? 43.660 38.219 -59.673 1.00 80.10 121 LYS H C 1
ATOM 6082 O O . LYS C 3 121 ? 43.236 38.901 -60.610 1.00 78.03 121 LYS H O 1
ATOM 6084 N N . THR C 3 122 ? 43.144 38.263 -58.448 1.00 72.12 122 THR H N 1
ATOM 6085 C CA . THR C 3 122 ? 42.077 39.194 -58.112 1.00 54.46 122 THR H CA 1
ATOM 6086 C C . THR C 3 122 ? 42.584 40.627 -58.189 1.00 65.33 122 THR H C 1
ATOM 6087 O O . THR C 3 122 ? 43.702 40.933 -57.763 1.00 70.17 122 THR H O 1
ATOM 6091 N N . THR C 3 123 ? 41.757 41.510 -58.737 1.00 63.05 123 THR H N 1
ATOM 6092 C CA . THR C 3 123 ? 42.177 42.889 -58.940 1.00 67.55 123 THR H CA 1
ATOM 6093 C C . THR C 3 123 ? 41.048 43.853 -58.597 1.00 71.71 123 THR H C 1
ATOM 6094 O O . THR C 3 123 ? 39.958 43.768 -59.179 1.00 69.98 123 THR H O 1
ATOM 6098 N N . PRO C 3 124 ? 41.269 44.782 -57.662 1.00 68.97 124 PRO H N 1
ATOM 6099 C CA . PRO C 3 124 ? 40.226 45.753 -57.345 1.00 68.33 124 PRO H CA 1
ATOM 6100 C C . PRO C 3 124 ? 40.054 46.745 -58.483 1.00 68.17 124 PRO H C 1
ATOM 6101 O O . PRO C 3 124 ? 41.026 47.095 -59.173 1.00 71.91 124 PRO H O 1
ATOM 6105 N N . PRO C 3 125 ? 38.836 47.224 -58.712 1.00 73.25 125 PRO H N 1
ATOM 6106 C CA . PRO C 3 125 ? 38.603 48.153 -59.822 1.00 69.10 125 PRO H CA 1
ATOM 6107 C C . PRO C 3 125 ? 39.110 49.557 -59.526 1.00 66.44 125 PRO H C 1
ATOM 6108 O O . PRO C 3 125 ? 39.278 49.969 -58.378 1.00 66.95 125 PRO H O 1
ATOM 6112 N N . SER C 3 126 ? 39.350 50.292 -60.606 1.00 60.94 126 SER H N 1
ATOM 6113 C CA . SER C 3 126 ? 39.713 51.701 -60.547 1.00 58.95 126 SER H CA 1
ATOM 6114 C C . SER C 3 126 ? 38.535 52.506 -61.073 1.00 65.79 126 SER H C 1
ATOM 6115 O O . SER C 3 126 ? 38.160 52.367 -62.243 1.00 70.63 126 SER H O 1
ATOM 6117 N N . VAL C 3 127 ? 37.945 53.330 -60.212 1.00 62.31 127 VAL H N 1
ATOM 6118 C CA . VAL C 3 127 ? 36.716 54.048 -60.531 1.00 59.96 127 VAL H CA 1
ATOM 6119 C C . VAL C 3 127 ? 37.069 55.477 -60.913 1.00 64.76 127 VAL H C 1
ATOM 6120 O O . VAL C 3 127 ? 37.695 56.204 -60.131 1.00 63.20 127 VAL H O 1
ATOM 6124 N N . TYR C 3 128 ? 36.661 55.880 -62.114 1.00 65.80 128 TYR H N 1
ATOM 6125 C CA . TYR C 3 128 ? 36.896 57.216 -62.620 1.00 67.02 128 TYR H CA 1
ATOM 6126 C C . TYR C 3 128 ? 35.562 57.877 -62.938 1.00 70.22 128 TYR H C 1
ATOM 6127 O O . TYR C 3 128 ? 34.741 57.288 -63.655 1.00 72.59 128 TYR H O 1
ATOM 6136 N N . PRO C 3 129 ? 35.300 59.079 -62.428 1.00 76.21 129 PRO H N 1
ATOM 6137 C CA . PRO C 3 129 ? 34.022 59.737 -62.716 1.00 64.80 129 PRO H CA 1
ATOM 6138 C C . PRO C 3 129 ? 34.073 60.488 -64.034 1.00 65.94 129 PRO H C 1
ATOM 6139 O O . PRO C 3 129 ? 35.069 61.132 -64.371 1.00 72.29 129 PRO H O 1
ATOM 6143 N N . LEU C 3 130 ? 32.982 60.397 -64.782 1.00 65.44 130 LEU H N 1
ATOM 6144 C CA . LEU C 3 130 ? 32.854 61.080 -66.062 1.00 65.04 130 LEU H CA 1
ATOM 6145 C C . LEU C 3 130 ? 31.941 62.283 -65.876 1.00 70.49 130 LEU H C 1
ATOM 6146 O O . LEU C 3 130 ? 30.742 62.127 -65.621 1.00 65.03 130 LEU H O 1
ATOM 6151 N N . ALA C 3 131 ? 32.514 63.481 -66.003 1.00 76.35 131 ALA H N 1
ATOM 6152 C CA . ALA C 3 131 ? 31.783 64.734 -65.971 1.00 68.78 131 ALA H CA 1
ATOM 6153 C C . ALA C 3 131 ? 31.992 65.495 -67.274 1.00 70.93 131 ALA H C 1
ATOM 6154 O O . ALA C 3 131 ? 33.092 65.470 -67.836 1.00 81.65 131 ALA H O 1
ATOM 6156 N N . PRO C 3 132 ? 30.967 66.173 -67.778 1.00 66.99 132 PRO H N 1
ATOM 6157 C CA . PRO C 3 132 ? 31.118 66.918 -69.033 1.00 75.76 132 PRO H CA 1
ATOM 6158 C C . PRO C 3 132 ? 32.005 68.142 -68.848 1.00 88.72 132 PRO H C 1
ATOM 6159 O O . PRO C 3 132 ? 32.428 68.487 -67.743 1.00 94.73 132 PRO H O 1
ATOM 6163 N N . GLY C 3 133 ? 32.287 68.805 -69.966 1.00 100.27 133 GLY H N 1
ATOM 6164 C CA . GLY C 3 133 ? 33.118 69.998 -69.957 1.00 100.57 133 GLY H CA 1
ATOM 6165 C C . GLY C 3 133 ? 32.765 71.010 -71.032 1.00 99.17 133 GLY H C 1
ATOM 6166 O O . GLY C 3 133 ? 33.458 72.015 -71.207 1.00 97.47 133 GLY H O 1
ATOM 6167 N N . SER C 3 140 ? 18.734 71.115 -70.414 1.00 72.30 140 SER H N 1
ATOM 6168 C CA . SER C 3 140 ? 17.528 70.608 -69.764 1.00 83.48 140 SER H CA 1
ATOM 6169 C C . SER C 3 140 ? 17.807 69.328 -68.973 1.00 89.68 140 SER H C 1
ATOM 6170 O O . SER C 3 140 ? 17.456 69.229 -67.796 1.00 92.87 140 SER H O 1
ATOM 6173 N N . MET C 3 141 ? 18.434 68.350 -69.623 1.00 82.65 141 MET H N 1
ATOM 6174 C CA . MET C 3 141 ? 18.806 67.090 -68.993 1.00 74.67 141 MET H CA 1
ATOM 6175 C C . MET C 3 141 ? 20.318 66.945 -69.032 1.00 73.38 141 MET H C 1
ATOM 6176 O O . MET C 3 141 ? 20.937 67.129 -70.085 1.00 80.65 141 MET H O 1
ATOM 6181 N N . VAL C 3 142 ? 20.906 66.619 -67.887 1.00 66.43 142 VAL H N 1
ATOM 6182 C CA . VAL C 3 142 ? 22.339 66.386 -67.768 1.00 62.47 142 VAL H CA 1
ATOM 6183 C C . VAL C 3 142 ? 22.558 64.892 -67.586 1.00 69.56 142 VAL H C 1
ATOM 6184 O O . VAL C 3 142 ? 21.767 64.216 -66.918 1.00 67.97 142 VAL H O 1
ATOM 6186 N N . THR C 3 143 ? 23.621 64.374 -68.194 1.00 64.58 143 THR H N 1
ATOM 6187 C CA . THR C 3 143 ? 23.954 62.959 -68.113 1.00 64.54 143 THR H CA 1
ATOM 6188 C C . THR C 3 143 ? 25.383 62.807 -67.614 1.00 62.97 143 THR H C 1
ATOM 6189 O O . THR C 3 143 ? 26.309 63.400 -68.176 1.00 64.33 143 THR H O 1
ATOM 6193 N N . LEU C 3 144 ? 25.552 62.014 -66.560 1.00 61.76 144 LEU H N 1
ATOM 6194 C CA . LEU C 3 144 ? 26.836 61.802 -65.914 1.00 59.99 144 LEU H CA 1
ATOM 6195 C C . LEU C 3 144 ? 27.249 60.344 -66.061 1.00 64.16 144 LEU H C 1
ATOM 6196 O O . LEU C 3 144 ? 26.422 59.461 -66.301 1.00 64.21 144 LEU H O 1
ATOM 6201 N N . GLY C 3 145 ? 28.550 60.094 -65.898 1.00 65.77 145 GLY H N 1
ATOM 6202 C CA . GLY C 3 145 ? 29.106 58.786 -66.148 1.00 58.99 145 GLY H CA 1
ATOM 6203 C C . GLY C 3 145 ? 29.995 58.319 -65.009 1.00 59.14 145 GLY H C 1
ATOM 6204 O O . GLY C 3 145 ? 30.303 59.061 -64.077 1.00 60.01 145 GLY H O 1
ATOM 6205 N N . CYS C 3 146 ? 30.402 57.060 -65.113 1.00 63.36 146 CYS H N 1
ATOM 6206 C CA . CYS C 3 146 ? 31.253 56.428 -64.119 1.00 64.49 146 CYS H CA 1
ATOM 6207 C C . CYS C 3 146 ? 31.978 55.286 -64.810 1.00 64.18 146 CYS H C 1
ATOM 6208 O O . CYS C 3 146 ? 31.336 54.418 -65.408 1.00 67.90 146 CYS H O 1
ATOM 6211 N N . LEU C 3 147 ? 33.305 55.298 -64.747 1.00 59.68 147 LEU H N 1
ATOM 6212 C CA . LEU C 3 147 ? 34.136 54.325 -65.446 1.00 57.42 147 LEU H CA 1
ATOM 6213 C C . LEU C 3 147 ? 34.763 53.391 -64.418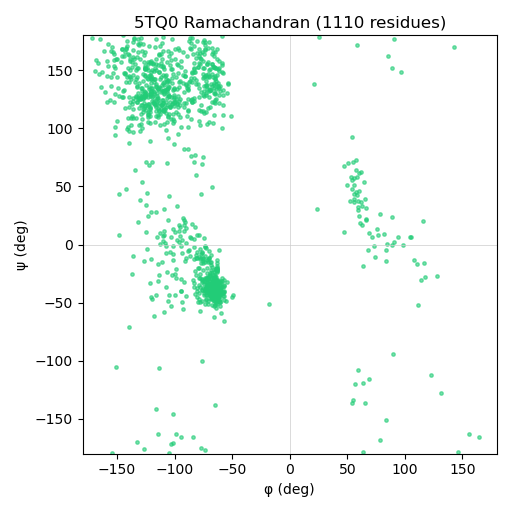 1.00 62.26 147 LEU H C 1
ATOM 6214 O O . LEU C 3 147 ? 35.564 53.822 -63.584 1.00 62.56 147 LEU H O 1
ATOM 6219 N N . VAL C 3 148 ? 34.393 52.119 -64.480 1.00 56.87 148 VAL H N 1
ATOM 6220 C CA . VAL C 3 148 ? 34.956 51.072 -63.636 1.00 57.75 148 VAL H CA 1
ATOM 6221 C C . VAL C 3 148 ? 35.887 50.258 -64.523 1.00 62.23 148 VAL H C 1
ATOM 6222 O O . VAL C 3 148 ? 35.428 49.542 -65.423 1.00 56.77 148 VAL H O 1
ATOM 6226 N N . LYS C 3 149 ? 37.195 50.361 -64.277 1.00 62.16 149 LYS H N 1
ATOM 6227 C CA . LYS C 3 149 ? 38.197 49.802 -65.172 1.00 61.76 149 LYS H CA 1
ATOM 6228 C C . LYS C 3 149 ? 39.183 48.912 -64.427 1.00 62.93 149 LYS H C 1
ATOM 6229 O O . LYS C 3 149 ? 39.514 49.146 -63.259 1.00 63.08 149 LYS H O 1
ATOM 6231 N N . GLY C 3 150 ? 39.643 47.879 -65.131 1.00 57.97 150 GLY H N 1
ATOM 6232 C CA . GLY C 3 150 ? 40.704 47.002 -64.675 1.00 57.57 150 GLY H CA 1
ATOM 6233 C C . GLY C 3 150 ? 40.413 46.235 -63.409 1.00 64.55 150 GLY H C 1
ATOM 6234 O O . GLY C 3 150 ? 41.112 46.410 -62.408 1.00 78.14 150 GLY H O 1
ATOM 6235 N N . TYR C 3 151 ? 39.400 45.376 -63.432 1.00 65.44 151 TYR H N 1
ATOM 6236 C CA . TYR C 3 151 ? 39.080 44.547 -62.280 1.00 68.22 151 TYR H CA 1
ATOM 6237 C C . TYR C 3 151 ? 38.883 43.104 -62.719 1.00 64.13 151 TYR H C 1
ATOM 6238 O O . TYR C 3 151 ? 38.650 42.809 -63.896 1.00 63.98 151 TYR H O 1
ATOM 6247 N N . PHE C 3 152 ? 38.974 42.210 -61.741 1.00 57.19 152 PHE H N 1
ATOM 6248 C CA . PHE C 3 152 ? 38.797 40.789 -61.967 1.00 54.82 152 PHE H CA 1
ATOM 6249 C C . PHE C 3 152 ? 38.552 40.064 -60.639 1.00 57.75 152 PHE H C 1
ATOM 6250 O O . PHE C 3 152 ? 39.233 40.320 -59.662 1.00 66.94 152 PHE H O 1
ATOM 6258 N N . PRO C 3 153 ? 37.578 39.151 -60.612 1.00 54.58 153 PRO H N 1
ATOM 6259 C CA . PRO C 3 153 ? 36.735 38.856 -61.762 1.00 59.44 153 PRO H CA 1
ATOM 6260 C C . PRO C 3 153 ? 35.400 39.526 -61.632 1.00 61.78 153 PRO H C 1
ATOM 6261 O O . PRO C 3 153 ? 35.188 40.314 -60.716 1.00 64.91 153 PRO H O 1
ATOM 6265 N N . GLU C 3 154 ? 34.492 39.172 -62.524 1.00 59.23 154 GLU H N 1
ATOM 6266 C CA . GLU C 3 154 ? 33.103 39.549 -62.375 1.00 57.80 154 GLU H CA 1
ATOM 6267 C C . GLU C 3 154 ? 32.485 38.821 -61.166 1.00 61.08 154 GLU H C 1
ATOM 6268 O O . GLU C 3 154 ? 32.977 37.778 -60.755 1.00 68.70 154 GLU H O 1
ATOM 6274 N N . PRO C 3 155 ? 31.418 39.385 -60.578 1.00 65.52 155 PRO H N 1
ATOM 6275 C CA . PRO C 3 155 ? 30.814 40.615 -61.070 1.00 65.15 155 PRO H CA 1
ATOM 6276 C C . PRO C 3 155 ? 31.136 41.821 -60.221 1.00 63.30 155 PRO H C 1
ATOM 6277 O O . PRO C 3 155 ? 31.853 41.744 -59.222 1.00 63.80 155 PRO H O 1
ATOM 6281 N N . VAL C 3 156 ? 30.586 42.952 -60.637 1.00 61.03 156 VAL H N 1
ATOM 6282 C CA . VAL C 3 156 ? 30.740 44.212 -59.935 1.00 59.05 156 VAL H CA 1
ATOM 6283 C C . VAL C 3 156 ? 29.370 44.874 -59.902 1.00 62.12 156 VAL H C 1
ATOM 6284 O O . VAL C 3 156 ? 28.712 44.998 -60.943 1.00 72.70 156 VAL H O 1
ATOM 6288 N N . THR C 3 157 ? 28.913 45.236 -58.705 1.00 60.45 157 THR H N 1
ATOM 6289 C CA . THR C 3 157 ? 27.620 45.880 -58.526 1.00 62.52 157 THR H CA 1
ATOM 6290 C C . THR C 3 157 ? 27.838 47.381 -58.407 1.00 60.62 157 THR H C 1
ATOM 6291 O O . THR C 3 157 ? 28.631 47.834 -57.575 1.00 56.25 157 THR H O 1
ATOM 6295 N N . VAL C 3 158 ? 27.152 48.143 -59.251 1.00 58.71 158 VAL H N 1
ATOM 6296 C CA . VAL C 3 158 ? 27.298 49.590 -59.291 1.00 61.12 158 VAL H CA 1
ATOM 6297 C C . VAL C 3 158 ? 25.923 50.221 -59.131 1.00 62.73 158 VAL H C 1
ATOM 6298 O O . VAL C 3 158 ? 24.984 49.869 -59.855 1.00 56.56 158 VAL H O 1
ATOM 6302 N N . THR C 3 159 ? 25.808 51.139 -58.173 1.00 67.39 159 THR H N 1
ATOM 6303 C CA . THR C 3 159 ? 24.582 51.873 -57.897 1.00 65.25 159 THR H CA 1
ATOM 6304 C C . THR C 3 159 ? 24.891 53.364 -57.870 1.00 63.59 159 THR H C 1
ATOM 6305 O O . THR C 3 159 ? 26.049 53.780 -57.802 1.00 68.98 159 THR H O 1
ATOM 6309 N N . TRP C 3 160 ? 23.835 54.171 -57.916 1.00 72.70 160 TRP H N 1
ATOM 6310 C CA . TRP C 3 160 ? 23.946 55.624 -57.929 1.00 69.88 160 TRP H CA 1
ATOM 6311 C C . TRP C 3 160 ? 23.222 56.205 -56.725 1.00 72.33 160 TRP H C 1
ATOM 6312 O O . TRP C 3 160 ? 22.074 55.836 -56.451 1.00 66.39 160 TRP H O 1
ATOM 6323 N N . ASN C 3 161 ? 23.896 57.116 -56.017 1.00 76.42 161 ASN H N 1
ATOM 6324 C CA . ASN C 3 161 ? 23.318 57.860 -54.895 1.00 74.14 161 ASN H CA 1
ATOM 6325 C C . ASN C 3 161 ? 22.638 56.928 -53.895 1.00 78.84 161 ASN H C 1
ATOM 6326 O O . ASN C 3 161 ? 21.482 57.122 -53.508 1.00 75.25 161 ASN H O 1
ATOM 6331 N N . SER C 3 162 ? 23.377 55.897 -53.482 1.00 83.41 162 SER H N 1
ATOM 6332 C CA . SER C 3 162 ? 22.910 54.931 -52.485 1.00 87.81 162 SER H CA 1
ATOM 6333 C C . SER C 3 162 ? 21.619 54.245 -52.930 1.00 85.52 162 SER H C 1
ATOM 6334 O O . SER C 3 162 ? 20.687 54.064 -52.144 1.00 100.48 162 SER H O 1
ATOM 6336 N N . GLY C 3 163 ? 21.559 53.864 -54.206 1.00 77.85 163 GLY H N 1
ATOM 6337 C CA . GLY C 3 163 ? 20.420 53.151 -54.746 1.00 81.61 163 GLY H CA 1
ATOM 6338 C C . GLY C 3 163 ? 19.169 53.973 -54.967 1.00 89.25 163 GLY H C 1
ATOM 6339 O O . GLY C 3 163 ? 18.227 53.472 -55.598 1.00 83.18 163 GLY H O 1
ATOM 6340 N N . SER C 3 164 ? 19.116 55.212 -54.471 1.00 82.21 164 SER H N 1
ATOM 6341 C CA . SER C 3 164 ? 17.933 56.043 -54.672 1.00 78.64 164 SER H CA 1
ATOM 6342 C C . SER C 3 164 ? 17.740 56.371 -56.146 1.00 83.74 164 SER H C 1
ATOM 6343 O O . SER C 3 164 ? 16.637 56.223 -56.686 1.00 93.08 164 SER H O 1
ATOM 6346 N N . LEU C 3 165 ? 18.802 56.816 -56.814 1.00 78.39 165 LEU H N 1
ATOM 6347 C CA . LEU C 3 165 ? 18.769 57.072 -58.252 1.00 75.60 165 LEU H CA 1
ATOM 6348 C C . LEU C 3 165 ? 18.588 55.751 -58.987 1.00 79.14 165 LEU H C 1
ATOM 6349 O O . LEU C 3 165 ? 19.522 54.955 -59.106 1.00 79.17 165 LEU H O 1
ATOM 6354 N N . SER C 3 166 ? 17.376 55.512 -59.480 1.00 83.53 166 SER H N 1
ATOM 6355 C CA . SER C 3 166 ? 17.051 54.289 -60.202 1.00 87.39 166 SER H CA 1
ATOM 6356 C C . SER C 3 166 ? 16.563 54.566 -61.614 1.00 82.77 166 SER H C 1
ATOM 6357 O O . SER C 3 166 ? 16.996 53.894 -62.559 1.00 92.75 166 SER H O 1
ATOM 6360 N N . SER C 3 167 ? 15.672 55.536 -61.787 1.00 82.87 167 SER H N 1
ATOM 6361 C CA . SER C 3 167 ? 15.165 55.880 -63.109 1.00 99.31 167 SER H CA 1
ATOM 6362 C C . SER C 3 167 ? 16.209 56.704 -63.852 1.00 94.18 167 SER H C 1
ATOM 6363 O O . SER C 3 167 ? 16.596 57.786 -63.397 1.00 92.36 167 SER H O 1
ATOM 6366 N N . GLY C 3 168 ? 16.666 56.193 -64.990 1.00 78.14 168 GLY H N 1
ATOM 6367 C CA . GLY C 3 168 ? 17.697 56.848 -65.763 1.00 69.07 168 GLY H CA 1
ATOM 6368 C C . GLY C 3 168 ? 19.072 56.231 -65.665 1.00 64.18 168 GLY H C 1
ATOM 6369 O O . GLY C 3 168 ? 20.025 56.803 -66.206 1.00 60.17 168 GLY H O 1
ATOM 6370 N N . VAL C 3 169 ? 19.210 55.092 -65.000 1.00 66.05 169 VAL H N 1
ATOM 6371 C CA . VAL C 3 169 ? 20.497 54.420 -64.874 1.00 67.38 169 VAL H CA 1
ATOM 6372 C C . VAL C 3 169 ? 20.695 53.497 -66.069 1.00 62.37 169 VAL H C 1
ATOM 6373 O O . VAL C 3 169 ? 19.753 52.843 -66.532 1.00 57.56 169 VAL H O 1
ATOM 6375 N N . HIS C 3 170 ? 21.926 53.458 -66.581 1.00 60.89 170 HIS H N 1
ATOM 6376 C CA . HIS C 3 170 ? 22.309 52.567 -67.678 1.00 52.24 170 HIS H CA 1
ATOM 6377 C C . HIS C 3 170 ? 23.698 52.025 -67.357 1.00 56.39 170 HIS H C 1
ATOM 6378 O O . HIS C 3 170 ? 24.704 52.697 -67.606 1.00 58.58 170 HIS H O 1
ATOM 6385 N N . THR C 3 171 ? 23.751 50.822 -66.796 1.00 52.48 171 THR H N 1
ATOM 6386 C CA . THR C 3 171 ? 25.008 50.132 -66.548 1.00 56.62 171 THR H CA 1
ATOM 6387 C C . THR C 3 171 ? 25.270 49.185 -67.711 1.00 58.19 171 THR H C 1
ATOM 6388 O O . THR C 3 171 ? 24.423 48.344 -68.035 1.00 58.07 171 THR H O 1
ATOM 6392 N N . PHE C 3 172 ? 26.434 49.327 -68.338 1.00 57.68 172 PHE H N 1
ATOM 6393 C CA . PHE C 3 172 ? 26.692 48.542 -69.532 1.00 55.52 172 PHE H CA 1
ATOM 6394 C C . PHE C 3 172 ? 27.501 47.296 -69.196 1.00 49.81 172 PHE H C 1
ATOM 6395 O O . PHE C 3 172 ? 28.215 47.263 -68.190 1.00 52.36 172 PHE H O 1
ATOM 6403 N N . PRO C 3 173 ? 27.385 46.246 -70.007 1.00 47.88 173 PRO H N 1
ATOM 6404 C CA . PRO C 3 173 ? 28.146 45.024 -69.734 1.00 42.94 173 PRO H CA 1
ATOM 6405 C C . PRO C 3 173 ? 29.642 45.273 -69.824 1.00 55.79 173 PRO H C 1
ATOM 6406 O O . PRO C 3 173 ? 30.118 46.075 -70.630 1.00 55.73 173 PRO H O 1
ATOM 6410 N N . ALA C 3 174 ? 30.382 44.564 -68.979 1.00 57.64 174 ALA H N 1
ATOM 6411 C CA . ALA C 3 174 ? 31.827 44.696 -68.951 1.00 58.48 174 ALA H CA 1
ATOM 6412 C C . ALA C 3 174 ? 32.459 44.026 -70.166 1.00 63.70 174 ALA H C 1
ATOM 6413 O O . ALA C 3 174 ? 31.987 42.996 -70.654 1.00 68.60 174 ALA H O 1
ATOM 6415 N N . VAL C 3 175 ? 33.536 44.631 -70.655 1.00 66.59 175 VAL H N 1
ATOM 6416 C CA . VAL C 3 175 ? 34.391 44.045 -71.680 1.00 69.93 175 VAL H CA 1
ATOM 6417 C C . VAL C 3 175 ? 35.686 43.618 -71.005 1.00 66.17 175 VAL H C 1
ATOM 6418 O O . VAL C 3 175 ? 36.191 44.319 -70.121 1.00 74.89 175 VAL H O 1
ATOM 6422 N N . LEU C 3 176 ? 36.216 42.468 -71.405 1.00 66.81 176 LEU H N 1
ATOM 6423 C CA . LEU C 3 176 ? 37.437 41.953 -70.805 1.00 79.79 176 LEU H CA 1
ATOM 6424 C C . LEU C 3 176 ? 38.601 42.098 -71.777 1.00 89.52 176 LEU H C 1
ATOM 6425 O O . LEU C 3 176 ? 38.433 42.003 -72.996 1.00 90.88 176 LEU H O 1
ATOM 6430 N N . GLN C 3 177 ? 39.785 42.350 -71.218 1.00 94.01 177 GLN H N 1
ATOM 6431 C CA . GLN C 3 177 ? 40.986 42.579 -72.020 1.00 92.90 177 GLN H CA 1
ATOM 6432 C C . GLN C 3 177 ? 42.182 42.142 -71.180 1.00 89.88 177 GLN H C 1
ATOM 6433 O O . GLN C 3 177 ? 42.612 42.874 -70.283 1.00 89.47 177 GLN H O 1
ATOM 6435 N N . SER C 3 178 ? 42.702 40.948 -71.475 1.00 89.81 178 SER H N 1
ATOM 6436 C CA . SER C 3 178 ? 43.869 40.386 -70.794 1.00 96.10 178 SER H CA 1
ATOM 6437 C C . SER C 3 178 ? 43.611 40.233 -69.293 1.00 92.57 178 SER H C 1
ATOM 6438 O O . SER C 3 178 ? 44.277 40.839 -68.450 1.00 96.15 178 SER H O 1
ATOM 6440 N N . ASP C 3 179 ? 42.614 39.403 -68.977 1.00 90.69 179 ASP H N 1
ATOM 6441 C CA . ASP C 3 179 ? 42.262 39.057 -67.598 1.00 90.56 179 ASP H CA 1
ATOM 6442 C C . ASP C 3 179 ? 41.889 40.285 -66.767 1.00 91.02 179 ASP H C 1
ATOM 6443 O O . ASP C 3 179 ? 42.131 40.323 -65.558 1.00 88.35 179 ASP H O 1
ATOM 6445 N N . LEU C 3 180 ? 41.290 41.295 -67.400 1.00 81.05 180 LEU H N 1
ATOM 6446 C CA . LEU C 3 180 ? 40.832 42.486 -66.693 1.00 75.90 180 LEU H CA 1
ATOM 6447 C C . LEU C 3 180 ? 39.564 43.010 -67.351 1.00 79.60 180 LEU H C 1
ATOM 6448 O O . LEU C 3 180 ? 39.546 43.243 -68.563 1.00 79.39 180 LEU H O 1
ATOM 6453 N N . TYR C 3 181 ? 38.519 43.208 -66.551 1.00 76.42 181 TYR H N 1
ATOM 6454 C CA . TYR C 3 181 ? 37.246 43.711 -67.047 1.00 62.75 181 TYR H CA 1
ATOM 6455 C C . TYR C 3 181 ? 37.162 45.229 -66.903 1.00 58.32 181 TYR H C 1
ATOM 6456 O O . TYR C 3 181 ? 37.854 45.845 -66.089 1.00 53.50 181 TYR H O 1
ATOM 6465 N N . THR C 3 182 ? 36.283 45.823 -67.704 1.00 55.69 182 THR H N 1
ATOM 6466 C CA . THR C 3 182 ? 36.074 47.266 -67.707 1.00 53.94 182 THR H CA 1
ATOM 6467 C C . THR C 3 182 ? 34.647 47.537 -68.154 1.00 60.58 182 THR H C 1
ATOM 6468 O O . THR C 3 182 ? 34.253 47.116 -69.246 1.00 63.55 182 THR H O 1
ATOM 6472 N N . LEU C 3 183 ? 33.874 48.227 -67.321 1.00 59.04 183 LEU H N 1
ATOM 6473 C CA . LEU C 3 183 ? 32.530 48.646 -67.690 1.00 58.93 183 LEU H CA 1
ATOM 6474 C C . LEU C 3 183 ? 32.356 50.127 -67.385 1.00 58.21 183 LEU H C 1
ATOM 6475 O O . LEU C 3 183 ? 33.206 50.762 -66.756 1.00 59.15 183 LEU H O 1
ATOM 6480 N N . SER C 3 184 ? 31.234 50.674 -67.843 1.00 55.89 184 SER H N 1
ATOM 6481 C CA . SER C 3 184 ? 30.885 52.065 -67.604 1.00 54.08 184 SER H CA 1
ATOM 6482 C C . SER C 3 184 ? 29.392 52.158 -67.334 1.00 60.36 184 SER H C 1
ATOM 6483 O O . SER C 3 184 ? 28.607 51.336 -67.814 1.00 57.20 184 SER H O 1
ATOM 6486 N N . SER C 3 185 ? 29.005 53.169 -66.563 1.00 57.84 185 SER H N 1
ATOM 6487 C CA . SER C 3 185 ? 27.610 53.373 -66.203 1.00 60.00 185 SER H CA 1
ATOM 6488 C C . SER C 3 185 ? 27.251 54.838 -66.372 1.00 52.10 185 SER H C 1
ATOM 6489 O O . SER C 3 185 ? 28.041 55.721 -66.029 1.00 57.13 185 SER H O 1
ATOM 6492 N N . SER C 3 186 ? 26.055 55.091 -66.897 1.00 54.05 186 SER H N 1
ATOM 6493 C CA . SER C 3 186 ? 25.578 56.440 -67.159 1.00 59.40 186 SER H CA 1
ATOM 6494 C C . SER C 3 186 ? 24.331 56.718 -66.331 1.00 61.62 186 SER H C 1
ATOM 6495 O O . SER C 3 186 ? 23.490 55.836 -66.140 1.00 61.30 186 SER H O 1
ATOM 6498 N N . VAL C 3 187 ? 24.221 57.948 -65.837 1.00 65.19 187 VAL H N 1
ATOM 6499 C CA . VAL C 3 187 ? 23.057 58.399 -65.085 1.00 66.63 187 VAL H CA 1
ATOM 6500 C C . VAL C 3 187 ? 22.620 59.731 -65.669 1.00 58.92 187 VAL H C 1
ATOM 6501 O O . VAL C 3 187 ? 23.429 60.657 -65.784 1.00 60.20 187 VAL H O 1
ATOM 6503 N N . THR C 3 188 ? 21.355 59.825 -66.051 1.00 62.25 188 THR H N 1
ATOM 6504 C CA . THR C 3 188 ? 20.807 61.043 -66.627 1.00 67.95 188 THR H CA 1
ATOM 6505 C C . THR C 3 188 ? 19.835 61.660 -65.628 1.00 69.81 188 THR H C 1
ATOM 6506 O O . THR C 3 188 ? 18.816 61.052 -65.282 1.00 61.59 188 THR H O 1
ATOM 6510 N N . VAL C 3 189 ? 20.167 62.854 -65.149 1.00 74.28 189 VAL H N 1
ATOM 6511 C CA . VAL C 3 189 ? 19.357 63.560 -64.161 1.00 70.59 189 VAL H CA 1
ATOM 6512 C C . VAL C 3 189 ? 18.992 64.929 -64.724 1.00 72.12 189 VAL H C 1
ATOM 6513 O O . VAL C 3 189 ? 19.734 65.472 -65.556 1.00 70.96 189 VAL H O 1
ATOM 6515 N N . PRO C 3 190 ? 17.868 65.517 -64.321 1.00 71.81 190 PRO H N 1
ATOM 6516 C CA . PRO C 3 190 ? 17.532 66.860 -64.802 1.00 76.19 190 PRO H CA 1
ATOM 6517 C C . PRO C 3 190 ? 18.585 67.876 -64.382 1.00 78.25 190 PRO H C 1
ATOM 6518 O O . PRO C 3 190 ? 19.257 67.719 -63.361 1.00 78.33 190 PRO H O 1
ATOM 6522 N N . SER C 3 191 ? 18.725 68.930 -65.192 1.00 77.39 191 SER H N 1
ATOM 6523 C CA . SER C 3 191 ? 19.659 70.001 -64.862 1.00 77.69 191 SER H CA 1
ATOM 6524 C C . SER C 3 191 ? 19.273 70.721 -63.575 1.00 82.57 191 SER H C 1
ATOM 6525 O O . SER C 3 191 ? 20.104 71.435 -63.003 1.00 79.48 191 SER H O 1
ATOM 6527 N N . SER C 3 192 ? 18.034 70.545 -63.108 1.00 79.41 192 SER H N 1
ATOM 6528 C CA . SER C 3 192 ? 17.586 71.134 -61.854 1.00 76.88 192 SER H CA 1
ATOM 6529 C C . SER C 3 192 ? 18.205 70.471 -60.630 1.00 77.93 192 SER H C 1
ATOM 6530 O O . SER C 3 192 ? 18.104 71.024 -59.530 1.00 79.54 192 SER H O 1
ATOM 6532 N N . THR C 3 193 ? 18.835 69.307 -60.786 1.00 77.41 193 THR H N 1
ATOM 6533 C CA . THR C 3 193 ? 19.416 68.578 -59.665 1.00 76.53 193 THR H CA 1
ATOM 6534 C C . THR C 3 193 ? 20.936 68.669 -59.634 1.00 83.11 193 THR H C 1
ATOM 6535 O O . THR C 3 193 ? 21.516 68.965 -58.587 1.00 93.25 193 THR H O 1
ATOM 6539 N N . TRP C 3 194 ? 21.593 68.420 -60.763 1.00 79.01 194 TRP H N 1
ATOM 6540 C CA . TRP C 3 194 ? 23.048 68.510 -60.849 1.00 72.10 194 TRP H CA 1
ATOM 6541 C C . TRP C 3 194 ? 23.445 69.782 -61.598 1.00 80.95 194 TRP H C 1
ATOM 6542 O O . TRP C 3 194 ? 22.801 70.145 -62.584 1.00 81.05 194 TRP H O 1
ATOM 6553 N N . PRO C 3 195 ? 24.510 70.464 -61.139 1.00 87.42 195 PRO H N 1
ATOM 6554 C CA . PRO C 3 195 ? 25.367 70.087 -60.011 1.00 79.80 195 PRO H CA 1
ATOM 6555 C C . PRO C 3 195 ? 24.923 70.675 -58.673 1.00 82.46 195 PRO H C 1
ATOM 6556 O O . PRO C 3 195 ? 25.684 70.608 -57.706 1.00 80.59 195 PRO H O 1
ATOM 6560 N N . SER C 3 196 ? 23.711 71.238 -58.625 1.00 83.97 196 SER H N 1
ATOM 6561 C CA . SER C 3 196 ? 23.204 71.799 -57.375 1.00 79.91 196 SER H CA 1
ATOM 6562 C C . SER C 3 196 ? 23.190 70.762 -56.260 1.00 82.52 196 SER H C 1
ATOM 6563 O O . SER C 3 196 ? 23.428 71.098 -55.095 1.00 93.92 196 SER H O 1
ATOM 6565 N N . GLU C 3 197 ? 22.924 69.506 -56.592 1.00 81.62 197 GLU H N 1
ATOM 6566 C CA . GLU C 3 197 ? 22.968 68.404 -55.645 1.00 91.26 197 GLU H CA 1
ATOM 6567 C C . GLU C 3 197 ? 24.162 67.508 -55.965 1.00 87.36 197 GLU H C 1
ATOM 6568 O O . GLU C 3 197 ? 24.908 67.737 -56.921 1.00 80.70 197 GLU H O 1
ATOM 6574 N N . THR C 3 198 ? 24.340 66.475 -55.150 1.00 88.85 198 THR H N 1
ATOM 6575 C CA . THR C 3 198 ? 25.466 65.563 -55.286 1.00 88.62 198 THR H CA 1
ATOM 6576 C C . THR C 3 198 ? 25.021 64.269 -55.955 1.00 84.27 198 THR H C 1
ATOM 6577 O O . THR C 3 198 ? 23.944 63.741 -55.661 1.00 80.33 198 THR H O 1
ATOM 6581 N N . VAL C 3 199 ? 25.855 63.768 -56.861 1.00 78.40 199 VAL H N 1
ATOM 6582 C CA . VAL C 3 199 ? 25.626 62.498 -57.540 1.00 70.88 199 VAL H CA 1
ATOM 6583 C C . VAL C 3 199 ? 26.824 61.607 -57.241 1.00 71.28 199 VAL H C 1
ATOM 6584 O O . VAL C 3 199 ? 27.940 61.871 -57.706 1.00 65.23 199 VAL H O 1
ATOM 6588 N N . THR C 3 200 ? 26.599 60.560 -56.453 1.00 74.57 200 THR H N 1
ATOM 6589 C CA . THR C 3 200 ? 27.651 59.643 -56.043 1.00 76.45 200 THR H CA 1
ATOM 6590 C C . THR C 3 200 ? 27.520 58.344 -56.824 1.00 69.21 200 THR H C 1
ATOM 6591 O O . THR C 3 200 ? 26.414 57.817 -56.984 1.00 65.06 200 THR H O 1
ATOM 6593 N N . CYS C 3 201 ? 28.648 57.842 -57.318 1.00 70.23 201 CYS H N 1
ATOM 6594 C CA . CYS C 3 201 ? 28.718 56.554 -57.994 1.00 71.82 201 CYS H CA 1
ATOM 6595 C C . CYS C 3 201 ? 29.285 55.532 -57.015 1.00 65.01 201 CYS H C 1
ATOM 6596 O O . CYS C 3 201 ? 30.387 55.719 -56.488 1.00 71.15 201 CYS H O 1
ATOM 6599 N N . ASN C 3 202 ? 28.528 54.470 -56.759 1.00 60.40 202 ASN H N 1
ATOM 6600 C CA . ASN C 3 202 ? 28.922 53.434 -55.811 1.00 67.73 202 ASN H CA 1
ATOM 6601 C C . ASN C 3 202 ? 29.359 52.193 -56.574 1.00 70.35 202 ASN H C 1
ATOM 6602 O O . ASN C 3 202 ? 28.638 51.717 -57.457 1.00 67.22 202 ASN H O 1
ATOM 6607 N N . VAL C 3 203 ? 30.532 51.668 -56.232 1.00 61.16 203 VAL H N 1
ATOM 6608 C CA . VAL C 3 203 ? 31.095 50.504 -56.906 1.00 57.28 203 VAL H CA 1
ATOM 6609 C C . VAL C 3 203 ? 31.561 49.514 -55.849 1.00 67.54 203 VAL H C 1
ATOM 6610 O O . VAL C 3 203 ? 32.355 49.869 -54.969 1.00 74.35 203 VAL H O 1
ATOM 6614 N N . ALA C 3 204 ? 31.075 48.278 -55.935 1.00 58.73 204 ALA H N 1
ATOM 6615 C CA . ALA C 3 204 ? 31.447 47.213 -55.016 1.00 54.09 204 ALA H CA 1
ATOM 6616 C C . ALA C 3 204 ? 31.973 46.020 -55.800 1.00 61.46 204 ALA H C 1
ATOM 6617 O O . ALA C 3 204 ? 31.413 45.646 -56.837 1.00 57.95 204 ALA H O 1
ATOM 6619 N N . HIS C 3 205 ? 33.053 45.427 -55.299 1.00 55.58 205 HIS H N 1
ATOM 6620 C CA . HIS C 3 205 ? 33.688 44.275 -55.933 1.00 61.91 205 HIS H CA 1
ATOM 6621 C C . HIS C 3 205 ? 33.848 43.189 -54.879 1.00 62.63 205 HIS H C 1
ATOM 6622 O O . HIS C 3 205 ? 34.787 43.240 -54.065 1.00 65.24 205 HIS H O 1
ATOM 6629 N N . PRO C 3 206 ? 32.959 42.195 -54.858 1.00 60.51 206 PRO H N 1
ATOM 6630 C CA . PRO C 3 206 ? 32.974 41.223 -53.753 1.00 63.27 206 PRO H CA 1
ATOM 6631 C C . PRO C 3 206 ? 34.240 40.391 -53.683 1.00 58.32 206 PRO H C 1
ATOM 6632 O O . PRO C 3 206 ? 34.615 39.948 -52.590 1.00 58.82 206 PRO H O 1
ATOM 6636 N N . ALA C 3 207 ? 34.916 40.165 -54.811 1.00 60.72 207 ALA H N 1
ATOM 6637 C CA . ALA C 3 207 ? 36.136 39.365 -54.788 1.00 59.39 207 ALA H CA 1
ATOM 6638 C C . ALA C 3 207 ? 37.251 40.082 -54.038 1.00 65.59 207 ALA H C 1
ATOM 6639 O O . ALA C 3 207 ? 37.945 39.481 -53.211 1.00 65.67 207 ALA H O 1
ATOM 6641 N N . SER C 3 208 ? 37.441 41.371 -54.318 1.00 66.32 208 SER H N 1
ATOM 6642 C CA . SER C 3 208 ? 38.423 42.169 -53.596 1.00 66.45 208 SER H CA 1
ATOM 6643 C C . SER C 3 208 ? 37.938 42.594 -52.218 1.00 75.33 208 SER H C 1
ATOM 6644 O O . SER C 3 208 ? 38.752 43.059 -51.413 1.00 87.31 208 SER H O 1
ATOM 6646 N N . SER C 3 209 ? 36.641 42.440 -51.934 1.00 74.06 209 SER H N 1
ATOM 6647 C CA . SER C 3 209 ? 36.041 42.896 -50.679 1.00 75.71 209 SER H CA 1
ATOM 6648 C C . SER C 3 209 ? 36.305 44.385 -50.452 1.00 80.00 209 SER H C 1
ATOM 6649 O O . SER C 3 209 ? 36.642 44.816 -49.347 1.00 86.83 209 SER H O 1
ATOM 6652 N N . THR C 3 210 ? 36.150 45.176 -51.512 1.00 76.75 210 THR H N 1
ATOM 6653 C CA . THR C 3 210 ? 36.397 46.611 -51.483 1.00 81.79 210 THR H CA 1
ATOM 6654 C C . THR C 3 210 ? 35.160 47.352 -51.977 1.00 82.14 210 THR H C 1
ATOM 6655 O O . THR C 3 210 ? 34.245 46.766 -52.564 1.00 70.38 210 THR H O 1
ATOM 6659 N N . LYS C 3 211 ? 35.144 48.662 -51.729 1.00 80.10 211 LYS H N 1
ATOM 6660 C CA . LYS C 3 211 ? 34.030 49.507 -52.150 1.00 64.90 211 LYS H CA 1
ATOM 6661 C C . LYS C 3 211 ? 34.508 50.946 -52.220 1.00 74.69 211 LYS H C 1
ATOM 6662 O O . LYS C 3 211 ? 34.986 51.488 -51.219 1.00 93.87 211 LYS H O 1
ATOM 6668 N N . VAL C 3 212 ? 34.373 51.564 -53.391 1.00 74.49 212 VAL H N 1
ATOM 6669 C CA . VAL C 3 212 ? 34.750 52.953 -53.597 1.00 76.56 212 VAL H CA 1
ATOM 6670 C C . VAL C 3 212 ? 33.498 53.746 -53.950 1.00 76.56 212 VAL H C 1
ATOM 6671 O O . VAL C 3 212 ? 32.508 53.204 -54.448 1.00 70.60 212 VAL H O 1
ATOM 6673 N N . ASP C 3 213 ? 33.553 55.055 -53.678 1.00 85.92 213 ASP H N 1
ATOM 6674 C CA . ASP C 3 213 ? 32.433 55.973 -53.924 1.00 82.16 213 ASP H CA 1
ATOM 6675 C C . ASP C 3 213 ? 33.002 57.279 -54.476 1.00 75.94 213 ASP H C 1
ATOM 6676 O O . ASP C 3 213 ? 33.277 58.215 -53.721 1.00 83.63 213 ASP H O 1
ATOM 6681 N N . LYS C 3 214 ? 33.170 57.339 -55.794 1.00 73.52 214 LYS H N 1
ATOM 6682 C CA . LYS C 3 214 ? 33.683 58.533 -56.452 1.00 78.51 214 LYS H CA 1
ATOM 6683 C C . LYS C 3 214 ? 32.525 59.461 -56.794 1.00 81.65 214 LYS H C 1
ATOM 6684 O O . LYS C 3 214 ? 31.501 59.018 -57.324 1.00 79.53 214 LYS H O 1
ATOM 6686 N N . LYS C 3 215 ? 32.685 60.742 -56.479 1.00 83.82 215 LYS H N 1
ATOM 6687 C CA . LYS C 3 215 ? 31.657 61.741 -56.731 1.00 78.84 215 LYS H CA 1
ATOM 6688 C C . LYS C 3 215 ? 31.972 62.500 -58.013 1.00 76.71 215 LYS H C 1
ATOM 6689 O O . LYS C 3 215 ? 33.138 62.757 -58.327 1.00 80.47 215 LYS H O 1
ATOM 6691 N N . ILE C 3 216 ? 30.925 62.853 -58.752 1.00 71.18 216 ILE H N 1
ATOM 6692 C CA . ILE C 3 216 ? 31.068 63.545 -60.028 1.00 78.71 216 ILE H CA 1
ATOM 6693 C C . ILE C 3 216 ? 31.103 65.046 -59.765 1.00 76.64 216 ILE H C 1
ATOM 6694 O O . ILE C 3 216 ? 30.119 65.627 -59.291 1.00 65.33 216 ILE H O 1
ATOM 6699 N N . VAL C 3 217 ? 32.235 65.669 -60.080 1.00 81.63 217 VAL H N 1
ATOM 6700 C CA . VAL C 3 217 ? 32.471 67.085 -59.808 1.00 84.71 217 VAL H CA 1
ATOM 6701 C C . VAL C 3 217 ? 32.900 67.780 -61.095 1.00 80.99 217 VAL H C 1
ATOM 6702 O O . VAL C 3 217 ? 33.789 67.280 -61.799 1.00 85.30 217 VAL H O 1
ATOM 6706 N N . PRO C 3 218 ? 32.304 68.931 -61.444 1.00 80.28 218 PRO H N 1
ATOM 6707 C CA . PRO C 3 218 ? 32.680 69.701 -62.637 1.00 82.23 218 PRO H CA 1
ATOM 6708 C C . PRO C 3 218 ? 34.148 70.117 -62.637 1.00 77.29 218 PRO H C 1
ATOM 6709 O O . PRO C 3 218 ? 34.683 70.398 -63.709 1.00 87.99 218 PRO H O 1
ATOM 6713 N N . ASP D 4 1 ? 19.183 11.195 -75.271 1.00 108.65 1 ASP L N 1
ATOM 6714 C CA . ASP D 4 1 ? 18.077 11.668 -74.443 1.00 100.24 1 ASP L CA 1
ATOM 6715 C C . ASP D 4 1 ? 16.973 12.292 -75.291 1.00 91.28 1 ASP L C 1
ATOM 6716 O O . ASP D 4 1 ? 16.635 11.787 -76.365 1.00 89.98 1 ASP L O 1
ATOM 6721 N N . ILE D 4 2 ? 16.408 13.392 -74.803 1.00 84.74 2 ILE L N 1
ATOM 6722 C CA . ILE D 4 2 ? 15.331 14.091 -75.492 1.00 85.72 2 ILE L CA 1
ATOM 6723 C C . ILE D 4 2 ? 15.724 15.552 -75.657 1.00 77.20 2 ILE L C 1
ATOM 6724 O O . ILE D 4 2 ? 16.104 16.214 -74.686 1.00 70.01 2 ILE L O 1
ATOM 6729 N N . VAL D 4 3 ? 15.643 16.049 -76.887 1.00 75.68 3 VAL L N 1
ATOM 6730 C CA . VAL D 4 3 ? 16.057 17.403 -77.227 1.00 76.41 3 VAL L CA 1
ATOM 6731 C C . VAL D 4 3 ? 14.815 18.254 -77.443 1.00 68.30 3 VAL L C 1
ATOM 6732 O O . VAL D 4 3 ? 13.852 17.818 -78.085 1.00 66.07 3 VAL L O 1
ATOM 6734 N N . MET D 4 4 ? 14.834 19.467 -76.898 1.00 66.46 4 MET L N 1
ATOM 6735 C CA . MET D 4 4 ? 13.738 20.415 -77.047 1.00 55.40 4 MET L CA 1
ATOM 6736 C C . MET D 4 4 ? 14.152 21.476 -78.059 1.00 68.94 4 MET L C 1
ATOM 6737 O O . MET D 4 4 ? 15.141 22.182 -77.847 1.00 75.54 4 MET L O 1
ATOM 6742 N N . THR D 4 5 ? 13.401 21.583 -79.154 1.00 69.61 5 THR L N 1
ATOM 6743 C CA . THR D 4 5 ? 13.720 22.495 -80.248 1.00 66.07 5 THR L CA 1
ATOM 6744 C C . THR D 4 5 ? 12.608 23.528 -80.381 1.00 66.76 5 THR L C 1
ATOM 6745 O O . THR D 4 5 ? 11.451 23.169 -80.620 1.00 73.92 5 THR L O 1
ATOM 6747 N N . GLN D 4 6 ? 12.961 24.806 -80.245 1.00 73.49 6 GLN L N 1
ATOM 6748 C CA . GLN D 4 6 ? 11.994 25.897 -80.284 1.00 81.53 6 GLN L CA 1
ATOM 6749 C C . GLN D 4 6 ? 12.017 26.545 -81.666 1.00 83.05 6 GLN L C 1
ATOM 6750 O O . GLN D 4 6 ? 13.091 26.810 -82.221 1.00 70.55 6 GLN L O 1
ATOM 6756 N N . ALA D 4 7 ? 10.827 26.780 -82.222 1.00 89.94 7 ALA L N 1
ATOM 6757 C CA . ALA D 4 7 ? 10.724 26.982 -83.666 1.00 95.15 7 ALA L CA 1
ATOM 6758 C C . ALA D 4 7 ? 11.265 28.330 -84.124 1.00 97.43 7 ALA L C 1
ATOM 6759 O O . ALA D 4 7 ? 12.013 28.358 -85.116 1.00 120.67 7 ALA L O 1
ATOM 6761 N N . PRO D 4 8 ? 10.922 29.473 -83.504 1.00 95.22 8 PRO L N 1
ATOM 6762 C CA . PRO D 4 8 ? 11.539 30.740 -83.924 1.00 90.98 8 PRO L CA 1
ATOM 6763 C C . PRO D 4 8 ? 12.483 31.304 -82.878 1.00 88.19 8 PRO L C 1
ATOM 6764 O O . PRO D 4 8 ? 12.045 31.614 -81.769 1.00 102.96 8 PRO L O 1
ATOM 6768 N N . ALA D 4 9 ? 13.760 31.478 -83.223 1.00 88.11 9 ALA L N 1
ATOM 6769 C CA . ALA D 4 9 ? 14.728 31.953 -82.235 1.00 79.40 9 ALA L CA 1
ATOM 6770 C C . ALA D 4 9 ? 14.408 33.373 -81.781 1.00 70.16 9 ALA L C 1
ATOM 6771 O O . ALA D 4 9 ? 14.587 33.712 -80.604 1.00 77.38 9 ALA L O 1
ATOM 6773 N N . THR D 4 10 ? 13.915 34.213 -82.692 1.00 66.94 10 THR L N 1
ATOM 6774 C CA . THR D 4 10 ? 13.709 35.625 -82.410 1.00 64.63 10 THR L CA 1
ATOM 6775 C C . THR D 4 10 ? 12.388 36.079 -83.021 1.00 67.89 10 THR L C 1
ATOM 6776 O O . THR D 4 10 ? 11.943 35.550 -84.045 1.00 78.78 10 THR L O 1
ATOM 6780 N N . LEU D 4 11 ? 11.770 37.076 -82.392 1.00 63.62 11 LEU L N 1
ATOM 6781 C CA . LEU D 4 11 ? 10.514 37.631 -82.874 1.00 62.79 11 LEU L CA 1
ATOM 6782 C C . LEU D 4 11 ? 10.441 39.099 -82.477 1.00 70.14 11 LEU L C 1
ATOM 6783 O O . LEU D 4 11 ? 10.918 39.484 -81.406 1.00 73.64 11 LEU L O 1
ATOM 6785 N N . SER D 4 12 ? 9.856 39.913 -83.353 1.00 68.65 12 SER L N 1
ATOM 6786 C CA . SER D 4 12 ? 9.651 41.339 -83.111 1.00 73.64 12 SER L CA 1
ATOM 6787 C C . SER D 4 12 ? 8.161 41.615 -83.251 1.00 76.53 12 SER L C 1
ATOM 6788 O O . SER D 4 12 ? 7.616 41.560 -84.359 1.00 90.51 12 SER L O 1
ATOM 6790 N N . VAL D 4 13 ? 7.504 41.906 -82.134 1.00 72.26 13 VAL L N 1
ATOM 6791 C CA . VAL D 4 13 ? 6.052 42.015 -82.075 1.00 76.49 13 VAL L CA 1
ATOM 6792 C C . VAL D 4 13 ? 5.674 43.467 -81.830 1.00 79.30 13 VAL L C 1
ATOM 6793 O O . VAL D 4 13 ? 6.365 44.186 -81.100 1.00 81.74 13 VAL L O 1
ATOM 6797 N N . THR D 4 14 ? 4.574 43.899 -82.446 1.00 83.26 14 THR L N 1
ATOM 6798 C CA . THR D 4 14 ? 4.048 45.225 -82.159 1.00 83.16 14 THR L CA 1
ATOM 6799 C C . THR D 4 14 ? 3.264 45.197 -80.848 1.00 83.42 14 THR L C 1
ATOM 6800 O O . THR D 4 14 ? 2.521 44.245 -80.591 1.00 82.12 14 THR L O 1
ATOM 6802 N N . PRO D 4 15 ? 3.417 46.220 -80.000 1.00 82.93 15 PRO L N 1
ATOM 6803 C CA . PRO D 4 15 ? 2.715 46.227 -78.707 1.00 85.31 15 PRO L CA 1
ATOM 6804 C C . PRO D 4 15 ? 1.206 46.129 -78.857 1.00 91.93 15 PRO L C 1
ATOM 6805 O O . PRO D 4 15 ? 0.555 47.063 -79.336 1.00 98.88 15 PRO L O 1
ATOM 6809 N N . GLY D 4 16 ? 0.642 44.997 -78.445 1.00 91.62 16 GLY L N 1
ATOM 6810 C CA . GLY D 4 16 ? -0.778 44.731 -78.563 1.00 84.60 16 GLY L CA 1
ATOM 6811 C C . GLY D 4 16 ? -1.119 43.571 -79.474 1.00 84.96 16 GLY L C 1
ATOM 6812 O O . GLY D 4 16 ? -2.254 43.074 -79.427 1.00 84.41 16 GLY L O 1
ATOM 6813 N N . ASP D 4 17 ? -0.179 43.122 -80.302 1.00 83.90 17 ASP L N 1
ATOM 6814 C CA . ASP D 4 17 ? -0.426 41.996 -81.187 1.00 87.88 17 ASP L CA 1
ATOM 6815 C C . ASP D 4 17 ? -0.417 40.692 -80.388 1.00 85.55 17 ASP L C 1
ATOM 6816 O O . ASP D 4 17 ? -0.161 40.668 -79.181 1.00 84.25 17 ASP L O 1
ATOM 6818 N N . ARG D 4 18 ? -0.713 39.591 -81.073 1.00 83.49 18 ARG L N 1
ATOM 6819 C CA . ARG D 4 18 ? -0.747 38.265 -80.470 1.00 84.75 18 ARG L CA 1
ATOM 6820 C C . ARG D 4 18 ? 0.361 37.423 -81.086 1.00 86.85 18 ARG L C 1
ATOM 6821 O O . ARG D 4 18 ? 0.351 37.165 -82.295 1.00 91.21 18 ARG L O 1
ATOM 6823 N N . VAL D 4 19 ? 1.312 36.999 -80.261 1.00 82.02 19 VAL L N 1
ATOM 6824 C CA . VAL D 4 19 ? 2.454 36.216 -80.713 1.00 87.94 19 VAL L CA 1
ATOM 6825 C C . VAL D 4 19 ? 2.346 34.816 -80.124 1.00 76.81 19 VAL L C 1
ATOM 6826 O O . VAL D 4 19 ? 1.897 34.640 -78.985 1.00 76.39 19 VAL L O 1
ATOM 6830 N N . SER D 4 20 ? 2.737 33.818 -80.912 1.00 72.13 20 SER L N 1
ATOM 6831 C CA . SER D 4 20 ? 2.738 32.424 -80.489 1.00 69.96 20 SER L CA 1
ATOM 6832 C C . SER D 4 20 ? 4.139 31.860 -80.682 1.00 70.03 20 SER L C 1
ATOM 6833 O O . SER D 4 20 ? 4.657 31.852 -81.804 1.00 77.96 20 SER L O 1
ATOM 6835 N N . LEU D 4 21 ? 4.748 31.402 -79.592 1.00 60.68 21 LEU L N 1
ATOM 6836 C CA . LEU D 4 21 ? 6.062 30.775 -79.628 1.00 70.27 21 LEU L CA 1
ATOM 6837 C C . LEU D 4 21 ? 5.909 29.261 -79.570 1.00 72.80 21 LEU L C 1
ATOM 6838 O O . LEU D 4 21 ? 5.140 28.734 -78.760 1.00 72.46 21 LEU L O 1
ATOM 6840 N N . SER D 4 22 ? 6.642 28.564 -80.432 1.00 73.10 22 SER L N 1
ATOM 6841 C CA . SER D 4 22 ? 6.513 27.122 -80.571 1.00 70.04 22 SER L CA 1
ATOM 6842 C C . SER D 4 22 ? 7.669 26.392 -79.899 1.00 66.24 22 SER L C 1
ATOM 6843 O O . SER D 4 22 ? 8.770 26.926 -79.751 1.00 64.83 22 SER L O 1
ATOM 6846 N N . CYS D 4 23 ? 7.397 25.150 -79.499 1.00 68.55 23 CYS L N 1
ATOM 6847 C CA . CYS D 4 23 ? 8.358 24.315 -78.783 1.00 70.42 23 CYS L CA 1
ATOM 6848 C C . CYS D 4 23 ? 8.057 22.871 -79.156 1.00 68.82 23 CYS L C 1
ATOM 6849 O O . CYS D 4 23 ? 7.057 22.309 -78.701 1.00 83.77 23 CYS L O 1
ATOM 6852 N N . ARG D 4 24 ? 8.904 22.277 -79.988 1.00 67.51 24 ARG L N 1
ATOM 6853 C CA . ARG D 4 24 ? 8.711 20.917 -80.468 1.00 70.05 24 ARG L CA 1
ATOM 6854 C C . ARG D 4 24 ? 9.714 19.993 -79.790 1.00 72.19 24 ARG L C 1
ATOM 6855 O O . ARG D 4 24 ? 10.902 20.318 -79.697 1.00 72.87 24 ARG L O 1
ATOM 6857 N N . ALA D 4 25 ? 9.232 18.847 -79.316 1.00 64.46 25 ALA L N 1
ATOM 6858 C CA . ALA D 4 25 ? 10.073 17.851 -78.673 1.00 66.52 25 ALA L CA 1
ATOM 6859 C C . ALA D 4 25 ? 10.353 16.697 -79.628 1.00 75.25 25 ALA L C 1
ATOM 6860 O O . ALA D 4 25 ? 9.551 16.389 -80.515 1.00 65.84 25 ALA L O 1
ATOM 6862 N N . SER D 4 26 ? 11.512 16.059 -79.438 1.00 76.17 26 SER L N 1
ATOM 6863 C CA . SER D 4 26 ? 11.873 14.921 -80.277 1.00 70.52 26 SER L CA 1
ATOM 6864 C C . SER D 4 26 ? 10.955 13.735 -80.015 1.00 81.48 26 SER L C 1
ATOM 6865 O O . SER D 4 26 ? 10.509 13.066 -80.954 1.00 86.69 26 SER L O 1
ATOM 6868 N N . GLN D 4 27 ? 10.654 13.468 -78.748 1.00 89.67 27 GLN L N 1
ATOM 6869 C CA . GLN D 4 27 ? 9.747 12.407 -78.341 1.00 79.07 27 GLN L CA 1
ATOM 6870 C C . GLN D 4 27 ? 8.499 13.007 -77.708 1.00 82.36 27 GLN L C 1
ATOM 6871 O O . GLN D 4 27 ? 8.466 14.181 -77.333 1.00 84.71 27 GLN L O 1
ATOM 6877 N N . SER D 4 28 ? 7.462 12.184 -77.592 1.00 77.43 28 SER L N 1
ATOM 6878 C CA . SER D 4 28 ? 6.249 12.627 -76.924 1.00 79.48 28 SER L CA 1
ATOM 6879 C C . SER D 4 28 ? 6.479 12.711 -75.418 1.00 81.88 28 SER L C 1
ATOM 6880 O O . SER D 4 28 ? 7.112 11.837 -74.816 1.00 70.21 28 SER L O 1
ATOM 6883 N N . ILE D 4 29 ? 5.971 13.784 -74.810 1.00 74.61 29 ILE L N 1
ATOM 6884 C CA . ILE D 4 29 ? 6.155 14.028 -73.383 1.00 72.78 29 ILE L CA 1
ATOM 6885 C C . ILE D 4 29 ? 4.821 14.377 -72.740 1.00 68.27 29 ILE L C 1
ATOM 6886 O O . ILE D 4 29 ? 4.780 14.973 -71.658 1.00 64.62 29 ILE L O 1
ATOM 6891 N N . ALA D 4 30 ? 3.726 14.019 -73.411 1.00 66.89 30 ALA L N 1
ATOM 6892 C CA . ALA D 4 30 ? 2.365 14.219 -72.908 1.00 69.86 30 ALA L CA 1
ATOM 6893 C C . ALA D 4 30 ? 2.187 15.701 -72.606 1.00 62.78 30 ALA L C 1
ATOM 6894 O O . ALA D 4 30 ? 2.339 16.519 -73.530 1.00 63.37 30 ALA L O 1
ATOM 6896 N N . ASP D 4 31 ? 1.883 16.096 -71.370 1.00 61.66 31 ASP L N 1
ATOM 6897 C CA . ASP D 4 31 ? 1.695 17.498 -71.022 1.00 62.13 31 ASP L CA 1
ATOM 6898 C C . ASP D 4 31 ? 2.747 18.009 -70.041 1.00 58.00 31 ASP L C 1
ATOM 6899 O O . ASP D 4 31 ? 2.640 19.148 -69.575 1.00 57.61 31 ASP L O 1
ATOM 6904 N N . TYR D 4 32 ? 3.767 17.207 -69.728 1.00 47.83 32 TYR L N 1
ATOM 6905 C CA . TYR D 4 32 ? 4.838 17.622 -68.820 1.00 52.41 32 TYR L CA 1
ATOM 6906 C C . TYR D 4 32 ? 5.792 18.568 -69.555 1.00 58.99 32 TYR L C 1
ATOM 6907 O O . TYR D 4 32 ? 6.950 18.254 -69.843 1.00 51.36 32 TYR L O 1
ATOM 6916 N N . LEU D 4 33 ? 5.277 19.762 -69.847 1.00 57.21 33 LEU L N 1
ATOM 6917 C CA . LEU D 4 33 ? 5.987 20.763 -70.638 1.00 52.49 33 LEU L CA 1
ATOM 6918 C C . LEU D 4 33 ? 5.793 22.118 -69.971 1.00 51.77 33 LEU L C 1
ATOM 6919 O O . LEU D 4 33 ? 4.686 22.665 -69.986 1.00 56.24 33 LEU L O 1
ATOM 6924 N N . TYR D 4 34 ? 6.864 22.667 -69.405 1.00 48.60 34 TYR L N 1
ATOM 6925 C CA . TYR D 4 34 ? 6.806 23.902 -68.640 1.00 54.95 34 TYR L CA 1
ATOM 6926 C C . TYR D 4 34 ? 7.429 25.053 -69.425 1.00 62.07 34 TYR L C 1
ATOM 6927 O O . TYR D 4 34 ? 8.254 24.850 -70.320 1.00 61.42 34 TYR L O 1
ATOM 6936 N N . TRP D 4 35 ? 7.029 26.276 -69.074 1.00 65.47 35 TRP L N 1
ATOM 6937 C CA . TRP D 4 35 ? 7.494 27.482 -69.751 1.00 60.76 35 TRP L CA 1
ATOM 6938 C C . TRP D 4 35 ? 8.095 28.454 -68.745 1.00 60.64 35 TRP L C 1
ATOM 6939 O O . TRP D 4 35 ? 7.467 28.775 -67.731 1.00 60.26 35 TRP L O 1
ATOM 6950 N N . TYR D 4 36 ? 9.294 28.943 -69.039 1.00 58.10 36 TYR L N 1
ATOM 6951 C CA . TYR D 4 36 ? 9.992 29.876 -68.168 1.00 56.81 36 TYR L CA 1
ATOM 6952 C C . TYR D 4 36 ? 10.310 31.163 -68.917 1.00 56.71 36 TYR L C 1
ATOM 6953 O O . TYR D 4 36 ? 10.591 31.145 -70.120 1.00 54.42 36 TYR L O 1
ATOM 6962 N N . GLN D 4 37 ? 10.250 32.281 -68.198 1.00 59.18 37 GLN L N 1
ATOM 6963 C CA . GLN D 4 37 ? 10.604 33.588 -68.731 1.00 50.14 37 GLN L CA 1
ATOM 6964 C C . GLN D 4 37 ? 11.819 34.105 -67.975 1.00 50.44 37 GLN L C 1
ATOM 6965 O O . GLN D 4 37 ? 11.824 34.131 -66.740 1.00 50.87 37 GLN L O 1
ATOM 6971 N N . GLN D 4 38 ? 12.849 34.499 -68.713 1.00 43.89 38 GLN L N 1
ATOM 6972 C CA . GLN D 4 38 ? 14.061 35.057 -68.128 1.00 52.49 38 GLN L CA 1
ATOM 6973 C C . GLN D 4 38 ? 14.290 36.436 -68.723 1.00 52.47 38 GLN L C 1
ATOM 6974 O O . GLN D 4 38 ? 14.698 36.557 -69.884 1.00 49.17 38 GLN L O 1
ATOM 6980 N N . LYS D 4 39 ? 14.014 37.470 -67.936 1.00 53.92 39 LYS L N 1
ATOM 6981 C CA . LYS D 4 39 ? 14.365 38.823 -68.323 1.00 54.92 39 LYS L CA 1
ATOM 6982 C C . LYS D 4 39 ? 15.855 39.054 -68.087 1.00 58.55 39 LYS L C 1
ATOM 6983 O O . LYS D 4 39 ? 16.528 38.285 -67.397 1.00 60.32 39 LYS L O 1
ATOM 6989 N N . SER D 4 40 ? 16.375 40.125 -68.677 1.00 62.30 40 SER L N 1
ATOM 6990 C CA . SER D 4 40 ? 17.804 40.394 -68.591 1.00 82.38 40 SER L CA 1
ATOM 6991 C C . SER D 4 40 ? 18.228 40.621 -67.145 1.00 66.64 40 SER L C 1
ATOM 6992 O O . SER D 4 40 ? 17.558 41.327 -66.386 1.00 70.13 40 SER L O 1
ATOM 6995 N N . HIS D 4 41 ? 19.351 40.004 -66.770 1.00 64.50 41 HIS L N 1
ATOM 6996 C CA . HIS D 4 41 ? 19.941 40.156 -65.438 1.00 69.48 41 HIS L CA 1
ATOM 6997 C C . HIS D 4 41 ? 18.978 39.708 -64.340 1.00 66.43 41 HIS L C 1
ATOM 6998 O O . HIS D 4 41 ? 18.913 40.307 -63.265 1.00 71.82 41 HIS L O 1
ATOM 7000 N N . GLU D 4 42 ? 18.227 38.642 -64.607 1.00 68.17 42 GLU L N 1
ATOM 7001 C CA . GLU D 4 42 ? 17.273 38.111 -63.646 1.00 60.46 42 GLU L CA 1
ATOM 7002 C C . GLU D 4 42 ? 17.259 36.590 -63.742 1.00 56.96 42 GLU L C 1
ATOM 7003 O O . GLU D 4 42 ? 17.788 35.996 -64.687 1.00 55.62 42 GLU L O 1
ATOM 7005 N N . SER D 4 43 ? 16.659 35.960 -62.738 1.00 45.25 43 SER L N 1
ATOM 7006 C CA . SER D 4 43 ? 16.495 34.517 -62.729 1.00 48.26 43 SER L CA 1
ATOM 7007 C C . SER D 4 43 ? 15.268 34.119 -63.539 1.00 44.51 43 SER L C 1
ATOM 7008 O O . SER D 4 43 ? 14.355 34.924 -63.737 1.00 48.69 43 SER L O 1
ATOM 7011 N N . PRO D 4 44 ? 15.228 32.885 -64.034 1.00 47.32 44 PRO L N 1
ATOM 7012 C CA . PRO D 4 44 ? 14.030 32.422 -64.746 1.00 47.23 44 PRO L CA 1
ATOM 7013 C C . PRO D 4 44 ? 12.815 32.440 -63.832 1.00 48.80 44 PRO L C 1
ATOM 7014 O O . PRO D 4 44 ? 12.923 32.270 -62.616 1.00 56.40 44 PRO L O 1
ATOM 7018 N N . ARG D 4 45 ? 11.647 32.668 -64.429 1.00 49.53 45 ARG L N 1
ATOM 7019 C CA . ARG D 4 45 ? 10.387 32.688 -63.697 1.00 49.56 45 ARG L CA 1
ATOM 7020 C C . ARG D 4 45 ? 9.391 31.772 -64.394 1.00 55.48 45 ARG L C 1
ATOM 7021 O O . ARG D 4 45 ? 9.175 31.891 -65.605 1.00 44.44 45 ARG L O 1
ATOM 7023 N N . LEU D 4 46 ? 8.791 30.859 -63.627 1.00 63.16 46 LEU L N 1
ATOM 7024 C CA . LEU D 4 46 ? 7.829 29.912 -64.179 1.00 55.44 46 LEU L CA 1
ATOM 7025 C C . LEU D 4 46 ? 6.588 30.646 -64.671 1.00 51.53 46 LEU L C 1
ATOM 7026 O O . LEU D 4 46 ? 6.012 31.465 -63.950 1.00 56.39 46 LEU L O 1
ATOM 7031 N N . LEU D 4 47 ? 6.177 30.347 -65.904 1.00 52.80 47 LEU L N 1
ATOM 7032 C CA . LEU D 4 47 ? 5.030 30.987 -66.536 1.00 54.91 47 LEU L CA 1
ATOM 7033 C C . LEU D 4 47 ? 3.786 30.111 -66.544 1.00 65.70 47 LEU L C 1
ATOM 7034 O O . LEU D 4 47 ? 2.711 30.542 -66.113 1.00 76.45 47 LEU L O 1
ATOM 7039 N N . LEU D 4 48 ? 3.904 28.889 -67.052 1.00 72.62 48 LEU L N 1
ATOM 7040 C CA . LEU D 4 48 ? 2.753 28.036 -67.295 1.00 81.07 48 LEU L CA 1
ATOM 7041 C C . LEU D 4 48 ? 2.973 26.673 -66.661 1.00 87.96 48 LEU L C 1
ATOM 7042 O O . LEU D 4 48 ? 4.041 26.069 -66.823 1.00 78.71 48 LEU L O 1
ATOM 7047 N N . LYS D 4 49 ? 1.942 26.182 -65.975 1.00 87.43 49 LYS L N 1
ATOM 7048 C CA . LYS D 4 49 ? 2.031 24.879 -65.332 1.00 81.72 49 LYS L CA 1
ATOM 7049 C C . LYS D 4 49 ? 2.114 23.755 -66.362 1.00 75.79 49 LYS L C 1
ATOM 7050 O O . LYS D 4 49 ? 3.020 22.915 -66.296 1.00 86.41 49 LYS L O 1
ATOM 7056 N N . TYR D 4 50 ? 1.195 23.719 -67.326 1.00 73.78 50 TYR L N 1
ATOM 7057 C CA . TYR D 4 50 ? 1.175 22.626 -68.302 1.00 79.51 50 TYR L CA 1
ATOM 7058 C C . TYR D 4 50 ? 0.659 23.066 -69.675 1.00 85.72 50 TYR L C 1
ATOM 7059 O O . TYR D 4 50 ? 0.705 22.298 -70.644 1.00 78.60 50 TYR L O 1
ATOM 7068 N N . PRO D 4 59 ? 0.901 36.932 -64.747 1.00 109.78 59 PRO L N 1
ATOM 7069 C CA . PRO D 4 59 ? 0.594 36.535 -66.124 1.00 116.64 59 PRO L CA 1
ATOM 7070 C C . PRO D 4 59 ? -0.786 37.040 -66.580 1.00 113.19 59 PRO L C 1
ATOM 7071 O O . PRO D 4 59 ? -0.935 38.254 -66.730 1.00 115.39 59 PRO L O 1
ATOM 7075 N N . SER D 4 60 ? -1.749 36.133 -66.798 1.00 108.66 60 SER L N 1
ATOM 7076 C CA . SER D 4 60 ? -3.137 36.398 -67.232 1.00 107.96 60 SER L CA 1
ATOM 7077 C C . SER D 4 60 ? -3.232 36.806 -68.697 1.00 105.14 60 SER L C 1
ATOM 7078 O O . SER D 4 60 ? -4.345 37.069 -69.195 1.00 102.43 60 SER L O 1
ATOM 7081 N N . ARG D 4 61 ? -2.098 36.902 -69.392 1.00 104.13 61 ARG L N 1
ATOM 7082 C CA . ARG D 4 61 ? -2.054 37.079 -70.834 1.00 92.05 61 ARG L CA 1
ATOM 7083 C C . ARG D 4 61 ? -1.307 35.949 -71.512 1.00 81.17 61 ARG L C 1
ATOM 7084 O O . ARG D 4 61 ? -1.385 35.818 -72.739 1.00 81.52 61 ARG L O 1
ATOM 7086 N N . PHE D 4 62 ? -0.598 35.127 -70.745 1.00 71.22 62 PHE L N 1
ATOM 7087 C CA . PHE D 4 62 ? 0.071 33.933 -71.227 1.00 73.06 62 PHE L CA 1
ATOM 7088 C C . PHE D 4 62 ? -0.890 32.757 -71.153 1.00 70.68 62 PHE L C 1
ATOM 7089 O O . PHE D 4 62 ? -1.591 32.579 -70.153 1.00 79.38 62 PHE L O 1
ATOM 7097 N N . SER D 4 63 ? -0.932 31.967 -72.220 1.00 72.36 63 SER L N 1
ATOM 7098 C CA . SER D 4 63 ? -1.773 30.783 -72.268 1.00 72.68 63 SER L CA 1
ATOM 7099 C C . SER D 4 63 ? -0.971 29.655 -72.895 1.00 72.52 63 SER L C 1
ATOM 7100 O O . SER D 4 63 ? 0.002 29.884 -73.622 1.00 79.41 63 SER L O 1
ATOM 7102 N N . GLY D 4 64 ? -1.375 28.436 -72.596 1.00 71.79 64 GLY L N 1
ATOM 7103 C CA . GLY D 4 64 ? -0.671 27.262 -73.082 1.00 78.47 64 GLY L CA 1
ATOM 7104 C C . GLY D 4 64 ? -1.610 26.354 -73.838 1.00 80.78 64 GLY L C 1
ATOM 7105 O O . GLY D 4 64 ? -2.779 26.216 -73.482 1.00 88.77 64 GLY L O 1
ATOM 7106 N N . SER D 4 65 ? -1.088 25.751 -74.899 1.00 75.34 65 SER L N 1
ATOM 7107 C CA . SER D 4 65 ? -1.836 24.807 -75.707 1.00 73.38 65 SER L CA 1
ATOM 7108 C C . SER D 4 65 ? -0.873 23.730 -76.178 1.00 71.61 65 SER L C 1
ATOM 7109 O O . SER D 4 65 ? 0.321 23.752 -75.862 1.00 70.27 65 SER L O 1
ATOM 7111 N N . GLY D 4 66 ? -1.398 22.778 -76.935 1.00 76.60 66 GLY L N 1
ATOM 7112 C CA . GLY D 4 66 ? -0.595 21.690 -77.445 1.00 79.47 66 GLY L CA 1
ATOM 7113 C C . GLY D 4 66 ? -0.470 20.541 -76.459 1.00 68.21 66 GLY L C 1
ATOM 7114 O O . GLY D 4 66 ? -0.715 20.672 -75.261 1.00 66.52 66 GLY L O 1
ATOM 7115 N N . SER D 4 67 ? -0.074 19.391 -76.995 1.00 74.73 67 SER L N 1
ATOM 7116 C CA . SER D 4 67 ? 0.097 18.172 -76.218 1.00 72.99 67 SER L CA 1
ATOM 7117 C C . SER D 4 67 ? 0.867 17.172 -77.066 1.00 75.46 67 SER L C 1
ATOM 7118 O O . SER D 4 67 ? 0.860 17.241 -78.300 1.00 73.08 67 SER L O 1
ATOM 7121 N N . GLY D 4 68 ? 1.530 16.240 -76.387 1.00 71.70 68 GLY L N 1
ATOM 7122 C CA . GLY D 4 68 ? 2.264 15.194 -77.068 1.00 72.11 68 GLY L CA 1
ATOM 7123 C C . GLY D 4 68 ? 3.700 15.565 -77.369 1.00 74.51 68 GLY L C 1
ATOM 7124 O O . GLY D 4 68 ? 4.583 15.393 -76.521 1.00 70.05 68 GLY L O 1
ATOM 7125 N N . SER D 4 69 ? 3.948 16.077 -78.577 1.00 69.23 69 SER L N 1
ATOM 7126 C CA . SER D 4 69 ? 5.295 16.419 -79.009 1.00 69.90 69 SER L CA 1
ATOM 7127 C C . SER D 4 69 ? 5.440 17.848 -79.516 1.00 69.98 69 SER L C 1
ATOM 7128 O O . SER D 4 69 ? 6.574 18.318 -79.656 1.00 74.17 69 SER L O 1
ATOM 7131 N N . ASP D 4 70 ? 4.346 18.551 -79.792 1.00 70.84 70 ASP L N 1
ATOM 7132 C CA . ASP D 4 70 ? 4.391 19.934 -80.245 1.00 69.65 70 ASP L CA 1
ATOM 7133 C C . ASP D 4 70 ? 3.518 20.774 -79.329 1.00 75.10 70 ASP L C 1
ATOM 7134 O O . ASP D 4 70 ? 2.367 20.415 -79.062 1.00 78.73 70 ASP L O 1
ATOM 7136 N N . PHE D 4 71 ? 4.062 21.889 -78.853 1.00 79.53 71 PHE L N 1
ATOM 7137 C CA . PHE D 4 71 ? 3.373 22.767 -77.920 1.00 65.81 71 PHE L CA 1
ATOM 7138 C C . PHE D 4 71 ? 3.433 24.193 -78.448 1.00 74.65 71 PHE L C 1
ATOM 7139 O O . PHE D 4 71 ? 4.032 24.470 -79.492 1.00 86.78 71 PHE L O 1
ATOM 7147 N N . THR D 4 72 ? 2.807 25.110 -77.717 1.00 76.13 72 THR L N 1
ATOM 7148 C CA . THR D 4 72 ? 2.798 26.508 -78.120 1.00 71.71 72 THR L CA 1
ATOM 7149 C C . THR D 4 72 ? 2.468 27.375 -76.915 1.00 73.56 72 THR L C 1
ATOM 7150 O O . THR D 4 72 ? 1.514 27.093 -76.185 1.00 73.80 72 THR L O 1
ATOM 7154 N N . LEU D 4 73 ? 3.268 28.414 -76.706 1.00 73.03 73 LEU L N 1
ATOM 7155 C CA . LEU D 4 73 ? 2.975 29.456 -75.733 1.00 69.95 73 LEU L CA 1
ATOM 7156 C C . LEU D 4 73 ? 2.502 30.692 -76.483 1.00 67.46 73 LEU L C 1
ATOM 7157 O O . LEU D 4 73 ? 3.173 31.152 -77.412 1.00 74.70 73 LEU L O 1
ATOM 7162 N N . THR D 4 74 ? 1.347 31.221 -76.093 1.00 65.40 74 THR L N 1
ATOM 7163 C CA . THR D 4 74 ? 0.761 32.366 -76.774 1.00 79.26 74 THR L CA 1
ATOM 7164 C C . THR D 4 74 ? 0.581 33.524 -75.803 1.00 77.83 74 THR L C 1
ATOM 7165 O O . THR D 4 74 ? 0.174 33.328 -74.654 1.00 75.76 74 THR L O 1
ATOM 7169 N N . ILE D 4 75 ? 0.891 34.730 -76.272 1.00 73.28 75 ILE L N 1
ATOM 7170 C CA . ILE D 4 75 ? 0.658 35.965 -75.534 1.00 73.19 75 ILE L CA 1
ATOM 7171 C C . ILE D 4 75 ? -0.419 36.730 -76.290 1.00 86.22 75 ILE L C 1
ATOM 7172 O O . ILE D 4 75 ? -0.187 37.198 -77.412 1.00 91.76 75 ILE L O 1
ATOM 7177 N N . ASN D 4 76 ? -1.602 36.855 -75.685 1.00 92.68 76 ASN L N 1
ATOM 7178 C CA . ASN D 4 76 ? -2.735 37.447 -76.393 1.00 97.14 76 ASN L CA 1
ATOM 7179 C C . ASN D 4 76 ? -2.488 38.921 -76.699 1.00 98.45 76 ASN L C 1
ATOM 7180 O O . ASN D 4 76 ? -2.603 39.352 -77.853 1.00 100.27 76 ASN L O 1
ATOM 7185 N N . SER D 4 77 ? -2.147 39.710 -75.684 1.00 93.32 77 SER L N 1
ATOM 7186 C CA . SER D 4 77 ? -1.821 41.125 -75.857 1.00 90.98 77 SER L CA 1
ATOM 7187 C C . SER D 4 77 ? -0.405 41.335 -75.335 1.00 89.55 77 SER L C 1
ATOM 7188 O O . SER D 4 77 ? -0.180 41.351 -74.120 1.00 94.99 77 SER L O 1
ATOM 7190 N N . VAL D 4 78 ? 0.551 41.491 -76.251 1.00 84.39 78 VAL L N 1
ATOM 7191 C CA . VAL D 4 78 ? 1.948 41.627 -75.856 1.00 80.23 78 VAL L CA 1
ATOM 7192 C C . VAL D 4 78 ? 2.159 42.970 -75.175 1.00 78.82 78 VAL L C 1
ATOM 7193 O O . VAL D 4 78 ? 1.696 44.011 -75.659 1.00 76.82 78 VAL L O 1
ATOM 7197 N N . GLU D 4 79 ? 2.860 42.950 -74.039 1.00 81.70 79 GLU L N 1
ATOM 7198 C CA . GLU D 4 79 ? 3.192 44.122 -73.249 1.00 77.71 79 GLU L CA 1
ATOM 7199 C C . GLU D 4 79 ? 4.689 44.419 -73.343 1.00 68.90 79 GLU L C 1
ATOM 7200 O O . GLU D 4 79 ? 5.492 43.515 -73.597 1.00 67.46 79 GLU L O 1
ATOM 7206 N N . PRO D 4 80 ? 5.097 45.678 -73.160 1.00 70.65 80 PRO L N 1
ATOM 7207 C CA . PRO D 4 80 ? 6.533 45.996 -73.235 1.00 66.70 80 PRO L CA 1
ATOM 7208 C C . PRO D 4 80 ? 7.385 45.241 -72.231 1.00 67.14 80 PRO L C 1
ATOM 7209 O O . PRO D 4 80 ? 8.563 44.983 -72.507 1.00 68.29 80 PRO L O 1
ATOM 7213 N N . GLU D 4 81 ? 6.830 44.872 -71.076 1.00 67.87 81 GLU L N 1
ATOM 7214 C CA . GLU D 4 81 ? 7.589 44.131 -70.074 1.00 61.69 81 GLU L CA 1
ATOM 7215 C C . GLU D 4 81 ? 7.847 42.682 -70.469 1.00 69.97 81 GLU L C 1
ATOM 7216 O O . GLU D 4 81 ? 8.544 41.977 -69.727 1.00 72.56 81 GLU L O 1
ATOM 7218 N N . ASP D 4 82 ? 7.322 42.222 -71.606 1.00 65.82 82 ASP L N 1
ATOM 7219 C CA . ASP D 4 82 ? 7.486 40.840 -72.044 1.00 62.87 82 ASP L CA 1
ATOM 7220 C C . ASP D 4 82 ? 8.806 40.592 -72.760 1.00 63.76 82 ASP L C 1
ATOM 7221 O O . ASP D 4 82 ? 9.025 39.481 -73.254 1.00 61.09 82 ASP L O 1
ATOM 7226 N N . VAL D 4 83 ? 9.685 41.590 -72.828 1.00 67.22 83 VAL L N 1
ATOM 7227 C CA . VAL D 4 83 ? 10.972 41.410 -73.487 1.00 60.53 83 VAL L CA 1
ATOM 7228 C C . VAL D 4 83 ? 11.840 40.470 -72.663 1.00 61.22 83 VAL L C 1
ATOM 7229 O O . VAL D 4 83 ? 11.963 40.620 -71.439 1.00 66.35 83 VAL L O 1
ATOM 7233 N N . GLY D 4 84 ? 12.446 39.497 -73.327 1.00 46.77 84 GLY L N 1
ATOM 7234 C CA . GLY D 4 84 ? 13.360 38.596 -72.659 1.00 55.35 84 GLY L CA 1
ATOM 7235 C C . GLY D 4 84 ? 13.455 37.277 -73.401 1.00 52.51 84 GLY L C 1
ATOM 7236 O O . GLY D 4 84 ? 13.070 37.164 -74.563 1.00 52.18 84 GLY L O 1
ATOM 7237 N N . MET D 4 85 ? 13.976 36.284 -72.694 1.00 49.22 85 MET L N 1
ATOM 7238 C CA . MET D 4 85 ? 14.155 34.948 -73.239 1.00 56.19 85 MET L CA 1
ATOM 7239 C C . MET D 4 85 ? 13.060 34.027 -72.710 1.00 59.83 85 MET L C 1
ATOM 7240 O O . MET D 4 85 ? 12.635 34.147 -71.557 1.00 50.83 85 MET L O 1
ATOM 7245 N N . TYR D 4 86 ? 12.597 33.117 -73.564 1.00 55.23 86 TYR L N 1
ATOM 7246 C CA . TYR D 4 86 ? 11.551 32.167 -73.203 1.00 51.59 86 TYR L CA 1
ATOM 7247 C C . TYR D 4 86 ? 12.058 30.758 -73.457 1.00 55.17 86 TYR L C 1
ATOM 7248 O O . TYR D 4 86 ? 12.338 30.391 -74.603 1.00 61.39 86 TYR L O 1
ATOM 7257 N N . TYR D 4 87 ? 12.183 29.977 -72.391 1.00 48.27 87 TYR L N 1
ATOM 7258 C CA . TYR D 4 87 ? 12.587 28.587 -72.486 1.00 56.83 87 TYR L CA 1
ATOM 7259 C C . TYR D 4 87 ? 11.404 27.675 -72.192 1.00 61.43 87 TYR L C 1
ATOM 7260 O O . TYR D 4 87 ? 10.544 27.993 -71.366 1.00 56.53 87 TYR L O 1
ATOM 7269 N N . CYS D 4 88 ? 11.367 26.537 -72.879 1.00 63.97 88 CYS L N 1
ATOM 7270 C CA . CYS D 4 88 ? 10.465 25.447 -72.543 1.00 59.12 88 CYS L CA 1
ATOM 7271 C C . CYS D 4 88 ? 11.284 24.288 -72.001 1.00 52.96 88 CYS L C 1
ATOM 7272 O O . CYS D 4 88 ? 12.357 23.979 -72.526 1.00 60.03 88 CYS L O 1
ATOM 7275 N N . GLN D 4 89 ? 10.790 23.664 -70.936 1.00 54.58 89 GLN L N 1
ATOM 7276 C CA . GLN D 4 89 ? 11.500 22.591 -70.258 1.00 49.52 89 GLN L CA 1
ATOM 7277 C C . GLN D 4 89 ? 10.723 21.285 -70.361 1.00 62.67 89 GLN L C 1
ATOM 7278 O O . GLN D 4 89 ? 9.502 21.258 -70.173 1.00 62.44 89 GLN L O 1
ATOM 7284 N N . ASN D 4 90 ? 11.438 20.202 -70.653 1.00 62.97 90 ASN L N 1
ATOM 7285 C CA . ASN D 4 90 ? 10.866 18.865 -70.579 1.00 59.38 90 ASN L CA 1
ATOM 7286 C C . ASN D 4 90 ? 10.919 18.378 -69.135 1.00 61.61 90 ASN L C 1
ATOM 7287 O O . ASN D 4 90 ? 11.993 18.345 -68.523 1.00 60.26 90 ASN L O 1
ATOM 7292 N N . GLY D 4 91 ? 9.762 18.011 -68.589 1.00 60.80 91 GLY L N 1
ATOM 7293 C CA . GLY D 4 91 ? 9.692 17.492 -67.238 1.00 53.27 91 GLY L CA 1
ATOM 7294 C C . GLY D 4 91 ? 9.052 16.123 -67.191 1.00 58.12 91 GLY L C 1
ATOM 7295 O O . GLY D 4 91 ? 8.504 15.713 -66.165 1.00 52.20 91 GLY L O 1
ATOM 7296 N N . HIS D 4 92 ? 9.126 15.401 -68.308 1.00 68.55 92 HIS L N 1
ATOM 7297 C CA . HIS D 4 92 ? 8.485 14.099 -68.419 1.00 61.63 92 HIS L CA 1
ATOM 7298 C C . HIS D 4 92 ? 9.423 12.945 -68.101 1.00 64.70 92 HIS L C 1
ATOM 7299 O O . HIS D 4 92 ? 8.966 11.902 -67.619 1.00 75.71 92 HIS L O 1
ATOM 7306 N N . SER D 4 93 ? 10.720 13.100 -68.351 1.00 67.05 93 SER L N 1
ATOM 7307 C CA . SER D 4 93 ? 11.662 12.025 -68.081 1.00 70.35 93 SER L CA 1
ATOM 7308 C C . SER D 4 93 ? 13.036 12.608 -67.793 1.00 67.53 93 SER L C 1
ATOM 7309 O O . SER D 4 93 ? 13.376 13.698 -68.259 1.00 69.40 93 SER L O 1
ATOM 7312 N N . PHE D 4 94 ? 13.821 11.864 -67.023 1.00 71.45 94 PHE L N 1
ATOM 7313 C CA . PHE D 4 94 ? 15.196 12.240 -66.727 1.00 75.59 94 PHE L CA 1
ATOM 7314 C C . PHE D 4 94 ? 16.127 11.847 -67.874 1.00 77.48 94 PHE L C 1
ATOM 7315 O O . PHE D 4 94 ? 16.002 10.758 -68.435 1.00 81.06 94 PHE L O 1
ATOM 7323 N N . PRO D 4 95 ? 17.071 12.733 -68.223 1.00 77.78 95 PRO L N 1
ATOM 7324 C CA . PRO D 4 95 ? 17.265 14.040 -67.593 1.00 71.03 95 PRO L CA 1
ATOM 7325 C C . PRO D 4 95 ? 16.338 15.110 -68.164 1.00 72.38 95 PRO L C 1
ATOM 7326 O O . PRO D 4 95 ? 15.971 15.055 -69.340 1.00 73.51 95 PRO L O 1
ATOM 7330 N N . ARG D 4 96 ? 15.960 16.070 -67.326 1.00 63.39 96 ARG L N 1
ATOM 7331 C CA . ARG D 4 96 ? 15.135 17.175 -67.787 1.00 55.69 96 ARG L CA 1
ATOM 7332 C C . ARG D 4 96 ? 15.970 18.091 -68.667 1.00 59.96 96 ARG L C 1
ATOM 7333 O O . ARG D 4 96 ? 17.107 18.423 -68.327 1.00 71.03 96 ARG L O 1
ATOM 7341 N N . THR D 4 97 ? 15.420 18.482 -69.809 1.00 58.61 97 THR L N 1
ATOM 7342 C CA . THR D 4 97 ? 16.142 19.311 -70.759 1.00 54.67 97 THR L CA 1
ATOM 7343 C C . THR D 4 97 ? 15.329 20.550 -71.090 1.00 53.31 97 THR L C 1
ATOM 7344 O O . THR D 4 97 ? 14.096 20.534 -71.051 1.00 56.68 97 THR L O 1
ATOM 7348 N N . PHE D 4 98 ? 16.036 21.621 -71.427 1.00 53.54 98 PHE L N 1
ATOM 7349 C CA . PHE D 4 98 ? 15.424 22.871 -71.841 1.00 47.94 98 PHE L CA 1
ATOM 7350 C C . PHE D 4 98 ? 15.575 23.054 -73.345 1.00 53.09 98 PHE L C 1
ATOM 7351 O O . PHE D 4 98 ? 16.351 22.365 -74.009 1.00 66.00 98 PHE L O 1
ATOM 7359 N N . GLY D 4 99 ? 14.821 24.009 -73.878 1.00 60.79 99 GLY L N 1
ATOM 7360 C CA . GLY D 4 99 ? 14.925 24.361 -75.274 1.00 62.42 99 GLY L CA 1
ATOM 7361 C C . GLY D 4 99 ? 16.033 25.363 -75.533 1.00 67.36 99 GLY L C 1
ATOM 7362 O O . GLY D 4 99 ? 16.725 25.833 -74.630 1.00 65.96 99 GLY L O 1
ATOM 7363 N N . GLY D 4 100 ? 16.200 25.693 -76.813 1.00 71.54 100 GLY L N 1
ATOM 7364 C CA . GLY D 4 100 ? 17.221 26.644 -77.210 1.00 70.25 100 GLY L CA 1
ATOM 7365 C C . GLY D 4 100 ? 16.928 28.075 -76.820 1.00 67.52 100 GLY L C 1
ATOM 7366 O O . GLY D 4 100 ? 17.830 28.916 -76.898 1.00 67.11 100 GLY L O 1
ATOM 7367 N N . GLY D 4 101 ? 15.707 28.366 -76.402 1.00 67.31 101 GLY L N 1
ATOM 7368 C CA . GLY D 4 101 ? 15.330 29.711 -76.008 1.00 57.61 101 GLY L CA 1
ATOM 7369 C C . GLY D 4 101 ? 14.814 30.527 -77.174 1.00 64.54 101 GLY L C 1
ATOM 7370 O O . GLY D 4 101 ? 15.180 30.323 -78.330 1.00 72.12 101 GLY L O 1
ATOM 7371 N N . THR D 4 102 ? 13.938 31.477 -76.856 1.00 69.36 102 THR L N 1
ATOM 7372 C CA . THR D 4 102 ? 13.380 32.402 -77.834 1.00 60.66 102 THR L CA 1
ATOM 7373 C C . THR D 4 102 ? 13.508 33.816 -77.289 1.00 65.58 102 THR L C 1
ATOM 7374 O O . THR D 4 102 ? 12.925 34.134 -76.246 1.00 63.73 102 THR L O 1
ATOM 7378 N N . LYS D 4 103 ? 14.271 34.657 -77.985 1.00 67.00 103 LYS L N 1
ATOM 7379 C CA . LYS D 4 103 ? 14.426 36.049 -77.586 1.00 58.63 103 LYS L CA 1
ATOM 7380 C C . LYS D 4 103 ? 13.270 36.857 -78.155 1.00 61.88 103 LYS L C 1
ATOM 7381 O O . LYS D 4 103 ? 13.058 36.869 -79.372 1.00 66.82 103 LYS L O 1
ATOM 7387 N N . LEU D 4 104 ? 12.521 37.524 -77.283 1.00 63.41 104 LEU L N 1
ATOM 7388 C CA . LEU D 4 104 ? 11.371 38.319 -77.689 1.00 58.37 104 LEU L CA 1
ATOM 7389 C C . LEU D 4 104 ? 11.738 39.796 -77.652 1.00 55.29 104 LEU L C 1
ATOM 7390 O O . LEU D 4 104 ? 12.079 40.330 -76.591 1.00 58.82 104 LEU L O 1
ATOM 7395 N N . GLU D 4 105 ? 11.669 40.446 -78.807 1.00 63.16 105 GLU L N 1
ATOM 7396 C CA . GLU D 4 105 ? 11.832 41.885 -78.936 1.00 67.35 105 GLU L CA 1
ATOM 7397 C C . GLU D 4 105 ? 10.499 42.499 -79.341 1.00 71.44 105 GLU L C 1
ATOM 7398 O O . GLU D 4 105 ? 9.634 41.828 -79.909 1.00 74.10 105 GLU L O 1
ATOM 7404 N N . ILE D 4 106 ? 10.329 43.782 -79.036 1.00 57.96 106 ILE L N 1
ATOM 7405 C CA . ILE D 4 106 ? 9.080 44.481 -79.308 1.00 69.12 106 ILE L CA 1
ATOM 7406 C C . ILE D 4 106 ? 9.353 45.636 -80.259 1.00 76.11 106 ILE L C 1
ATOM 7407 O O . ILE D 4 106 ? 10.320 46.385 -80.077 1.00 69.86 106 ILE L O 1
ATOM 7412 N N . LYS D 4 107 ? 8.504 45.772 -81.275 1.00 78.97 107 LYS L N 1
ATOM 7413 C CA . LYS D 4 107 ? 8.591 46.911 -82.171 1.00 68.45 107 LYS L CA 1
ATOM 7414 C C . LYS D 4 107 ? 8.229 48.190 -81.421 1.00 68.89 107 LYS L C 1
ATOM 7415 O O . LYS D 4 107 ? 7.521 48.170 -80.410 1.00 74.59 107 LYS L O 1
ATOM 7417 N N . ARG D 4 108 ? 8.736 49.312 -81.922 1.00 67.98 108 ARG L N 1
ATOM 7418 C CA . ARG D 4 108 ? 8.561 50.590 -81.249 1.00 64.38 108 ARG L CA 1
ATOM 7419 C C . ARG D 4 108 ? 8.657 51.702 -82.280 1.00 64.50 108 ARG L C 1
ATOM 7420 O O . ARG D 4 108 ? 9.039 51.478 -83.432 1.00 63.07 108 ARG L O 1
ATOM 7428 N N . ALA D 4 109 ? 8.303 52.912 -81.851 1.00 60.05 109 ALA L N 1
ATOM 7429 C CA . ALA D 4 109 ? 8.494 54.091 -82.683 1.00 61.97 109 ALA L CA 1
ATOM 7430 C C . ALA D 4 109 ? 9.966 54.485 -82.701 1.00 64.23 109 ALA L C 1
ATOM 7431 O O . ALA D 4 109 ? 10.670 54.358 -81.695 1.00 62.77 109 ALA L O 1
ATOM 7433 N N . ASP D 4 110 ? 10.430 54.959 -83.855 1.00 61.91 110 ASP L N 1
ATOM 7434 C CA . ASP D 4 110 ? 11.831 55.334 -83.997 1.00 58.85 110 ASP L CA 1
ATOM 7435 C C . ASP D 4 110 ? 12.184 56.455 -83.028 1.00 60.17 110 ASP L C 1
ATOM 7436 O O . ASP D 4 110 ? 11.440 57.431 -82.890 1.00 64.14 110 ASP L O 1
ATOM 7441 N N . ALA D 4 111 ? 13.321 56.304 -82.350 1.00 61.36 111 ALA L N 1
ATOM 7442 C CA . ALA D 4 111 ? 13.788 57.268 -81.364 1.00 58.04 111 ALA L CA 1
ATOM 7443 C C . ALA D 4 111 ? 15.265 57.553 -81.592 1.00 53.61 111 ALA L C 1
ATOM 7444 O O . ALA D 4 111 ? 16.076 56.624 -81.654 1.00 52.81 111 ALA L O 1
ATOM 7446 N N . ALA D 4 112 ? 15.609 58.833 -81.709 1.00 53.94 112 ALA L N 1
ATOM 7447 C CA . ALA D 4 112 ? 16.996 59.216 -81.934 1.00 56.42 112 ALA L CA 1
ATOM 7448 C C . ALA D 4 112 ? 17.806 59.061 -80.646 1.00 56.15 112 ALA L C 1
ATOM 7449 O O . ALA D 4 112 ? 17.294 59.316 -79.553 1.00 57.65 112 ALA L O 1
ATOM 7451 N N . PRO D 4 113 ? 19.066 58.646 -80.746 1.00 55.55 113 PRO L N 1
ATOM 7452 C CA . PRO D 4 113 ? 19.883 58.484 -79.540 1.00 54.81 113 PRO L CA 1
ATOM 7453 C C . PRO D 4 113 ? 20.282 59.820 -78.934 1.00 53.70 113 PRO L C 1
ATOM 7454 O O . PRO D 4 113 ? 20.352 60.845 -79.613 1.00 51.01 113 PRO L O 1
ATOM 7458 N N . THR D 4 114 ? 20.548 59.792 -77.632 1.00 55.13 114 THR L N 1
ATOM 7459 C CA . THR D 4 114 ? 21.103 60.932 -76.913 1.00 52.04 114 THR L CA 1
ATOM 7460 C C . THR D 4 114 ? 22.595 60.680 -76.728 1.00 60.20 114 THR L C 1
ATOM 7461 O O . THR D 4 114 ? 22.993 59.818 -75.938 1.00 66.77 114 THR L O 1
ATOM 7465 N N . VAL D 4 115 ? 23.415 61.426 -77.463 1.00 59.49 115 VAL L N 1
ATOM 7466 C CA . VAL D 4 115 ? 24.859 61.219 -77.496 1.00 62.95 115 VAL L CA 1
ATOM 7467 C C . VAL D 4 115 ? 25.521 62.177 -76.518 1.00 61.12 115 VAL L C 1
ATOM 7468 O O . VAL D 4 115 ? 25.177 63.364 -76.461 1.00 65.52 115 VAL L O 1
ATOM 7472 N N . SER D 4 116 ? 26.474 61.660 -75.745 1.00 58.67 116 SER L N 1
ATOM 7473 C CA . SER D 4 116 ? 27.223 62.475 -74.798 1.00 65.00 116 SER L CA 1
ATOM 7474 C C . SER D 4 116 ? 28.629 61.910 -74.674 1.00 62.71 116 SER L C 1
ATOM 7475 O O . SER D 4 116 ? 28.793 60.714 -74.421 1.00 58.27 116 SER L O 1
ATOM 7478 N N . ILE D 4 117 ? 29.634 62.769 -74.852 1.00 64.59 117 ILE L N 1
ATOM 7479 C CA . ILE D 4 117 ? 31.035 62.364 -74.805 1.00 63.83 117 ILE L CA 1
ATOM 7480 C C . ILE D 4 117 ? 31.678 62.936 -73.546 1.00 63.60 117 ILE L C 1
ATOM 7481 O O . ILE D 4 117 ? 31.328 64.026 -73.080 1.00 62.36 117 ILE L O 1
ATOM 7486 N N . PHE D 4 118 ? 32.617 62.176 -72.983 1.00 62.01 118 PHE L N 1
ATOM 7487 C CA . PHE D 4 118 ? 33.283 62.536 -71.741 1.00 67.58 118 PHE L CA 1
ATOM 7488 C C . PHE D 4 118 ? 34.791 62.410 -71.919 1.00 63.29 118 PHE L C 1
ATOM 7489 O O . PHE D 4 118 ? 35.283 61.336 -72.302 1.00 61.20 118 PHE L O 1
ATOM 7497 N N . PRO D 4 119 ? 35.554 63.463 -71.648 1.00 71.98 119 PRO L N 1
ATOM 7498 C CA . PRO D 4 119 ? 37.016 63.378 -71.767 1.00 72.53 119 PRO L CA 1
ATOM 7499 C C . PRO D 4 119 ? 37.604 62.587 -70.615 1.00 65.25 119 PRO L C 1
ATOM 7500 O O . PRO D 4 119 ? 36.929 62.372 -69.598 1.00 65.10 119 PRO L O 1
ATOM 7504 N N . PRO D 4 120 ? 38.850 62.132 -70.735 1.00 73.00 120 PRO L N 1
ATOM 7505 C CA . PRO D 4 120 ? 39.475 61.408 -69.621 1.00 78.85 120 PRO L CA 1
ATOM 7506 C C . PRO D 4 120 ? 39.500 62.261 -68.367 1.00 80.55 120 PRO L C 1
ATOM 7507 O O . PRO D 4 120 ? 39.866 63.438 -68.405 1.00 85.13 120 PRO L O 1
ATOM 7511 N N . SER D 4 121 ? 39.098 61.652 -67.253 1.00 87.86 121 SER L N 1
ATOM 7512 C CA . SER D 4 121 ? 39.083 62.328 -65.964 1.00 90.78 121 SER L CA 1
ATOM 7513 C C . SER D 4 121 ? 40.498 62.644 -65.500 1.00 97.63 121 SER L C 1
ATOM 7514 O O . SER D 4 121 ? 41.461 61.952 -65.847 1.00 99.89 121 SER L O 1
ATOM 7517 N N . SER D 4 122 ? 40.612 63.703 -64.691 1.00 94.51 122 SER L N 1
ATOM 7518 C CA . SER D 4 122 ? 41.900 64.060 -64.108 1.00 94.62 122 SER L CA 1
ATOM 7519 C C . SER D 4 122 ? 42.475 62.905 -63.303 1.00 103.42 122 SER L C 1
ATOM 7520 O O . SER D 4 122 ? 43.692 62.696 -63.291 1.00 92.32 122 SER L O 1
ATOM 7523 N N . GLU D 4 123 ? 41.611 62.140 -62.630 1.00 98.75 123 GLU L N 1
ATOM 7524 C CA . GLU D 4 123 ? 42.086 61.052 -61.776 1.00 98.66 123 GLU L CA 1
ATOM 7525 C C . GLU D 4 123 ? 42.680 59.898 -62.587 1.00 105.38 123 GLU L C 1
ATOM 7526 O O . GLU D 4 123 ? 43.593 59.207 -62.102 1.00 107.09 123 GLU L O 1
ATOM 7528 N N . GLN D 4 124 ? 42.178 59.652 -63.809 1.00 113.18 124 GLN L N 1
ATOM 7529 C CA . GLN D 4 124 ? 42.694 58.530 -64.593 1.00 92.95 124 GLN L CA 1
ATOM 7530 C C . GLN D 4 124 ? 44.053 58.878 -65.197 1.00 101.52 124 GLN L C 1
ATOM 7531 O O . GLN D 4 124 ? 45.015 58.109 -65.067 1.00 120.77 124 GLN L O 1
ATOM 7537 N N . LEU D 4 125 ? 44.155 60.049 -65.834 1.00 98.51 125 LEU L N 1
ATOM 7538 C CA . LEU D 4 125 ? 45.408 60.784 -65.949 1.00 97.82 125 LEU L CA 1
ATOM 7539 C C . LEU D 4 125 ? 45.887 61.067 -64.532 1.00 109.96 125 LEU L C 1
ATOM 7540 O O . LEU D 4 125 ? 45.207 60.710 -63.566 1.00 120.27 125 LEU L O 1
ATOM 7545 N N . ALA D 4 126 ? 47.037 61.725 -64.351 1.00 110.75 126 ALA L N 1
ATOM 7546 C CA . ALA D 4 126 ? 47.607 61.849 -63.002 1.00 112.55 126 ALA L CA 1
ATOM 7547 C C . ALA D 4 126 ? 47.608 60.513 -62.285 1.00 94.06 126 ALA L C 1
ATOM 7548 O O . ALA D 4 126 ? 47.694 60.455 -61.048 1.00 99.59 126 ALA L O 1
ATOM 7550 N N . ALA D 4 127 ? 47.323 59.484 -63.057 1.00 88.97 127 ALA L N 1
ATOM 7551 C CA . ALA D 4 127 ? 47.625 58.079 -62.933 1.00 98.94 127 ALA L CA 1
ATOM 7552 C C . ALA D 4 127 ? 47.924 57.740 -64.376 1.00 104.23 127 ALA L C 1
ATOM 7553 O O . ALA D 4 127 ? 47.719 58.585 -65.256 1.00 105.55 127 ALA L O 1
ATOM 7555 N N . GLY D 4 128 ? 48.349 56.512 -64.644 1.00 100.31 128 GLY L N 1
ATOM 7556 C CA . GLY D 4 128 ? 48.749 56.282 -66.023 1.00 103.59 128 GLY L CA 1
ATOM 7557 C C . GLY D 4 128 ? 47.638 55.767 -66.921 1.00 107.98 128 GLY L C 1
ATOM 7558 O O . GLY D 4 128 ? 47.570 54.545 -67.149 1.00 106.33 128 GLY L O 1
ATOM 7559 N N . GLY D 4 129 ? 46.775 56.644 -67.442 1.00 94.98 129 GLY L N 1
ATOM 7560 C CA . GLY D 4 129 ? 45.672 56.178 -68.263 1.00 85.03 129 GLY L CA 1
ATOM 7561 C C . GLY D 4 129 ? 45.007 57.279 -69.054 1.00 79.09 129 GLY L C 1
ATOM 7562 O O . GLY D 4 129 ? 44.909 58.423 -68.601 1.00 77.55 129 GLY L O 1
ATOM 7563 N N . ALA D 4 130 ? 44.524 56.918 -70.245 1.00 75.31 130 ALA L N 1
ATOM 7564 C CA . ALA D 4 130 ? 43.783 57.832 -71.111 1.00 75.26 130 ALA L CA 1
ATOM 7565 C C . ALA D 4 130 ? 42.605 57.068 -71.700 1.00 73.20 130 ALA L C 1
ATOM 7566 O O . ALA D 4 130 ? 42.791 56.203 -72.565 1.00 73.26 130 ALA L O 1
ATOM 7568 N N . SER D 4 131 ? 41.394 57.394 -71.248 1.00 70.08 131 SER L N 1
ATOM 7569 C CA . SER D 4 131 ? 40.181 56.712 -71.688 1.00 59.92 131 SER L CA 1
ATOM 7570 C C . SER D 4 131 ? 39.095 57.740 -71.974 1.00 62.69 131 SER L C 1
ATOM 7571 O O . SER D 4 131 ? 38.728 58.527 -71.094 1.00 57.74 131 SER L O 1
ATOM 7574 N N . VAL D 4 132 ? 38.570 57.721 -73.195 1.00 64.28 132 VAL L N 1
ATOM 7575 C CA . VAL D 4 132 ? 37.494 58.613 -73.614 1.00 64.86 132 VAL L CA 1
ATOM 7576 C C . VAL D 4 132 ? 36.235 57.775 -73.777 1.00 63.61 132 VAL L C 1
ATOM 7577 O O . VAL D 4 132 ? 36.263 56.733 -74.443 1.00 57.64 132 VAL L O 1
ATOM 7581 N N . VAL D 4 133 ? 35.140 58.221 -73.170 1.00 61.65 133 VAL L N 1
ATOM 7582 C CA . VAL D 4 133 ? 33.899 57.460 -73.123 1.00 61.04 133 VAL L CA 1
ATOM 7583 C C . VAL D 4 133 ? 32.814 58.227 -73.866 1.00 59.25 133 VAL L C 1
ATOM 7584 O O . VAL D 4 133 ? 32.701 59.450 -73.732 1.00 58.63 133 VAL L O 1
ATOM 7588 N N . CYS D 4 134 ? 32.019 57.503 -74.651 1.00 61.72 134 CYS L N 1
ATOM 7589 C CA . CYS D 4 134 ? 30.906 58.067 -75.400 1.00 55.72 134 CYS L CA 1
ATOM 7590 C C . CYS D 4 134 ? 29.666 57.228 -75.135 1.00 51.24 134 CYS L C 1
ATOM 7591 O O . CYS D 4 134 ? 29.687 56.008 -75.324 1.00 54.87 134 CYS L O 1
ATOM 7594 N N . PHE D 4 135 ? 28.597 57.880 -74.695 1.00 50.73 135 PHE L N 1
ATOM 7595 C CA . PHE D 4 135 ? 27.329 57.229 -74.400 1.00 51.26 135 PHE L CA 1
ATOM 7596 C C . PHE D 4 135 ? 26.324 57.552 -75.497 1.00 54.85 135 PHE L C 1
ATOM 7597 O O . PHE D 4 135 ? 26.206 58.709 -75.916 1.00 54.51 135 PHE L O 1
ATOM 7605 N N . LEU D 4 136 ? 25.603 56.531 -75.955 1.00 53.16 136 LEU L N 1
ATOM 7606 C CA . LEU D 4 136 ? 24.525 56.684 -76.932 1.00 56.45 136 LEU L CA 1
ATOM 7607 C C . LEU D 4 136 ? 23.319 55.945 -76.364 1.00 55.29 136 LEU L C 1
ATOM 7608 O O . LEU D 4 136 ? 23.214 54.722 -76.503 1.00 51.35 136 LEU L O 1
ATOM 7613 N N . ASN D 4 137 ? 22.413 56.681 -75.729 1.00 52.94 137 ASN L N 1
ATOM 7614 C CA . ASN D 4 137 ? 21.374 56.086 -74.904 1.00 62.02 137 ASN L CA 1
ATOM 7615 C C . ASN D 4 137 ? 19.990 56.307 -75.503 1.00 61.49 137 ASN L C 1
ATOM 7616 O O . ASN D 4 137 ? 19.734 57.318 -76.166 1.00 60.74 137 ASN L O 1
ATOM 7621 N N . ASN D 4 138 ? 19.104 55.334 -75.265 1.00 53.66 138 ASN L N 1
ATOM 7622 C CA . ASN D 4 138 ? 17.672 55.434 -75.556 1.00 58.80 138 ASN L CA 1
ATOM 7623 C C . ASN D 4 138 ? 17.419 55.731 -77.039 1.00 52.82 138 ASN L C 1
ATOM 7624 O O . ASN D 4 138 ? 17.022 56.831 -77.427 1.00 59.49 138 ASN L O 1
ATOM 7629 N N . PHE D 4 139 ? 17.642 54.708 -77.862 1.00 51.33 139 PHE L N 1
ATOM 7630 C CA . PHE D 4 139 ? 17.371 54.814 -79.288 1.00 52.98 139 PHE L CA 1
ATOM 7631 C C . PHE D 4 139 ? 16.668 53.556 -79.780 1.00 54.63 139 PHE L C 1
ATOM 7632 O O . PHE D 4 139 ? 16.683 52.506 -79.129 1.00 52.79 139 PHE L O 1
ATOM 7640 N N . TYR D 4 140 ? 16.041 53.684 -80.943 1.00 52.86 140 TYR L N 1
ATOM 7641 C CA . TYR D 4 140 ? 15.409 52.558 -81.615 1.00 55.74 140 TYR L CA 1
ATOM 7642 C C . TYR D 4 140 ? 15.351 52.877 -83.098 1.00 53.40 140 TYR L C 1
ATOM 7643 O O . TYR D 4 140 ? 15.017 53.998 -83.472 1.00 57.05 140 TYR L O 1
ATOM 7652 N N . PRO D 4 141 ? 15.680 51.898 -83.952 1.00 50.75 141 PRO L N 1
ATOM 7653 C CA . PRO D 4 141 ? 16.081 50.532 -83.595 1.00 49.93 141 PRO L CA 1
ATOM 7654 C C . PRO D 4 141 ? 17.513 50.416 -83.085 1.00 51.29 141 PRO L C 1
ATOM 7655 O O . PRO D 4 141 ? 18.193 51.428 -82.926 1.00 50.57 141 PRO L O 1
ATOM 7659 N N . LYS D 4 142 ? 17.956 49.180 -82.837 1.00 56.59 142 LYS L N 1
ATOM 7660 C CA . LYS D 4 142 ? 19.250 48.954 -82.208 1.00 47.18 142 LYS L CA 1
ATOM 7661 C C . LYS D 4 142 ? 20.417 49.136 -83.165 1.00 50.94 142 LYS L C 1
ATOM 7662 O O . LYS D 4 142 ? 21.556 49.273 -82.706 1.00 53.04 142 LYS L O 1
ATOM 7668 N N . ASP D 4 143 ? 20.167 49.149 -84.471 1.00 49.42 143 ASP L N 1
ATOM 7669 C CA . ASP D 4 143 ? 21.245 49.245 -85.448 1.00 42.93 143 ASP L CA 1
ATOM 7670 C C . ASP D 4 143 ? 21.815 50.661 -85.441 1.00 51.23 143 ASP L C 1
ATOM 7671 O O . ASP D 4 143 ? 21.123 51.619 -85.800 1.00 49.92 143 ASP L O 1
ATOM 7676 N N . ILE D 4 144 ? 23.074 50.791 -85.022 1.00 38.95 144 ILE L N 1
ATOM 7677 C CA . ILE D 4 144 ? 23.801 52.055 -85.030 1.00 47.24 144 ILE L CA 1
ATOM 7678 C C . ILE D 4 144 ? 25.246 51.775 -85.426 1.00 46.75 144 ILE L C 1
ATOM 7679 O O . ILE D 4 144 ? 25.829 50.767 -85.011 1.00 53.75 144 ILE L O 1
ATOM 7684 N N . ASN D 4 145 ? 25.817 52.661 -86.242 1.00 48.93 145 ASN L N 1
ATOM 7685 C CA . ASN D 4 145 ? 27.241 52.659 -86.556 1.00 46.68 145 ASN L CA 1
ATOM 7686 C C . ASN D 4 145 ? 27.912 53.807 -85.820 1.00 49.97 145 ASN L C 1
ATOM 7687 O O . ASN D 4 145 ? 27.464 54.954 -85.916 1.00 53.40 145 ASN L O 1
ATOM 7692 N N . VAL D 4 146 ? 28.982 53.501 -85.092 1.00 48.59 146 VAL L N 1
ATOM 7693 C CA . VAL D 4 146 ? 29.703 54.481 -84.291 1.00 49.18 146 VAL L CA 1
ATOM 7694 C C . VAL D 4 146 ? 31.144 54.530 -84.771 1.00 48.69 146 VAL L C 1
ATOM 7695 O O . VAL D 4 146 ? 31.798 53.490 -84.896 1.00 49.71 146 VAL L O 1
ATOM 7699 N N . LYS D 4 147 ? 31.632 55.736 -85.039 1.00 55.55 147 LYS L N 1
ATOM 7700 C CA . LYS D 4 147 ? 33.000 55.969 -85.472 1.00 60.14 147 LYS L CA 1
ATOM 7701 C C . LYS D 4 147 ? 33.701 56.873 -84.470 1.00 58.89 147 LYS L C 1
ATOM 7702 O O . LYS D 4 147 ? 33.089 57.790 -83.916 1.00 50.77 147 LYS L O 1
ATOM 7708 N N . TRP D 4 148 ? 34.984 56.617 -84.243 1.00 57.49 148 TRP L N 1
ATOM 7709 C CA . TRP D 4 148 ? 35.831 57.499 -83.451 1.00 63.31 148 TRP L CA 1
ATOM 7710 C C . TRP D 4 148 ? 36.790 58.222 -84.387 1.00 62.72 148 TRP L C 1
ATOM 7711 O O . TRP D 4 148 ? 37.540 57.578 -85.129 1.00 58.80 148 TRP L O 1
ATOM 7722 N N . LYS D 4 149 ? 36.762 59.551 -84.358 1.00 57.59 149 LYS L N 1
ATOM 7723 C CA . LYS D 4 149 ? 37.642 60.370 -85.180 1.00 64.30 149 LYS L CA 1
ATOM 7724 C C . LYS D 4 149 ? 38.515 61.237 -84.283 1.00 67.18 149 LYS L C 1
ATOM 7725 O O . LYS D 4 149 ? 38.003 61.954 -83.416 1.00 68.82 149 LYS L O 1
ATOM 7727 N N . ILE D 4 150 ? 39.827 61.164 -84.488 1.00 65.16 150 ILE L N 1
ATOM 7728 C CA . ILE D 4 150 ? 40.795 61.989 -83.774 1.00 69.94 150 ILE L CA 1
ATOM 7729 C C . ILE D 4 150 ? 41.439 62.926 -84.784 1.00 73.42 150 ILE L C 1
ATOM 7730 O O . ILE D 4 150 ? 42.130 62.473 -85.706 1.00 76.08 150 ILE L O 1
ATOM 7735 N N . ASP D 4 151 ? 41.215 64.230 -84.610 1.00 70.78 151 ASP L N 1
ATOM 7736 C CA . ASP D 4 151 ? 41.708 65.249 -85.541 1.00 78.78 151 ASP L CA 1
ATOM 7737 C C . ASP D 4 151 ? 41.225 64.971 -86.963 1.00 79.94 151 ASP L C 1
ATOM 7738 O O . ASP D 4 151 ? 41.964 65.143 -87.935 1.00 82.40 151 ASP L O 1
ATOM 7743 N N . GLY D 4 152 ? 39.974 64.530 -87.081 1.00 70.39 152 GLY L N 1
ATOM 7744 C CA . GLY D 4 152 ? 39.397 64.191 -88.364 1.00 65.34 152 GLY L CA 1
ATOM 7745 C C . GLY D 4 152 ? 39.851 62.873 -88.950 1.00 70.77 152 GLY L C 1
ATOM 7746 O O . GLY D 4 152 ? 39.607 62.624 -90.136 1.00 81.56 152 GLY L O 1
ATOM 7747 N N . SER D 4 153 ? 40.498 62.019 -88.162 1.00 60.63 153 SER L N 1
ATOM 7748 C CA . SER D 4 153 ? 41.019 60.743 -88.638 1.00 78.02 153 SER L CA 1
ATOM 7749 C C . SER D 4 153 ? 40.300 59.613 -87.914 1.00 76.49 153 SER L C 1
ATOM 7750 O O . SER D 4 153 ? 40.302 59.563 -86.679 1.00 73.68 153 SER L O 1
ATOM 7752 N N . GLU D 4 154 ? 39.697 58.706 -88.680 1.00 67.20 154 GLU L N 1
ATOM 7753 C CA . GLU D 4 154 ? 38.936 57.618 -88.084 1.00 67.26 154 GLU L CA 1
ATOM 7754 C C . GLU D 4 154 ? 39.851 56.678 -87.307 1.00 78.31 154 GLU L C 1
ATOM 7755 O O . GLU D 4 154 ? 40.946 56.330 -87.758 1.00 86.93 154 GLU L O 1
ATOM 7761 N N . ARG D 4 155 ? 39.386 56.267 -86.130 1.00 78.55 155 ARG L N 1
ATOM 7762 C CA . ARG D 4 155 ? 40.134 55.405 -85.224 1.00 66.06 155 ARG L CA 1
ATOM 7763 C C . ARG D 4 155 ? 39.309 54.155 -84.952 1.00 74.36 155 ARG L C 1
ATOM 7764 O O . ARG D 4 155 ? 38.183 54.248 -84.452 1.00 71.88 155 ARG L O 1
ATOM 7772 N N . GLN D 4 156 ? 39.866 52.990 -85.286 1.00 74.42 156 GLN L N 1
ATOM 7773 C CA . GLN D 4 156 ? 39.212 51.719 -85.017 1.00 70.76 156 GLN L CA 1
ATOM 7774 C C . GLN D 4 156 ? 39.941 50.852 -84.007 1.00 76.58 156 GLN L C 1
ATOM 7775 O O . GLN D 4 156 ? 39.335 49.913 -83.480 1.00 81.08 156 GLN L O 1
ATOM 7781 N N . ASN D 4 157 ? 41.207 51.133 -83.722 1.00 71.61 157 ASN L N 1
ATOM 7782 C CA . ASN D 4 157 ? 41.982 50.327 -82.793 1.00 66.35 157 ASN L CA 1
ATOM 7783 C C . ASN D 4 157 ? 41.832 50.861 -81.374 1.00 67.20 157 ASN L C 1
ATOM 7784 O O . ASN D 4 157 ? 41.853 52.074 -81.145 1.00 70.20 157 ASN L O 1
ATOM 7789 N N . GLY D 4 158 ? 41.675 49.942 -80.424 1.00 70.54 158 GLY L N 1
ATOM 7790 C CA . GLY D 4 158 ? 41.541 50.317 -79.030 1.00 63.36 158 GLY L CA 1
ATOM 7791 C C . GLY D 4 158 ? 40.173 50.821 -78.629 1.00 62.35 158 GLY L C 1
ATOM 7792 O O . GLY D 4 158 ? 40.064 51.589 -77.669 1.00 63.92 158 GLY L O 1
ATOM 7793 N N . VAL D 4 159 ? 39.122 50.411 -79.336 1.00 56.80 159 VAL L N 1
ATOM 7794 C CA . VAL D 4 159 ? 37.755 50.825 -79.041 1.00 65.63 159 VAL L CA 1
ATOM 7795 C C . VAL D 4 159 ? 37.002 49.632 -78.466 1.00 66.85 159 VAL L C 1
ATOM 7796 O O . VAL D 4 159 ? 37.172 48.497 -78.926 1.00 59.69 159 VAL L O 1
ATOM 7800 N N . LEU D 4 160 ? 36.183 49.891 -77.449 1.00 61.24 160 LEU L N 1
ATOM 7801 C CA . LEU D 4 160 ? 35.415 48.857 -76.770 1.00 60.11 160 LEU L CA 1
ATOM 7802 C C . LEU D 4 160 ? 33.946 49.246 -76.778 1.00 61.20 160 LEU L C 1
ATOM 7803 O O . LEU D 4 160 ? 33.596 50.361 -76.379 1.00 61.96 160 LEU L O 1
ATOM 7808 N N . ASN D 4 161 ? 33.091 48.331 -77.226 1.00 64.22 161 ASN L N 1
ATOM 7809 C CA . ASN D 4 161 ? 31.660 48.575 -77.334 1.00 55.40 161 ASN L CA 1
ATOM 7810 C C . ASN D 4 161 ? 30.901 47.639 -76.405 1.00 57.50 161 ASN L C 1
ATOM 7811 O O . ASN D 4 161 ? 31.196 46.441 -76.335 1.00 61.85 161 ASN L O 1
ATOM 7816 N N . SER D 4 162 ? 29.925 48.192 -75.689 1.00 61.22 162 SER L N 1
ATOM 7817 C CA . SER D 4 162 ? 29.016 47.420 -74.853 1.00 58.72 162 SER L CA 1
ATOM 7818 C C . SER D 4 162 ? 27.595 47.884 -75.128 1.00 55.13 162 SER L C 1
ATOM 7819 O O . SER D 4 162 ? 27.355 49.071 -75.368 1.00 52.69 162 SER L O 1
ATOM 7821 N N . TRP D 4 163 ? 26.657 46.942 -75.097 1.00 57.16 163 TRP L N 1
ATOM 7822 C CA . TRP D 4 163 ? 25.275 47.199 -75.473 1.00 55.87 163 TRP L CA 1
ATOM 7823 C C . TRP D 4 163 ? 24.356 46.723 -74.362 1.00 58.24 163 TRP L C 1
ATOM 7824 O O . TRP D 4 163 ? 24.596 45.675 -73.755 1.00 63.50 163 TRP L O 1
ATOM 7835 N N . THR D 4 164 ? 23.308 47.491 -74.096 1.00 56.18 164 THR L N 1
ATOM 7836 C CA . THR D 4 164 ? 22.299 47.055 -73.146 1.00 54.05 164 THR L CA 1
ATOM 7837 C C . THR D 4 164 ? 21.200 46.295 -73.869 1.00 51.76 164 THR L C 1
ATOM 7838 O O . THR D 4 164 ? 20.909 46.544 -75.042 1.00 57.80 164 THR L O 1
ATOM 7842 N N . ASP D 4 165 ? 20.599 45.351 -73.155 1.00 59.33 165 ASP L N 1
ATOM 7843 C CA . ASP D 4 165 ? 19.428 44.663 -73.664 1.00 57.45 165 ASP L CA 1
ATOM 7844 C C . ASP D 4 165 ? 18.272 45.651 -73.817 1.00 59.43 165 ASP L C 1
ATOM 7845 O O . ASP D 4 165 ? 18.310 46.780 -73.316 1.00 55.84 165 ASP L O 1
ATOM 7850 N N . GLN D 4 166 ? 17.240 45.221 -74.538 1.00 55.13 166 GLN L N 1
ATOM 7851 C CA . GLN D 4 166 ? 16.090 46.084 -74.759 1.00 52.45 166 GLN L CA 1
ATOM 7852 C C . GLN D 4 166 ? 15.391 46.388 -73.438 1.00 59.05 166 GLN L C 1
ATOM 7853 O O . GLN D 4 166 ? 15.223 45.510 -72.586 1.00 60.17 166 GLN L O 1
ATOM 7859 N N . ASP D 4 167 ? 14.990 47.647 -73.273 1.00 58.57 167 ASP L N 1
ATOM 7860 C CA . ASP D 4 167 ? 14.380 48.092 -72.028 1.00 63.32 167 ASP L CA 1
ATOM 7861 C C . ASP D 4 167 ? 12.966 47.540 -71.879 1.00 68.92 167 ASP L C 1
ATOM 7862 O O . ASP D 4 167 ? 12.200 47.473 -72.844 1.00 66.66 167 ASP L O 1
ATOM 7867 N N . SER D 4 168 ? 12.618 47.151 -70.649 1.00 63.21 168 SER L N 1
ATOM 7868 C CA . SER D 4 168 ? 11.279 46.633 -70.386 1.00 59.89 168 SER L CA 1
ATOM 7869 C C . SER D 4 168 ? 10.233 47.741 -70.423 1.00 63.56 168 SER L C 1
ATOM 7870 O O . SER D 4 168 ? 9.123 47.538 -70.926 1.00 71.21 168 SER L O 1
ATOM 7873 N N . LYS D 4 169 ? 10.563 48.917 -69.895 1.00 64.00 169 LYS L N 1
ATOM 7874 C CA . LYS D 4 169 ? 9.645 50.049 -69.885 1.00 72.59 169 LYS L CA 1
ATOM 7875 C C . LYS D 4 169 ? 9.834 50.965 -71.088 1.00 76.63 169 LYS L C 1
ATOM 7876 O O . LYS D 4 169 ? 8.860 51.301 -71.769 1.00 77.74 169 LYS L O 1
ATOM 7878 N N . ASP D 4 170 ? 11.077 51.369 -71.366 1.00 80.74 170 ASP L N 1
ATOM 7879 C CA . ASP D 4 170 ? 11.355 52.310 -72.448 1.00 81.59 170 ASP L CA 1
ATOM 7880 C C . ASP D 4 170 ? 11.276 51.654 -73.823 1.00 79.28 170 ASP L C 1
ATOM 7881 O O . ASP D 4 170 ? 10.893 52.314 -74.797 1.00 67.27 170 ASP L O 1
ATOM 7886 N N . SER D 4 171 ? 11.638 50.372 -73.916 1.00 72.99 171 SER L N 1
ATOM 7887 C CA . SER D 4 171 ? 11.689 49.612 -75.165 1.00 70.74 171 SER L CA 1
ATOM 7888 C C . SER D 4 171 ? 12.758 50.133 -76.121 1.00 68.28 171 SER L C 1
ATOM 7889 O O . SER D 4 171 ? 12.681 49.894 -77.329 1.00 66.49 171 SER L O 1
ATOM 7892 N N . THR D 4 172 ? 13.760 50.837 -75.602 1.00 72.11 172 THR L N 1
ATOM 7893 C CA . THR D 4 172 ? 14.855 51.376 -76.396 1.00 61.49 172 THR L CA 1
ATOM 7894 C C . THR D 4 172 ? 16.149 50.641 -76.068 1.00 56.16 172 THR L C 1
ATOM 7895 O O . THR D 4 172 ? 16.213 49.810 -75.159 1.00 55.24 172 THR L O 1
ATOM 7899 N N . TYR D 4 173 ? 17.190 50.956 -76.834 1.00 52.93 173 TYR L N 1
ATOM 7900 C CA . TYR D 4 173 ? 18.505 50.359 -76.657 1.00 53.22 173 TYR L CA 1
ATOM 7901 C C . TYR D 4 173 ? 19.515 51.448 -76.324 1.00 49.25 173 TYR L C 1
ATOM 7902 O O . TYR D 4 173 ? 19.316 52.624 -76.639 1.00 50.32 173 TYR L O 1
ATOM 7911 N N . SER D 4 174 ? 20.605 51.048 -75.673 1.00 49.07 174 SER L N 1
ATOM 7912 C CA . SER D 4 174 ? 21.662 51.978 -75.304 1.00 53.19 174 SER L CA 1
ATOM 7913 C C . SER D 4 174 ? 23.019 51.348 -75.581 1.00 52.09 174 SER L C 1
ATOM 7914 O O . SER D 4 174 ? 23.170 50.123 -75.563 1.00 50.06 174 SER L O 1
ATOM 7917 N N . MET D 4 175 ? 24.006 52.205 -75.831 1.00 51.51 175 MET L N 1
ATOM 7918 C CA . MET D 4 175 ? 25.335 51.779 -76.237 1.00 46.33 175 MET L CA 1
ATOM 7919 C C . MET D 4 175 ? 26.376 52.692 -75.612 1.00 48.54 175 MET L C 1
ATOM 7920 O O . MET D 4 175 ? 26.142 53.890 -75.434 1.00 54.02 175 MET L O 1
ATOM 7925 N N . SER D 4 176 ? 27.535 52.118 -75.294 1.00 42.90 176 SER L N 1
ATOM 7926 C CA . SER D 4 176 ? 28.683 52.895 -74.844 1.00 56.07 176 SER L CA 1
ATOM 7927 C C . SER D 4 176 ? 29.927 52.421 -75.581 1.00 54.94 176 SER L C 1
ATOM 7928 O O . SER D 4 176 ? 30.213 51.222 -75.613 1.00 53.75 176 SER L O 1
ATOM 7931 N N . SER D 4 177 ? 30.658 53.359 -76.179 1.00 52.74 177 SER L N 1
ATOM 7932 C CA . SER D 4 177 ? 31.948 53.073 -76.792 1.00 62.93 177 SER L CA 1
ATOM 7933 C C . SER D 4 177 ? 33.012 53.895 -76.084 1.00 61.22 177 SER L C 1
ATOM 7934 O O . SER D 4 177 ? 32.829 55.100 -75.871 1.00 56.50 177 SER L O 1
ATOM 7937 N N . THR D 4 178 ? 34.111 53.246 -75.709 1.00 54.34 178 THR L N 1
ATOM 7938 C CA . THR D 4 178 ? 35.216 53.915 -75.036 1.00 63.79 178 THR L CA 1
ATOM 7939 C C . THR D 4 178 ? 36.483 53.773 -75.865 1.00 66.40 178 THR L C 1
ATOM 7940 O O . THR D 4 178 ? 36.833 52.667 -76.291 1.00 64.06 178 THR L O 1
ATOM 7944 N N . LEU D 4 179 ? 37.163 54.895 -76.086 1.00 67.05 179 LEU L N 1
ATOM 7945 C CA . LEU D 4 179 ? 38.436 54.930 -76.793 1.00 60.94 179 LEU L CA 1
ATOM 7946 C C . LEU D 4 179 ? 39.561 54.936 -75.767 1.00 57.67 179 LEU L C 1
ATOM 7947 O O . LEU D 4 179 ? 39.653 55.856 -74.948 1.00 60.44 179 LEU L O 1
ATOM 7952 N N . THR D 4 180 ? 40.403 53.909 -75.807 1.00 63.39 180 THR L N 1
ATOM 7953 C CA . THR D 4 180 ? 41.497 53.749 -74.858 1.00 72.07 180 THR L CA 1
ATOM 7954 C C . THR D 4 180 ? 42.806 54.118 -75.544 1.00 73.62 180 THR L C 1
ATOM 7955 O O . THR D 4 180 ? 43.157 53.537 -76.577 1.00 68.65 180 THR L O 1
ATOM 7959 N N . LEU D 4 181 ? 43.515 55.085 -74.975 1.00 77.15 181 LEU L N 1
ATOM 7960 C CA . LEU D 4 181 ? 44.816 55.514 -75.460 1.00 80.44 181 LEU L CA 1
ATOM 7961 C C . LEU D 4 181 ? 45.846 55.371 -74.350 1.00 81.75 181 LEU L C 1
ATOM 7962 O O . LEU D 4 181 ? 45.519 55.107 -73.190 1.00 75.64 181 LEU L O 1
ATOM 7967 N N . THR D 4 182 ? 47.108 55.553 -74.723 1.00 89.54 182 THR L N 1
ATOM 7968 C CA . THR D 4 182 ? 48.153 55.790 -73.742 1.00 86.80 182 THR L CA 1
ATOM 7969 C C . THR D 4 182 ? 48.165 57.270 -73.386 1.00 86.34 182 THR L C 1
ATOM 7970 O O . THR D 4 182 ? 47.921 58.127 -74.242 1.00 83.39 182 THR L O 1
ATOM 7974 N N . LYS D 4 183 ? 48.428 57.570 -72.109 1.00 85.99 183 LYS L N 1
ATOM 7975 C CA . LYS D 4 183 ? 48.471 58.964 -71.674 1.00 91.21 183 LYS L CA 1
ATOM 7976 C C . LYS D 4 183 ? 49.439 59.782 -72.521 1.00 94.09 183 LYS L C 1
ATOM 7977 O O . LYS D 4 183 ? 49.209 60.975 -72.752 1.00 87.69 183 LYS L O 1
ATOM 7979 N N . ASP D 4 184 ? 50.516 59.154 -72.999 1.00 98.44 184 ASP L N 1
ATOM 7980 C CA . ASP D 4 184 ? 51.426 59.825 -73.919 1.00 98.42 184 ASP L CA 1
ATOM 7981 C C . ASP D 4 184 ? 50.738 60.145 -75.242 1.00 94.32 184 ASP L C 1
ATOM 7982 O O . ASP D 4 184 ? 50.888 61.252 -75.773 1.00 92.00 184 ASP L O 1
ATOM 7987 N N . GLU D 4 185 ? 49.964 59.197 -75.781 1.00 91.14 185 GLU L N 1
ATOM 7988 C CA . GLU D 4 185 ? 49.326 59.415 -77.076 1.00 85.41 185 GLU L CA 1
ATOM 7989 C C . GLU D 4 185 ? 48.159 60.388 -76.979 1.00 84.49 185 GLU L C 1
ATOM 7990 O O . GLU D 4 185 ? 47.881 61.115 -77.939 1.00 83.26 185 GLU L O 1
ATOM 7992 N N . TYR D 4 186 ? 47.463 60.415 -75.839 1.00 84.67 186 TYR L N 1
ATOM 7993 C CA . TYR D 4 186 ? 46.327 61.318 -75.692 1.00 76.40 186 TYR L CA 1
ATOM 7994 C C . TYR D 4 186 ? 46.760 62.776 -75.725 1.00 83.20 186 TYR L C 1
ATOM 7995 O O . TYR D 4 186 ? 45.978 63.647 -76.122 1.00 80.46 186 TYR L O 1
ATOM 8004 N N . GLU D 4 187 ? 47.995 63.064 -75.313 1.00 90.61 187 GLU L N 1
ATOM 8005 C CA . GLU D 4 187 ? 48.510 64.425 -75.360 1.00 88.76 187 GLU L CA 1
ATOM 8006 C C . GLU D 4 187 ? 48.993 64.828 -76.749 1.00 85.19 187 GLU L C 1
ATOM 8007 O O . GLU D 4 187 ? 49.229 66.018 -76.981 1.00 83.96 187 GLU L O 1
ATOM 8009 N N . ARG D 4 188 ? 49.127 63.879 -77.680 1.00 89.64 188 ARG L N 1
ATOM 8010 C CA . ARG D 4 188 ? 49.636 64.184 -79.012 1.00 88.04 188 ARG L CA 1
ATOM 8011 C C . ARG D 4 188 ? 48.566 64.711 -79.960 1.00 89.61 188 ARG L C 1
ATOM 8012 O O . ARG D 4 188 ? 48.891 65.039 -81.106 1.00 89.13 188 ARG L O 1
ATOM 8020 N N . HIS D 4 189 ? 47.309 64.804 -79.527 1.00 89.34 189 HIS L N 1
ATOM 8021 C CA . HIS D 4 189 ? 46.226 65.203 -80.414 1.00 81.41 189 HIS L CA 1
ATOM 8022 C C . HIS D 4 189 ? 45.273 66.139 -79.686 1.00 75.71 189 HIS L C 1
ATOM 8023 O O . HIS D 4 189 ? 45.281 66.224 -78.457 1.00 87.02 189 HIS L O 1
ATOM 8030 N N . ASN D 4 190 ? 44.447 66.848 -80.454 1.00 78.55 190 ASN L N 1
ATOM 8031 C CA . ASN D 4 190 ? 43.617 67.908 -79.894 1.00 84.30 190 ASN L CA 1
ATOM 8032 C C . ASN D 4 190 ? 42.118 67.661 -79.997 1.00 85.22 190 ASN L C 1
ATOM 8033 O O . ASN D 4 190 ? 41.392 67.934 -79.034 1.00 86.49 190 ASN L O 1
ATOM 8038 N N . SER D 4 191 ? 41.615 67.181 -81.135 1.00 82.81 191 SER L N 1
ATOM 8039 C CA . SER D 4 191 ? 40.179 67.043 -81.351 1.00 81.30 191 SER L CA 1
ATOM 8040 C C . SER D 4 191 ? 39.765 65.575 -81.290 1.00 79.53 191 SER L C 1
ATOM 8041 O O . SER D 4 191 ? 40.307 64.736 -82.022 1.00 76.64 191 SER L O 1
ATOM 8043 N N . TYR D 4 192 ? 38.790 65.276 -80.430 1.00 77.21 192 TYR L N 1
ATOM 8044 C CA . TYR D 4 192 ? 38.245 63.931 -80.261 1.00 73.37 192 TYR L CA 1
ATOM 8045 C C . TYR D 4 192 ? 36.743 63.988 -80.502 1.00 73.67 192 TYR L C 1
ATOM 8046 O O . TYR D 4 192 ? 36.028 64.699 -79.788 1.00 74.22 192 TYR L O 1
ATOM 8055 N N . THR D 4 193 ? 36.266 63.246 -81.500 1.00 70.28 193 THR L N 1
ATOM 8056 C CA . THR D 4 193 ? 34.860 63.259 -81.875 1.00 73.04 193 THR L CA 1
ATOM 8057 C C . THR D 4 193 ? 34.257 61.864 -81.752 1.00 65.52 193 THR L C 1
ATOM 8058 O O . THR D 4 193 ? 34.958 60.849 -81.785 1.00 64.40 193 THR L O 1
ATOM 8062 N N . CYS D 4 194 ? 32.934 61.830 -81.612 1.00 59.36 194 CYS L N 1
ATOM 8063 C CA . CYS D 4 194 ? 32.181 60.581 -81.496 1.00 58.86 194 CYS L CA 1
ATOM 8064 C C . CYS D 4 194 ? 30.956 60.724 -82.393 1.00 66.59 194 CYS L C 1
ATOM 8065 O O . CYS D 4 194 ? 29.952 61.317 -81.989 1.00 66.56 194 CYS L O 1
ATOM 8068 N N . GLU D 4 195 ? 31.049 60.199 -83.612 1.00 59.63 195 GLU L N 1
ATOM 8069 C CA . GLU D 4 195 ? 29.985 60.322 -84.597 1.00 58.02 195 GLU L CA 1
ATOM 8070 C C . GLU D 4 195 ? 29.195 59.024 -84.691 1.00 45.56 195 GLU L C 1
ATOM 8071 O O . GLU D 4 195 ? 29.726 57.936 -84.469 1.00 54.76 195 GLU L O 1
ATOM 8077 N N . ALA D 4 196 ? 27.918 59.150 -85.040 1.00 49.12 196 ALA L N 1
ATOM 8078 C CA . ALA D 4 196 ? 27.033 58.000 -85.132 1.00 46.69 196 ALA L CA 1
ATOM 8079 C C . ALA D 4 196 ? 26.137 58.114 -86.354 1.00 52.46 196 ALA L C 1
ATOM 8080 O O . ALA D 4 196 ? 25.707 59.211 -86.722 1.00 51.24 196 ALA L O 1
ATOM 8082 N N . THR D 4 197 ? 25.854 56.969 -86.974 1.00 57.75 197 THR L N 1
ATOM 8083 C CA . THR D 4 197 ? 24.892 56.867 -88.064 1.00 49.04 197 THR L CA 1
ATOM 8084 C C . THR D 4 197 ? 23.724 56.019 -87.588 1.00 49.91 197 THR L C 1
ATOM 8085 O O . THR D 4 197 ? 23.920 54.879 -87.153 1.00 51.90 197 THR L O 1
ATOM 8089 N N . HIS D 4 198 ? 22.516 56.572 -87.669 1.00 56.93 198 HIS L N 1
ATOM 8090 C CA . HIS D 4 198 ? 21.313 55.882 -87.227 1.00 49.01 198 HIS L CA 1
ATOM 8091 C C . HIS D 4 198 ? 20.211 56.090 -88.258 1.00 48.43 198 HIS L C 1
ATOM 8092 O O . HIS D 4 198 ? 20.325 56.921 -89.163 1.00 64.32 198 HIS L O 1
ATOM 8099 N N . LYS D 4 199 ? 19.135 55.311 -88.122 1.00 48.78 199 LYS L N 1
ATOM 8100 C CA . LYS D 4 199 ? 18.003 55.451 -89.031 1.00 50.38 199 LYS L CA 1
ATOM 8101 C C . LYS D 4 199 ? 17.353 56.823 -88.905 1.00 52.66 199 LYS L C 1
ATOM 8102 O O . LYS D 4 199 ? 16.838 57.363 -89.890 1.00 57.40 199 LYS L O 1
ATOM 8108 N N . THR D 4 200 ? 17.386 57.409 -87.711 1.00 50.88 200 THR L N 1
ATOM 8109 C CA . THR D 4 200 ? 16.714 58.666 -87.428 1.00 52.45 200 THR L CA 1
ATOM 8110 C C . THR D 4 200 ? 17.604 59.882 -87.662 1.00 63.06 200 THR L C 1
ATOM 8111 O O . THR D 4 200 ? 17.307 60.961 -87.137 1.00 69.71 200 THR L O 1
ATOM 8115 N N . SER D 4 201 ? 18.682 59.738 -88.431 1.00 59.86 201 SER L N 1
ATOM 8116 C CA . SER D 4 201 ? 19.663 60.805 -88.608 1.00 64.51 201 SER L CA 1
ATOM 8117 C C . SER D 4 201 ? 19.800 61.131 -90.089 1.00 63.80 201 SER L C 1
ATOM 8118 O O . SER D 4 201 ? 20.302 60.313 -90.867 1.00 67.62 201 SER L O 1
ATOM 8121 N N . THR D 4 202 ? 19.356 62.328 -90.481 1.00 63.79 202 THR L N 1
ATOM 8122 C CA . THR D 4 202 ? 19.667 62.812 -91.820 1.00 64.57 202 THR L CA 1
ATOM 8123 C C . THR D 4 202 ? 21.147 63.153 -91.937 1.00 69.18 202 THR L C 1
ATOM 8124 O O . THR D 4 202 ? 21.783 62.858 -92.956 1.00 67.02 202 THR L O 1
ATOM 8126 N N . SER D 4 203 ? 21.715 63.763 -90.897 1.00 72.06 203 SER L N 1
ATOM 8127 C CA . SER D 4 203 ? 23.139 64.016 -90.766 1.00 72.48 203 SER L CA 1
ATOM 8128 C C . SER D 4 203 ? 23.707 63.190 -89.615 1.00 76.39 203 SER L C 1
ATOM 8129 O O . SER D 4 203 ? 23.004 62.922 -88.636 1.00 81.27 203 SER L O 1
ATOM 8131 N N . PRO D 4 204 ? 24.968 62.763 -89.701 1.00 73.54 204 PRO L N 1
ATOM 8132 C CA . PRO D 4 204 ? 25.545 61.927 -88.633 1.00 64.01 204 PRO L CA 1
ATOM 8133 C C . PRO D 4 204 ? 25.645 62.699 -87.325 1.00 57.88 204 PRO L C 1
ATOM 8134 O O . PRO D 4 204 ? 26.247 63.772 -87.272 1.00 80.14 204 PRO L O 1
ATOM 8138 N N . ILE D 4 205 ? 25.045 62.152 -86.269 1.00 56.38 205 ILE L N 1
ATOM 8139 C CA . ILE D 4 205 ? 25.087 62.795 -84.959 1.00 58.93 205 ILE L CA 1
ATOM 8140 C C . ILE D 4 205 ? 26.526 62.800 -84.460 1.00 65.96 205 ILE L C 1
ATOM 8141 O O . ILE D 4 205 ? 27.159 61.745 -84.339 1.00 67.47 205 ILE L O 1
ATOM 8143 N N . VAL D 4 206 ? 27.050 63.990 -84.167 1.00 63.40 206 VAL L N 1
ATOM 8144 C CA . VAL D 4 206 ? 28.454 64.165 -83.811 1.00 71.97 206 VAL L CA 1
ATOM 8145 C C . VAL D 4 206 ? 28.546 64.882 -82.470 1.00 64.93 206 VAL L C 1
ATOM 8146 O O . VAL D 4 206 ? 27.915 65.924 -82.270 1.00 72.46 206 VAL L O 1
ATOM 8148 N N . LYS D 4 207 ? 29.333 64.321 -81.558 1.00 64.34 207 LYS L N 1
ATOM 8149 C CA . LYS D 4 207 ? 29.683 64.969 -80.302 1.00 66.09 207 LYS L CA 1
ATOM 8150 C C . LYS D 4 207 ? 31.196 64.936 -80.162 1.00 69.16 207 LYS L C 1
ATOM 8151 O O . LYS D 4 207 ? 31.810 63.873 -80.299 1.00 65.96 207 LYS L O 1
ATOM 8157 N N . SER D 4 208 ? 31.796 66.094 -79.901 1.00 65.40 208 SER L N 1
ATOM 8158 C CA . SER D 4 208 ? 33.245 66.201 -79.849 1.00 66.72 208 SER L CA 1
ATOM 8159 C C . SER D 4 208 ? 33.657 67.156 -78.739 1.00 70.78 208 SER L C 1
ATOM 8160 O O . SER D 4 208 ? 32.837 67.883 -78.171 1.00 76.63 208 SER L O 1
ATOM 8163 N N . PHE D 4 209 ? 34.952 67.140 -78.432 1.00 71.75 209 PHE L N 1
ATOM 8164 C CA . PHE D 4 209 ? 35.532 68.078 -77.486 1.00 68.60 209 PHE L CA 1
ATOM 8165 C C . PHE D 4 209 ? 36.985 68.316 -77.868 1.00 76.98 209 PHE L C 1
ATOM 8166 O O . PHE D 4 209 ? 37.600 67.517 -78.580 1.00 76.13 209 PHE L O 1
ATOM 8174 N N . ASN D 4 210 ? 37.524 69.429 -77.384 1.00 83.01 210 ASN L N 1
ATOM 8175 C CA . ASN D 4 210 ? 38.934 69.759 -77.531 1.00 80.10 210 ASN L CA 1
ATOM 8176 C C . ASN D 4 210 ? 39.563 69.837 -76.149 1.00 84.51 210 ASN L C 1
ATOM 8177 O O . ASN D 4 210 ? 38.953 70.356 -75.210 1.00 83.06 210 ASN L O 1
ATOM 8182 N N . ARG D 4 211 ? 40.783 69.314 -76.021 1.00 86.54 211 ARG L N 1
ATOM 8183 C CA . ARG D 4 211 ? 41.514 69.393 -74.756 1.00 88.89 211 ARG L CA 1
ATOM 8184 C C . ARG D 4 211 ? 42.179 70.765 -74.617 1.00 95.78 211 ARG L C 1
ATOM 8185 O O . ARG D 4 211 ? 43.396 70.903 -74.491 1.00 97.61 211 ARG L O 1
ATOM 8193 N N . ASN D 4 212 ? 41.337 71.794 -74.641 1.00 93.80 212 ASN L N 1
ATOM 8194 C CA . ASN D 4 212 ? 41.786 73.175 -74.532 1.00 98.01 212 ASN L CA 1
ATOM 8195 C C . ASN D 4 212 ? 40.670 74.050 -73.968 1.00 95.32 212 ASN L C 1
ATOM 8196 O O . ASN D 4 212 ? 39.676 73.543 -73.444 1.00 81.85 212 ASN L O 1
#

Foldseek 3Di:
DEEAEAEEADADVVLLVLLQVLLVVLQVVAVHYRYGYFYDYADDDLVVRLVCCQPRPLLVQHQEYEYEPYDPHPNCLSVQVNCCLQLRAYEYEADQDCVCLDCVRRVRYAYQAHHQLCCLVVVLQLCVQVVQQAAEEEFEPDRQRVSNVVVNVVSVVVVVVRYHYQYDYPPDLPCLVVVVVCVVVVHAEYEYYYALVRLLSVLVSCVVVVNLAPRHEYEYEDRCCDDNNVVSHRAQYKYKAFVCSPVRSLSSSQVSNLLSVLVVVVVVDDDADTRHNGDPPDRHHRPCSVVSSVSSQCDWDQPGPQGIFHADPSNYTAQTKMFTWTHHPSDTDGQWMDRRPHTDGRPDWRQHRYHDIGGSGPDD/DEEEEEEEDDPDDPDDDPPDDYHYHYDYDHDQDLVVLLVVVQVCCQPGFHQEYEYEYQEQALCSLVSVLVSQLLFVHQYEYQYASVQDDAFFRDLSGNYFHLFDDLLVFVLVVVQVCLVVVQLEEEEEEEPPRPVVVNVVSVVCCNVVDDSNGHYDDHQYDHDQVPVVSLVVSLVPDDGQEYEYEDALVSCLSNLLSCVVVVNQPPSHEYEYECRNCGRQVDFDPSHGAWHKYKTLPDPVCDPVNRVVVVVQLVVQLQVVCCVVDVDRDGTDNGSDDDDDPDGSRVSSQFGDDPNDTQHGDSRRYGPQHWIFMWGQHPVRHTHGFWTCRPPRGIDGRD/DWAWAKDEADEAAAFAKDKIKIQTDDDQFLQWKKWKWWAADVRDIGTAWIARRVPRRTDGDPVNPDFWDWDADNVRRMIMIMGGRHDQVRQTWMKMFIGPRYPHDRPHIYPTYGYGHHPDDFDAWDKDWADDVCKGKTKIKTWFGDDDDKDKDKPVNPQDPAKDWDDWDDDPRGTITMMMGMGGPVDPPVHWMWMWMADVVVRDIDIDTHDD/DKAKEKDAQEDAAAQFAKDKTKIFIPFWQFLQKWKWWDAPPGDIDTDDRVQPQWDWDDTTGMIMIMGRGDALLRFGWMKMWRPRDPPIDIYPIHGYAYDDDFDFWDKDKDFDDVVQPVPWWGKIKMKTDFGPDPDKDKWKAFVNRTDDPQKDKDKDDQDSPSRGIMMMIMHTDTPVVVVVGFKIKMWMDDPPDPDIDIDIDTPD

B-factor: mean 66.25, std 17.22, range [28.67, 147.64]

Sequence (1118 aa):
PKIVNIGAVLSTKKHEQIFREAVNQANKRHRKIQLQATSVTHRPNAIQMALSVCEDLISSQVYAILVSHPPAHLTPTPISYTAGFYRIPVIGLTTRMSIYSDKSIHLSFLRTVPPYSHQALVWFEMMRLFNWNHVILIVSDDHEGRAAQKKLETLLEGKPKADKVLQFEPGTKNLTALLLEAKELEARVIILSASEDDATAVYKSAAMLDMTGAGYVWLVGEREISGSALRYAPDGIIGLQLINGKNESAHISDAVAVVAQAIHELFEMENITDPPRGCVGNTNIWKTGPLFKRVLMSSKYPDGVTGRIEFNEDGDRKFAQYSIMNLQNRKLVQVGIFNGSYIIQNDRKIIWPGGETEGTLVPRLNIAVLLGHSHDVTERELPLDVNVVALLMNRTDPKSLITHVCDLMSGARIHGLVFGDDTDQEAVAQMLDFISSQTFIPILGIHGGASMIMADKDPTSTFFQFGASIQQQATVMLKIMQDYDWHVFSLVTTIFPGYRDFISFIKTTVDNSFVGWDMQNVITLDTSFEDAKTQVQLKKIHSSVILLYCSKDEAVLILSEARSLGLTGYDFFWIVPSLVSGNTELIPKEFPSGLISVSYDDWDYSLEARVRDGLGILTTAASSMLEKFSYIPEAKASCYGQTPLHTLHQFMVNVTWDGKDLSFTEEGYQVHPRLVVIVLNKDREWEKVGKWENQTLSLRHAEVKLVESGPELKKPGETVKISCKASGFTFTNYGMNWVKQAPGKGLKWMGWINIYTGEPTYADDFKGRFAFSLETSASTAYLQINNLKNEDTATYFCARGYDYEGYFDYWGQGTTLTVSSAKTTPPSVYPLAPGSMVTLGCLVKGYFPEPVTVTWNSGSLSSGVHTFPAVLQSDLYTLSSSVTVPSSTWPSETVTCNVAHPASSTKVDKKIVPDIVMTQAPATLSVTPGDRVSLSCRASQSIADYLYWYQQKSHESPRLLLKYPSRFSGSGSGSDFTLTINSVEPEDVGMYYCQNGHSFPRTFGGGTKLEIKRADAAPTVSIFPPSSEQLAAGGASVVCFLNNFYPKDINVKWKIDGSERQNGVLNSWTDQDSKDSTYSMSSTLTLTKDEYERHNSYTCEATHKTSTSPIVKSFNRN

Organism: Xenopus laevis (NCBI:txid8355)

InterPro domains:
  IPR001320 Ionotropic glutamate receptor, C-terminal [PF00060] (558-822)
  IPR001320 Ionotropic glutamate receptor, C-terminal [SM00079] (433-793)
  IPR001508 Ionotropic glutamate receptor, metazoa [PR00177] (470-498)
  IPR001508 Ionotropic glutamate receptor, metazoa [PR00177] (560-585)
  IPR001508 Ionotropic glutamate receptor, metazoa [PR00177] (598-622)
  IPR001508 Ionotropic glutamate receptor, metazoa [PR00177] (629-656)
  IPR001508 Ionotropic glutamate receptor, metazoa [PR00177] (811-835)
  IPR001828 Receptor, ligand binding region [PF01094] (42-357)
  IPR015683 Ionotropic glutamate receptor [PTHR18966] (96-845)
  IPR019594 Ionotropic glutamate receptor, L-glutamate and glycine-binding domain [PF10613] (452-543)
  IPR019594 Ionotropic glutamate receptor, L-glutamate and glycine-binding domain [SM00918] (439-505)
  IPR028082 Periplasmic binding protein-like I [SSF53822] (21-391)
  IPR049872 Glutamate [NMDA] receptor subunit 1-like, ligand-binding domain [cd13719] (395-797)
  IPR049873 Glutamate [NMDA] receptor subunit 1-like, N-terminal LIVBP-like domain [cd06379] (25-383)

Radius of gyration: 37.53 Å; Cα contacts (8 Å, |Δi|>4): 2619; chains: 4; bounding box: 99×101×87 Å

GO terms:
  GO:0005515 protein binding (F, IPI)
  GO:0004972 NMDA glutamate receptor activity (F, IDA)
  GO:0005886 plasma membrane (C, IDA)
  GO:0010043 response to zinc ion (P, IDA)
  GO:0017146 NMDA selective glutamate receptor complex (C, IDA)
  GO:0070588 calcium ion transmembrane transport (P, IDA)
  GO:0005886 plasma membrane (C, EXP)

Secondary structure (DSSP, 8-state):
-EEEEEEEEESSHHHHHHHHHHHHHHHHT---EEEEEEEEEPPSSHHHHHHHIIIIIGGG-EEEEEE-------TTHHHHHHHHHTT--EEESS---GGGG-TTT-TTEEESS--GGGGHHHHHHHHHHTT---EEEEEESSHHHHHHHHHHHHHHHT---SEEEEEE-TT----HHHHHHHHHTT--EEEEE--HHHHHHHHHHHHHTT-SSTT-EEEE-SGGGSTHHHHHPPTT-EEEEETTTT-HHHHHHHHHHHHHHHHHHHTTSSS-PPPPS-STT--SPPTTHHHHHHHHHT-EE-S-TTS-EEE-TTS-EES--EEEEEEETTEEEEEEEE-SSSEE--S-EEE-SSS-EEES-S--/-EEEEEE-SSS--------S--EEEEEE-S--SHHHHHHHHHHHHHTT--SEEEEE--S--THHHHHHHHHHHHH---EEEEEGGGG---SPPPTT--EEES---HHHHHHHHHHHHHHTT--EEEEEEESSTTHHHHHHHHHHHHHHSSS--EEPPPEEES-SS-THHHHHHHTT---SEEEEE--HHHHHHHHHHHHHTT-SSTTSEEEE-HHHH-STT---TTSPTT-EEEES--SSS-HHHHHHHHHHHHHHHHHHHHHHSSS-PPPPS-SS----S--STTTSSS-EETTEE--B-TTSSBSS---EEEEE-TTS-EEEEEE-TTTT--B---/--EEEE---EEE-TT-EEEEEEEEESS-TTSSEEEEEEEETTEEEEEEEEEESSS--EEE-GGG-SSEEEEE-SSS-EEEEEEES--GGG-EEEEEEEESTTTS-EEEE---EEEEE--SPPB--EEEEE----EEEEEEEEEEEBSS--EEEETTTTB-TTEEEPPPEESSS-EEEEEEEEEETTTTTTS--EEEEEETTTTEEEEEE---/---EEES-SEEEE-TT--EEEEEEESS--TT-EEEEEE-TTS--EEEE----SEEEEEETTEEEEEESS--GGG-EEEEEEE-SSSSP-B---EEEEE----B--EEEEEPPPTTTTTSS-EEEEEEEEEEBSS--EEEEEETTEEE-TTEEEEEPPPPSSS--EEEEEEEEE-HHHHTT--EEEEEEE-TT-SS-EEEEEE--

Nearest PDB structures (foldseek):
  5tpw-assembly1_A  TM=9.998E-01  e=3.630E-72  Xenopus laevis
  6e7x-assembly1_A  TM=9.881E-01  e=2.557E-67  Xenopus laevis
  8g18-assembly1_A  TM=9.863E-01  e=8.990E-66  Xenopus laevis
  5tpz-assembly1_A  TM=9.686E-01  e=8.464E-66  Xenopus laevis
  6wi0-assembly1_A  TM=9.613E-01  e=1.149E-53  Rattus norvegicus